Protein AF-A0A961VDA6-F1 (afdb_monomer_lite)

Radius of gyration: 51.37 Å; chains: 1; bounding box: 148×111×131 Å

Sequence (816 aa):
IGMGLNLEVNHVAFASDRKFDGFQHRRLTPAEFGQIAGRAGRYLTDGTFGVTGRTPPFDQDLVERIESHDFEPLQVLQWRNSDLDFTSPEDLVAALEETPRQPGLTRAPHGADRLALDAALRDAEIKARLKSREDLERLWSVCSVPDYRKIAPANHAELVISIYKHLSDDGTIPEEWFGAQVGFSDRVDGDIDTLSNRIAHIRTWTFVANRPDWLKDPEYWRETTRALEDRLSDALHERLTQRFVDRRTSVLMRRLQETEHLEARVEPSGELHVEDHFVGTLEGLSFRPDGEAGSEQAKAVRSAAQRVLAKTLAERAEALAAAPDTAFRLDQSGVIAWNSAPVGRLERSDDMLLPRVQIIADDQLSGQPLDKALARLQAWSDTQARTLIKPLFDLREADGLEGIARGIAFQIVEGFGILPRQDAADDLKALDQPVRAKLRQLGVRFGAYNVFVPALLKPAPRTLLAQLFAITSGTQPDLLSDILALSASGRTSVPVKPDLTEAHYRSVGYRVCGQMAVRVDILERLADIIRPLIAWRDGTTPRPDGAEPGNAFSGTVEMTSLVGCAGDDFASILKALGYRSETVKRAPAAPQEEPAVEPESTASEPTAVSPEAEAAETVADPSEVEPAGAAADVAPAPVEVDPPVAAEATEAAVEIASPPVEIALSATPEVAAGTATEPVPAEAVSETSPSPSDENVEMTDAAVVEVAEATENAAADPEAAELVEVVIWRPRGPDRRPQRGPRREQGEARPDRKPNRQRPAEGKGRGKRRGGKPEHGPGPQGGRKPDPRPPREPVIDPDSPFAALAALKEKMRGDS

Structure (mmCIF, N/CA/C/O backbone):
data_AF-A0A961VDA6-F1
#
_entry.id   AF-A0A961VDA6-F1
#
loop_
_atom_site.group_PDB
_atom_site.id
_atom_site.type_symbol
_atom_site.label_atom_id
_atom_site.label_alt_id
_atom_site.label_comp_id
_atom_site.label_asym_id
_atom_site.label_entity_id
_atom_site.label_seq_id
_atom_site.pdbx_PDB_ins_code
_atom_site.Cartn_x
_atom_site.Cartn_y
_atom_site.Cartn_z
_atom_site.occupancy
_atom_site.B_iso_or_equiv
_atom_site.auth_seq_id
_atom_site.auth_comp_id
_atom_site.auth_asym_id
_atom_site.auth_atom_id
_atom_site.pdbx_PDB_model_num
ATOM 1 N N . ILE A 1 1 ? -30.121 1.931 27.331 1.00 70.62 1 ILE A N 1
ATOM 2 C CA . ILE A 1 1 ? -31.391 2.276 26.644 1.00 70.62 1 ILE A CA 1
ATOM 3 C C . ILE A 1 1 ? -32.650 1.949 27.454 1.00 70.62 1 ILE A C 1
ATOM 5 O O . ILE A 1 1 ? -33.541 2.780 27.447 1.00 70.62 1 ILE A O 1
ATOM 9 N N . GLY A 1 2 ? -32.747 0.809 28.164 1.00 67.00 2 GLY A N 1
ATOM 10 C CA . GLY A 1 2 ? -33.968 0.418 28.908 1.00 67.00 2 GLY A CA 1
ATOM 11 C C . GLY A 1 2 ? -34.460 1.416 29.974 1.00 67.00 2 GLY A C 1
ATOM 12 O O . GLY A 1 2 ? -35.642 1.426 30.308 1.00 67.00 2 GLY A O 1
ATOM 13 N N . MET A 1 3 ? -33.585 2.309 30.444 1.00 74.19 3 MET A N 1
ATOM 14 C CA . MET A 1 3 ? -33.912 3.515 31.214 1.00 74.19 3 MET A CA 1
ATOM 15 C C . MET A 1 3 ? -33.003 4.681 30.788 1.00 74.19 3 MET A C 1
ATOM 17 O O . MET A 1 3 ? -31.989 4.463 30.116 1.00 74.19 3 MET A O 1
ATOM 21 N N . GLY A 1 4 ? -33.356 5.900 31.213 1.00 66.81 4 GLY A N 1
ATOM 22 C CA . GLY A 1 4 ? -32.472 7.075 31.224 1.00 66.81 4 GLY A CA 1
ATOM 23 C C . GLY A 1 4 ? -32.302 7.845 29.910 1.00 66.81 4 GLY A C 1
ATOM 24 O O . GLY A 1 4 ? -31.603 8.849 29.912 1.00 66.81 4 GLY A O 1
ATOM 25 N N . LEU A 1 5 ? -32.918 7.412 28.805 1.00 75.62 5 LEU A N 1
ATOM 26 C CA . LEU A 1 5 ? -32.810 8.074 27.499 1.00 75.62 5 LEU A CA 1
ATOM 27 C C . LEU A 1 5 ? -34.177 8.157 26.807 1.00 75.62 5 LEU A C 1
ATOM 29 O O . LEU A 1 5 ? -34.908 7.163 26.753 1.00 75.62 5 LEU A O 1
ATOM 33 N N . ASN A 1 6 ? -34.474 9.320 26.223 1.00 75.88 6 ASN A N 1
ATOM 34 C CA . ASN A 1 6 ? -35.523 9.475 25.216 1.00 75.88 6 ASN A CA 1
ATOM 35 C C . ASN A 1 6 ? -34.921 9.095 23.860 1.00 75.88 6 ASN A C 1
ATOM 37 O O . ASN A 1 6 ? -33.933 9.693 23.442 1.00 75.88 6 ASN A O 1
ATOM 41 N N . LEU A 1 7 ? -35.479 8.078 23.204 1.00 79.12 7 LEU A N 1
ATOM 42 C CA . LEU A 1 7 ? -34.967 7.528 21.948 1.00 79.12 7 LEU A CA 1
ATOM 43 C C . LEU A 1 7 ? -36.126 7.294 20.983 1.00 79.12 7 LEU A C 1
ATOM 45 O O . LEU A 1 7 ? -37.205 6.878 21.397 1.00 79.12 7 LEU A O 1
ATOM 49 N N . GLU A 1 8 ? -35.885 7.527 19.698 1.00 82.06 8 GLU A N 1
ATOM 50 C CA . GLU A 1 8 ? -36.881 7.340 18.644 1.00 82.06 8 GLU A CA 1
ATOM 51 C C . GLU A 1 8 ? -36.701 5.953 18.011 1.00 82.06 8 GLU A C 1
ATOM 53 O O . GLU A 1 8 ? -35.915 5.774 17.083 1.00 82.06 8 GLU A O 1
ATOM 58 N N . VAL A 1 9 ? -37.373 4.941 18.568 1.00 87.69 9 VAL A N 1
ATOM 59 C CA . VAL A 1 9 ? -37.173 3.531 18.195 1.00 87.69 9 VAL A CA 1
ATOM 60 C C . VAL A 1 9 ? -38.499 2.909 17.772 1.00 87.69 9 VAL A C 1
ATOM 62 O O . VAL A 1 9 ? -39.425 2.829 18.566 1.00 87.69 9 VAL A O 1
ATOM 65 N N . ASN A 1 10 ? -38.585 2.410 16.539 1.00 90.62 10 ASN A N 1
ATOM 66 C CA . ASN A 1 10 ? -39.797 1.744 16.033 1.00 90.62 10 ASN A CA 1
ATOM 67 C C . ASN A 1 10 ? -39.781 0.218 16.266 1.00 90.62 10 ASN A C 1
ATOM 69 O O . ASN A 1 10 ? -40.833 -0.420 16.283 1.00 90.62 10 ASN A O 1
ATOM 73 N N . HIS A 1 11 ? -38.590 -0.372 16.434 1.00 91.94 11 HIS A N 1
ATOM 74 C CA . HIS A 1 11 ? -38.406 -1.814 16.607 1.00 91.94 11 HIS A CA 1
ATOM 75 C C . HIS A 1 11 ? -37.271 -2.153 17.587 1.00 91.94 11 HIS A C 1
ATOM 77 O O . HIS A 1 11 ? -36.189 -1.569 17.499 1.00 91.94 11 HIS A O 1
ATOM 83 N N . VAL A 1 12 ? -37.483 -3.140 18.465 1.00 92.25 12 VAL A N 1
ATOM 84 C CA . VAL A 1 12 ? -36.468 -3.676 19.393 1.00 92.25 12 VAL A CA 1
ATOM 85 C C . VAL A 1 12 ? -36.228 -5.170 19.142 1.00 92.25 12 VAL A C 1
ATOM 87 O O . VAL A 1 12 ? -37.077 -6.008 19.439 1.00 92.25 12 VAL A O 1
ATOM 90 N N . ALA A 1 13 ? -35.032 -5.509 18.649 1.00 92.69 13 ALA A N 1
ATOM 91 C CA . ALA A 1 13 ? -34.608 -6.888 18.399 1.00 92.69 13 ALA A CA 1
ATOM 92 C C . ALA A 1 13 ? -33.635 -7.393 19.480 1.00 92.69 13 ALA A C 1
ATOM 94 O O . ALA A 1 13 ? -32.551 -6.833 19.668 1.00 92.69 13 ALA A O 1
ATOM 95 N N . PHE A 1 14 ? -33.982 -8.487 20.157 1.00 92.00 14 PHE A N 1
ATOM 96 C CA . PHE A 1 14 ? -33.142 -9.115 21.176 1.00 92.00 14 PHE A CA 1
ATOM 97 C C . PHE A 1 14 ? -32.110 -10.060 20.540 1.00 92.00 14 PHE A C 1
ATOM 99 O O . PHE A 1 14 ? -32.454 -10.987 19.806 1.00 92.00 14 PHE A O 1
ATOM 106 N N . ALA A 1 15 ? -30.828 -9.828 20.837 1.00 90.56 15 ALA A N 1
ATOM 107 C CA . ALA A 1 15 ? -29.706 -10.656 20.373 1.00 90.56 15 ALA A CA 1
ATOM 108 C C . ALA A 1 15 ? -29.299 -11.773 21.360 1.00 90.56 15 ALA A C 1
ATOM 110 O O . ALA A 1 15 ? -28.380 -12.542 21.084 1.00 90.56 15 ALA A O 1
ATOM 111 N N . SER A 1 16 ? -29.952 -11.833 22.523 1.00 89.19 16 SER A N 1
ATOM 112 C CA . SER A 1 16 ? -29.767 -12.834 23.578 1.00 89.19 16 SER A CA 1
ATOM 113 C C . SER A 1 16 ? -30.982 -12.806 24.509 1.00 89.19 16 SER A C 1
ATOM 115 O O . SER A 1 16 ? -31.490 -11.728 24.819 1.00 89.19 16 SER A O 1
ATOM 117 N N . ASP A 1 17 ? -31.406 -13.970 24.999 1.00 89.50 17 ASP A N 1
ATOM 118 C CA . ASP A 1 17 ? -32.380 -14.138 26.088 1.00 89.50 17 ASP A CA 1
ATOM 119 C C . ASP A 1 17 ? -31.717 -14.114 27.484 1.00 89.50 17 ASP A C 1
ATOM 121 O O . ASP A 1 17 ? -32.396 -14.125 28.514 1.00 89.50 17 ASP A O 1
ATOM 125 N N . ARG A 1 18 ? -30.377 -14.097 27.529 1.00 90.31 18 ARG A N 1
ATOM 126 C CA . ARG A 1 18 ? -29.550 -14.195 28.740 1.00 90.31 18 ARG A CA 1
ATOM 127 C C . ARG A 1 18 ? -28.630 -12.993 28.932 1.00 90.31 18 ARG A C 1
ATOM 129 O O . ARG A 1 18 ? -28.097 -12.441 27.968 1.00 90.31 18 ARG A O 1
ATOM 136 N N . LYS A 1 19 ? -28.368 -12.659 30.198 1.00 89.62 19 LYS A N 1
ATOM 137 C CA . LYS A 1 19 ? -27.419 -11.625 30.640 1.00 89.62 19 LYS A CA 1
ATOM 138 C C . LYS A 1 19 ? -26.525 -12.118 31.779 1.00 89.62 19 LYS A C 1
ATOM 140 O O . LYS A 1 19 ? -26.851 -13.097 32.448 1.00 89.62 19 LYS A O 1
ATOM 145 N N . PHE A 1 20 ? -25.410 -11.425 32.002 1.00 84.75 20 PHE A N 1
ATOM 146 C CA . PHE A 1 20 ? -24.499 -11.662 33.121 1.00 84.75 20 PHE A CA 1
ATOM 147 C C . PHE A 1 20 ? -24.720 -10.618 34.223 1.00 84.75 20 PHE A C 1
ATOM 149 O O . PHE A 1 20 ? -24.395 -9.449 34.032 1.00 84.75 20 PHE A O 1
ATOM 156 N N . ASP A 1 21 ? -25.239 -11.038 35.378 1.00 79.19 21 ASP A N 1
ATOM 157 C CA . ASP A 1 21 ? -25.476 -10.163 36.544 1.00 79.19 21 ASP A CA 1
ATOM 158 C C . ASP A 1 21 ? -24.237 -10.087 37.467 1.00 79.19 21 ASP A C 1
ATOM 160 O O . ASP A 1 21 ? -24.342 -10.181 38.687 1.00 79.19 21 ASP A O 1
ATOM 164 N N . GLY A 1 22 ? -23.029 -10.021 36.898 1.00 72.62 22 GLY A N 1
ATOM 165 C CA . GLY A 1 22 ? -21.758 -9.981 37.646 1.00 72.62 22 GLY A CA 1
ATOM 166 C C . GLY A 1 22 ? -21.311 -11.313 38.273 1.00 72.62 22 GLY A C 1
ATOM 167 O O . GLY A 1 22 ? -20.115 -11.521 38.448 1.00 72.62 22 GLY A O 1
ATOM 168 N N . PHE A 1 23 ? -22.245 -12.228 38.557 1.00 72.38 23 PHE A N 1
ATOM 169 C CA . PHE A 1 23 ? -21.967 -13.536 39.170 1.00 72.38 23 PHE A CA 1
ATOM 170 C C . PHE A 1 23 ? -22.338 -14.738 38.286 1.00 72.38 23 PHE A C 1
ATOM 172 O O . PHE A 1 23 ? -21.679 -15.772 38.351 1.00 72.38 23 PHE A O 1
ATOM 179 N N . GLN A 1 24 ? -23.394 -14.638 37.469 1.00 82.44 24 GLN A N 1
ATOM 180 C CA . GLN A 1 24 ? -23.887 -15.753 36.646 1.00 82.44 24 GLN A CA 1
ATOM 181 C C . GLN A 1 24 ? -24.615 -15.293 35.375 1.00 82.44 24 GLN A C 1
ATOM 183 O O . GLN A 1 24 ? -25.207 -14.212 35.340 1.00 82.44 24 GLN A O 1
ATOM 188 N N . HIS A 1 25 ? -24.609 -16.146 34.344 1.00 84.56 25 HIS A N 1
ATOM 189 C CA . HIS A 1 25 ? -25.344 -15.949 33.088 1.00 84.56 25 HIS A CA 1
ATOM 190 C C . HIS A 1 25 ? -26.771 -16.525 33.165 1.00 84.56 25 HIS A C 1
ATOM 192 O O . HIS A 1 25 ? -27.005 -17.665 32.744 1.00 84.56 25 HIS A O 1
ATOM 198 N N . ARG A 1 26 ? -27.739 -15.749 33.665 1.00 92.06 26 ARG A N 1
ATOM 199 C CA . ARG A 1 26 ? -29.160 -16.155 33.747 1.00 92.06 26 ARG A CA 1
ATOM 200 C C . ARG A 1 26 ? -30.000 -15.625 32.579 1.00 92.06 26 ARG A C 1
ATOM 202 O O . ARG A 1 26 ? -29.555 -14.741 31.850 1.00 92.06 26 ARG A O 1
ATOM 209 N N . ARG A 1 27 ? -31.223 -16.146 32.418 1.00 90.38 27 ARG A N 1
ATOM 210 C CA . ARG A 1 27 ? -32.253 -15.543 31.551 1.00 90.38 27 ARG A CA 1
ATOM 211 C C . ARG A 1 27 ? -32.742 -14.204 32.115 1.00 90.38 27 ARG A C 1
ATOM 213 O O . ARG A 1 27 ? -32.705 -13.994 33.331 1.00 90.38 27 ARG A O 1
ATOM 220 N N . LEU A 1 28 ? -33.187 -13.321 31.225 1.00 91.56 28 LEU A N 1
ATOM 221 C CA . LEU A 1 28 ? -33.959 -12.123 31.567 1.00 91.56 28 LEU A CA 1
ATOM 222 C C . LEU A 1 28 ? -35.327 -12.522 32.157 1.00 91.56 28 LEU A C 1
ATOM 224 O O . LEU A 1 28 ? -35.873 -13.565 31.797 1.00 91.56 28 LEU A O 1
ATOM 228 N N . THR A 1 29 ? -35.877 -11.717 33.069 1.00 90.19 29 THR A N 1
ATOM 229 C CA . THR A 1 29 ? -37.262 -11.887 33.557 1.00 90.19 29 THR A CA 1
ATOM 230 C C . THR A 1 29 ? -38.271 -11.236 32.598 1.00 90.19 29 THR A C 1
ATOM 232 O O . THR A 1 29 ? -37.880 -10.351 31.833 1.00 90.19 29 THR A O 1
ATOM 235 N N . PRO A 1 30 ? -39.574 -11.585 32.650 1.00 92.00 30 PRO A N 1
ATOM 236 C CA . PRO A 1 30 ? -40.604 -10.920 31.845 1.00 92.00 30 PRO A CA 1
ATOM 237 C C . PRO A 1 30 ? -40.613 -9.391 32.003 1.00 92.00 30 PRO A C 1
ATOM 239 O O . PRO A 1 30 ? -40.706 -8.676 31.012 1.00 92.00 30 PRO A O 1
ATOM 242 N N . ALA A 1 31 ? -40.400 -8.878 33.221 1.00 91.00 31 ALA A N 1
ATOM 243 C CA . ALA A 1 31 ? -40.288 -7.439 33.478 1.00 91.00 31 ALA A CA 1
ATOM 244 C C . ALA A 1 31 ? -39.025 -6.805 32.852 1.00 91.00 31 ALA A C 1
ATOM 246 O O . ALA A 1 31 ? -39.075 -5.677 32.361 1.00 91.00 31 ALA A O 1
ATOM 247 N N . GLU A 1 32 ? -37.893 -7.519 32.831 1.00 91.62 32 GLU A N 1
ATOM 248 C CA . GLU A 1 32 ? -36.671 -7.061 32.151 1.00 91.62 32 GLU A CA 1
ATOM 249 C C . GLU A 1 32 ? -36.835 -7.076 30.622 1.00 91.62 32 GLU A C 1
ATOM 251 O O . GLU A 1 32 ? -36.356 -6.160 29.953 1.00 91.62 32 GLU A O 1
ATOM 256 N N . PHE A 1 33 ? -37.552 -8.063 30.067 1.00 92.38 33 PHE A N 1
ATOM 257 C CA . PHE A 1 33 ? -37.959 -8.049 28.660 1.00 92.38 33 PHE A CA 1
ATOM 258 C C . PHE A 1 33 ? -38.892 -6.869 28.368 1.00 92.38 33 PHE A C 1
ATOM 260 O O . PHE A 1 33 ? -38.586 -6.086 27.473 1.00 92.38 33 PHE A O 1
ATOM 267 N N . GLY A 1 34 ? -39.965 -6.678 29.143 1.00 91.00 34 GLY A N 1
ATOM 268 C CA . GLY A 1 34 ? -40.923 -5.580 28.973 1.00 91.00 34 GLY A CA 1
ATOM 269 C C . GLY A 1 34 ? -40.275 -4.193 29.033 1.00 91.00 34 GLY A C 1
ATOM 270 O O . GLY A 1 34 ? -40.515 -3.362 28.161 1.00 91.00 34 GLY A O 1
ATOM 271 N N . GLN A 1 35 ? -39.361 -3.959 29.983 1.00 90.62 35 GLN A N 1
ATOM 272 C CA . GLN A 1 35 ? -38.617 -2.695 30.100 1.00 90.62 35 GLN A CA 1
ATOM 273 C C . GLN A 1 35 ? -37.719 -2.389 28.881 1.00 90.62 35 GLN A C 1
ATOM 275 O O . GLN A 1 35 ? -37.414 -1.223 28.606 1.00 90.62 35 GLN A O 1
ATOM 280 N N . ILE A 1 36 ? -37.266 -3.418 28.159 1.00 91.31 36 ILE A N 1
ATOM 281 C CA . ILE A 1 36 ? -36.433 -3.275 26.958 1.00 91.31 36 ILE A CA 1
ATOM 282 C C . ILE A 1 36 ? -37.305 -3.219 25.693 1.00 91.31 36 ILE A C 1
ATOM 284 O O . ILE A 1 36 ? -37.071 -2.361 24.847 1.00 91.31 36 ILE A O 1
ATOM 288 N N . ALA A 1 37 ? -38.323 -4.077 25.580 1.00 90.81 37 ALA A N 1
ATOM 289 C CA . ALA A 1 37 ? -39.266 -4.136 24.463 1.00 90.81 37 ALA A CA 1
ATOM 290 C C . ALA A 1 37 ? -40.111 -2.857 24.362 1.00 90.81 37 ALA A C 1
ATOM 292 O O . ALA A 1 37 ? -40.172 -2.257 23.293 1.00 90.81 37 ALA A O 1
ATOM 293 N N . GLY A 1 38 ? -40.631 -2.358 25.490 1.00 88.44 38 GLY A N 1
ATOM 294 C CA . GLY A 1 38 ? -41.347 -1.080 25.617 1.00 88.44 38 GLY A CA 1
ATOM 295 C C . GLY A 1 38 ? -40.483 0.174 25.407 1.00 88.44 38 GLY A C 1
ATOM 296 O O . GLY A 1 38 ? -40.887 1.278 25.767 1.00 88.44 38 GLY A O 1
ATOM 297 N N . ARG A 1 39 ? -39.272 0.026 24.848 1.00 89.25 39 ARG A N 1
ATOM 298 C CA . ARG A 1 39 ? -38.534 1.124 24.205 1.00 89.25 39 ARG A CA 1
ATOM 299 C C . ARG A 1 39 ? -38.897 1.286 22.732 1.00 89.25 39 ARG A C 1
ATOM 301 O O . ARG A 1 39 ? -38.549 2.318 22.173 1.00 89.25 39 ARG A O 1
ATOM 308 N N . ALA A 1 40 ? -39.559 0.306 22.117 1.00 89.75 40 ALA A N 1
ATOM 309 C CA . ALA A 1 40 ? -40.169 0.456 20.806 1.00 89.75 40 ALA A CA 1
ATOM 310 C C . ALA A 1 40 ? -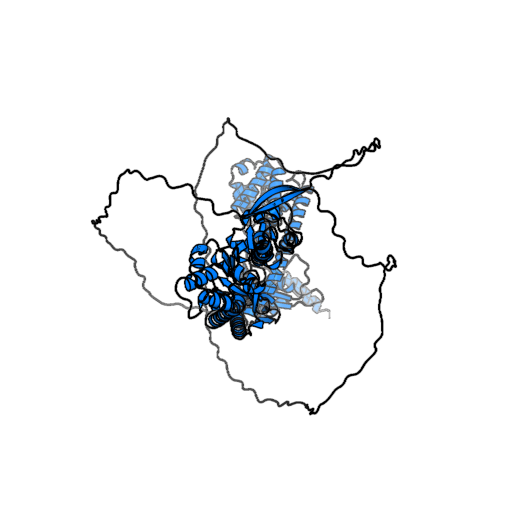41.490 1.236 20.916 1.00 89.75 40 ALA A C 1
ATOM 312 O O . ALA A 1 40 ? -42.289 0.987 21.816 1.00 89.75 40 ALA A O 1
ATOM 313 N N . GLY A 1 41 ? -41.743 2.120 19.953 1.00 85.31 41 GLY A N 1
ATOM 314 C CA . GLY A 1 41 ? -42.961 2.918 19.856 1.00 85.31 41 GLY A CA 1
ATOM 315 C C . GLY A 1 41 ? -42.884 4.266 20.575 1.00 85.31 41 GLY A C 1
ATOM 316 O O . GLY A 1 41 ? -41.843 4.698 21.072 1.00 85.31 41 GLY A O 1
ATOM 317 N N . ARG A 1 42 ? -44.020 4.962 20.598 1.00 77.81 42 ARG A N 1
ATOM 318 C CA . ARG A 1 42 ? -44.273 6.205 21.341 1.00 77.81 42 ARG A CA 1
ATOM 319 C C . ARG A 1 42 ? -45.711 6.190 21.864 1.00 77.81 42 ARG A C 1
ATOM 321 O O . ARG A 1 42 ? -46.521 5.378 21.443 1.00 77.81 42 ARG A O 1
ATOM 328 N N . TYR A 1 43 ? -46.060 7.170 22.698 1.00 77.19 43 TYR A N 1
ATOM 329 C CA . TYR A 1 43 ? -47.391 7.327 23.308 1.00 77.19 43 TYR A CA 1
ATOM 330 C C . TYR A 1 43 ? -48.603 7.247 22.345 1.00 77.19 43 TYR A C 1
ATOM 332 O O . TYR A 1 43 ? -49.701 6.933 22.791 1.00 77.19 43 TYR A O 1
ATOM 340 N N . LEU A 1 44 ? -48.422 7.523 21.045 1.00 81.31 44 LEU A N 1
ATOM 341 C CA . LEU A 1 44 ? -49.469 7.463 20.009 1.00 81.31 44 LEU A CA 1
ATOM 342 C C . LEU A 1 44 ? -49.090 6.560 18.816 1.00 81.31 44 LEU A C 1
ATOM 344 O O . LEU A 1 44 ? -49.602 6.745 17.713 1.00 81.31 44 LEU A O 1
ATOM 348 N N . THR A 1 45 ? -48.104 5.672 18.961 1.00 83.12 45 THR A N 1
ATOM 349 C CA . THR A 1 45 ? -47.585 4.870 17.840 1.00 83.12 45 THR A CA 1
ATOM 350 C C . THR A 1 45 ? -46.968 3.588 18.368 1.00 83.12 45 THR A C 1
ATOM 352 O O . THR A 1 45 ? -45.902 3.629 18.983 1.00 83.12 45 THR A O 1
ATOM 355 N N . ASP A 1 46 ? -47.625 2.462 18.115 1.00 86.44 46 ASP A N 1
ATOM 356 C CA . ASP A 1 46 ? -47.186 1.165 18.616 1.00 86.44 46 ASP A CA 1
ATOM 357 C C . ASP A 1 46 ? -45.804 0.782 18.075 1.00 86.44 46 ASP A C 1
ATOM 359 O O . ASP A 1 46 ? -45.464 1.003 16.908 1.00 86.44 46 ASP A O 1
ATOM 363 N N . GLY A 1 47 ? -44.982 0.226 18.961 1.00 89.31 47 GLY A N 1
ATOM 364 C CA . GLY A 1 47 ? -43.693 -0.353 18.615 1.00 89.31 47 GLY A CA 1
ATOM 365 C C . GLY A 1 47 ? -43.814 -1.830 18.272 1.00 89.31 47 GLY A C 1
ATOM 366 O O . GLY A 1 47 ? -44.795 -2.486 18.605 1.00 89.31 47 GLY A O 1
ATOM 367 N N . THR A 1 48 ? -42.769 -2.383 17.664 1.00 92.75 48 THR A N 1
ATOM 368 C CA . THR A 1 48 ? -42.635 -3.838 17.498 1.00 92.75 48 THR A CA 1
ATOM 369 C C . THR A 1 48 ? -41.409 -4.354 18.242 1.00 92.75 48 THR A C 1
ATOM 371 O O . THR A 1 48 ? -40.403 -3.656 18.380 1.00 92.75 48 THR A O 1
ATOM 374 N N . PHE A 1 49 ? -41.457 -5.596 18.709 1.00 93.12 49 PHE A N 1
ATOM 375 C CA . PHE A 1 49 ? -40.304 -6.268 19.302 1.00 93.12 49 PHE A CA 1
ATOM 376 C C . PHE A 1 49 ? -40.155 -7.680 18.733 1.00 93.12 49 PHE A C 1
ATOM 378 O O . PHE A 1 49 ? -41.057 -8.203 18.085 1.00 93.12 49 PHE A O 1
ATOM 385 N N . GLY A 1 50 ? -38.984 -8.283 18.915 1.00 92.31 50 GLY A N 1
ATOM 386 C CA . GLY A 1 50 ? -38.711 -9.628 18.420 1.00 92.31 50 GLY A CA 1
ATOM 387 C C . GLY A 1 50 ? -37.285 -10.077 18.701 1.00 92.31 50 GLY A C 1
ATOM 388 O O . GLY A 1 50 ? -36.563 -9.460 19.483 1.00 92.31 50 GLY A O 1
ATOM 389 N N . VAL A 1 51 ? -36.858 -11.151 18.045 1.00 92.06 51 VAL A N 1
ATOM 390 C CA . VAL A 1 51 ? -35.523 -11.739 18.216 1.00 92.06 51 VAL A CA 1
ATOM 391 C C . VAL A 1 51 ? -34.678 -11.621 16.954 1.00 92.06 51 VAL A C 1
ATOM 393 O O . VAL A 1 51 ? -35.185 -11.630 15.834 1.00 92.06 51 VAL A O 1
ATOM 396 N N . THR A 1 52 ? -33.357 -11.544 17.118 1.00 88.50 52 THR A N 1
ATOM 397 C CA . THR A 1 52 ? -32.435 -11.781 15.998 1.00 88.50 52 THR A CA 1
ATOM 398 C C . THR A 1 52 ? -32.353 -13.282 15.711 1.00 88.50 52 THR A C 1
ATOM 400 O O . THR A 1 52 ? -32.422 -14.081 16.640 1.00 88.50 52 THR A O 1
ATOM 403 N N . GLY A 1 53 ? -32.103 -13.684 14.460 1.00 76.25 53 GLY A N 1
ATOM 404 C CA . GLY A 1 53 ? -32.016 -15.099 14.040 1.00 76.25 53 GLY A CA 1
ATOM 405 C C . GLY A 1 53 ? -30.856 -15.933 14.621 1.00 76.25 53 GLY A C 1
ATOM 406 O O . GLY A 1 53 ? -30.473 -16.933 14.025 1.00 76.25 53 GLY A O 1
ATOM 407 N N . ARG A 1 54 ? -30.256 -15.514 15.743 1.00 74.88 54 ARG A N 1
ATOM 408 C CA . ARG A 1 54 ? -29.335 -16.309 16.580 1.00 74.88 54 ARG A CA 1
ATOM 409 C C . ARG A 1 54 ? -29.910 -16.619 17.967 1.00 74.88 54 ARG A C 1
ATOM 411 O O . ARG A 1 54 ? -29.301 -17.369 18.723 1.00 74.88 54 ARG A O 1
ATOM 418 N N . THR A 1 55 ? -31.057 -16.039 18.308 1.00 86.06 55 THR A N 1
ATOM 419 C CA . THR A 1 55 ? -31.825 -16.312 19.524 1.00 86.06 55 THR A CA 1
ATOM 420 C C . THR A 1 55 ? -33.055 -17.136 19.122 1.00 86.06 55 THR A C 1
ATOM 422 O O . THR A 1 55 ? -33.633 -16.849 18.071 1.00 86.06 55 THR A O 1
ATOM 425 N N . PRO A 1 56 ? -33.477 -18.149 19.901 1.00 85.81 56 PRO A N 1
ATOM 426 C CA . PRO A 1 56 ? -34.765 -18.804 19.678 1.00 85.81 56 PRO A CA 1
ATOM 427 C C . PRO A 1 56 ? -35.923 -17.788 19.705 1.00 85.81 56 PRO A C 1
ATOM 429 O O . PRO A 1 56 ? -35.800 -16.775 20.399 1.00 85.81 56 PRO A O 1
ATOM 432 N N . PRO A 1 57 ? -37.045 -18.046 19.005 1.00 88.75 57 PRO A N 1
ATOM 433 C CA . PRO A 1 57 ? -38.282 -17.289 19.190 1.00 88.75 57 PRO A CA 1
ATOM 434 C C . PRO A 1 57 ? -38.701 -17.232 20.664 1.00 88.75 57 PRO A C 1
ATOM 436 O O . PRO A 1 57 ? -38.389 -18.137 21.440 1.00 88.75 57 PRO A O 1
ATOM 439 N N . PHE A 1 58 ? -39.416 -16.174 21.047 1.00 91.19 58 PHE A N 1
ATOM 440 C CA . PHE A 1 58 ? -40.019 -16.096 22.374 1.00 91.19 58 PHE A CA 1
ATOM 441 C C . PHE A 1 58 ? -41.198 -17.064 22.498 1.00 91.19 58 PHE A C 1
ATOM 443 O O . PHE A 1 58 ? -41.951 -17.264 21.545 1.00 91.19 58 PHE A O 1
ATOM 450 N N . ASP A 1 59 ? -41.358 -17.638 23.689 1.00 91.12 59 ASP A N 1
ATOM 451 C CA . ASP A 1 59 ? -42.540 -18.413 24.052 1.00 91.12 59 ASP A CA 1
ATOM 452 C C . ASP A 1 59 ? -43.783 -17.501 24.039 1.00 91.12 59 ASP A C 1
ATOM 454 O O . ASP A 1 59 ? -43.711 -16.350 24.472 1.00 91.12 59 ASP A O 1
ATOM 458 N N . GLN A 1 60 ? -44.928 -18.004 23.568 1.00 92.12 60 GLN A N 1
ATOM 459 C CA . GLN A 1 60 ? -46.149 -17.201 23.379 1.00 92.12 60 GLN A CA 1
ATOM 460 C C . GLN A 1 60 ? -46.620 -16.505 24.677 1.00 92.12 60 GLN A C 1
ATOM 462 O O . GLN A 1 60 ? -46.969 -15.330 24.642 1.00 92.12 60 GLN A O 1
ATOM 467 N N . ASP A 1 61 ? -46.527 -17.189 25.826 1.00 92.81 61 ASP A N 1
ATOM 468 C CA . ASP A 1 61 ? -46.788 -16.627 27.168 1.00 92.81 61 ASP A CA 1
ATOM 469 C C . ASP A 1 61 ? -45.949 -15.369 27.452 1.00 92.81 61 ASP A C 1
ATOM 471 O O . ASP A 1 61 ? -46.456 -14.371 27.957 1.00 92.81 61 ASP A O 1
ATOM 475 N N . LEU A 1 62 ? -44.668 -15.375 27.069 1.00 92.19 62 LEU A N 1
ATOM 476 C CA . LEU A 1 62 ? -43.781 -14.233 27.273 1.00 92.19 62 LEU A CA 1
ATOM 477 C C . LEU A 1 62 ? -44.171 -13.050 26.376 1.00 92.19 62 LEU A C 1
ATOM 479 O O . LEU A 1 62 ? -44.087 -11.909 26.824 1.00 92.19 62 LEU A O 1
ATOM 483 N N . VAL A 1 63 ? -44.606 -13.306 25.138 1.00 92.38 63 VAL A N 1
ATOM 484 C CA . VAL A 1 63 ? -45.094 -12.260 24.221 1.00 92.38 63 VAL A CA 1
ATOM 485 C C . VAL A 1 63 ? -46.369 -11.626 24.778 1.00 92.38 63 VAL A C 1
ATOM 487 O O . VAL A 1 63 ? -46.406 -10.412 24.977 1.00 92.38 63 VAL A O 1
ATOM 490 N N . GLU A 1 64 ? -47.365 -12.442 25.129 1.00 93.31 64 GLU A N 1
ATOM 491 C CA . GLU A 1 64 ? -48.651 -11.981 25.666 1.00 93.31 64 GLU A CA 1
ATOM 492 C C . GLU A 1 64 ? -48.478 -11.185 26.969 1.00 93.31 64 GLU A C 1
ATOM 494 O O . GLU A 1 64 ? -49.111 -10.144 27.150 1.00 93.31 64 GLU A O 1
ATOM 499 N N . ARG A 1 65 ? -47.566 -11.603 27.856 1.00 93.19 65 ARG A N 1
ATOM 500 C CA . ARG A 1 65 ? -47.238 -10.878 29.097 1.00 93.19 65 ARG A CA 1
ATOM 501 C C . ARG A 1 65 ? -46.506 -9.555 28.864 1.00 93.19 65 ARG A C 1
ATOM 503 O O . ARG A 1 65 ? -46.703 -8.616 29.630 1.00 93.19 65 ARG A O 1
ATOM 510 N N . ILE A 1 66 ? -45.692 -9.443 27.812 1.00 91.88 66 ILE A N 1
ATOM 511 C CA . ILE A 1 66 ? -45.062 -8.169 27.425 1.00 91.88 66 ILE A CA 1
ATOM 512 C C . ILE A 1 66 ? -46.113 -7.205 26.861 1.00 91.88 66 ILE A C 1
ATOM 514 O O . ILE A 1 66 ? -46.137 -6.042 27.257 1.00 91.88 66 ILE A O 1
ATOM 518 N N . GLU A 1 67 ? -46.999 -7.677 25.982 1.00 91.38 67 GLU A N 1
ATOM 519 C CA . GLU A 1 67 ? -48.040 -6.850 25.357 1.00 91.38 67 GLU A CA 1
ATOM 520 C C . GLU A 1 67 ? -49.097 -6.394 26.377 1.00 91.38 67 GLU A C 1
ATOM 522 O O . GLU A 1 67 ? -49.385 -5.201 26.489 1.00 91.38 67 GLU A O 1
ATOM 527 N N . SER A 1 68 ? -49.605 -7.312 27.205 1.00 91.69 68 SER A N 1
ATOM 528 C CA . SER A 1 68 ? -50.558 -7.012 28.290 1.00 91.69 68 SER A CA 1
ATOM 529 C C . SER A 1 68 ? -49.952 -6.260 29.483 1.00 91.69 68 SER A C 1
ATOM 531 O O . SER A 1 68 ? -50.701 -5.766 30.327 1.00 91.69 68 SER A O 1
ATOM 533 N N . HIS A 1 69 ? -48.619 -6.149 29.544 1.00 89.19 69 HIS A N 1
ATOM 534 C CA . HIS A 1 69 ? -47.855 -5.610 30.673 1.00 89.19 69 HIS A CA 1
ATOM 535 C C . HIS A 1 69 ? -48.069 -6.382 32.001 1.00 89.19 69 HIS A C 1
ATOM 537 O O . HIS A 1 69 ? -47.984 -5.798 33.086 1.00 89.19 69 HIS A O 1
ATOM 543 N N . ASP A 1 70 ? -48.330 -7.695 31.929 1.00 92.81 70 ASP A N 1
ATOM 544 C CA . ASP A 1 70 ? -48.584 -8.561 33.088 1.00 92.81 70 ASP A CA 1
ATOM 545 C C . ASP A 1 70 ? -47.296 -9.197 33.654 1.00 92.81 70 ASP A C 1
ATOM 547 O O . ASP A 1 70 ? -46.767 -10.217 33.180 1.00 92.81 70 ASP A O 1
ATOM 551 N N . PHE A 1 71 ? -46.773 -8.566 34.707 1.00 91.62 71 PHE A N 1
ATOM 552 C CA . PHE A 1 71 ? -45.504 -8.911 35.340 1.00 91.62 71 PHE A CA 1
ATOM 553 C C . PHE A 1 71 ? -45.680 -9.271 36.820 1.00 91.62 71 PHE A C 1
ATOM 555 O O . PHE A 1 71 ? -46.435 -8.637 37.556 1.00 91.62 71 PHE A O 1
ATOM 562 N N . GLU A 1 72 ? -44.922 -10.270 37.279 1.00 88.25 72 GLU A N 1
ATOM 563 C CA . GLU A 1 72 ? -44.953 -10.715 38.676 1.00 88.25 72 GLU A CA 1
ATOM 564 C C . GLU A 1 72 ? -44.525 -9.594 39.647 1.00 88.25 72 GLU A C 1
ATOM 566 O O . GLU A 1 72 ? -43.512 -8.924 39.407 1.00 88.25 72 GLU A O 1
ATOM 571 N N . PRO A 1 73 ? -45.242 -9.394 40.771 1.00 87.62 73 PRO A N 1
ATOM 572 C CA . PRO A 1 73 ? -44.881 -8.387 41.761 1.00 87.62 73 PRO A CA 1
ATOM 573 C C . PRO A 1 73 ? -43.571 -8.751 42.473 1.00 87.62 73 PRO A C 1
ATOM 575 O O . PRO A 1 73 ? -43.318 -9.912 42.800 1.00 87.62 73 PRO A O 1
ATOM 578 N N . LEU A 1 74 ? -42.748 -7.741 42.773 1.00 87.12 74 LEU A N 1
ATOM 579 C CA . LEU A 1 74 ? -41.485 -7.923 43.492 1.00 87.12 74 LEU A CA 1
ATOM 580 C C . LEU A 1 74 ? -41.740 -8.388 44.936 1.00 87.12 74 LEU A C 1
ATOM 582 O O . LEU A 1 74 ? -42.154 -7.604 45.786 1.00 87.12 74 LEU A O 1
ATOM 586 N N . GLN A 1 75 ? -41.463 -9.664 45.211 1.00 87.94 75 GLN A N 1
ATOM 587 C CA . GLN A 1 75 ? -41.668 -10.279 46.532 1.00 87.94 75 GLN A CA 1
ATOM 588 C C . GLN A 1 75 ? -40.534 -9.993 47.529 1.00 87.94 75 GLN A C 1
ATOM 590 O O . GLN A 1 75 ? -40.736 -10.108 48.737 1.00 87.94 75 GLN A O 1
ATOM 595 N N . VAL A 1 76 ? -39.333 -9.665 47.035 1.00 89.81 76 VAL A N 1
ATOM 596 C CA . VAL A 1 76 ? -38.144 -9.405 47.857 1.00 89.81 76 VAL A CA 1
ATOM 597 C C . VAL A 1 76 ? -37.370 -8.205 47.316 1.00 89.81 76 VAL A C 1
ATOM 599 O O . VAL A 1 76 ? -37.070 -8.146 46.124 1.00 89.81 76 VAL A O 1
ATOM 602 N N . LEU A 1 77 ? -36.997 -7.279 48.200 1.00 91.00 77 LEU A N 1
ATOM 603 C CA . LEU A 1 77 ? -36.126 -6.139 47.910 1.00 91.00 77 LEU A CA 1
ATOM 604 C C . LEU A 1 77 ? -34.782 -6.283 48.635 1.00 91.00 77 LEU A C 1
ATOM 606 O O . LEU A 1 77 ? -34.721 -6.756 49.772 1.00 91.00 77 LEU A O 1
ATOM 610 N N . GLN A 1 78 ? -33.700 -5.839 47.992 1.00 90.25 78 GLN A N 1
ATOM 611 C CA . GLN A 1 78 ? -32.402 -5.701 48.653 1.00 90.25 78 GLN A CA 1
ATOM 612 C C . GLN A 1 78 ? -32.394 -4.418 49.489 1.00 90.25 78 GLN A C 1
ATOM 614 O O . GLN A 1 78 ? -32.537 -3.319 48.960 1.00 90.25 78 GLN A O 1
ATOM 619 N N . TRP A 1 79 ? -32.228 -4.576 50.798 1.00 92.69 79 TRP A N 1
ATOM 620 C CA . TRP A 1 79 ? -32.159 -3.506 51.782 1.00 92.69 79 TRP A CA 1
ATOM 621 C C . TRP A 1 79 ? -30.741 -3.358 52.329 1.00 92.69 79 TRP A C 1
ATOM 623 O O . TRP A 1 79 ? -29.984 -4.325 52.459 1.00 92.69 79 TRP A O 1
ATOM 633 N N . ARG A 1 80 ? -30.409 -2.125 52.693 1.00 90.94 80 ARG A N 1
ATOM 634 C CA . ARG A 1 80 ? -29.186 -1.732 53.377 1.00 90.94 80 ARG A CA 1
ATOM 635 C C . ARG A 1 80 ? -29.547 -0.631 54.367 1.00 90.94 80 ARG A C 1
ATOM 637 O O . ARG A 1 80 ? -30.381 0.212 54.045 1.00 90.94 80 ARG A O 1
ATOM 644 N N . ASN A 1 81 ? -28.928 -0.647 55.542 1.00 91.44 81 ASN A N 1
ATOM 645 C CA . ASN A 1 81 ? -29.177 0.363 56.561 1.00 91.44 81 ASN A CA 1
ATOM 646 C C . ASN A 1 81 ? -28.750 1.768 56.086 1.00 91.44 81 ASN A C 1
ATOM 648 O O . ASN A 1 81 ? -27.667 1.930 55.517 1.00 91.44 81 ASN A O 1
ATOM 652 N N . SER A 1 82 ? -29.607 2.763 56.325 1.00 89.50 82 SER A N 1
ATOM 653 C CA . SER A 1 82 ? -29.336 4.198 56.157 1.00 89.50 82 SER A CA 1
ATOM 654 C C . SER A 1 82 ? -28.787 4.847 57.427 1.00 89.50 82 SER A C 1
ATOM 656 O O . SER A 1 82 ? -28.082 5.853 57.355 1.00 89.50 82 SER A O 1
ATOM 658 N N . ASP A 1 83 ? -29.111 4.272 58.582 1.00 91.88 83 ASP A N 1
ATOM 659 C CA . ASP A 1 83 ? -28.968 4.894 59.891 1.00 91.88 83 ASP A CA 1
ATOM 660 C C . ASP A 1 83 ? -27.636 4.425 60.489 1.00 91.88 83 ASP A C 1
ATOM 662 O O . ASP A 1 83 ? -27.569 3.519 61.322 1.00 91.88 83 ASP A O 1
ATOM 666 N N . LEU A 1 84 ? -26.552 4.982 59.944 1.00 92.94 84 LEU A N 1
ATOM 667 C CA . LEU A 1 84 ? -25.176 4.590 60.245 1.00 92.94 84 LEU A CA 1
ATOM 668 C C . LEU A 1 84 ? -24.671 5.237 61.543 1.00 92.94 84 LEU A C 1
ATOM 670 O O . LEU A 1 84 ? -24.811 6.446 61.738 1.00 92.94 84 LEU A O 1
ATOM 674 N N . ASP A 1 85 ? -24.034 4.437 62.402 1.00 93.50 85 ASP A N 1
ATOM 675 C CA . ASP A 1 85 ? -23.289 4.940 63.558 1.00 93.50 85 ASP A CA 1
ATOM 676 C C . ASP A 1 85 ? -21.842 5.265 63.152 1.00 93.50 85 ASP A C 1
ATOM 678 O O . ASP A 1 85 ? -21.226 4.556 62.359 1.00 93.50 85 ASP A O 1
ATOM 682 N N . PHE A 1 86 ? -21.305 6.347 63.708 1.00 94.38 86 PHE A N 1
ATOM 683 C CA . PHE A 1 86 ? -19.943 6.835 63.483 1.00 94.38 86 PHE A CA 1
ATOM 684 C C . PHE A 1 86 ? -19.191 7.064 64.810 1.00 94.38 86 PHE A C 1
ATOM 686 O O . PHE A 1 86 ? -18.193 7.782 64.854 1.00 94.38 86 PHE A O 1
ATOM 693 N N . THR A 1 87 ? -19.674 6.466 65.905 1.00 92.50 87 THR A N 1
ATOM 694 C CA . THR A 1 87 ? -19.035 6.475 67.231 1.00 92.50 87 THR A CA 1
ATOM 695 C C . THR A 1 87 ? -17.697 5.726 67.237 1.00 92.50 87 THR A C 1
ATOM 697 O O . THR A 1 87 ? -16.735 6.203 67.841 1.00 92.50 87 THR A O 1
ATOM 700 N N . SER A 1 88 ? -17.602 4.593 66.536 1.00 92.06 88 SER A N 1
ATOM 701 C CA . SER A 1 88 ? -16.348 3.863 66.310 1.00 92.06 88 SER A CA 1
ATOM 702 C C . SER A 1 88 ? -16.344 3.139 64.952 1.00 92.06 88 SER A C 1
ATOM 704 O O . SER A 1 88 ? -17.410 2.926 64.365 1.00 92.06 88 SER A O 1
ATOM 706 N N . PRO A 1 89 ? -15.168 2.738 64.425 1.00 92.19 89 PRO A N 1
ATOM 707 C CA . PRO A 1 89 ? -15.084 1.927 63.207 1.00 92.19 89 PRO A CA 1
ATOM 708 C C . PRO A 1 89 ? -15.820 0.586 63.325 1.00 92.19 89 PRO A C 1
ATOM 710 O O . PRO A 1 89 ? -16.407 0.110 62.353 1.00 92.19 89 PRO A O 1
ATOM 713 N N . GLU A 1 90 ? -15.800 -0.014 64.514 1.00 92.69 90 GLU A N 1
ATOM 714 C CA . GLU A 1 90 ? -16.508 -1.245 64.842 1.00 92.69 90 GLU A CA 1
ATOM 715 C C . GLU A 1 90 ? -18.037 -1.046 64.821 1.00 92.69 90 GLU A C 1
ATOM 717 O O . GLU A 1 90 ? -18.746 -1.875 64.244 1.00 92.69 90 GLU A O 1
ATOM 722 N N . ASP A 1 91 ? -18.541 0.073 65.356 1.00 93.44 91 ASP A N 1
ATOM 723 C CA . ASP A 1 91 ? -19.973 0.417 65.328 1.00 93.44 91 ASP A CA 1
ATOM 724 C C . ASP A 1 91 ? -20.462 0.713 63.898 1.00 93.44 91 ASP A C 1
ATOM 726 O O . ASP A 1 91 ? -21.534 0.249 63.509 1.00 93.44 91 ASP A O 1
ATOM 730 N N . LEU A 1 92 ? -19.657 1.398 63.073 1.00 93.12 92 LEU A N 1
ATOM 731 C CA . LEU A 1 92 ? -19.971 1.635 61.656 1.00 93.12 92 LEU A CA 1
ATOM 732 C C . LEU A 1 92 ? -20.087 0.319 60.872 1.00 93.12 92 LEU A C 1
ATOM 734 O O . LEU A 1 92 ? -21.010 0.142 60.072 1.00 93.12 92 LEU A O 1
ATOM 738 N N . VAL A 1 93 ? -19.172 -0.628 61.106 1.00 92.69 93 VAL A N 1
ATOM 739 C CA . VAL A 1 93 ? -19.236 -1.964 60.495 1.00 92.69 93 VAL A CA 1
ATOM 740 C C . VAL A 1 93 ? -20.476 -2.726 60.974 1.00 92.69 93 VAL A C 1
ATOM 742 O O . VAL A 1 93 ? -21.171 -3.316 60.147 1.00 92.69 93 VAL A O 1
ATOM 745 N N . ALA A 1 94 ? -20.809 -2.668 62.267 1.00 92.75 94 ALA A N 1
ATOM 746 C CA . ALA A 1 94 ? -22.018 -3.290 62.804 1.00 92.75 94 ALA A CA 1
ATOM 747 C C . ALA A 1 94 ? -23.307 -2.684 62.211 1.00 92.75 94 ALA A C 1
ATOM 749 O O . ALA A 1 94 ? -24.201 -3.429 61.805 1.00 92.75 94 ALA A O 1
ATOM 750 N N . ALA A 1 95 ? -23.383 -1.355 62.084 1.00 93.19 95 ALA A N 1
ATOM 751 C CA . ALA A 1 95 ? -24.520 -0.651 61.490 1.00 93.19 95 ALA A CA 1
ATOM 752 C C . ALA A 1 95 ? -24.692 -0.960 59.991 1.00 93.19 95 ALA A C 1
ATOM 754 O O . ALA A 1 95 ? -25.822 -1.075 59.513 1.00 93.19 95 ALA A O 1
ATOM 755 N N . LEU A 1 96 ? -23.591 -1.143 59.251 1.00 90.94 96 LEU A N 1
ATOM 756 C CA . LEU A 1 96 ? -23.603 -1.580 57.848 1.00 90.94 96 LEU A CA 1
ATOM 757 C C . LEU A 1 96 ? -24.004 -3.053 57.670 1.00 90.94 96 LEU A C 1
ATOM 759 O O . LEU A 1 96 ? -24.473 -3.428 56.593 1.00 90.94 96 LEU A O 1
ATOM 763 N N . GLU A 1 97 ? -23.814 -3.888 58.692 1.00 90.38 97 GLU A N 1
ATOM 764 C CA . GLU A 1 97 ? -24.096 -5.327 58.649 1.00 90.38 97 GLU A CA 1
ATOM 765 C C . GLU A 1 97 ? -25.433 -5.734 59.290 1.00 90.38 97 GLU A C 1
ATOM 767 O O . GLU A 1 97 ? -25.770 -6.925 59.252 1.00 90.38 97 GLU A O 1
ATOM 772 N N . GLU A 1 98 ? -26.228 -4.777 59.793 1.00 91.44 98 GLU A N 1
ATOM 773 C CA . GLU A 1 98 ? -27.579 -5.027 60.312 1.00 91.44 98 GLU A CA 1
ATOM 774 C C . GLU A 1 98 ? -28.442 -5.834 59.314 1.00 91.44 98 GLU A C 1
ATOM 776 O O . GLU A 1 98 ? -28.287 -5.778 58.089 1.00 91.44 98 GLU A O 1
ATOM 781 N N . THR A 1 99 ? -29.366 -6.629 59.857 1.00 89.50 99 THR A N 1
ATOM 782 C CA . THR A 1 99 ? -30.326 -7.421 59.083 1.00 89.50 99 THR A CA 1
ATOM 783 C C . THR A 1 99 ? -31.710 -6.768 59.106 1.00 89.50 99 THR A C 1
ATOM 785 O O . THR A 1 99 ? -32.143 -6.284 60.155 1.00 89.50 99 THR A O 1
ATOM 788 N N . PRO A 1 100 ? -32.430 -6.733 57.970 1.00 92.06 100 PRO A N 1
ATOM 789 C CA . PRO A 1 100 ? -33.726 -6.077 57.914 1.00 92.06 100 PRO A CA 1
ATOM 790 C C . PRO A 1 100 ? -34.757 -6.823 58.763 1.00 92.06 100 PRO A C 1
ATOM 792 O O . PRO A 1 100 ? -34.875 -8.045 58.707 1.00 92.06 100 PRO A O 1
ATOM 795 N N . ARG A 1 101 ? -35.552 -6.062 59.520 1.00 89.25 101 ARG A N 1
ATOM 796 C CA . ARG A 1 101 ? -36.557 -6.599 60.455 1.00 89.25 101 ARG A CA 1
ATOM 797 C C . ARG A 1 101 ? -37.945 -6.789 59.821 1.00 89.25 101 ARG A C 1
ATOM 799 O O . ARG A 1 101 ? -38.843 -7.317 60.470 1.00 89.25 101 ARG A O 1
ATOM 806 N N . GLN A 1 102 ? -38.136 -6.337 58.579 1.00 90.38 102 GLN A N 1
ATOM 807 C CA . GLN A 1 102 ? -39.403 -6.421 57.844 1.00 90.38 102 GLN A CA 1
ATOM 808 C C . GLN A 1 102 ? -39.401 -7.618 56.873 1.00 90.38 102 GLN A C 1
ATOM 810 O O . GLN A 1 102 ? -38.428 -7.785 56.132 1.00 90.38 102 GLN A O 1
ATOM 815 N N . PRO A 1 103 ? -40.477 -8.429 56.816 1.00 86.50 103 PRO A N 1
ATOM 816 C CA . PRO A 1 103 ? -40.651 -9.441 55.774 1.00 86.50 103 PRO A CA 1
ATOM 817 C C . PRO A 1 103 ? -40.588 -8.830 54.367 1.00 86.50 103 PRO A C 1
ATOM 819 O O . PRO A 1 103 ? -41.029 -7.704 54.156 1.00 86.50 103 PRO A O 1
ATOM 822 N N . GLY A 1 104 ? -40.042 -9.572 53.400 1.00 89.12 104 GLY A N 1
ATOM 823 C CA . GLY A 1 104 ? -39.842 -9.081 52.028 1.00 89.12 104 GLY A CA 1
ATOM 824 C C . GLY A 1 104 ? -38.599 -8.200 51.834 1.00 89.12 104 GLY A C 1
ATOM 825 O O . GLY A 1 104 ? -38.285 -7.834 50.706 1.00 89.12 104 GLY A O 1
ATOM 826 N N . LEU A 1 105 ? -37.836 -7.900 52.887 1.00 92.25 105 LEU A N 1
ATOM 827 C CA . LEU A 1 105 ? -36.507 -7.299 52.767 1.00 92.25 105 LEU A CA 1
ATOM 828 C C . LEU A 1 105 ? -35.417 -8.357 52.991 1.00 92.25 105 LEU A C 1
ATOM 830 O O . LEU A 1 105 ? -35.524 -9.202 53.877 1.00 92.25 105 LEU A O 1
ATOM 834 N N . THR A 1 106 ? -34.339 -8.295 52.211 1.00 91.62 106 THR A N 1
ATOM 835 C CA . THR A 1 106 ? -33.125 -9.105 52.411 1.00 91.62 106 THR A CA 1
ATOM 836 C C . THR A 1 106 ? -31.883 -8.220 52.396 1.00 91.62 106 THR A C 1
ATOM 838 O O . THR A 1 106 ? -31.897 -7.163 51.769 1.00 91.62 106 THR A O 1
ATOM 841 N N . ARG A 1 107 ? -30.805 -8.606 53.089 1.00 88.56 107 ARG A N 1
ATOM 842 C CA . ARG A 1 107 ? -29.589 -7.776 53.163 1.00 88.56 107 ARG A CA 1
ATOM 843 C C . ARG A 1 107 ? -28.901 -7.723 51.794 1.00 88.56 107 ARG A C 1
ATOM 845 O O . ARG A 1 107 ? -28.685 -8.760 51.168 1.00 88.56 107 ARG A O 1
ATOM 852 N N . ALA A 1 108 ? -28.548 -6.525 51.338 1.00 88.31 108 ALA A N 1
ATOM 853 C CA . ALA A 1 108 ? -27.789 -6.336 50.107 1.00 88.31 108 ALA A CA 1
ATOM 854 C C . ALA A 1 108 ? -26.404 -7.029 50.173 1.00 88.31 108 ALA A C 1
ATOM 856 O O . ALA A 1 108 ? -25.812 -7.122 51.255 1.00 88.31 108 ALA A O 1
ATOM 857 N N . PRO A 1 109 ? -25.850 -7.497 49.035 1.00 85.38 109 PRO A N 1
ATOM 858 C CA . PRO A 1 109 ? -24.452 -7.921 48.949 1.00 85.38 109 PRO A CA 1
ATOM 859 C C . PRO A 1 109 ? -23.478 -6.792 49.326 1.00 85.38 109 PRO A C 1
ATOM 861 O O . PRO A 1 109 ? -23.809 -5.612 49.217 1.00 85.38 109 PRO A O 1
ATOM 864 N N . HIS A 1 110 ? -22.256 -7.143 49.739 1.00 87.25 110 HIS A N 1
ATOM 865 C CA . HIS A 1 110 ? -21.238 -6.148 50.094 1.00 87.25 110 HIS A CA 1
ATOM 866 C C . HIS A 1 110 ? -20.815 -5.366 48.838 1.00 87.25 110 HIS A C 1
ATOM 868 O O . HIS A 1 110 ? -20.333 -5.954 47.869 1.00 87.25 110 HIS A O 1
ATOM 874 N N . GLY A 1 111 ? -21.010 -4.045 48.857 1.00 86.94 111 GLY A N 1
ATOM 875 C CA . GLY A 1 111 ? -20.601 -3.147 47.778 1.00 86.94 111 GLY A CA 1
ATOM 876 C C . GLY A 1 111 ? -19.097 -2.862 47.768 1.00 86.94 111 GLY A C 1
ATOM 877 O O . GLY A 1 111 ? -18.376 -3.169 48.722 1.00 86.94 111 GLY A O 1
ATOM 878 N N . ALA A 1 112 ? -18.622 -2.235 46.686 1.00 88.75 112 ALA A N 1
ATOM 879 C CA . ALA A 1 112 ? -17.227 -1.802 46.552 1.00 88.75 112 ALA A CA 1
ATOM 880 C C . ALA A 1 112 ? -16.798 -0.838 47.676 1.00 88.75 112 ALA A C 1
ATOM 882 O O . ALA A 1 112 ? -15.649 -0.860 48.101 1.00 88.75 112 ALA A O 1
ATOM 883 N N . ASP A 1 113 ? -17.741 -0.064 48.208 1.00 92.19 113 ASP A N 1
ATOM 884 C CA . ASP A 1 113 ? -17.589 0.837 49.349 1.00 92.19 113 ASP A CA 1
ATOM 885 C C . ASP A 1 113 ? -17.369 0.095 50.679 1.00 92.19 113 ASP A C 1
ATOM 887 O O . ASP A 1 113 ? -16.436 0.406 51.421 1.00 92.19 113 ASP A O 1
ATOM 891 N N . ARG A 1 114 ? -18.163 -0.948 50.963 1.00 92.19 114 ARG A N 1
ATOM 892 C CA . ARG A 1 114 ? -17.978 -1.817 52.141 1.00 92.19 114 ARG A CA 1
ATOM 893 C C . ARG A 1 114 ? -16.641 -2.564 52.075 1.00 92.19 114 ARG A C 1
ATOM 895 O O . ARG A 1 114 ? -16.004 -2.727 53.115 1.00 92.19 114 ARG A O 1
ATOM 902 N N . LEU A 1 115 ? -16.214 -2.979 50.877 1.00 92.25 115 LEU A N 1
ATOM 903 C CA . LEU A 1 115 ? -14.921 -3.632 50.631 1.00 92.25 115 LEU A CA 1
ATOM 904 C C . LEU A 1 115 ? -13.734 -2.660 50.750 1.00 92.25 115 LEU A C 1
ATOM 906 O O . LEU A 1 115 ? -12.707 -3.020 51.325 1.00 92.25 115 LEU A O 1
ATOM 910 N N . ALA A 1 116 ? -13.876 -1.425 50.263 1.00 93.81 116 ALA A N 1
ATOM 911 C CA . ALA A 1 116 ? -12.868 -0.383 50.436 1.00 93.81 116 ALA A CA 1
ATOM 912 C C . ALA A 1 116 ? -12.709 0.005 51.916 1.00 93.81 116 ALA A C 1
ATOM 914 O O . ALA A 1 116 ? -11.581 0.154 52.382 1.00 93.81 116 ALA A O 1
ATOM 915 N N . LEU A 1 117 ? -13.808 0.065 52.683 1.00 94.38 117 LEU A N 1
ATOM 916 C CA . LEU A 1 117 ? -13.765 0.242 54.139 1.00 94.38 117 LEU A CA 1
ATOM 917 C C . LEU A 1 117 ? -13.060 -0.935 54.839 1.00 94.38 117 LEU A C 1
ATOM 919 O O . LEU A 1 117 ? -12.200 -0.705 55.685 1.00 94.38 117 LEU A O 1
ATOM 923 N N . ASP A 1 118 ? -13.355 -2.188 54.465 1.00 93.88 118 ASP A N 1
ATOM 924 C CA . ASP A 1 118 ? -12.661 -3.374 55.004 1.00 93.88 118 ASP A CA 1
ATOM 925 C C . ASP A 1 118 ? -11.142 -3.323 54.788 1.00 93.88 118 ASP A C 1
ATOM 927 O O . ASP A 1 118 ? -10.386 -3.797 55.636 1.00 93.88 118 ASP A O 1
ATOM 931 N N . ALA A 1 119 ? -10.691 -2.784 53.655 1.00 93.62 119 ALA A N 1
ATOM 932 C CA . ALA A 1 119 ? -9.276 -2.611 53.349 1.00 93.62 119 ALA A CA 1
ATOM 933 C C . ALA A 1 119 ? -8.664 -1.416 54.101 1.00 93.62 119 ALA A C 1
ATOM 935 O O . ALA A 1 119 ? -7.617 -1.567 54.731 1.00 93.62 119 ALA A O 1
ATOM 936 N N . ALA A 1 120 ? -9.337 -0.263 54.121 1.00 93.38 120 ALA A N 1
ATOM 937 C CA . ALA A 1 120 ? -8.889 0.926 54.843 1.00 93.38 120 ALA A CA 1
ATOM 938 C C . ALA A 1 120 ? -8.757 0.670 56.357 1.00 93.38 120 ALA A C 1
ATOM 940 O O . ALA A 1 120 ? -7.766 1.060 56.965 1.00 93.38 120 ALA A O 1
ATOM 941 N N . LEU A 1 121 ? -9.684 -0.084 56.960 1.00 93.38 121 LEU A N 1
ATOM 942 C CA . LEU A 1 121 ? -9.621 -0.488 58.373 1.00 93.38 121 LEU A CA 1
ATOM 943 C C . LEU A 1 121 ? -8.590 -1.599 58.670 1.00 93.38 121 LEU A C 1
ATOM 945 O O . LEU A 1 121 ? -8.442 -2.000 59.832 1.00 93.38 121 LEU A O 1
ATOM 949 N N . ARG A 1 122 ? -7.859 -2.096 57.662 1.00 92.88 122 ARG A N 1
ATOM 950 C CA . ARG A 1 122 ? -6.673 -2.960 57.835 1.00 92.88 122 ARG A CA 1
ATOM 951 C C . ARG A 1 122 ? -5.359 -2.180 57.750 1.00 92.88 122 ARG A C 1
ATOM 953 O O . ARG A 1 122 ? -4.368 -2.662 58.291 1.00 92.88 122 ARG A O 1
ATOM 960 N N . ASP A 1 123 ? -5.343 -0.995 57.138 1.00 92.69 123 ASP A N 1
ATOM 961 C CA . ASP A 1 123 ? -4.178 -0.106 57.154 1.00 92.69 123 ASP A CA 1
ATOM 962 C C . ASP A 1 123 ? -4.021 0.529 58.552 1.00 92.69 123 ASP A C 1
ATOM 964 O O . ASP A 1 123 ? -4.895 1.242 59.059 1.00 92.69 123 ASP A O 1
ATOM 968 N N . ALA A 1 124 ? -2.880 0.259 59.190 1.00 90.44 124 ALA A N 1
ATOM 969 C CA . ALA A 1 124 ? -2.545 0.791 60.505 1.00 90.44 124 ALA A CA 1
ATOM 970 C C . ALA A 1 124 ? -2.386 2.323 60.498 1.00 90.44 124 ALA A C 1
ATOM 972 O O . ALA A 1 124 ? -2.703 2.972 61.495 1.00 90.44 124 ALA A O 1
ATOM 973 N N . GLU A 1 125 ? -1.952 2.919 59.383 1.00 91.06 125 GLU A N 1
ATOM 974 C CA . GLU A 1 125 ? -1.818 4.371 59.250 1.00 91.06 125 GLU A CA 1
ATOM 975 C C . GLU A 1 125 ? -3.167 5.086 59.100 1.00 91.06 125 GLU A C 1
ATOM 977 O O . GLU A 1 125 ? -3.278 6.266 59.436 1.00 91.06 125 GLU A O 1
ATOM 982 N N . ILE A 1 126 ? -4.187 4.399 58.577 1.00 91.88 126 ILE A N 1
ATOM 983 C CA . ILE A 1 126 ? -5.560 4.917 58.500 1.00 91.88 126 ILE A CA 1
ATOM 984 C C . ILE A 1 126 ? -6.201 4.831 59.885 1.00 91.88 126 ILE A C 1
ATOM 986 O O . ILE A 1 126 ? -6.723 5.823 60.390 1.00 91.88 126 ILE A O 1
ATOM 990 N N . LYS A 1 127 ? -6.054 3.689 60.569 1.00 89.69 127 LYS A N 1
ATOM 991 C CA . LYS A 1 127 ? -6.472 3.541 61.973 1.00 89.69 127 LYS A CA 1
ATOM 992 C C . LYS A 1 127 ? -5.807 4.543 62.922 1.00 89.69 127 LYS A C 1
ATOM 994 O O . LYS A 1 127 ? -6.443 4.968 63.876 1.00 89.69 127 LYS A O 1
ATOM 999 N N . ALA A 1 128 ? -4.571 4.966 62.652 1.00 89.56 128 ALA A N 1
ATOM 1000 C CA . ALA A 1 128 ? -3.892 6.010 63.424 1.00 89.56 128 ALA A CA 1
ATOM 1001 C C . ALA A 1 128 ? -4.383 7.447 63.130 1.00 89.56 128 ALA A C 1
ATOM 1003 O O . ALA A 1 128 ? -4.088 8.357 63.912 1.00 89.56 128 ALA A O 1
ATOM 1004 N N . ARG A 1 129 ? -5.107 7.668 62.021 1.00 89.06 129 ARG A N 1
ATOM 1005 C CA . ARG A 1 129 ? -5.723 8.958 61.654 1.00 89.06 129 ARG A CA 1
ATOM 1006 C C . ARG A 1 129 ? -7.135 9.114 62.228 1.00 89.06 129 ARG A C 1
ATOM 1008 O O . ARG A 1 129 ? -7.451 10.196 62.705 1.00 89.06 129 ARG A O 1
ATOM 1015 N N . LEU A 1 130 ? -7.920 8.033 62.279 1.00 90.69 130 LEU A N 1
ATOM 1016 C CA . LEU A 1 130 ? -9.276 7.992 62.851 1.00 90.69 130 LEU A CA 1
ATOM 1017 C C . LEU A 1 130 ? -9.284 8.313 64.362 1.00 90.69 130 LEU A C 1
ATOM 1019 O O . LEU A 1 130 ? -9.088 7.425 65.193 1.00 90.69 130 LEU A O 1
ATOM 1023 N N . LYS A 1 131 ? -9.508 9.583 64.728 1.00 87.75 131 LYS A N 1
ATOM 1024 C CA . LYS A 1 131 ? -9.505 10.069 66.128 1.00 87.75 131 LYS A CA 1
ATOM 1025 C C . LYS A 1 131 ? -10.831 10.688 66.559 1.00 87.75 131 LYS A C 1
ATOM 1027 O O . LYS A 1 131 ? -11.092 10.801 67.755 1.00 87.75 131 LYS A O 1
ATOM 1032 N N . SER A 1 132 ? -11.646 11.101 65.599 1.00 90.94 132 SER A N 1
ATOM 1033 C CA . SER A 1 132 ? -12.936 11.747 65.781 1.00 90.94 132 SER A CA 1
ATOM 1034 C C . SER A 1 132 ? -14.010 11.090 64.913 1.00 90.94 132 SER A C 1
ATOM 1036 O O . SER A 1 132 ? -13.726 10.351 63.969 1.00 90.94 132 SER A O 1
ATOM 1038 N N . ARG A 1 133 ? -15.268 11.414 65.219 1.00 93.06 133 ARG A N 1
ATOM 1039 C CA . ARG A 1 133 ? -16.426 11.057 64.393 1.00 93.06 133 ARG A CA 1
ATOM 1040 C C . ARG A 1 133 ? -16.314 11.627 62.972 1.00 93.06 133 ARG A C 1
ATOM 1042 O O . ARG A 1 133 ? -16.640 10.936 62.013 1.00 93.06 133 ARG A O 1
ATOM 1049 N N . GLU A 1 134 ? -15.819 12.858 62.841 1.00 91.31 134 GLU A N 1
ATOM 1050 C CA . GLU A 1 134 ? -15.663 13.552 61.555 1.00 91.31 134 GLU A CA 1
ATOM 1051 C C . GLU A 1 134 ? -14.640 12.843 60.651 1.00 91.31 134 GLU A C 1
ATOM 1053 O O . GLU A 1 134 ? -14.886 12.685 59.456 1.00 91.31 134 GLU A O 1
ATOM 1058 N N . ASP A 1 135 ? -13.549 12.308 61.218 1.00 91.31 135 ASP A N 1
ATOM 1059 C CA . ASP A 1 135 ? -12.559 11.513 60.471 1.00 91.31 135 ASP A CA 1
ATOM 1060 C C . ASP A 1 135 ? -13.173 10.240 59.866 1.00 91.31 135 ASP A C 1
ATOM 1062 O O . ASP A 1 135 ? -12.781 9.821 58.773 1.00 91.31 135 ASP A O 1
ATOM 1066 N N . LEU A 1 136 ? -14.119 9.617 60.580 1.00 93.81 136 LEU A N 1
ATOM 1067 C CA . LEU A 1 136 ? -14.781 8.373 60.184 1.00 93.81 136 LEU A CA 1
ATOM 1068 C C . LEU A 1 136 ? -15.930 8.622 59.194 1.00 93.81 136 LEU A C 1
ATOM 1070 O O . LEU A 1 136 ? -16.060 7.882 58.219 1.00 93.81 136 LEU A O 1
ATOM 1074 N N . GLU A 1 137 ? -16.707 9.693 59.380 1.00 93.56 137 GLU A N 1
ATOM 1075 C CA . GLU A 1 137 ? -17.676 10.178 58.386 1.00 93.56 137 GLU A CA 1
ATOM 1076 C C . GLU A 1 137 ? -16.968 10.580 57.079 1.00 93.56 137 GLU A C 1
ATOM 1078 O O . GLU A 1 137 ? -17.413 10.204 55.989 1.00 93.56 137 GLU A O 1
ATOM 1083 N N . ARG A 1 138 ? -15.811 11.257 57.165 1.00 92.81 138 ARG A N 1
ATOM 1084 C CA . ARG A 1 138 ? -14.962 11.582 56.008 1.00 92.81 138 ARG A CA 1
ATOM 1085 C C . ARG A 1 138 ? -14.389 10.319 55.361 1.00 92.81 138 ARG A C 1
ATOM 1087 O O . ARG A 1 138 ? -14.478 10.203 54.141 1.00 92.81 138 ARG A O 1
ATOM 1094 N N . LEU A 1 139 ? -13.894 9.336 56.126 1.00 94.88 139 LEU A N 1
ATOM 1095 C CA . LEU A 1 139 ? -13.437 8.052 55.566 1.00 94.88 139 LEU A CA 1
ATOM 1096 C C . LEU A 1 139 ? -14.565 7.346 54.809 1.00 94.88 139 LEU A C 1
ATOM 1098 O O . LEU A 1 139 ? -14.373 6.933 53.667 1.00 94.88 139 LEU A O 1
ATOM 1102 N N . TRP A 1 140 ? -15.757 7.271 55.399 1.00 94.88 140 TRP A N 1
ATOM 1103 C CA . TRP A 1 140 ? -16.924 6.670 54.761 1.00 94.88 140 TRP A CA 1
ATOM 1104 C C . TRP A 1 140 ? -17.346 7.407 53.477 1.00 94.88 140 TRP A C 1
ATOM 1106 O O . TRP A 1 140 ? -17.658 6.786 52.454 1.00 94.88 140 TRP A O 1
ATOM 1116 N N . SER A 1 141 ? -17.267 8.740 53.488 1.00 93.56 141 SER A N 1
ATOM 1117 C CA . SER A 1 141 ? -17.498 9.594 52.320 1.00 93.56 141 SER A CA 1
ATOM 1118 C C . SER A 1 141 ? -16.495 9.335 51.181 1.00 93.56 141 SER A C 1
ATOM 1120 O O . SER A 1 141 ? -16.878 9.425 50.010 1.00 93.56 141 SER A O 1
ATOM 1122 N N . VAL A 1 142 ? -15.249 8.947 51.490 1.00 95.19 142 VAL A N 1
ATOM 1123 C CA . VAL A 1 142 ? -14.234 8.541 50.495 1.00 95.19 142 VAL A CA 1
ATOM 1124 C C . VAL A 1 142 ? -14.403 7.081 50.057 1.00 95.19 142 VAL A C 1
ATOM 1126 O O . VAL A 1 142 ? -14.308 6.796 48.865 1.00 95.19 142 VAL A O 1
ATOM 1129 N N . CYS A 1 143 ? -14.764 6.155 50.953 1.00 94.75 143 CYS A N 1
ATOM 1130 C CA . CYS A 1 143 ? -15.130 4.782 50.573 1.00 94.75 143 CYS A CA 1
ATOM 1131 C C . CYS A 1 143 ? -16.327 4.739 49.606 1.00 94.75 143 CYS A C 1
ATOM 1133 O O . CYS A 1 143 ? -16.420 3.834 48.783 1.00 94.75 143 CYS A O 1
ATOM 1135 N N . SER A 1 144 ? -17.202 5.746 49.656 1.00 92.25 144 SER A N 1
ATOM 1136 C CA . SER A 1 144 ? -18.351 5.908 48.754 1.00 92.25 144 SER A CA 1
ATOM 1137 C C . SER A 1 144 ? -17.991 6.321 47.310 1.00 92.25 144 SER A C 1
ATOM 1139 O O . SER A 1 144 ? -18.899 6.514 46.501 1.00 92.25 144 SER A O 1
ATOM 1141 N N . VAL A 1 145 ? -16.706 6.484 46.956 1.00 94.31 145 VAL A N 1
ATOM 1142 C CA . VAL A 1 145 ? -16.271 6.781 45.575 1.00 94.31 145 VAL A CA 1
ATOM 1143 C C . VAL A 1 145 ? -16.549 5.576 44.654 1.00 94.31 145 VAL A C 1
ATOM 1145 O O . VAL A 1 145 ? -16.016 4.491 44.908 1.00 94.31 145 VAL A O 1
ATOM 1148 N N . PRO A 1 146 ? -17.335 5.726 43.566 1.00 93.19 146 PRO A N 1
ATOM 1149 C CA . PRO A 1 146 ? -17.662 4.606 42.685 1.00 93.19 146 PRO A CA 1
ATOM 1150 C C . PRO A 1 146 ? -16.469 4.117 41.855 1.00 93.19 146 PRO A C 1
ATOM 1152 O O . PRO A 1 146 ? -15.762 4.908 41.221 1.00 93.19 146 PRO A O 1
ATOM 1155 N N . ASP A 1 147 ? -16.307 2.794 41.774 1.00 91.31 147 ASP A N 1
ATOM 1156 C CA . ASP A 1 147 ? -15.427 2.166 40.788 1.00 91.31 147 ASP A CA 1
ATOM 1157 C C . ASP A 1 147 ? -16.124 2.080 39.419 1.00 91.31 147 ASP A C 1
ATOM 1159 O O . ASP A 1 147 ? -16.775 1.090 39.071 1.00 91.31 147 ASP A O 1
ATOM 1163 N N . TYR A 1 148 ? -15.978 3.135 38.617 1.00 91.44 148 TYR A N 1
ATOM 1164 C CA . TYR A 1 148 ? -16.403 3.126 37.217 1.00 91.44 148 TYR A CA 1
ATOM 1165 C C . TYR A 1 148 ? -15.505 2.249 36.327 1.00 91.44 148 TYR A C 1
ATOM 1167 O O . TYR A 1 148 ? -15.945 1.823 35.257 1.00 91.44 148 TYR A O 1
ATOM 1175 N N . ARG A 1 149 ? -14.265 1.972 36.759 1.00 88.69 149 ARG A N 1
ATOM 1176 C CA . ARG A 1 149 ? -13.219 1.256 36.006 1.00 88.69 149 ARG A CA 1
ATOM 1177 C C . ARG A 1 149 ? -13.361 -0.265 36.105 1.00 88.69 149 ARG A C 1
ATOM 1179 O O . ARG A 1 149 ? -12.869 -0.962 35.224 1.00 88.69 149 ARG A O 1
ATOM 1186 N N . LYS A 1 150 ? -14.040 -0.765 37.143 1.00 86.81 150 LYS A N 1
ATOM 1187 C CA . LYS A 1 150 ? -14.217 -2.194 37.467 1.00 86.81 150 LYS A CA 1
ATOM 1188 C C . LYS A 1 150 ? -12.875 -2.916 37.618 1.00 86.81 150 LYS A C 1
ATOM 1190 O O . LYS A 1 150 ? -12.657 -3.989 37.053 1.00 86.81 150 LYS A O 1
ATOM 1195 N N . ILE A 1 151 ? -11.965 -2.282 38.350 1.00 88.00 151 ILE A N 1
ATOM 1196 C CA . ILE A 1 151 ? -10.634 -2.816 38.650 1.00 88.00 151 ILE A CA 1
ATOM 1197 C C . ILE A 1 151 ? -10.710 -3.873 39.759 1.00 88.00 151 ILE A C 1
ATOM 1199 O O . ILE A 1 151 ? -11.762 -4.130 40.347 1.00 88.00 151 ILE A O 1
ATOM 1203 N N . ALA A 1 152 ? -9.588 -4.536 40.048 1.00 90.00 152 ALA A N 1
ATOM 1204 C CA . ALA A 1 152 ? -9.530 -5.439 41.191 1.00 90.00 152 ALA A CA 1
ATOM 1205 C C . ALA A 1 152 ? -9.845 -4.659 42.491 1.00 90.00 152 ALA A C 1
ATOM 1207 O O . ALA A 1 152 ? -9.310 -3.560 42.667 1.00 90.00 152 ALA A O 1
ATOM 1208 N N . PRO A 1 153 ? -10.655 -5.202 43.428 1.00 87.75 153 PRO A N 1
ATOM 1209 C CA . PRO A 1 153 ? -11.080 -4.464 44.624 1.00 87.75 153 PRO A CA 1
ATOM 1210 C C . PRO A 1 153 ? -9.937 -3.924 45.497 1.00 87.75 153 PRO A C 1
ATOM 1212 O O . PRO A 1 153 ? -10.116 -2.909 46.164 1.00 87.75 153 PRO A O 1
ATOM 1215 N N . ALA A 1 154 ? -8.761 -4.563 45.468 1.00 89.94 154 ALA A N 1
ATOM 1216 C CA . ALA A 1 154 ? -7.553 -4.061 46.125 1.00 89.94 154 ALA A CA 1
ATOM 1217 C C . ALA A 1 154 ? -7.094 -2.717 45.532 1.00 89.94 154 ALA A C 1
ATOM 1219 O O . ALA A 1 154 ? -6.928 -1.752 46.267 1.00 89.94 154 ALA A O 1
ATOM 1220 N N . ASN A 1 155 ? -6.990 -2.617 44.206 1.00 92.25 155 ASN A N 1
ATOM 1221 C CA . ASN A 1 155 ? -6.560 -1.407 43.503 1.00 92.25 155 ASN A CA 1
ATOM 1222 C C . ASN A 1 155 ? -7.555 -0.241 43.683 1.00 92.25 155 ASN A C 1
ATOM 1224 O O . ASN A 1 155 ? -7.147 0.918 43.735 1.00 92.25 155 ASN A O 1
ATOM 1228 N N . HIS A 1 156 ? -8.862 -0.524 43.799 1.00 93.38 156 HIS A N 1
ATOM 1229 C CA . HIS A 1 156 ? -9.850 0.512 44.145 1.00 93.38 156 HIS A CA 1
ATOM 1230 C C . HIS A 1 156 ? -9.712 0.963 45.602 1.00 93.38 156 HIS A C 1
ATOM 1232 O O . HIS A 1 156 ? -9.773 2.157 45.890 1.00 93.38 156 HIS A O 1
ATOM 1238 N N . ALA A 1 157 ? -9.461 0.029 46.524 1.00 93.62 157 ALA A N 1
ATOM 1239 C CA . ALA A 1 157 ? -9.177 0.367 47.912 1.00 93.62 157 ALA A CA 1
ATOM 1240 C C . ALA A 1 157 ? -7.893 1.202 48.061 1.00 93.62 157 ALA A C 1
ATOM 1242 O O . ALA A 1 157 ? -7.901 2.169 48.813 1.00 93.62 157 ALA A O 1
ATOM 1243 N N . GLU A 1 158 ? -6.823 0.895 47.322 1.00 94.19 158 GLU A N 1
ATOM 1244 C CA . GLU A 1 158 ? -5.588 1.696 47.286 1.00 94.19 158 GLU A CA 1
ATOM 1245 C C . GLU A 1 158 ? -5.857 3.144 46.842 1.00 94.19 158 GLU A C 1
ATOM 1247 O O . GLU A 1 158 ? -5.369 4.083 47.472 1.00 94.19 158 GLU A O 1
ATOM 1252 N N . LEU A 1 159 ? -6.697 3.341 45.818 1.00 93.50 159 LEU A N 1
ATOM 1253 C CA . LEU A 1 159 ? -7.126 4.668 45.366 1.00 93.50 159 LEU A CA 1
ATOM 1254 C C . LEU A 1 159 ? -7.926 5.419 46.448 1.00 93.50 159 LEU A C 1
ATOM 1256 O O . LEU A 1 159 ? -7.616 6.571 46.753 1.00 93.50 159 LEU A O 1
ATOM 1260 N N . VAL A 1 160 ? -8.915 4.762 47.062 1.00 94.62 160 VAL A N 1
ATOM 1261 C CA . VAL A 1 160 ? -9.711 5.301 48.185 1.00 94.62 160 VAL A CA 1
ATOM 1262 C C . VAL A 1 160 ? -8.814 5.693 49.367 1.00 94.62 160 VAL A C 1
ATOM 1264 O O . VAL A 1 160 ? -8.954 6.784 49.920 1.00 94.62 160 VAL A O 1
ATOM 1267 N N . ILE A 1 161 ? -7.854 4.837 49.723 1.00 94.69 161 ILE A N 1
ATOM 1268 C CA . ILE A 1 161 ? -6.877 5.064 50.796 1.00 94.69 161 ILE A CA 1
ATOM 1269 C C . ILE A 1 161 ? -5.972 6.259 50.459 1.00 94.69 161 ILE A C 1
ATOM 1271 O O . ILE A 1 161 ? -5.754 7.108 51.321 1.00 94.69 161 ILE A O 1
ATOM 1275 N N . SER A 1 162 ? -5.496 6.383 49.215 1.00 94.62 162 SER A N 1
ATOM 1276 C CA . SER A 1 162 ? -4.677 7.522 48.774 1.00 94.62 162 SER A CA 1
ATOM 1277 C C . SER A 1 162 ? -5.437 8.851 48.845 1.00 94.62 162 SER A C 1
ATOM 1279 O O . SER A 1 162 ? -4.894 9.837 49.341 1.00 94.62 162 SER A O 1
ATOM 1281 N N . ILE A 1 163 ? -6.701 8.880 48.402 1.00 94.31 163 ILE A N 1
ATOM 1282 C CA . ILE A 1 163 ? -7.560 10.073 48.490 1.00 94.31 163 ILE A CA 1
ATOM 1283 C C . ILE A 1 163 ? -7.787 10.463 49.958 1.00 94.31 163 ILE A C 1
ATOM 1285 O O . ILE A 1 163 ? -7.663 11.637 50.307 1.00 94.31 163 ILE A O 1
ATOM 1289 N N . TYR A 1 164 ? -8.057 9.493 50.838 1.00 95.12 164 TYR A N 1
ATOM 1290 C CA . TYR A 1 164 ? -8.240 9.773 52.262 1.00 95.12 164 TYR A CA 1
ATOM 1291 C C . TYR A 1 164 ? -6.960 10.278 52.942 1.00 95.12 164 TYR A C 1
ATOM 1293 O O . TYR A 1 164 ? -7.047 11.188 53.762 1.00 95.12 164 TYR A O 1
ATOM 1301 N N . LYS A 1 165 ? -5.772 9.750 52.601 1.00 94.00 165 LYS A N 1
ATOM 1302 C CA . LYS A 1 165 ? -4.502 10.244 53.169 1.00 94.00 165 LYS A CA 1
ATOM 1303 C C . LYS A 1 165 ? -4.295 11.729 52.846 1.00 94.00 165 LYS A C 1
ATOM 1305 O O . LYS A 1 165 ? -4.109 12.507 53.774 1.00 94.00 165 LYS A O 1
ATOM 1310 N N . HIS A 1 166 ? -4.490 12.158 51.596 1.00 93.31 166 HIS A N 1
ATOM 1311 C CA . HIS A 1 166 ? -4.471 13.589 51.249 1.00 93.31 166 HIS A CA 1
ATOM 1312 C C . HIS A 1 166 ? -5.523 14.412 52.019 1.00 93.31 166 HIS A C 1
ATOM 1314 O O . HIS A 1 166 ? -5.199 15.440 52.609 1.00 93.31 166 HIS A O 1
ATOM 1320 N N . LEU A 1 167 ? -6.774 13.942 52.091 1.00 92.44 167 LEU A N 1
ATOM 1321 C CA . LEU A 1 167 ? -7.851 14.637 52.814 1.00 92.44 167 LEU A CA 1
ATOM 1322 C C . LEU A 1 167 ? -7.683 14.657 54.345 1.00 92.44 167 LEU A C 1
ATOM 1324 O O . LEU A 1 167 ? -8.348 15.456 55.006 1.00 92.44 167 LEU A O 1
ATOM 1328 N N . SER A 1 168 ? -6.836 13.794 54.907 1.00 90.25 168 SER A N 1
ATOM 1329 C CA . SER A 1 168 ? -6.509 13.748 56.337 1.00 90.25 168 SER A CA 1
ATOM 1330 C C . SER A 1 168 ? -5.238 14.521 56.690 1.00 90.25 168 SER A C 1
ATOM 1332 O O . SER A 1 168 ? -5.115 14.956 57.834 1.00 90.25 168 SER A O 1
ATOM 1334 N N . ASP A 1 169 ? -4.297 14.656 55.754 1.00 87.62 169 ASP A N 1
ATOM 1335 C CA . ASP A 1 169 ? -2.986 15.262 56.004 1.00 87.62 169 ASP A CA 1
ATOM 1336 C C . ASP A 1 169 ? -2.956 16.741 55.557 1.00 87.62 169 ASP A C 1
ATOM 1338 O O . ASP A 1 169 ? -2.515 17.601 56.318 1.00 87.62 169 ASP A O 1
ATOM 1342 N N . ASP A 1 170 ? -3.503 17.051 54.372 1.00 83.56 170 ASP A N 1
ATOM 1343 C CA . ASP A 1 170 ? -3.568 18.402 53.777 1.00 83.56 170 ASP A CA 1
ATOM 1344 C C . ASP A 1 170 ? -4.973 19.043 53.867 1.00 83.56 170 ASP A C 1
ATOM 1346 O O . ASP A 1 170 ? -5.184 20.191 53.463 1.00 83.56 170 ASP A O 1
ATOM 1350 N N . GLY A 1 171 ? -5.980 18.289 54.323 1.00 87.81 171 GLY A N 1
ATOM 1351 C CA . GLY A 1 171 ? -7.392 18.700 54.391 1.00 87.81 171 GLY A CA 1
ATOM 1352 C C . GLY A 1 171 ? -8.120 18.785 53.037 1.00 87.81 171 GLY A C 1
ATOM 1353 O O . GLY A 1 171 ? -9.343 18.636 53.002 1.00 87.81 171 GLY A O 1
ATOM 1354 N N . THR A 1 172 ? -7.373 18.958 51.941 1.00 93.62 172 THR A N 1
ATOM 1355 C CA . THR A 1 172 ? -7.806 18.995 50.530 1.00 93.62 172 THR A CA 1
ATOM 1356 C C . THR A 1 172 ? -6.852 18.161 49.670 1.00 93.62 172 THR A C 1
ATOM 1358 O O . THR A 1 172 ? -5.693 17.976 50.030 1.00 93.62 172 THR A O 1
ATOM 1361 N N . ILE A 1 173 ? -7.309 17.658 48.524 1.00 94.94 173 ILE A N 1
ATOM 1362 C CA . ILE A 1 173 ? -6.465 16.919 47.576 1.00 94.94 173 ILE A CA 1
ATOM 1363 C C . ILE A 1 173 ? -5.523 17.907 46.852 1.00 94.94 173 ILE A C 1
ATOM 1365 O O . ILE A 1 173 ? -6.006 18.915 46.324 1.00 94.94 173 ILE A O 1
ATOM 1369 N N . PRO A 1 174 ? -4.202 17.642 46.772 1.00 94.69 174 PRO A N 1
ATOM 1370 C CA . PRO A 1 174 ? -3.271 18.479 46.018 1.00 94.69 174 PRO A CA 1
ATOM 1371 C C . PRO A 1 174 ? -3.624 18.569 44.528 1.00 94.69 174 PRO A C 1
ATOM 1373 O O . PRO A 1 174 ? -3.788 17.560 43.843 1.00 94.69 174 PRO A O 1
ATOM 1376 N N . GLU A 1 175 ? -3.691 19.793 44.008 1.00 92.25 175 GLU A N 1
ATOM 1377 C CA . GLU A 1 175 ? -4.156 20.077 42.642 1.00 92.25 175 GLU A CA 1
ATOM 1378 C C . GLU A 1 175 ? -3.201 19.562 41.559 1.00 92.25 175 GLU A C 1
ATOM 1380 O O . GLU A 1 175 ? -3.651 19.145 40.498 1.00 92.25 175 GLU A O 1
ATOM 1385 N N . GLU A 1 176 ? -1.897 19.512 41.842 1.00 93.31 176 GLU A N 1
ATOM 1386 C CA . GLU A 1 176 ? -0.893 18.890 40.968 1.00 93.31 176 GLU A CA 1
ATOM 1387 C C . GLU A 1 176 ? -1.127 17.375 40.833 1.00 93.31 176 GLU A C 1
ATOM 1389 O O . GLU A 1 176 ? -1.122 16.833 39.727 1.00 93.31 176 GLU A O 1
ATOM 1394 N N . TRP A 1 177 ? -1.418 16.695 41.948 1.00 94.06 177 TRP A N 1
ATOM 1395 C CA . TRP A 1 177 ? -1.737 15.265 41.956 1.00 94.06 177 TRP A CA 1
ATOM 1396 C C . TRP A 1 177 ? -3.065 14.992 41.243 1.00 94.06 177 TRP A C 1
ATOM 1398 O O . TRP A 1 177 ? -3.127 14.118 40.381 1.00 94.06 177 TRP A O 1
ATOM 1408 N N . PHE A 1 178 ? -4.110 15.773 41.536 1.00 94.69 178 PHE A N 1
ATOM 1409 C CA . PHE A 1 178 ? -5.405 15.658 40.862 1.00 94.69 178 PHE A CA 1
ATOM 1410 C C . PHE A 1 178 ? -5.283 15.918 39.350 1.00 94.69 178 PHE A C 1
ATOM 1412 O O . PHE A 1 178 ? -5.753 15.117 38.539 1.00 94.69 178 PHE A O 1
ATOM 1419 N N . GLY A 1 179 ? -4.573 16.980 38.961 1.00 94.31 179 GLY A N 1
ATOM 1420 C CA . GLY A 1 179 ? -4.299 17.331 37.569 1.00 94.31 179 GLY A CA 1
ATOM 1421 C C . GLY A 1 179 ? -3.534 16.245 36.811 1.00 94.31 179 GLY A C 1
ATOM 1422 O O . GLY A 1 179 ? -3.879 15.951 35.668 1.00 94.31 179 GLY A O 1
ATOM 1423 N N . ALA A 1 180 ? -2.567 15.574 37.446 1.00 93.81 180 ALA A N 1
ATOM 1424 C CA . ALA A 1 180 ? -1.862 14.440 36.847 1.00 93.81 180 ALA A CA 1
ATOM 1425 C C . ALA A 1 180 ? -2.795 13.243 36.560 1.00 93.81 180 ALA A C 1
ATOM 1427 O O . ALA A 1 180 ? -2.685 12.608 35.507 1.00 93.81 180 ALA A O 1
ATOM 1428 N N . GLN A 1 181 ? -3.749 12.956 37.453 1.00 92.56 181 GLN A N 1
ATOM 1429 C CA . GLN A 1 181 ? -4.734 11.883 37.256 1.00 92.56 181 GLN A CA 1
ATOM 1430 C C . GLN A 1 181 ? -5.755 12.221 36.154 1.00 92.56 181 GLN A C 1
ATOM 1432 O O . GLN A 1 181 ? -6.098 11.363 35.335 1.00 92.56 181 GLN A O 1
ATOM 1437 N N . VAL A 1 182 ? -6.202 13.480 36.086 1.00 94.25 182 VAL A N 1
ATOM 1438 C CA . VAL A 1 182 ? -7.058 13.985 34.999 1.00 94.25 182 VAL A CA 1
ATOM 1439 C C . VAL A 1 182 ? -6.312 13.923 33.660 1.00 94.25 182 VAL A C 1
ATOM 1441 O O . VAL A 1 182 ? -6.822 13.333 32.707 1.00 94.25 182 VAL A O 1
ATOM 1444 N N . GLY A 1 183 ? -5.075 14.429 33.607 1.00 92.44 183 GLY A N 1
ATOM 1445 C CA . GLY A 1 183 ? -4.237 14.498 32.405 1.00 92.44 183 GLY A CA 1
ATOM 1446 C C . GLY A 1 183 ? -3.863 13.141 31.797 1.00 92.44 183 GLY A C 1
ATOM 1447 O O . GLY A 1 183 ? -3.699 13.045 30.582 1.00 92.44 183 GLY A O 1
ATOM 1448 N N . PHE A 1 184 ? -3.829 12.059 32.586 1.00 89.25 184 PHE A N 1
ATOM 1449 C CA . PHE A 1 184 ? -3.724 10.688 32.053 1.00 89.25 184 PHE A CA 1
ATOM 1450 C C . PHE A 1 184 ? -4.872 10.336 31.084 1.00 89.25 184 PHE A C 1
ATOM 1452 O O . PHE A 1 184 ? -4.720 9.488 30.203 1.00 89.25 184 PHE A O 1
ATOM 1459 N N . SER A 1 185 ? -6.024 10.992 31.243 1.00 89.56 185 SER A N 1
ATOM 1460 C CA . SER A 1 185 ? -7.238 10.762 30.456 1.00 89.56 185 SER A CA 1
ATOM 1461 C C . SER A 1 185 ? -7.393 11.743 29.286 1.00 89.56 185 SER A C 1
ATOM 1463 O O . SER A 1 185 ? -8.243 11.501 28.435 1.00 89.56 185 SER A O 1
ATOM 1465 N N . ASP A 1 186 ? -6.594 12.818 29.212 1.00 91.75 186 ASP A N 1
ATOM 1466 C CA . ASP A 1 186 ? -6.735 13.911 28.229 1.00 91.75 186 ASP A CA 1
ATOM 1467 C C . ASP A 1 186 ? -6.160 13.557 26.848 1.00 91.75 186 ASP A C 1
ATOM 1469 O O . ASP A 1 186 ? -5.206 14.155 26.348 1.00 91.75 186 ASP A O 1
ATOM 1473 N N . ARG A 1 187 ? -6.712 12.491 26.261 1.00 91.69 187 ARG A N 1
ATOM 1474 C CA . ARG A 1 187 ? -6.287 11.895 24.993 1.00 91.69 187 ARG A CA 1
ATOM 1475 C C . ARG A 1 187 ? -7.469 11.249 24.277 1.00 91.69 187 ARG A C 1
ATOM 1477 O O . ARG A 1 187 ? -8.118 10.363 24.832 1.00 91.69 187 ARG A O 1
ATOM 1484 N N . VAL A 1 188 ? -7.706 11.646 23.028 1.00 92.38 188 VAL A N 1
ATOM 1485 C CA . VAL A 1 188 ? -8.806 11.143 22.172 1.00 92.38 188 VAL A CA 1
ATOM 1486 C C . VAL A 1 188 ? -8.359 10.091 21.141 1.00 92.38 188 VAL A C 1
ATOM 1488 O O . VAL A 1 188 ? -9.171 9.576 20.377 1.00 92.38 188 VAL A O 1
ATOM 1491 N N . ASP A 1 189 ? -7.070 9.741 21.122 1.00 90.38 189 ASP A N 1
ATOM 1492 C CA . ASP A 1 189 ? -6.526 8.631 20.330 1.00 90.38 189 ASP A CA 1
ATOM 1493 C C . ASP A 1 189 ? -6.977 7.244 20.832 1.00 90.38 189 ASP A C 1
ATOM 1495 O O . ASP A 1 189 ? -7.419 7.086 21.968 1.00 90.38 189 ASP A O 1
ATOM 1499 N N . GLY A 1 190 ? -6.805 6.216 19.999 1.00 89.56 190 GLY A N 1
ATOM 1500 C CA . GLY A 1 190 ? -7.067 4.821 20.364 1.00 89.56 190 GLY A CA 1
ATOM 1501 C C . GLY A 1 190 ? -8.411 4.273 19.881 1.00 89.56 190 GLY A C 1
ATOM 1502 O O . GLY A 1 190 ? -9.096 4.866 19.041 1.00 89.56 190 GLY A O 1
ATOM 1503 N N . ASP A 1 191 ? -8.743 3.085 20.385 1.00 89.50 191 ASP A N 1
ATOM 1504 C CA . ASP A 1 191 ? -9.942 2.323 20.044 1.00 89.50 191 ASP A CA 1
ATOM 1505 C C . ASP A 1 191 ? -11.077 2.502 21.071 1.00 89.50 191 ASP A C 1
ATOM 1507 O O . ASP A 1 191 ? -10.953 3.203 22.077 1.00 89.50 191 ASP A O 1
ATOM 1511 N N . ILE A 1 192 ? -12.218 1.862 20.803 1.00 89.31 192 ILE A N 1
ATOM 1512 C CA . ILE A 1 192 ? -13.424 1.926 21.647 1.00 89.31 192 ILE A CA 1
ATOM 1513 C C . ILE A 1 192 ? -13.151 1.480 23.084 1.00 89.31 192 ILE A C 1
ATOM 1515 O O . ILE A 1 192 ? -13.700 2.074 24.011 1.00 89.31 192 ILE A O 1
ATOM 1519 N N . ASP A 1 193 ? -12.314 0.464 23.280 1.00 89.62 193 ASP A N 1
ATOM 1520 C CA . ASP A 1 193 ? -12.036 -0.083 24.605 1.00 89.62 193 ASP A CA 1
ATOM 1521 C C . ASP A 1 193 ? -11.042 0.819 25.366 1.00 89.62 193 ASP A C 1
ATOM 1523 O O . ASP A 1 193 ? -11.241 1.096 26.550 1.00 89.62 193 ASP A O 1
ATOM 1527 N N . THR A 1 194 ? -10.050 1.402 24.684 1.00 92.50 194 THR A N 1
ATOM 1528 C CA . THR A 1 194 ? -9.168 2.455 25.225 1.00 92.50 194 THR A CA 1
ATOM 1529 C C . THR A 1 194 ? -9.964 3.692 25.649 1.00 92.50 194 THR A C 1
ATOM 1531 O O . THR A 1 194 ? -9.828 4.148 26.786 1.00 92.50 194 THR A O 1
ATOM 1534 N N . LEU A 1 195 ? -10.835 4.213 24.779 1.00 93.19 195 LEU A N 1
ATOM 1535 C CA . LEU A 1 195 ? -11.669 5.382 25.075 1.00 93.19 195 LEU A CA 1
ATOM 1536 C C . LEU A 1 195 ? -12.671 5.091 26.199 1.00 93.19 195 LEU A C 1
ATOM 1538 O O . LEU A 1 195 ? -12.802 5.895 27.119 1.00 93.19 195 LEU A O 1
ATOM 1542 N N . SER A 1 196 ? -13.305 3.913 26.205 1.00 92.12 196 SER A N 1
ATOM 1543 C CA . SER A 1 196 ? -14.204 3.496 27.294 1.00 92.12 196 SER A CA 1
ATOM 1544 C C . SER A 1 196 ? -13.480 3.427 28.643 1.00 92.12 196 SER A C 1
ATOM 1546 O O . SER A 1 196 ? -14.029 3.861 29.656 1.00 92.12 196 SER A O 1
ATOM 1548 N N . ASN A 1 197 ? -12.231 2.949 28.665 1.00 92.19 197 ASN A N 1
ATOM 1549 C CA . ASN A 1 197 ? -11.400 2.929 29.869 1.00 92.19 197 ASN A CA 1
ATOM 1550 C C . ASN A 1 197 ? -10.973 4.340 30.322 1.00 92.19 197 ASN A C 1
ATOM 1552 O O . ASN A 1 197 ? -10.950 4.603 31.526 1.00 92.19 197 ASN A O 1
ATOM 1556 N N . ARG A 1 198 ? -10.690 5.271 29.396 1.00 94.75 198 ARG A N 1
ATOM 1557 C CA . ARG A 1 198 ? -10.426 6.688 29.730 1.00 94.75 198 ARG A CA 1
ATOM 1558 C C . ARG A 1 198 ? -11.678 7.396 30.264 1.00 94.75 198 ARG A C 1
ATOM 1560 O O . ARG A 1 198 ? -11.577 8.099 31.264 1.00 94.75 198 ARG A O 1
ATOM 1567 N N . ILE A 1 199 ? -12.859 7.138 29.692 1.00 94.94 199 ILE A N 1
ATOM 1568 C CA . ILE A 1 199 ? -14.153 7.634 30.203 1.00 94.94 199 ILE A CA 1
ATOM 1569 C C . ILE A 1 199 ? -14.434 7.082 31.608 1.00 94.94 199 ILE A C 1
ATOM 1571 O O . ILE A 1 199 ? -14.827 7.818 32.509 1.00 94.94 199 ILE A O 1
ATOM 1575 N N . ALA A 1 200 ? -14.195 5.788 31.830 1.00 93.81 200 ALA A N 1
ATOM 1576 C CA . ALA A 1 200 ? -14.319 5.187 33.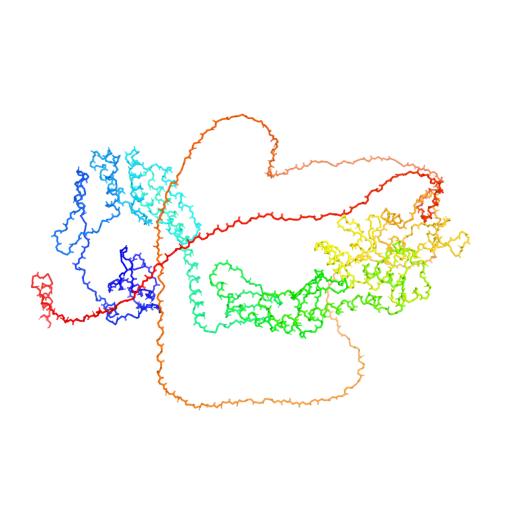153 1.00 93.81 200 ALA A CA 1
ATOM 1577 C C . ALA A 1 200 ? -13.335 5.797 34.170 1.00 93.81 200 ALA A C 1
ATOM 1579 O O . ALA A 1 200 ? -13.680 5.943 35.340 1.00 93.81 200 ALA A O 1
ATOM 1580 N N . HIS A 1 201 ? -12.134 6.189 33.736 1.00 93.75 201 HIS A N 1
ATOM 1581 C CA . HIS A 1 201 ? -11.162 6.864 34.591 1.00 93.75 201 HIS A CA 1
ATOM 1582 C C . HIS A 1 201 ? -11.586 8.295 34.947 1.00 93.75 201 HIS A C 1
ATOM 1584 O O . HIS A 1 201 ? -11.665 8.622 36.132 1.00 93.75 201 HIS A O 1
ATOM 1590 N N . ILE A 1 202 ? -11.918 9.135 33.956 1.00 95.81 202 ILE A N 1
ATOM 1591 C CA . ILE A 1 202 ? -12.329 10.525 34.211 1.00 95.81 202 ILE A CA 1
ATOM 1592 C C . ILE A 1 202 ? -13.619 10.601 35.033 1.00 95.81 202 ILE A C 1
ATOM 1594 O O . ILE A 1 202 ? -13.742 11.502 35.853 1.00 95.81 202 ILE A O 1
ATOM 1598 N N . ARG A 1 203 ? -14.543 9.635 34.926 1.00 95.62 203 ARG A N 1
ATOM 1599 C CA . ARG A 1 203 ? -15.768 9.589 35.751 1.00 95.62 203 ARG A CA 1
ATOM 1600 C C . ARG A 1 203 ? -15.507 9.504 37.251 1.00 95.62 203 ARG A C 1
ATOM 1602 O O . ARG A 1 203 ? -16.210 10.152 38.027 1.00 95.62 203 ARG A O 1
ATOM 1609 N N . THR A 1 204 ? -14.487 8.757 37.677 1.00 94.06 204 THR A N 1
ATOM 1610 C CA . THR A 1 204 ? -14.079 8.729 39.091 1.00 94.06 204 THR A CA 1
ATOM 1611 C C . THR A 1 204 ? -13.597 10.114 39.535 1.00 94.06 204 THR A C 1
ATOM 1613 O O . THR A 1 204 ? -13.993 10.586 40.599 1.00 94.06 204 THR A O 1
ATOM 1616 N N . TRP A 1 205 ? -12.839 10.821 38.694 1.00 94.62 205 TRP A N 1
ATOM 1617 C CA . TRP A 1 205 ? -12.354 12.175 38.988 1.00 94.62 205 TRP A CA 1
ATOM 1618 C C . TRP A 1 205 ? -13.432 13.258 38.865 1.00 94.62 205 TRP A C 1
ATOM 1620 O O . TRP A 1 205 ? -13.433 14.197 39.651 1.00 94.62 205 TRP A O 1
ATOM 1630 N N . THR A 1 206 ? -14.411 13.087 37.977 1.00 94.44 206 THR A N 1
ATOM 1631 C CA . THR A 1 206 ? -15.607 13.937 37.864 1.00 94.44 206 THR A CA 1
ATOM 1632 C C . THR A 1 206 ? -16.476 13.801 39.116 1.00 94.44 206 THR A C 1
ATOM 1634 O O . THR A 1 206 ? -16.976 14.797 39.637 1.00 94.44 206 THR A O 1
ATOM 1637 N N . PHE A 1 207 ? -16.608 12.590 39.674 1.00 94.12 207 PHE A N 1
ATOM 1638 C CA . PHE A 1 207 ? -17.260 12.383 40.971 1.00 94.12 207 PHE A CA 1
ATOM 1639 C C . PHE A 1 207 ? -16.488 13.057 42.119 1.00 94.12 207 PHE A C 1
ATOM 1641 O O . PHE A 1 207 ? -17.101 13.743 42.934 1.00 94.12 207 PHE A O 1
ATOM 1648 N N . VAL A 1 208 ? -15.156 12.918 42.156 1.00 93.94 208 VAL A N 1
ATOM 1649 C CA . VAL A 1 208 ? -14.290 13.598 43.140 1.00 93.94 208 VAL A CA 1
ATOM 1650 C C . VAL A 1 208 ? -14.399 15.124 43.028 1.00 93.94 208 VAL A C 1
ATOM 1652 O O . VAL A 1 208 ? -14.555 15.786 44.049 1.00 93.94 208 VAL A O 1
ATOM 1655 N N . ALA A 1 209 ? -14.406 15.690 41.818 1.00 94.31 209 ALA A N 1
ATOM 1656 C CA . ALA A 1 209 ? -14.561 17.131 41.598 1.00 94.31 209 ALA A CA 1
ATOM 1657 C C . ALA A 1 209 ? -15.928 17.672 42.050 1.00 94.31 209 ALA A C 1
ATOM 1659 O O . ALA A 1 209 ? -16.034 18.822 42.465 1.00 94.31 209 ALA A O 1
ATOM 1660 N N . ASN A 1 210 ? -16.977 16.844 42.018 1.00 93.06 210 ASN A N 1
ATOM 1661 C CA . ASN A 1 210 ? -18.301 17.199 42.535 1.00 93.06 210 ASN A CA 1
ATOM 1662 C C . ASN A 1 210 ? -18.421 17.101 44.073 1.00 93.06 210 ASN A C 1
ATOM 1664 O O . ASN A 1 210 ? -19.509 17.320 44.611 1.00 93.06 210 ASN A O 1
ATOM 1668 N N . ARG A 1 211 ? -17.337 16.804 44.806 1.00 92.50 211 ARG A N 1
ATOM 1669 C CA . ARG A 1 211 ? -17.300 16.926 46.272 1.00 92.50 211 ARG A CA 1
ATOM 1670 C C . ARG A 1 211 ? -16.952 18.369 46.674 1.00 92.50 211 ARG A C 1
ATOM 1672 O O . ARG A 1 211 ? -15.930 18.882 46.225 1.00 92.50 211 ARG A O 1
ATOM 1679 N N . PRO A 1 212 ? -17.763 19.029 47.523 1.00 86.38 212 PRO A N 1
ATOM 1680 C CA . PRO A 1 212 ? -17.646 20.469 47.766 1.00 86.38 212 PRO A CA 1
ATOM 1681 C C . PRO A 1 212 ? -16.422 20.866 48.606 1.00 86.38 212 PRO A C 1
ATOM 1683 O O . PRO A 1 212 ? -16.015 22.020 48.564 1.00 86.38 212 PRO A O 1
ATOM 1686 N N . ASP A 1 213 ? -15.856 19.934 49.377 1.00 90.62 213 ASP A N 1
ATOM 1687 C CA . ASP A 1 213 ? -14.822 20.174 50.391 1.00 90.62 213 ASP A CA 1
ATOM 1688 C C . ASP A 1 213 ? -13.492 19.442 50.115 1.00 90.62 213 ASP A C 1
ATOM 1690 O O . ASP A 1 213 ? -12.613 19.423 50.976 1.00 90.62 213 ASP A O 1
ATOM 1694 N N . TRP A 1 214 ? -13.339 18.795 48.948 1.00 93.69 214 TRP A N 1
ATOM 1695 C CA . TRP A 1 214 ? -12.173 17.941 48.648 1.00 93.69 214 TRP A CA 1
ATOM 1696 C C . TRP A 1 214 ? -11.105 18.614 47.774 1.00 93.69 214 TRP A C 1
ATOM 1698 O O . TRP A 1 214 ? -9.971 18.141 47.745 1.00 93.69 214 TRP A O 1
ATOM 1708 N N . LEU A 1 215 ? -11.431 19.705 47.077 1.00 94.06 215 LEU A N 1
ATOM 1709 C CA . LEU A 1 215 ? -10.519 20.469 46.213 1.00 94.06 215 LEU A CA 1
ATOM 1710 C C . LEU A 1 215 ? -10.543 21.952 46.598 1.00 94.06 215 LEU A C 1
ATOM 1712 O O . LEU A 1 215 ? -11.505 22.418 47.204 1.00 94.06 215 LEU A O 1
ATOM 1716 N N . LYS A 1 216 ? -9.492 22.696 46.234 1.00 91.25 216 LYS A N 1
ATOM 1717 C CA . LYS A 1 216 ? -9.389 24.138 46.521 1.00 91.25 216 LYS A CA 1
ATOM 1718 C C . LYS A 1 216 ? -10.285 24.978 45.611 1.00 91.25 216 LYS A C 1
ATOM 1720 O O . LYS A 1 216 ? -10.939 25.891 46.104 1.00 91.25 216 LYS A O 1
ATOM 1725 N N . ASP A 1 217 ? -10.364 24.623 44.328 1.00 91.88 217 ASP A N 1
ATOM 1726 C CA . ASP A 1 217 ? -11.356 25.153 43.385 1.00 91.88 217 ASP A CA 1
ATOM 1727 C C . ASP A 1 217 ? -12.232 24.025 42.796 1.00 91.88 217 ASP A C 1
ATOM 1729 O O . ASP A 1 217 ? -11.933 23.467 41.735 1.00 91.88 217 ASP A O 1
ATOM 1733 N N . PRO A 1 218 ? -13.337 23.653 43.470 1.00 91.50 218 PRO A N 1
ATOM 1734 C CA . PRO A 1 218 ? -14.275 22.676 42.932 1.00 91.50 218 PRO A CA 1
ATOM 1735 C C . PRO A 1 218 ? -15.030 23.163 41.687 1.00 91.50 218 PRO A C 1
ATOM 1737 O O . PRO A 1 218 ? -15.642 22.340 41.016 1.00 91.50 218 PRO A O 1
ATOM 1740 N N . GLU A 1 219 ? -15.086 24.466 41.383 1.00 92.81 219 GLU A N 1
ATOM 1741 C CA . GLU A 1 219 ? -15.804 24.994 40.209 1.00 92.81 219 GLU A CA 1
ATOM 1742 C C . GLU A 1 219 ? -14.983 24.704 38.944 1.00 92.81 219 GLU A C 1
ATOM 1744 O O . GLU A 1 219 ? -15.430 23.944 38.080 1.00 92.81 219 GLU A O 1
ATOM 1749 N N . TYR A 1 220 ? -13.733 25.176 38.912 1.00 94.38 220 TYR A N 1
ATOM 1750 C CA . TYR A 1 220 ? -12.780 24.937 37.826 1.00 94.38 220 TYR A CA 1
ATOM 1751 C C . TYR A 1 220 ? -12.584 23.444 37.529 1.00 94.38 220 TYR A C 1
ATOM 1753 O O . TYR A 1 220 ? -12.622 23.016 36.369 1.00 94.38 220 TYR A O 1
ATOM 1761 N N . TRP A 1 221 ? -12.414 22.614 38.565 1.00 95.00 221 TRP A N 1
ATOM 1762 C CA . TRP A 1 221 ? -12.201 21.179 38.367 1.00 95.00 221 TRP A CA 1
ATOM 1763 C C . TRP A 1 221 ? -13.471 20.429 37.932 1.00 95.00 221 TRP A C 1
ATOM 1765 O O . TRP A 1 221 ? -13.348 19.452 37.188 1.00 95.00 221 TRP A O 1
ATOM 1775 N N . ARG A 1 222 ? -14.685 20.881 38.295 1.00 94.88 222 ARG A N 1
ATOM 1776 C CA . ARG A 1 222 ? -15.940 20.330 37.736 1.00 94.88 222 ARG A CA 1
ATOM 1777 C C . ARG A 1 222 ? -16.070 20.628 36.248 1.00 94.88 222 ARG A C 1
ATOM 1779 O O . ARG A 1 222 ? -16.395 19.721 35.486 1.00 94.88 222 ARG A O 1
ATOM 1786 N N . GLU A 1 223 ? -15.805 21.863 35.829 1.00 95.25 223 GLU A N 1
ATOM 1787 C CA . GLU A 1 223 ? -15.873 22.238 34.411 1.00 95.25 223 GLU A CA 1
ATOM 1788 C C . GLU A 1 223 ? -14.801 21.513 33.588 1.00 95.25 223 GLU A C 1
ATOM 1790 O O . GLU A 1 223 ? -15.114 20.919 32.557 1.00 95.25 223 GLU A O 1
ATOM 1795 N N . THR A 1 224 ? -13.564 21.459 34.090 1.00 94.94 224 THR A N 1
ATOM 1796 C CA . THR A 1 224 ? -12.433 20.791 33.424 1.00 94.94 224 THR A CA 1
ATOM 1797 C C . THR A 1 224 ? -12.652 19.283 33.267 1.00 94.94 224 THR A C 1
ATOM 1799 O O . THR A 1 224 ? -12.453 18.739 32.179 1.00 94.94 224 THR A O 1
ATOM 1802 N N . THR A 1 225 ? -13.088 18.586 34.327 1.00 95.62 225 THR A N 1
ATOM 1803 C CA . THR A 1 225 ? -13.346 17.133 34.255 1.00 95.62 225 THR A CA 1
ATOM 1804 C C . THR A 1 225 ? -14.531 16.807 33.352 1.00 95.62 225 THR A C 1
ATOM 1806 O O . THR A 1 225 ? -14.431 15.894 32.531 1.00 95.62 225 THR A O 1
ATOM 1809 N N . ARG A 1 226 ? -15.606 17.604 33.411 1.00 94.00 226 ARG A N 1
ATOM 1810 C CA . ARG A 1 226 ? -16.762 17.471 32.518 1.00 94.00 226 ARG A CA 1
ATOM 1811 C C . ARG A 1 226 ? -16.396 17.698 31.050 1.00 94.00 226 ARG A C 1
ATOM 1813 O O . ARG A 1 226 ? -16.708 16.851 30.224 1.00 94.00 226 ARG A O 1
ATOM 1820 N N . ALA A 1 227 ? -15.699 18.786 30.724 1.00 95.19 227 ALA A N 1
ATOM 1821 C CA . ALA A 1 227 ? -15.300 19.094 29.348 1.00 95.19 227 ALA A CA 1
ATOM 1822 C C . ALA A 1 227 ? -14.318 18.061 28.760 1.00 95.19 227 ALA A C 1
ATOM 1824 O O . ALA A 1 227 ? -14.175 17.955 27.541 1.00 95.19 227 ALA A O 1
ATOM 1825 N N . LEU A 1 228 ? -13.630 17.285 29.605 1.00 95.69 228 LEU A N 1
ATOM 1826 C CA . LEU A 1 228 ? -12.867 16.115 29.178 1.00 95.69 228 LEU A CA 1
ATOM 1827 C C . LEU A 1 228 ? -13.751 14.866 29.008 1.00 95.69 228 LEU A C 1
ATOM 1829 O O . LEU A 1 228 ? -13.594 14.157 28.015 1.00 95.69 228 LEU A O 1
ATOM 1833 N N . GLU A 1 229 ? -14.697 14.597 29.914 1.00 94.94 229 GLU A N 1
ATOM 1834 C CA . GLU A 1 229 ? -15.653 13.493 29.734 1.00 94.94 229 GLU A CA 1
ATOM 1835 C C . GLU A 1 229 ? -16.497 13.670 28.461 1.00 94.94 229 GLU A C 1
ATOM 1837 O O . GLU A 1 229 ? -16.629 12.715 27.695 1.00 94.94 229 GLU A O 1
ATOM 1842 N N . ASP A 1 230 ? -16.983 14.886 28.191 1.00 94.06 230 ASP A N 1
ATOM 1843 C CA . ASP A 1 230 ? -17.745 15.229 26.985 1.00 94.06 230 ASP A CA 1
ATOM 1844 C C . ASP A 1 230 ? -16.892 14.975 25.716 1.00 94.06 230 ASP A C 1
ATOM 1846 O O . ASP A 1 230 ? -17.288 14.180 24.861 1.00 94.06 230 ASP A O 1
ATOM 1850 N N . ARG A 1 231 ? -15.655 15.505 25.637 1.00 95.69 231 ARG A N 1
ATOM 1851 C CA . ARG A 1 231 ? -14.723 15.255 24.507 1.00 95.69 231 ARG A CA 1
ATOM 1852 C C . ARG A 1 231 ? -14.410 13.772 24.281 1.00 95.69 231 ARG A C 1
ATOM 1854 O O . ARG A 1 231 ? -14.317 13.325 23.138 1.00 95.69 231 ARG A O 1
ATOM 1861 N N . LEU A 1 232 ? -14.215 13.002 25.353 1.00 95.25 232 LEU A N 1
ATOM 1862 C CA . LEU A 1 232 ? -13.973 11.560 25.257 1.00 95.25 232 LEU A CA 1
ATOM 1863 C C . LEU A 1 232 ? -15.232 10.801 24.813 1.00 95.25 232 LEU A C 1
ATOM 1865 O O . LEU A 1 232 ? -15.127 9.837 24.054 1.00 95.25 232 LEU A O 1
ATOM 1869 N N . SER A 1 233 ? -16.411 11.230 25.273 1.00 91.94 233 SER A N 1
ATOM 1870 C CA . SER A 1 233 ? -17.704 10.662 24.888 1.00 91.94 233 SER A CA 1
ATOM 1871 C C . SER A 1 233 ? -18.005 10.895 23.407 1.00 91.94 233 SER A C 1
ATOM 1873 O O . SER A 1 233 ? -18.442 9.962 22.733 1.00 91.94 233 SER A O 1
ATOM 1875 N N . ASP A 1 234 ? -17.710 12.085 22.878 1.00 92.06 234 ASP A N 1
ATOM 1876 C CA . ASP A 1 234 ? -17.857 12.400 21.453 1.00 92.06 234 ASP A CA 1
ATOM 1877 C C . ASP A 1 234 ? -16.905 11.558 20.590 1.00 92.06 234 ASP A C 1
ATOM 1879 O O . ASP A 1 234 ? -17.344 10.912 19.637 1.00 92.06 234 ASP A O 1
ATOM 1883 N N . ALA A 1 235 ? -15.627 11.454 20.976 1.00 93.00 235 ALA A N 1
ATOM 1884 C CA . ALA A 1 235 ? -14.665 10.580 20.300 1.00 93.00 235 ALA A CA 1
ATOM 1885 C C . ALA A 1 235 ? -15.109 9.102 20.330 1.00 93.00 235 ALA A C 1
ATOM 1887 O O . ALA A 1 235 ? -15.040 8.400 19.318 1.00 93.00 235 ALA A O 1
ATOM 1888 N N . LEU A 1 236 ? -15.628 8.616 21.465 1.00 92.12 236 LEU A N 1
ATOM 1889 C CA . LEU A 1 236 ? -16.199 7.270 21.560 1.00 92.12 236 LEU A CA 1
ATOM 1890 C C . LEU A 1 236 ? -17.439 7.117 20.662 1.00 92.12 236 LEU A C 1
ATOM 1892 O O . LEU A 1 236 ? -17.605 6.068 20.036 1.00 92.12 236 LEU A O 1
ATOM 1896 N N . HIS A 1 237 ? -18.301 8.132 20.576 1.00 86.00 237 HIS A N 1
ATOM 1897 C CA . HIS A 1 237 ? -19.489 8.118 19.724 1.00 86.00 237 HIS A CA 1
ATOM 1898 C C . HIS A 1 237 ? -19.129 8.070 18.234 1.00 86.00 237 HIS A C 1
ATOM 1900 O O . HIS A 1 237 ? -19.733 7.293 17.490 1.00 86.00 237 HIS A O 1
ATOM 1906 N N . GLU A 1 238 ? -18.112 8.818 17.802 1.00 86.81 238 GLU A N 1
ATOM 1907 C CA . GLU A 1 238 ? -17.594 8.769 16.433 1.00 86.81 238 GLU A CA 1
ATOM 1908 C C . GLU A 1 238 ? -17.046 7.371 16.102 1.00 86.81 238 GLU A C 1
ATOM 1910 O O . GLU A 1 238 ? -17.490 6.742 15.138 1.00 86.81 238 GLU A O 1
ATOM 1915 N N . ARG A 1 239 ? -16.169 6.818 16.957 1.00 86.94 239 ARG A N 1
ATOM 1916 C CA . ARG A 1 239 ? -15.612 5.461 16.788 1.00 86.94 239 ARG A CA 1
ATOM 1917 C C . ARG A 1 239 ? -16.685 4.372 16.795 1.00 86.94 239 ARG A C 1
ATOM 1919 O O . ARG A 1 239 ? -16.594 3.409 16.033 1.00 86.94 239 ARG A O 1
ATOM 1926 N N . LEU A 1 240 ? -17.705 4.501 17.647 1.00 82.19 240 LEU A N 1
ATOM 1927 C CA . LEU A 1 240 ? -18.858 3.599 17.650 1.00 82.19 240 LEU A CA 1
ATOM 1928 C C . LEU A 1 240 ? -19.664 3.727 16.357 1.00 82.19 240 LEU A C 1
ATOM 1930 O O . LEU A 1 240 ? -20.072 2.704 15.818 1.00 82.19 240 LEU A O 1
ATOM 1934 N N . THR A 1 241 ? -19.870 4.942 15.850 1.00 78.38 241 THR A N 1
ATOM 1935 C CA . THR A 1 241 ? -20.626 5.198 14.616 1.00 78.38 241 THR A CA 1
ATOM 1936 C C . THR A 1 241 ? -19.911 4.615 13.401 1.00 78.38 241 THR A C 1
ATOM 1938 O O . THR A 1 241 ? -20.535 3.844 12.673 1.00 78.38 241 THR A O 1
ATOM 1941 N N . GLN A 1 242 ? -18.603 4.866 13.255 1.00 77.19 242 GLN A N 1
ATOM 1942 C CA . GLN A 1 242 ? -17.726 4.213 12.270 1.00 77.19 242 GLN A CA 1
ATOM 1943 C C . GLN A 1 242 ? -17.903 2.685 12.344 1.00 77.19 242 GLN A C 1
ATOM 1945 O O . GLN A 1 242 ? -18.449 2.068 11.429 1.00 77.19 242 GLN A O 1
ATOM 1950 N N . ARG A 1 243 ? -17.631 2.085 13.514 1.00 75.44 243 ARG A N 1
ATOM 1951 C CA . ARG A 1 243 ? -17.749 0.631 13.718 1.00 75.44 243 ARG A CA 1
ATOM 1952 C C . ARG A 1 243 ? -19.172 0.092 13.522 1.00 75.44 243 ARG A C 1
ATOM 1954 O O . ARG A 1 243 ? -19.319 -1.095 13.242 1.00 75.44 243 ARG A O 1
ATOM 1961 N N . PHE A 1 244 ? -20.232 0.891 13.672 1.00 59.22 244 PHE A N 1
ATOM 1962 C CA . PHE A 1 244 ? -21.613 0.466 13.400 1.00 59.22 244 PHE A CA 1
ATOM 1963 C C . PHE A 1 244 ? -21.991 0.546 11.919 1.00 59.22 244 PHE A C 1
ATOM 1965 O O . PHE A 1 244 ? -22.766 -0.305 11.472 1.00 59.22 244 PHE A O 1
ATOM 1972 N N . VAL A 1 245 ? -21.430 1.491 11.159 1.00 62.75 245 VAL A N 1
ATOM 1973 C CA . VAL A 1 245 ? -21.472 1.474 9.689 1.00 62.75 245 VAL A CA 1
ATOM 1974 C C . VAL A 1 245 ? -20.743 0.220 9.204 1.00 62.75 245 VAL A C 1
ATOM 1976 O O . VAL A 1 245 ? -21.382 -0.658 8.623 1.00 62.75 245 VAL A O 1
ATOM 1979 N N . ASP A 1 246 ? -19.482 0.033 9.601 1.00 60.06 246 ASP A N 1
ATOM 1980 C CA . ASP A 1 246 ? -18.664 -1.135 9.242 1.00 60.06 246 ASP A CA 1
ATOM 1981 C C . ASP A 1 246 ? -19.315 -2.460 9.651 1.00 60.06 246 ASP A C 1
ATOM 1983 O O . ASP A 1 246 ? -19.213 -3.468 8.948 1.00 60.06 246 ASP A O 1
ATOM 1987 N N . ARG A 1 247 ? -20.010 -2.496 10.796 1.00 49.41 247 ARG A N 1
ATOM 1988 C CA . ARG A 1 247 ? -20.717 -3.692 11.274 1.00 49.41 247 ARG A CA 1
ATOM 1989 C C . ARG A 1 247 ? -22.028 -3.945 10.540 1.00 49.41 247 ARG A C 1
ATOM 1991 O O . ARG A 1 247 ? -22.395 -5.108 10.398 1.00 49.41 247 ARG A O 1
ATOM 1998 N N . ARG A 1 248 ? -22.726 -2.919 10.042 1.00 45.62 248 ARG A N 1
ATOM 1999 C CA . ARG A 1 248 ? -23.857 -3.118 9.122 1.00 45.62 248 ARG A CA 1
ATOM 2000 C C . ARG A 1 248 ? -23.352 -3.653 7.786 1.00 45.62 248 ARG A C 1
ATOM 2002 O O . ARG A 1 248 ? -23.810 -4.718 7.379 1.00 45.62 248 ARG A O 1
ATOM 2009 N N . THR A 1 249 ? -22.345 -3.011 7.196 1.00 45.09 249 THR A N 1
ATOM 2010 C CA . THR A 1 249 ? -21.685 -3.467 5.963 1.00 45.09 249 THR A CA 1
ATOM 2011 C C . THR A 1 249 ? -21.158 -4.895 6.110 1.00 45.09 249 THR A C 1
ATOM 2013 O O . THR A 1 249 ? -21.398 -5.732 5.249 1.00 45.09 249 THR A O 1
ATOM 2016 N N . SER A 1 250 ? -20.524 -5.246 7.233 1.00 44.41 250 SER A N 1
ATOM 2017 C CA . SER A 1 250 ? -19.953 -6.588 7.418 1.00 44.41 250 SER A CA 1
ATOM 2018 C C . SER A 1 250 ? -20.928 -7.676 7.879 1.00 44.41 250 SER A C 1
ATOM 2020 O O . SER A 1 250 ? -20.682 -8.850 7.609 1.00 44.41 250 SER A O 1
ATOM 2022 N N . VAL A 1 251 ? -22.064 -7.337 8.501 1.00 47.66 251 VAL A N 1
ATOM 2023 C CA . VAL A 1 251 ? -23.170 -8.298 8.694 1.00 47.66 251 VAL A CA 1
ATOM 2024 C C . VAL A 1 251 ? -23.933 -8.526 7.384 1.00 47.66 251 VAL A C 1
ATOM 2026 O O . VAL A 1 251 ? -24.394 -9.644 7.154 1.00 47.66 251 VAL A O 1
ATOM 2029 N N . LEU A 1 252 ? -24.002 -7.520 6.504 1.00 41.44 252 LEU A N 1
ATOM 2030 C CA . LEU A 1 252 ? -24.472 -7.683 5.128 1.00 41.44 252 LEU A CA 1
ATOM 2031 C C . LEU A 1 252 ? -23.516 -8.607 4.352 1.00 41.44 252 LEU A C 1
ATOM 2033 O O . LEU A 1 252 ? -23.934 -9.686 3.945 1.00 41.44 252 LEU A O 1
ATOM 2037 N N . MET A 1 253 ? -22.217 -8.280 4.290 1.00 39.66 253 MET A N 1
ATOM 2038 C CA . MET A 1 253 ? -21.166 -9.114 3.672 1.00 39.66 253 MET A CA 1
ATOM 2039 C C . MET A 1 253 ? -21.145 -10.553 4.192 1.00 39.66 253 MET A C 1
ATOM 2041 O O . MET A 1 253 ? -20.882 -11.480 3.434 1.00 39.66 253 MET A O 1
ATOM 2045 N N . ARG A 1 254 ? -21.433 -10.775 5.481 1.00 43.69 254 ARG A N 1
ATOM 2046 C CA . ARG A 1 254 ? -21.519 -12.132 6.028 1.00 43.69 254 ARG A CA 1
ATOM 2047 C C . ARG A 1 254 ? -22.725 -12.909 5.485 1.00 43.69 254 ARG A C 1
ATOM 2049 O O . ARG A 1 254 ? -22.602 -14.109 5.292 1.00 43.69 254 ARG A O 1
ATOM 2056 N N . ARG A 1 255 ? -23.857 -12.254 5.210 1.00 47.41 255 ARG A N 1
ATOM 2057 C CA . ARG A 1 255 ? -25.019 -12.887 4.556 1.00 47.41 255 ARG A CA 1
ATOM 2058 C C . ARG A 1 255 ? -24.805 -13.108 3.057 1.00 47.41 255 ARG A C 1
ATOM 2060 O O . ARG A 1 255 ? -25.238 -14.139 2.554 1.00 47.41 255 ARG A O 1
ATOM 2067 N N . LEU A 1 256 ? -24.080 -12.209 2.384 1.00 39.25 256 LEU A N 1
ATOM 2068 C CA . LEU A 1 256 ? -23.553 -12.448 1.033 1.00 39.25 256 LEU A CA 1
ATOM 2069 C C . LEU A 1 256 ? -22.671 -13.712 1.025 1.00 39.25 256 LEU A C 1
ATOM 2071 O O . LEU A 1 256 ? -22.904 -14.623 0.247 1.00 39.25 256 LEU A O 1
ATOM 2075 N N . GLN A 1 257 ? -21.717 -13.827 1.957 1.00 44.34 257 GLN A N 1
ATOM 2076 C CA . GLN A 1 257 ? -20.808 -14.982 2.067 1.00 44.34 257 GLN A CA 1
ATOM 2077 C C . GLN A 1 257 ? -21.474 -16.285 2.541 1.00 44.34 257 GLN A C 1
ATOM 2079 O O . GLN A 1 257 ? -20.954 -17.363 2.267 1.00 44.34 257 GLN A O 1
ATOM 2084 N N . GLU A 1 258 ? -22.602 -16.204 3.251 1.00 44.28 258 GLU A N 1
ATOM 2085 C CA . GLU A 1 258 ? -23.453 -17.353 3.599 1.00 44.28 258 GLU A CA 1
ATOM 2086 C C . GLU A 1 258 ? -24.401 -17.746 2.431 1.00 44.28 258 GLU A C 1
ATOM 2088 O O . GLU A 1 258 ? -25.162 -18.702 2.563 1.00 44.28 258 GLU A O 1
ATOM 2093 N N . THR A 1 259 ? -24.317 -17.065 1.275 1.00 37.50 259 THR A N 1
ATOM 2094 C CA . THR A 1 259 ? -24.992 -17.404 0.007 1.00 37.50 259 THR A CA 1
ATOM 2095 C C . THR A 1 259 ? -23.954 -17.900 -1.014 1.00 37.50 259 THR A C 1
ATOM 2097 O O . THR A 1 259 ? -22.947 -17.242 -1.256 1.00 37.50 259 THR A O 1
ATOM 2100 N N . GLU A 1 260 ? -24.166 -19.057 -1.652 1.00 43.47 260 GLU A N 1
ATOM 2101 C CA . GLU A 1 260 ? -23.116 -19.738 -2.448 1.00 43.47 260 GLU A CA 1
ATOM 2102 C C . GLU A 1 260 ? -22.743 -19.069 -3.796 1.00 43.47 260 GLU A C 1
ATOM 2104 O O . GLU A 1 260 ? -21.887 -19.578 -4.523 1.00 43.47 260 GLU A O 1
ATOM 2109 N N . HIS A 1 261 ? -23.327 -17.911 -4.127 1.00 46.47 261 HIS A N 1
ATOM 2110 C CA . HIS A 1 261 ? -23.184 -17.232 -5.422 1.00 46.47 261 HIS A CA 1
ATOM 2111 C C . HIS A 1 261 ? -22.767 -15.755 -5.301 1.00 46.47 261 HIS A C 1
ATOM 2113 O O . HIS A 1 261 ? -23.485 -14.854 -5.723 1.00 46.47 261 HIS A O 1
ATOM 2119 N N . LEU A 1 262 ? -21.560 -15.516 -4.780 1.00 51.09 262 LEU A N 1
ATOM 2120 C CA . LEU A 1 262 ? -20.856 -14.235 -4.931 1.00 51.09 262 LEU A CA 1
ATOM 2121 C C . LEU A 1 262 ? -20.447 -14.030 -6.403 1.00 51.09 262 LEU A C 1
ATOM 2123 O O . LEU A 1 262 ? -19.389 -14.498 -6.836 1.00 51.09 262 LEU A O 1
ATOM 2127 N N . GLU A 1 263 ? -21.283 -13.340 -7.180 1.00 56.38 263 GLU A N 1
ATOM 2128 C CA . GLU A 1 263 ? -20.942 -12.921 -8.542 1.00 56.38 263 GLU A CA 1
ATOM 2129 C C . GLU A 1 263 ? -19.921 -11.775 -8.518 1.00 56.38 263 GLU A C 1
ATOM 2131 O O . GLU A 1 263 ? -20.260 -10.618 -8.270 1.00 56.38 263 GLU A O 1
ATOM 2136 N N . ALA A 1 264 ? -18.661 -12.082 -8.831 1.00 61.94 264 ALA A N 1
ATOM 2137 C CA . ALA A 1 264 ? -17.688 -11.055 -9.183 1.00 61.94 264 ALA A CA 1
ATOM 2138 C C . ALA A 1 264 ? -17.704 -10.802 -10.695 1.00 61.94 264 ALA A C 1
ATOM 2140 O O . ALA A 1 264 ? -17.663 -11.742 -11.494 1.00 61.94 264 ALA A O 1
ATOM 2141 N N . ARG A 1 265 ? -17.749 -9.528 -11.081 1.00 66.88 265 ARG A N 1
ATOM 2142 C CA . ARG A 1 265 ? -17.807 -9.057 -12.466 1.00 66.88 265 ARG A CA 1
ATOM 2143 C C . ARG A 1 265 ? -16.589 -8.177 -12.743 1.00 66.88 265 ARG A C 1
ATOM 2145 O O . ARG A 1 265 ? -16.107 -7.471 -11.860 1.00 66.88 265 ARG A O 1
ATOM 2152 N N . VAL A 1 266 ? -16.071 -8.250 -13.965 1.00 74.38 266 VAL A N 1
ATOM 2153 C CA . VAL A 1 266 ? -14.951 -7.416 -14.417 1.00 74.38 266 VAL A CA 1
ATOM 2154 C C . VAL A 1 266 ? -15.460 -6.502 -15.518 1.00 74.38 266 VAL A C 1
ATOM 2156 O O . VAL A 1 266 ? -15.884 -6.983 -16.569 1.00 74.38 266 VAL A O 1
ATOM 2159 N N . GLU A 1 267 ? -15.420 -5.200 -15.261 1.00 77.12 267 GLU A N 1
ATOM 2160 C CA . GLU A 1 267 ? -15.738 -4.167 -16.245 1.00 77.12 267 GLU A CA 1
ATOM 2161 C C . GLU A 1 267 ? -14.741 -4.208 -17.419 1.00 77.12 267 GLU A C 1
ATOM 2163 O O . GLU A 1 267 ? -13.567 -4.558 -17.230 1.00 77.12 267 GLU A O 1
ATOM 2168 N N . PRO A 1 268 ? -15.131 -3.785 -18.638 1.00 70.06 268 PRO A N 1
ATOM 2169 C CA . PRO A 1 268 ? -14.194 -3.595 -19.744 1.00 70.06 268 PRO A CA 1
ATOM 2170 C C . PRO A 1 268 ? -13.077 -2.580 -19.443 1.00 70.06 268 PRO A C 1
ATOM 2172 O O . PRO A 1 268 ? -12.021 -2.655 -20.070 1.00 70.06 268 PRO A O 1
ATOM 2175 N N . SER A 1 269 ? -13.268 -1.676 -18.470 1.00 71.44 269 SER A N 1
ATOM 2176 C CA . SER A 1 269 ? -12.219 -0.788 -17.934 1.00 71.44 269 SER A CA 1
ATOM 2177 C C . SER A 1 269 ? -11.100 -1.539 -17.196 1.00 71.44 269 SER A C 1
ATOM 2179 O O . SER A 1 269 ? -9.996 -1.020 -17.042 1.00 71.44 269 SER A O 1
ATOM 2181 N N . GLY A 1 270 ? -11.364 -2.777 -16.764 1.00 73.50 270 GLY A N 1
ATOM 2182 C CA . GLY A 1 270 ? -10.482 -3.589 -15.934 1.00 73.50 270 GLY A CA 1
ATOM 2183 C C . GLY A 1 270 ? -10.787 -3.527 -14.438 1.00 73.50 270 GLY A C 1
ATOM 2184 O O . GLY A 1 270 ? -10.097 -4.204 -13.679 1.00 73.50 270 GLY A O 1
ATOM 2185 N N . GLU A 1 271 ? -11.791 -2.771 -13.998 1.00 82.19 271 GLU A N 1
ATOM 2186 C CA . GLU A 1 271 ? -12.239 -2.768 -12.601 1.00 82.19 271 GLU A CA 1
ATOM 2187 C C . GLU A 1 271 ? -12.854 -4.127 -12.222 1.00 82.19 271 GLU A C 1
ATOM 2189 O O . GLU A 1 271 ? -13.696 -4.669 -12.942 1.00 82.19 271 GLU A O 1
ATOM 2194 N N . LEU A 1 272 ? -12.421 -4.697 -11.094 1.00 82.25 272 LEU A N 1
ATOM 2195 C CA . LEU A 1 272 ? -13.001 -5.903 -10.504 1.00 82.25 272 LEU A CA 1
ATOM 2196 C C . LEU A 1 272 ? -13.979 -5.495 -9.402 1.00 82.25 272 LEU A C 1
ATOM 2198 O O . LEU A 1 272 ? -13.567 -5.003 -8.346 1.00 82.25 272 LEU A O 1
ATOM 2202 N N . HIS A 1 273 ? -15.258 -5.771 -9.631 1.00 75.75 273 HIS A N 1
ATOM 2203 C CA . HIS A 1 273 ? -16.318 -5.607 -8.646 1.00 75.75 273 HIS A CA 1
ATOM 2204 C C . HIS A 1 273 ? -16.769 -6.979 -8.133 1.00 75.75 273 HIS A C 1
ATOM 2206 O O . HIS A 1 273 ? -16.911 -7.929 -8.903 1.00 75.75 273 HIS A O 1
ATOM 2212 N N . VAL A 1 274 ? -16.975 -7.103 -6.824 1.00 71.69 274 VAL A N 1
ATOM 2213 C CA . VAL A 1 274 ? -17.611 -8.268 -6.193 1.00 71.69 274 VAL A CA 1
ATOM 2214 C C . VAL A 1 274 ? -18.992 -7.815 -5.741 1.00 71.69 274 VAL A C 1
ATOM 2216 O O . VAL A 1 274 ? -19.103 -7.001 -4.822 1.00 71.69 274 VAL A O 1
ATOM 2219 N N . GLU A 1 275 ? -20.029 -8.288 -6.436 1.00 72.06 275 GLU A N 1
ATOM 2220 C CA . GLU A 1 275 ? -21.339 -7.624 -6.470 1.00 72.06 275 GLU A CA 1
ATOM 2221 C C . GLU A 1 275 ? -21.155 -6.119 -6.771 1.00 72.06 275 GLU A C 1
ATOM 2223 O O . GLU A 1 275 ? -20.436 -5.782 -7.711 1.00 72.06 275 GLU A O 1
ATOM 2228 N N . ASP A 1 276 ? -21.733 -5.215 -5.976 1.00 63.34 276 ASP A N 1
ATOM 2229 C CA . ASP A 1 276 ? -21.608 -3.758 -6.162 1.00 63.34 276 ASP A CA 1
ATOM 2230 C C . ASP A 1 276 ? -20.335 -3.140 -5.526 1.00 63.34 276 ASP A C 1
ATOM 2232 O O . ASP A 1 276 ? -20.182 -1.918 -5.496 1.00 63.34 276 ASP A O 1
ATOM 2236 N N . HIS A 1 277 ? -19.404 -3.944 -4.992 1.00 66.38 277 HIS A N 1
ATOM 2237 C CA . HIS A 1 277 ? -18.214 -3.441 -4.289 1.00 66.38 277 HIS A CA 1
ATOM 2238 C C . HIS A 1 277 ? -16.958 -3.504 -5.161 1.00 66.38 277 HIS A C 1
ATOM 2240 O O . HIS A 1 277 ? -16.508 -4.588 -5.531 1.00 66.38 277 HIS A O 1
ATOM 2246 N N . PHE A 1 278 ? -16.348 -2.348 -5.434 1.00 77.69 278 PHE A N 1
ATOM 2247 C CA . PHE A 1 278 ? -15.028 -2.257 -6.066 1.00 77.69 278 PHE A CA 1
ATOM 2248 C C . PHE A 1 278 ? -13.944 -2.897 -5.182 1.00 77.69 278 PHE A C 1
ATOM 2250 O O . PHE A 1 278 ? -13.889 -2.647 -3.977 1.00 77.69 278 PHE A O 1
ATOM 2257 N N . VAL A 1 279 ? -13.087 -3.737 -5.774 1.00 78.31 279 VAL A N 1
ATOM 2258 C CA . VAL A 1 279 ? -12.006 -4.459 -5.068 1.00 78.31 279 VAL A CA 1
ATOM 2259 C C . VAL A 1 279 ? -10.613 -4.056 -5.568 1.00 78.31 279 VAL A C 1
ATOM 2261 O O . VAL A 1 279 ? -9.616 -4.290 -4.880 1.00 78.31 279 VAL A O 1
ATOM 2264 N N . GLY A 1 280 ? -10.520 -3.465 -6.760 1.00 82.12 280 GLY A N 1
ATOM 2265 C CA . GLY A 1 280 ? -9.265 -3.067 -7.394 1.00 82.12 280 GLY A CA 1
ATOM 2266 C C . GLY A 1 280 ? -9.300 -3.199 -8.917 1.00 82.12 280 GLY A C 1
ATOM 2267 O O . GLY A 1 280 ? -10.308 -3.601 -9.500 1.00 82.12 280 GLY A O 1
ATOM 2268 N N . THR A 1 281 ? -8.175 -2.907 -9.567 1.00 85.62 281 THR A N 1
ATOM 2269 C CA . THR A 1 281 ? -8.071 -2.822 -11.033 1.00 85.62 281 THR A CA 1
ATOM 2270 C C . THR A 1 281 ? -7.119 -3.878 -11.592 1.00 85.62 281 THR A C 1
ATOM 2272 O O . THR A 1 281 ? -6.037 -4.119 -11.057 1.00 85.62 281 THR A O 1
ATOM 2275 N N . LEU A 1 282 ? -7.507 -4.520 -12.694 1.00 85.50 282 LEU A N 1
ATOM 2276 C CA . LEU A 1 282 ? -6.746 -5.572 -13.365 1.00 85.50 282 LEU A CA 1
ATOM 2277 C C . LEU A 1 282 ? -5.937 -4.989 -14.538 1.00 85.50 282 LEU A C 1
ATOM 2279 O O . LEU A 1 282 ? -6.370 -4.996 -15.698 1.00 85.50 282 LEU A O 1
ATOM 2283 N N . GLU A 1 283 ? -4.744 -4.486 -14.222 1.00 84.19 283 GLU A N 1
ATOM 2284 C CA . GLU A 1 283 ? -3.755 -3.973 -15.175 1.00 84.19 283 GLU A CA 1
ATOM 2285 C C . GLU A 1 283 ? -3.095 -5.142 -15.945 1.00 84.19 283 GLU A C 1
ATOM 2287 O O . GLU A 1 283 ? -2.152 -5.782 -15.479 1.00 84.19 283 GLU A O 1
ATOM 2292 N N . GLY A 1 284 ? -3.597 -5.444 -17.148 1.00 85.75 284 GLY A N 1
ATOM 2293 C CA . GLY A 1 284 ? -3.032 -6.483 -18.020 1.00 85.75 284 GLY A CA 1
ATOM 2294 C C . GLY A 1 284 ? -3.298 -7.892 -17.484 1.00 85.75 284 GLY A C 1
ATOM 2295 O O . GLY A 1 284 ? -4.426 -8.383 -17.599 1.00 85.75 284 GLY A O 1
ATOM 2296 N N . LEU A 1 285 ? -2.258 -8.518 -16.916 1.00 87.44 285 LEU A N 1
ATOM 2297 C CA . LEU A 1 285 ? -2.305 -9.800 -16.187 1.00 87.44 285 LEU A CA 1
ATOM 2298 C C . LEU A 1 285 ? -1.973 -9.651 -14.684 1.00 87.44 285 LEU A C 1
ATOM 2300 O O . LEU A 1 285 ? -1.859 -10.650 -13.975 1.00 87.44 285 LEU A O 1
ATOM 2304 N N . SER A 1 286 ? -1.804 -8.421 -14.195 1.00 86.75 286 SER A N 1
ATOM 2305 C CA . SER A 1 286 ? -1.571 -8.105 -12.784 1.00 86.75 286 SER A CA 1
ATOM 2306 C C . SER A 1 286 ? -2.858 -7.596 -12.132 1.00 86.75 286 SER A C 1
ATOM 2308 O O . SER A 1 286 ? -3.646 -6.901 -12.777 1.00 86.75 286 SER A O 1
ATOM 2310 N N . PHE A 1 287 ? -3.076 -7.904 -10.852 1.00 85.50 287 PHE A N 1
ATOM 2311 C CA . PHE A 1 287 ? -4.182 -7.340 -10.081 1.00 85.50 287 PHE A CA 1
ATOM 2312 C C . PHE A 1 287 ? -3.679 -6.335 -9.048 1.00 85.50 287 PHE A C 1
ATOM 2314 O O . PHE A 1 287 ? -2.826 -6.639 -8.215 1.00 85.50 287 PHE A O 1
ATOM 2321 N N . ARG A 1 288 ? -4.243 -5.128 -9.086 1.00 84.56 288 ARG A N 1
ATOM 2322 C CA . ARG A 1 288 ? -3.943 -4.045 -8.158 1.00 84.56 288 ARG A CA 1
ATOM 2323 C C . ARG A 1 288 ? -5.121 -3.861 -7.196 1.00 84.56 288 ARG A C 1
ATOM 2325 O O . ARG A 1 288 ? -6.089 -3.205 -7.576 1.00 84.56 288 ARG A O 1
ATOM 2332 N N . PRO A 1 289 ? -5.079 -4.446 -5.984 1.00 79.44 289 PRO A N 1
ATOM 2333 C CA . PRO A 1 289 ? -6.149 -4.284 -5.004 1.00 79.44 289 PRO A CA 1
ATOM 2334 C C . PRO A 1 289 ? -6.236 -2.836 -4.516 1.00 79.44 289 PRO A C 1
ATOM 2336 O O . PRO A 1 289 ? -5.204 -2.176 -4.366 1.00 79.44 289 PRO A O 1
ATOM 2339 N N . ASP A 1 290 ? -7.450 -2.379 -4.215 1.00 75.62 290 ASP A N 1
ATOM 2340 C CA . ASP A 1 290 ? -7.665 -1.081 -3.571 1.00 75.62 290 ASP A CA 1
ATOM 2341 C C . ASP A 1 290 ? -7.443 -1.141 -2.041 1.00 75.62 290 ASP A C 1
ATOM 2343 O O . ASP A 1 290 ? -7.398 -2.212 -1.419 1.00 75.62 290 ASP A O 1
ATOM 2347 N N . GLY A 1 291 ? -7.182 0.018 -1.439 1.00 58.53 291 GLY A N 1
ATOM 2348 C CA . GLY A 1 291 ? -6.308 0.144 -0.277 1.00 58.53 291 GLY A CA 1
ATOM 2349 C C . GLY A 1 291 ? -6.957 0.325 1.097 1.00 58.53 291 GLY A C 1
ATOM 2350 O O . GLY A 1 291 ? -6.738 1.361 1.713 1.00 58.53 291 GLY A O 1
ATOM 2351 N N . GLU A 1 292 ? -7.568 -0.719 1.671 1.00 46.91 292 GLU A N 1
ATOM 2352 C CA . GLU A 1 292 ? -7.648 -0.857 3.142 1.00 46.91 292 GLU A CA 1
ATOM 2353 C C . GLU A 1 292 ? -7.200 -2.248 3.632 1.00 46.91 292 GLU A C 1
ATOM 2355 O O . GLU A 1 292 ? -7.921 -3.250 3.599 1.00 46.91 292 GLU A O 1
ATOM 2360 N N . ALA A 1 293 ? -5.965 -2.320 4.134 1.00 51.31 293 ALA A N 1
ATOM 2361 C CA . ALA A 1 293 ? -5.331 -3.554 4.593 1.00 51.31 293 ALA A CA 1
ATOM 2362 C C . ALA A 1 293 ? -5.381 -3.714 6.127 1.00 51.31 293 ALA A C 1
ATOM 2364 O O . ALA A 1 293 ? -4.349 -3.670 6.792 1.00 51.31 293 ALA A O 1
ATOM 2365 N N . GLY A 1 294 ? -6.573 -3.952 6.687 1.00 47.16 294 GLY A N 1
ATOM 2366 C CA . GLY A 1 294 ? -6.728 -4.207 8.132 1.00 47.16 294 GLY A CA 1
ATOM 2367 C C . GLY A 1 294 ? -7.857 -5.164 8.532 1.00 47.16 294 GLY A C 1
ATOM 2368 O O . GLY A 1 294 ? -7.703 -5.939 9.475 1.00 47.16 294 GLY A O 1
ATOM 2369 N N . SER A 1 295 ? -8.976 -5.155 7.809 1.00 56.28 295 SER A N 1
ATOM 2370 C CA . SER A 1 295 ? -10.192 -5.886 8.181 1.00 56.28 295 SER A CA 1
ATOM 2371 C C . SER A 1 295 ? -10.168 -7.373 7.768 1.00 56.28 295 SER A C 1
ATOM 2373 O O . SER A 1 295 ? -9.545 -7.758 6.775 1.00 56.28 295 SER A O 1
ATOM 2375 N N . GLU A 1 296 ? -10.869 -8.247 8.506 1.00 54.19 296 GLU A N 1
ATOM 2376 C CA . GLU A 1 296 ? -11.085 -9.648 8.081 1.00 54.19 296 GLU A CA 1
ATOM 2377 C C . GLU A 1 296 ? -11.942 -9.715 6.807 1.00 54.19 296 GLU A C 1
ATOM 2379 O O . GLU A 1 296 ? -11.742 -10.563 5.939 1.00 54.19 296 GLU A O 1
ATOM 2384 N N . GLN A 1 297 ? -12.834 -8.740 6.665 1.00 47.44 297 GLN A N 1
ATOM 2385 C CA . GLN A 1 297 ? -13.649 -8.442 5.500 1.00 47.44 297 GLN A CA 1
ATOM 2386 C C . GLN A 1 297 ? -12.761 -8.307 4.250 1.00 47.44 297 GLN A C 1
ATOM 2388 O O . GLN A 1 297 ? -12.980 -9.015 3.268 1.00 47.44 297 GLN A O 1
ATOM 2393 N N . ALA A 1 298 ? -11.683 -7.515 4.314 1.00 59.06 298 ALA A N 1
ATOM 2394 C CA . ALA A 1 298 ? -10.729 -7.360 3.214 1.00 59.06 298 ALA A CA 1
ATOM 2395 C C . ALA A 1 298 ? -9.920 -8.635 2.897 1.00 59.06 298 ALA A C 1
ATOM 2397 O O . ALA A 1 298 ? -9.334 -8.718 1.817 1.00 59.06 298 ALA A O 1
ATOM 2398 N N . LYS A 1 299 ? -9.873 -9.639 3.790 1.00 62.41 299 LYS A N 1
ATOM 2399 C CA . LYS A 1 299 ? -9.311 -10.974 3.493 1.00 62.41 299 LYS A CA 1
ATOM 2400 C C . LYS A 1 299 ? -10.334 -11.876 2.796 1.00 62.41 299 LYS A C 1
ATOM 2402 O O . LYS A 1 299 ? -9.979 -12.558 1.840 1.00 62.41 299 LYS A O 1
ATOM 2407 N N . ALA A 1 300 ? -11.589 -11.859 3.245 1.00 60.62 300 ALA A N 1
ATOM 2408 C CA . ALA A 1 300 ? -12.664 -12.671 2.673 1.00 60.62 300 ALA A CA 1
ATOM 2409 C C . ALA A 1 300 ? -13.095 -12.185 1.275 1.00 60.62 300 ALA A C 1
ATOM 2411 O O . ALA A 1 300 ? -13.282 -12.997 0.372 1.00 60.62 300 ALA A O 1
ATOM 2412 N N . VAL A 1 301 ? -13.154 -10.866 1.053 1.00 62.94 301 VAL A N 1
ATOM 2413 C CA . VAL A 1 301 ? -13.351 -10.293 -0.292 1.00 62.94 301 VAL A CA 1
ATOM 2414 C C . VAL A 1 301 ? -12.188 -10.685 -1.212 1.00 62.94 301 VAL A C 1
ATOM 2416 O O . VAL A 1 301 ? -12.427 -11.094 -2.344 1.00 62.94 301 VAL A O 1
ATOM 2419 N N . ARG A 1 302 ? -10.939 -10.692 -0.716 1.00 67.00 302 ARG A N 1
ATOM 2420 C CA . ARG A 1 302 ? -9.778 -11.191 -1.479 1.00 67.00 302 ARG A CA 1
ATOM 2421 C C . ARG A 1 302 ? -9.879 -12.676 -1.846 1.00 67.00 302 ARG A C 1
ATOM 2423 O O . ARG A 1 302 ? -9.561 -13.008 -2.980 1.00 67.00 302 ARG A O 1
ATOM 2430 N N . SER A 1 303 ? -10.346 -13.562 -0.964 1.00 68.12 303 SER A N 1
ATOM 2431 C CA . SER A 1 303 ? -10.470 -15.003 -1.276 1.00 68.12 303 SER A CA 1
ATOM 2432 C C . SER A 1 303 ? -11.708 -15.369 -2.116 1.00 68.12 303 SER A C 1
ATOM 2434 O O . SER A 1 303 ? -11.757 -16.440 -2.736 1.00 68.12 303 SER A O 1
ATOM 2436 N N . ALA A 1 304 ? -12.706 -14.484 -2.187 1.00 65.50 304 ALA A N 1
ATOM 2437 C CA . ALA A 1 304 ? -13.734 -14.513 -3.226 1.00 65.50 304 ALA A CA 1
ATOM 2438 C C . ALA A 1 304 ? -13.151 -14.047 -4.572 1.00 65.50 304 ALA A C 1
ATOM 2440 O O . ALA A 1 304 ? -13.168 -14.808 -5.542 1.00 65.50 304 ALA A O 1
ATOM 2441 N N . ALA A 1 305 ? -12.542 -12.855 -4.594 1.00 70.94 305 ALA A N 1
ATOM 2442 C CA . ALA A 1 305 ? -11.918 -12.258 -5.771 1.00 70.94 305 ALA A CA 1
ATOM 2443 C C . ALA A 1 305 ? -10.895 -13.196 -6.431 1.00 70.94 305 ALA A C 1
ATOM 2445 O O . ALA A 1 305 ? -11.009 -13.445 -7.623 1.00 70.94 305 ALA A O 1
ATOM 2446 N N . GLN A 1 306 ? -9.967 -13.794 -5.673 1.00 75.00 306 GLN A N 1
ATOM 2447 C CA . GLN A 1 306 ? -8.921 -14.703 -6.176 1.00 75.00 306 GLN A CA 1
ATOM 2448 C C . GLN A 1 306 ? -9.455 -15.844 -7.059 1.00 75.00 306 GLN A C 1
ATOM 2450 O O . GLN A 1 306 ? -8.834 -16.178 -8.067 1.00 75.00 306 GLN A O 1
ATOM 2455 N N . ARG A 1 307 ? -10.621 -16.421 -6.732 1.00 70.44 307 ARG A N 1
ATOM 2456 C CA . ARG A 1 307 ? -11.206 -17.530 -7.509 1.00 70.44 307 ARG A CA 1
ATOM 2457 C C . ARG A 1 307 ? -11.742 -17.086 -8.868 1.00 70.44 307 ARG A C 1
ATOM 2459 O O . ARG A 1 307 ? -11.592 -17.822 -9.840 1.00 70.44 307 ARG A O 1
ATOM 2466 N N . VAL A 1 308 ? -12.329 -15.892 -8.954 1.00 76.31 308 VAL A N 1
ATOM 2467 C CA . VAL A 1 308 ? -12.763 -15.316 -10.239 1.00 76.31 308 VAL A CA 1
ATOM 2468 C C . VAL A 1 308 ? -11.569 -14.730 -10.992 1.00 76.31 308 VAL A C 1
ATOM 2470 O O . VAL A 1 308 ? -11.448 -14.940 -12.195 1.00 76.31 308 VAL A O 1
ATOM 2473 N N . LEU A 1 309 ? -10.628 -14.105 -10.280 1.00 82.12 309 LEU A N 1
ATOM 2474 C CA . LEU A 1 309 ? -9.383 -13.569 -10.820 1.00 82.12 309 LEU A CA 1
ATOM 2475 C C . LEU A 1 309 ? -8.588 -14.649 -11.562 1.00 82.12 309 LEU A C 1
ATOM 2477 O O . LEU A 1 309 ? -8.194 -14.414 -12.696 1.00 82.12 309 LEU A O 1
ATOM 2481 N N . ALA A 1 310 ? -8.428 -15.849 -10.994 1.00 83.56 310 ALA A N 1
ATOM 2482 C CA . ALA A 1 310 ? -7.763 -16.968 -11.667 1.00 83.56 310 ALA A CA 1
ATOM 2483 C C . ALA A 1 310 ? -8.427 -17.345 -13.011 1.00 83.56 310 ALA A C 1
ATOM 2485 O O . ALA A 1 310 ? -7.729 -17.609 -13.991 1.00 83.56 310 ALA A O 1
ATOM 2486 N N . LYS A 1 311 ? -9.769 -17.316 -13.091 1.00 84.88 311 LYS A N 1
ATOM 2487 C CA . LYS A 1 311 ? -10.516 -17.562 -14.338 1.00 84.88 311 LYS A CA 1
ATOM 2488 C C . LYS A 1 311 ? -10.322 -16.423 -15.343 1.00 84.88 311 LYS A C 1
ATOM 2490 O O . LYS A 1 311 ? -9.935 -16.683 -16.479 1.00 84.88 311 LYS A O 1
ATOM 2495 N N . THR A 1 312 ? -10.525 -15.172 -14.930 1.00 84.75 312 THR A N 1
ATOM 2496 C CA . THR A 1 312 ? -10.387 -14.004 -15.816 1.00 84.75 312 THR A CA 1
ATOM 2497 C C . THR A 1 312 ? -8.944 -13.805 -16.289 1.00 84.75 312 THR A C 1
ATOM 2499 O O . THR A 1 312 ? -8.721 -13.414 -17.432 1.00 84.75 312 THR A O 1
ATOM 2502 N N . LEU A 1 313 ? -7.947 -14.112 -15.452 1.00 88.25 313 LEU A N 1
ATOM 2503 C CA . LEU A 1 313 ? -6.533 -14.113 -15.834 1.00 88.25 313 LEU A CA 1
ATOM 2504 C C . LEU A 1 313 ? -6.224 -15.209 -16.854 1.00 88.25 313 LEU A C 1
ATOM 2506 O O . LEU A 1 313 ? -5.492 -14.939 -17.801 1.00 88.25 313 LEU A O 1
ATOM 2510 N N . ALA A 1 314 ? -6.791 -16.412 -16.713 1.00 87.94 314 ALA A N 1
ATOM 2511 C CA . ALA A 1 314 ? -6.650 -17.461 -17.721 1.00 87.94 314 ALA A CA 1
ATOM 2512 C C . ALA A 1 314 ? -7.290 -17.045 -19.060 1.00 87.94 314 ALA A C 1
ATOM 2514 O O . ALA A 1 314 ? -6.644 -17.148 -20.100 1.00 87.94 314 ALA A O 1
ATOM 2515 N N . GLU A 1 315 ? -8.506 -16.490 -19.037 1.00 88.12 315 GLU A N 1
ATOM 2516 C CA . GLU A 1 315 ? -9.197 -15.979 -20.231 1.00 88.12 315 GLU A CA 1
ATOM 2517 C C . GLU A 1 315 ? -8.418 -14.832 -20.902 1.00 88.12 315 GLU A C 1
ATOM 2519 O O . GLU A 1 315 ? -8.224 -14.843 -22.120 1.00 88.12 315 GLU A O 1
ATOM 2524 N N . ARG A 1 316 ? -7.877 -13.882 -20.122 1.00 88.69 316 ARG A N 1
ATOM 2525 C CA . ARG A 1 316 ? -6.987 -12.823 -20.634 1.00 88.69 316 ARG A CA 1
ATOM 2526 C C . ARG A 1 316 ? -5.659 -13.370 -21.161 1.00 88.69 316 ARG A C 1
ATOM 2528 O O . ARG A 1 316 ? -5.173 -12.865 -22.169 1.00 88.69 316 ARG A O 1
ATOM 2535 N N . ALA A 1 317 ? -5.079 -14.393 -20.536 1.00 90.06 317 ALA A N 1
ATOM 2536 C CA . ALA A 1 317 ? -3.838 -15.020 -20.991 1.00 90.06 317 ALA A CA 1
ATOM 2537 C C . ALA A 1 317 ? -4.023 -15.773 -22.321 1.00 90.06 317 ALA A C 1
ATOM 2539 O O . ALA A 1 317 ? -3.151 -15.704 -23.187 1.00 90.06 317 ALA A O 1
ATOM 2540 N N . GLU A 1 318 ? -5.169 -16.428 -22.535 1.00 91.00 318 GLU A N 1
ATOM 2541 C CA . GLU A 1 318 ? -5.499 -17.035 -23.831 1.00 91.00 318 GLU A CA 1
ATOM 2542 C C . GLU A 1 318 ? -5.836 -15.984 -24.901 1.00 91.00 318 GLU A C 1
ATOM 2544 O O . GLU A 1 318 ? -5.373 -16.106 -26.037 1.00 91.00 318 GLU A O 1
ATOM 2549 N N . ALA A 1 319 ? -6.540 -14.904 -24.542 1.00 89.75 319 ALA A N 1
ATOM 2550 C CA . ALA A 1 319 ? -6.768 -13.768 -25.439 1.00 89.75 319 ALA A CA 1
ATOM 2551 C C . ALA A 1 319 ? -5.453 -13.078 -25.855 1.00 89.75 319 ALA A C 1
ATOM 2553 O O . ALA A 1 319 ? -5.283 -12.727 -27.022 1.00 89.75 319 ALA A O 1
ATOM 2554 N N . LEU A 1 320 ? -4.495 -12.941 -24.932 1.00 91.06 320 LEU A N 1
ATOM 2555 C CA . LEU A 1 320 ? -3.144 -12.456 -25.212 1.00 91.06 320 LEU A CA 1
ATOM 2556 C C . LEU A 1 320 ? -2.384 -13.434 -26.117 1.00 91.06 320 LEU A C 1
ATOM 2558 O O . LEU A 1 320 ? -1.776 -13.005 -27.097 1.00 91.06 320 LEU A O 1
ATOM 2562 N N . ALA A 1 321 ? -2.451 -14.741 -25.846 1.00 92.00 321 ALA A N 1
ATOM 2563 C CA . ALA A 1 321 ? -1.821 -15.764 -26.682 1.00 92.00 321 ALA A CA 1
ATOM 2564 C C . ALA A 1 321 ? -2.334 -15.738 -28.139 1.00 92.00 321 ALA A C 1
ATOM 2566 O O . ALA A 1 321 ? -1.558 -15.972 -29.066 1.00 92.00 321 ALA A O 1
ATOM 2567 N N . ALA A 1 322 ? -3.613 -15.404 -28.339 1.00 92.00 322 ALA A N 1
ATOM 2568 C CA . ALA A 1 322 ? -4.252 -15.254 -29.648 1.00 92.00 322 ALA A CA 1
ATOM 2569 C C . ALA A 1 322 ? -4.117 -13.850 -30.283 1.00 92.00 322 ALA A C 1
ATOM 2571 O O . ALA A 1 322 ? -4.491 -13.671 -31.443 1.00 92.00 322 ALA A O 1
ATOM 2572 N N . ALA A 1 323 ? -3.604 -12.846 -29.562 1.00 92.56 323 ALA A N 1
ATOM 2573 C CA . ALA A 1 323 ? -3.574 -11.460 -30.033 1.00 92.56 323 ALA A CA 1
ATOM 2574 C C . ALA A 1 323 ? -2.619 -11.257 -31.234 1.00 92.56 323 ALA A C 1
ATOM 2576 O O . ALA A 1 323 ? -1.570 -11.908 -31.303 1.00 92.56 323 ALA A O 1
ATOM 2577 N N . PRO A 1 324 ? -2.921 -10.335 -32.173 1.00 92.44 324 PRO A N 1
ATOM 2578 C CA . PRO A 1 324 ? -2.043 -10.008 -33.301 1.00 92.44 324 PRO A CA 1
ATOM 2579 C C . PRO A 1 324 ? -0.805 -9.210 -32.858 1.00 92.44 324 PRO A C 1
ATOM 2581 O O . PRO A 1 324 ? -0.830 -8.522 -31.839 1.00 92.44 324 PRO A O 1
ATOM 2584 N N . ASP A 1 325 ? 0.270 -9.234 -33.655 1.00 89.56 325 ASP A N 1
ATOM 2585 C CA . ASP A 1 325 ? 1.537 -8.546 -33.327 1.00 89.56 325 ASP A CA 1
ATOM 2586 C C . ASP A 1 325 ? 1.397 -7.024 -33.141 1.00 89.56 325 ASP A C 1
ATOM 2588 O O . ASP A 1 325 ? 2.232 -6.410 -32.478 1.00 89.56 325 ASP A O 1
ATOM 2592 N N . THR A 1 326 ? 0.340 -6.423 -33.697 1.00 89.81 326 THR A N 1
ATOM 2593 C CA . THR A 1 326 ? -0.009 -4.998 -33.581 1.00 89.81 326 THR A CA 1
ATOM 2594 C C . THR A 1 326 ? -0.602 -4.603 -32.225 1.00 89.81 326 THR A C 1
ATOM 2596 O O . THR A 1 326 ? -0.622 -3.415 -31.905 1.00 89.81 326 THR A O 1
ATOM 2599 N N . ALA A 1 327 ? -1.079 -5.563 -31.425 1.00 89.62 327 ALA A N 1
ATOM 2600 C CA . ALA A 1 327 ? -1.633 -5.313 -30.090 1.00 89.62 327 ALA A CA 1
ATOM 2601 C C . ALA A 1 327 ? -0.548 -5.119 -29.011 1.00 89.62 327 ALA A C 1
ATOM 2603 O O . ALA A 1 327 ? -0.851 -4.690 -27.895 1.00 89.62 327 ALA A O 1
ATOM 2604 N N . PHE A 1 328 ? 0.708 -5.435 -29.342 1.00 93.19 328 PHE A N 1
ATOM 2605 C CA . PHE A 1 328 ? 1.860 -5.365 -28.450 1.00 93.19 328 PHE A CA 1
ATOM 2606 C C . PHE A 1 328 ? 2.765 -4.176 -28.792 1.00 93.19 328 PHE A C 1
ATOM 2608 O O . PHE A 1 328 ? 3.003 -3.871 -29.963 1.00 93.19 328 PHE A O 1
ATOM 2615 N N . ARG A 1 329 ? 3.322 -3.522 -27.769 1.00 91.69 329 ARG A N 1
ATOM 2616 C CA . ARG A 1 329 ? 4.372 -2.499 -27.903 1.00 91.69 329 ARG A CA 1
ATOM 2617 C C . ARG A 1 329 ? 5.454 -2.704 -26.847 1.00 91.69 329 ARG A C 1
ATOM 2619 O O . ARG A 1 329 ? 5.158 -3.129 -25.736 1.00 91.69 329 ARG A O 1
ATOM 2626 N N . LEU A 1 330 ? 6.696 -2.378 -27.197 1.00 90.38 330 LEU A N 1
ATOM 2627 C CA . LEU A 1 330 ? 7.834 -2.354 -26.279 1.00 90.38 330 LEU A CA 1
ATOM 2628 C C . LEU A 1 330 ? 8.073 -0.903 -25.855 1.00 90.38 330 LEU A C 1
ATOM 2630 O O . LEU A 1 330 ? 8.293 -0.043 -26.708 1.00 90.38 330 LEU A O 1
ATOM 2634 N N . ASP A 1 331 ? 8.004 -0.638 -24.556 1.00 87.81 331 ASP A N 1
ATOM 2635 C CA . ASP A 1 331 ? 8.344 0.658 -23.975 1.00 87.81 331 ASP A CA 1
ATOM 2636 C C . ASP A 1 331 ? 9.869 0.841 -23.844 1.00 87.81 331 ASP A C 1
ATOM 2638 O O . ASP A 1 331 ? 10.633 -0.126 -23.822 1.00 87.81 331 ASP A O 1
ATOM 2642 N N . GLN A 1 332 ? 10.314 2.094 -23.709 1.00 82.50 332 GLN A N 1
ATOM 2643 C CA . GLN A 1 332 ? 11.701 2.489 -23.459 1.00 82.50 332 GLN A CA 1
ATOM 2644 C C . GLN A 1 332 ? 12.306 1.813 -22.213 1.00 82.50 332 GLN A C 1
ATOM 2646 O O . GLN A 1 332 ? 13.479 1.445 -22.240 1.00 82.50 332 GLN A O 1
ATOM 2651 N N . SER A 1 333 ? 11.513 1.531 -21.175 1.00 80.12 333 SER A N 1
ATOM 2652 C CA . SER A 1 333 ? 11.947 0.780 -19.983 1.00 80.12 333 SER A CA 1
ATOM 2653 C C . SER A 1 333 ? 12.229 -0.717 -20.212 1.00 80.12 333 SER A C 1
ATOM 2655 O O . SER A 1 333 ? 12.659 -1.405 -19.286 1.00 80.12 333 SER A O 1
ATOM 2657 N N . GLY A 1 334 ? 11.978 -1.254 -21.413 1.00 85.31 334 GLY A N 1
ATOM 2658 C CA . GLY A 1 334 ? 12.086 -2.691 -21.694 1.00 85.31 334 GLY A CA 1
ATOM 2659 C C . GLY A 1 334 ? 10.863 -3.504 -21.246 1.00 85.31 334 GLY A C 1
ATOM 2660 O O . GLY A 1 334 ? 10.936 -4.731 -21.155 1.00 85.31 334 GLY A O 1
ATOM 2661 N N . VAL A 1 335 ? 9.741 -2.839 -20.950 1.00 91.62 335 VAL A N 1
ATOM 2662 C CA . VAL A 1 335 ? 8.448 -3.463 -20.626 1.00 91.62 335 VAL A CA 1
ATOM 2663 C C . VAL A 1 335 ? 7.626 -3.669 -21.901 1.00 91.62 335 VAL A C 1
ATOM 2665 O O . VAL A 1 335 ? 7.468 -2.755 -22.708 1.00 91.62 335 VAL A O 1
ATOM 2668 N N . ILE A 1 336 ? 7.083 -4.873 -22.077 1.00 93.12 336 ILE A N 1
ATOM 2669 C CA . ILE A 1 336 ? 6.112 -5.199 -23.124 1.00 93.12 336 ILE A CA 1
ATOM 2670 C C . ILE A 1 336 ? 4.713 -4.882 -22.594 1.00 93.12 336 ILE A C 1
ATOM 2672 O O . ILE A 1 336 ? 4.294 -5.418 -21.563 1.00 93.12 336 ILE A O 1
ATOM 2676 N N . ALA A 1 337 ? 3.985 -4.040 -23.322 1.00 93.00 337 ALA A N 1
ATOM 2677 C CA . ALA A 1 337 ? 2.594 -3.704 -23.060 1.00 93.00 337 ALA A CA 1
ATOM 2678 C C . ALA A 1 337 ? 1.666 -4.314 -24.121 1.00 93.00 337 ALA A C 1
ATOM 2680 O O . ALA A 1 337 ? 1.962 -4.267 -25.316 1.00 93.00 337 ALA A O 1
ATOM 2681 N N . TRP A 1 338 ? 0.522 -4.837 -23.683 1.00 93.19 338 TRP A N 1
ATOM 2682 C CA . TRP A 1 338 ? -0.580 -5.329 -24.512 1.00 93.19 338 TRP A CA 1
ATOM 2683 C C . TRP A 1 338 ? -1.793 -4.430 -24.283 1.00 93.19 338 TRP A C 1
ATOM 2685 O O . TRP A 1 338 ? -2.174 -4.201 -23.138 1.00 93.19 338 TRP A O 1
ATOM 2695 N N . ASN A 1 339 ? -2.367 -3.867 -25.351 1.00 85.88 339 ASN A N 1
ATOM 2696 C CA . ASN A 1 339 ? -3.479 -2.904 -25.261 1.00 85.88 339 ASN A CA 1
ATOM 2697 C C . ASN A 1 339 ? -3.227 -1.766 -24.238 1.00 85.88 339 ASN A C 1
ATOM 2699 O O . ASN A 1 339 ? -4.123 -1.347 -23.514 1.00 85.88 339 ASN A O 1
ATOM 2703 N N . SER A 1 340 ? -1.981 -1.274 -24.190 1.00 85.31 340 SER A N 1
ATOM 2704 C CA . SER A 1 340 ? -1.463 -0.259 -23.251 1.00 85.31 340 SER A CA 1
ATOM 2705 C C . SER A 1 340 ? -1.295 -0.680 -21.777 1.00 85.31 340 SER A C 1
ATOM 2707 O O . SER A 1 340 ? -0.799 0.131 -21.001 1.00 85.31 340 SER A O 1
ATOM 2709 N N . ALA A 1 341 ? -1.597 -1.923 -21.390 1.00 89.50 341 ALA A N 1
ATOM 2710 C CA . ALA A 1 341 ? -1.313 -2.449 -20.049 1.00 89.50 341 ALA A CA 1
ATOM 2711 C C . ALA A 1 341 ? -0.023 -3.303 -20.021 1.00 89.50 341 ALA A C 1
ATOM 2713 O O . ALA A 1 341 ? 0.234 -4.032 -20.984 1.00 89.50 341 ALA A O 1
ATOM 2714 N N . PRO A 1 342 ? 0.801 -3.256 -18.956 1.00 92.75 342 PRO A N 1
ATOM 2715 C CA . PRO A 1 342 ? 2.041 -4.031 -18.868 1.00 92.75 342 PRO A CA 1
ATOM 2716 C C . PRO A 1 342 ? 1.763 -5.535 -18.712 1.00 92.75 342 PRO A C 1
ATOM 2718 O O . PRO A 1 342 ? 0.915 -5.940 -17.921 1.00 92.75 342 PRO A O 1
ATOM 2721 N N . VAL A 1 343 ? 2.490 -6.370 -19.463 1.00 93.12 343 VAL A N 1
ATOM 2722 C CA . VAL A 1 343 ? 2.322 -7.843 -19.459 1.00 93.12 343 VAL A CA 1
ATOM 2723 C C . VAL A 1 343 ? 3.636 -8.628 -19.483 1.00 93.12 343 VAL A C 1
ATOM 2725 O O . VAL A 1 343 ? 3.640 -9.831 -19.231 1.00 93.12 343 VAL A O 1
ATOM 2728 N N . GLY A 1 344 ? 4.771 -7.981 -19.754 1.00 92.69 344 GLY A N 1
ATOM 2729 C CA . GLY A 1 344 ? 6.080 -8.630 -19.710 1.00 92.69 344 GLY A CA 1
ATOM 2730 C C . GLY A 1 344 ? 7.239 -7.644 -19.596 1.00 92.69 344 GLY A C 1
ATOM 2731 O O . GLY A 1 344 ? 7.067 -6.443 -19.783 1.00 92.69 344 GLY A O 1
ATOM 2732 N N . ARG A 1 345 ? 8.434 -8.152 -19.310 1.00 93.62 345 ARG A N 1
ATOM 2733 C CA . ARG A 1 345 ? 9.699 -7.407 -19.259 1.00 93.62 345 ARG A CA 1
ATOM 2734 C C . ARG A 1 345 ? 10.788 -8.196 -19.978 1.00 93.62 345 ARG A C 1
ATOM 2736 O O . ARG A 1 345 ? 10.803 -9.424 -19.920 1.00 93.62 345 ARG A O 1
ATOM 2743 N N . LEU A 1 346 ? 11.701 -7.493 -20.640 1.00 92.31 346 LEU A N 1
ATOM 2744 C CA . LEU A 1 346 ? 12.899 -8.092 -21.219 1.00 92.31 346 LEU A CA 1
ATOM 2745 C C . LEU A 1 346 ? 13.974 -8.310 -20.139 1.00 92.31 346 LEU A C 1
ATOM 2747 O O . LEU A 1 346 ? 14.395 -7.374 -19.462 1.00 92.31 346 LEU A O 1
ATOM 2751 N N . GLU A 1 347 ? 14.429 -9.552 -20.007 1.00 91.81 347 GLU A N 1
ATOM 2752 C CA . GLU A 1 347 ? 15.518 -10.006 -19.141 1.00 91.81 347 GLU A CA 1
ATOM 2753 C C . GLU A 1 347 ? 16.698 -10.552 -19.957 1.00 91.81 347 GLU A C 1
ATOM 2755 O O . GLU A 1 347 ? 16.603 -10.856 -21.152 1.00 91.81 347 GLU A O 1
ATOM 2760 N N . ARG A 1 348 ? 17.844 -10.705 -19.285 1.00 92.12 348 ARG A N 1
ATOM 2761 C CA . ARG A 1 348 ? 19.059 -11.243 -19.893 1.00 92.12 348 ARG A CA 1
ATOM 2762 C C . ARG A 1 348 ? 18.914 -12.737 -20.207 1.00 92.12 348 ARG A C 1
ATOM 2764 O O . ARG A 1 348 ? 18.473 -13.527 -19.376 1.00 92.12 348 ARG A O 1
ATOM 2771 N N . SER A 1 349 ? 19.359 -13.111 -21.400 1.00 91.25 349 SER A N 1
ATOM 2772 C CA . SER A 1 349 ? 19.469 -14.481 -21.909 1.00 91.25 349 SER A CA 1
ATOM 2773 C C . SER A 1 349 ? 20.935 -14.841 -22.207 1.00 91.25 349 SER A C 1
ATOM 2775 O O . SER A 1 349 ? 21.853 -14.054 -21.944 1.00 91.25 349 SER A O 1
ATOM 2777 N N . ASP A 1 350 ? 21.151 -16.027 -22.781 1.00 87.25 350 ASP A N 1
ATOM 2778 C CA . ASP A 1 350 ? 22.448 -16.462 -23.317 1.00 87.25 350 ASP A CA 1
ATOM 2779 C C . ASP A 1 350 ? 22.753 -15.898 -24.728 1.00 87.25 350 ASP A C 1
ATOM 2781 O O . ASP A 1 350 ? 23.903 -15.945 -25.164 1.00 87.25 350 ASP A O 1
ATOM 2785 N N . ASP A 1 351 ? 21.759 -15.347 -25.445 1.00 89.69 351 ASP A N 1
ATOM 2786 C CA . ASP A 1 351 ? 21.917 -14.726 -26.774 1.00 89.69 351 ASP A CA 1
ATOM 2787 C C . ASP A 1 351 ? 21.657 -13.212 -26.696 1.00 89.69 351 ASP A C 1
ATOM 2789 O O . ASP A 1 351 ? 20.521 -12.764 -26.557 1.00 89.69 351 ASP A O 1
ATOM 2793 N N . MET A 1 352 ? 22.713 -12.411 -26.863 1.00 88.75 352 MET A N 1
ATOM 2794 C CA . MET A 1 352 ? 22.666 -10.940 -26.810 1.00 88.75 352 MET A CA 1
ATOM 2795 C C . MET A 1 352 ? 21.705 -10.286 -27.823 1.00 88.75 352 MET A C 1
ATOM 2797 O O . MET A 1 352 ? 21.394 -9.104 -27.672 1.00 88.75 352 MET A O 1
ATOM 2801 N N . LEU A 1 353 ? 21.247 -11.008 -28.855 1.00 91.94 353 LEU A N 1
ATOM 2802 C CA . LEU A 1 353 ? 20.266 -10.511 -29.831 1.00 91.94 353 LEU A CA 1
ATOM 2803 C C . LEU A 1 353 ? 18.822 -10.968 -29.555 1.00 91.94 353 LEU A C 1
ATOM 2805 O O . LEU A 1 353 ? 17.903 -10.442 -30.182 1.00 91.94 353 LEU A O 1
ATOM 2809 N N . LEU A 1 354 ? 18.616 -11.947 -28.668 1.00 92.56 354 LEU A N 1
ATOM 2810 C CA . LEU A 1 354 ? 17.317 -12.560 -28.366 1.00 92.56 354 LEU A CA 1
ATOM 2811 C C . LEU A 1 354 ? 17.100 -12.564 -26.841 1.00 92.56 354 LEU A C 1
ATOM 2813 O O . LEU A 1 354 ? 17.487 -13.522 -26.164 1.00 92.56 354 LEU A O 1
ATOM 2817 N N . PRO A 1 355 ? 16.533 -11.484 -26.269 1.00 93.12 355 PRO A N 1
ATOM 2818 C CA . PRO A 1 355 ? 16.343 -11.352 -24.828 1.00 93.12 355 PRO A CA 1
ATOM 2819 C C . PRO A 1 355 ? 15.294 -12.350 -24.335 1.00 93.12 355 PRO A C 1
ATOM 2821 O O . PRO A 1 355 ? 14.362 -12.702 -25.060 1.00 93.12 355 PRO A O 1
ATOM 2824 N N . ARG A 1 356 ? 15.403 -12.771 -23.076 1.00 94.19 356 ARG A N 1
ATOM 2825 C CA . ARG A 1 356 ? 14.374 -13.605 -22.450 1.00 94.19 356 ARG A CA 1
ATOM 2826 C C . ARG A 1 356 ? 13.202 -12.718 -22.046 1.00 94.19 356 ARG A C 1
ATOM 2828 O O . ARG A 1 356 ? 13.422 -11.654 -21.482 1.00 94.19 356 ARG A O 1
ATOM 2835 N N . VAL A 1 357 ? 11.965 -13.150 -22.262 1.00 94.56 357 VAL A N 1
ATOM 2836 C CA . VAL A 1 357 ? 10.807 -12.481 -21.659 1.00 94.56 357 VAL A CA 1
ATOM 2837 C C . VAL A 1 357 ? 10.526 -13.061 -20.271 1.00 94.56 357 VAL A C 1
ATOM 2839 O O . VAL A 1 357 ? 10.448 -14.275 -20.089 1.00 94.56 357 VAL A O 1
ATOM 2842 N N . GLN A 1 358 ? 10.340 -12.174 -19.299 1.00 93.69 358 GLN A N 1
ATOM 2843 C CA . GLN A 1 358 ? 9.683 -12.434 -18.022 1.00 93.69 358 GLN A CA 1
ATOM 2844 C C . GLN A 1 358 ? 8.236 -11.942 -18.126 1.00 93.69 358 GLN A C 1
ATOM 2846 O O . GLN A 1 358 ? 8.005 -10.820 -18.574 1.00 93.69 358 GLN A O 1
ATOM 2851 N N . ILE A 1 359 ? 7.256 -12.761 -17.742 1.00 92.69 359 ILE A N 1
ATOM 2852 C CA . ILE A 1 359 ? 5.847 -12.343 -17.719 1.00 92.69 359 ILE A CA 1
ATOM 2853 C C . ILE A 1 359 ? 5.575 -11.480 -16.476 1.00 92.69 359 ILE A C 1
ATOM 2855 O O . ILE A 1 359 ? 6.102 -11.761 -15.401 1.00 92.69 359 ILE A O 1
ATOM 2859 N N . ILE A 1 360 ? 4.767 -10.428 -16.622 1.00 92.44 360 ILE A N 1
ATOM 2860 C CA . ILE A 1 360 ? 4.264 -9.616 -15.505 1.00 92.44 360 ILE A CA 1
ATOM 2861 C C . ILE A 1 360 ? 2.828 -10.075 -15.254 1.00 92.44 360 ILE A C 1
ATOM 2863 O O . ILE A 1 360 ? 1.921 -9.691 -15.991 1.00 92.44 360 ILE A O 1
ATOM 2867 N N . ALA A 1 361 ? 2.641 -10.934 -14.254 1.00 88.56 361 ALA A N 1
ATOM 2868 C CA . ALA A 1 361 ? 1.350 -11.507 -13.889 1.00 88.56 361 ALA A CA 1
ATOM 2869 C C . ALA A 1 361 ? 1.251 -11.755 -12.374 1.00 88.56 361 ALA A C 1
ATOM 2871 O O . ALA A 1 361 ? 2.272 -11.847 -11.695 1.00 88.56 361 ALA A O 1
ATOM 2872 N N . ASP A 1 362 ? 0.023 -11.867 -11.869 1.00 86.38 362 ASP A N 1
ATOM 2873 C CA . ASP A 1 362 ? -0.277 -12.275 -10.489 1.00 86.38 362 ASP A CA 1
ATOM 2874 C C . ASP A 1 362 ? -0.068 -13.794 -10.285 1.00 86.38 362 ASP A C 1
ATOM 2876 O O . ASP A 1 362 ? -0.336 -14.583 -11.196 1.00 86.38 362 ASP A O 1
ATOM 2880 N N . ASP A 1 363 ? 0.337 -14.212 -9.078 1.00 82.56 363 ASP A N 1
ATOM 2881 C CA . ASP A 1 363 ? 0.515 -15.618 -8.667 1.00 82.56 363 ASP A CA 1
ATOM 2882 C C . ASP A 1 363 ? -0.730 -16.503 -8.908 1.00 82.56 363 ASP A C 1
ATOM 2884 O O . ASP A 1 363 ? -0.614 -17.729 -8.978 1.00 82.56 363 ASP A O 1
ATOM 2888 N N . GLN A 1 364 ? -1.933 -15.920 -9.032 1.00 82.38 364 GLN A N 1
ATOM 2889 C CA . GLN A 1 364 ? -3.142 -16.680 -9.381 1.00 82.38 364 GLN A CA 1
ATOM 2890 C C . GLN A 1 364 ? -3.121 -17.245 -10.818 1.00 82.38 364 GLN A C 1
ATOM 2892 O O . GLN A 1 364 ? -3.823 -18.223 -11.095 1.00 82.38 364 GLN A O 1
ATOM 2897 N N . LEU A 1 365 ? -2.338 -16.671 -11.741 1.00 85.25 365 LEU A N 1
ATOM 2898 C CA . LEU A 1 365 ? -2.197 -17.183 -13.107 1.00 85.25 365 LEU A CA 1
ATOM 2899 C C . LEU A 1 365 ? -1.156 -18.311 -13.141 1.00 85.25 365 LEU A C 1
ATOM 2901 O O . LEU A 1 365 ? 0.036 -18.079 -12.970 1.00 85.25 365 LEU A O 1
ATOM 2905 N N . SER A 1 366 ? -1.589 -19.545 -13.404 1.00 85.88 366 SER A N 1
ATOM 2906 C CA . SER A 1 366 ? -0.700 -20.714 -13.377 1.00 85.88 366 SER A CA 1
ATOM 2907 C C . SER A 1 366 ? -1.043 -21.774 -14.430 1.00 85.88 366 SER A C 1
ATOM 2909 O O . SER A 1 366 ? -2.152 -21.831 -14.963 1.00 85.88 366 SER A O 1
ATOM 2911 N N . GLY A 1 367 ? -0.062 -22.628 -14.743 1.00 88.75 367 GLY A N 1
ATOM 2912 C CA . GLY A 1 367 ? -0.201 -23.720 -15.707 1.00 88.75 367 GLY A CA 1
ATOM 2913 C C . GLY A 1 367 ? -0.314 -23.258 -17.164 1.00 88.75 367 GLY A C 1
ATOM 2914 O O . GLY A 1 367 ? 0.207 -22.214 -17.551 1.00 88.75 367 GLY A O 1
ATOM 2915 N N . GLN A 1 368 ? -1.015 -24.051 -17.982 1.00 92.00 368 GLN A N 1
ATOM 2916 C CA . GLN A 1 368 ? -0.996 -23.929 -19.445 1.00 92.00 368 GLN A CA 1
ATOM 2917 C C . GLN A 1 368 ? -1.318 -22.521 -20.008 1.00 92.00 368 GLN A C 1
ATOM 2919 O O . GLN A 1 368 ? -0.683 -22.150 -20.997 1.00 92.00 368 GLN A O 1
ATOM 2924 N N . PRO A 1 369 ? -2.249 -21.716 -19.448 1.00 90.19 369 PRO A N 1
ATOM 2925 C CA . PRO A 1 369 ? -2.491 -20.355 -19.938 1.00 90.19 369 PRO A CA 1
ATOM 2926 C C . PRO A 1 369 ? -1.273 -19.433 -19.775 1.00 90.19 369 PRO A C 1
ATOM 2928 O O . PRO A 1 369 ? -0.980 -18.652 -20.680 1.00 90.19 369 PRO A O 1
ATOM 2931 N N . LEU A 1 370 ? -0.517 -19.571 -18.675 1.00 91.12 370 LEU A N 1
ATOM 2932 C CA . LEU A 1 370 ? 0.727 -18.828 -18.453 1.00 91.12 370 LEU A CA 1
ATOM 2933 C C . LEU A 1 370 ? 1.792 -19.231 -19.477 1.00 91.12 370 LEU A C 1
ATOM 2935 O O . LEU A 1 370 ? 2.403 -18.359 -20.093 1.00 91.12 370 LEU A O 1
ATOM 2939 N N . ASP A 1 371 ? 1.971 -20.535 -19.710 1.00 92.31 371 ASP A N 1
ATOM 2940 C CA . ASP A 1 371 ? 2.939 -21.047 -20.688 1.00 92.31 371 ASP A CA 1
ATOM 2941 C C . ASP A 1 371 ? 2.625 -20.552 -22.112 1.00 92.31 371 ASP A C 1
ATOM 2943 O O . ASP A 1 371 ? 3.527 -20.128 -22.838 1.00 92.31 371 ASP A O 1
ATOM 2947 N N . LYS A 1 372 ? 1.338 -20.541 -22.504 1.00 93.31 372 LYS A N 1
ATOM 2948 C CA . LYS A 1 372 ? 0.866 -19.986 -23.788 1.00 93.31 372 LYS A CA 1
ATOM 2949 C C . LYS A 1 372 ? 1.180 -18.490 -23.908 1.00 93.31 372 LYS A C 1
ATOM 2951 O O . LYS A 1 372 ? 1.726 -18.066 -24.927 1.00 93.31 372 LYS A O 1
ATOM 2956 N N . ALA A 1 373 ? 0.853 -17.700 -22.883 1.00 92.94 373 ALA A N 1
ATOM 2957 C CA . ALA A 1 373 ? 1.092 -16.257 -22.869 1.00 92.94 373 ALA A CA 1
ATOM 2958 C C . ALA A 1 373 ? 2.594 -15.925 -22.926 1.00 92.94 373 ALA A C 1
ATOM 2960 O O . ALA A 1 373 ? 3.021 -15.116 -23.751 1.00 92.94 373 ALA A O 1
ATOM 2961 N N . LEU A 1 374 ? 3.412 -16.604 -22.117 1.00 94.50 374 LEU A N 1
ATOM 2962 C CA . LEU A 1 374 ? 4.866 -16.445 -22.099 1.00 94.50 374 LEU A CA 1
ATOM 2963 C C . LEU A 1 374 ? 5.495 -16.807 -23.454 1.00 94.50 374 LEU A C 1
ATOM 2965 O O . LEU A 1 374 ? 6.292 -16.034 -23.989 1.00 94.50 374 LEU A O 1
ATOM 2969 N N . ALA A 1 375 ? 5.099 -17.939 -24.047 1.00 94.56 375 ALA A N 1
ATOM 2970 C CA . ALA A 1 375 ? 5.569 -18.351 -25.368 1.00 94.56 375 ALA A CA 1
ATOM 2971 C C . ALA A 1 375 ? 5.172 -17.349 -26.467 1.00 94.56 375 ALA A C 1
ATOM 2973 O O . ALA A 1 375 ? 5.981 -17.059 -27.351 1.00 94.56 375 ALA A O 1
ATOM 2974 N N . ARG A 1 376 ? 3.964 -16.766 -26.397 1.00 95.00 376 ARG A N 1
ATOM 2975 C CA . ARG A 1 376 ? 3.516 -15.726 -27.336 1.00 95.00 376 ARG A CA 1
ATOM 2976 C C . ARG A 1 376 ? 4.350 -14.450 -27.228 1.00 95.00 376 ARG A C 1
ATOM 2978 O O . ARG A 1 376 ? 4.747 -13.912 -28.264 1.00 95.00 376 ARG A O 1
ATOM 2985 N N . LEU A 1 377 ? 4.623 -13.982 -26.008 1.00 94.44 377 LEU A N 1
ATOM 2986 C CA . LEU A 1 377 ? 5.441 -12.788 -25.771 1.00 94.44 377 LEU A CA 1
ATOM 2987 C C . LEU A 1 377 ? 6.896 -13.000 -26.216 1.00 94.44 377 LEU A C 1
ATOM 2989 O O . LEU A 1 377 ? 7.468 -12.112 -26.846 1.00 94.44 377 LEU A O 1
ATOM 2993 N N . GLN A 1 378 ? 7.478 -14.178 -25.957 1.00 95.38 378 GLN A N 1
ATOM 2994 C CA . GLN A 1 378 ? 8.818 -14.525 -26.445 1.00 95.38 378 GLN A CA 1
ATOM 2995 C C . GLN A 1 378 ? 8.858 -14.552 -27.980 1.00 95.38 378 GLN A C 1
ATOM 2997 O O . GLN A 1 378 ? 9.698 -13.886 -28.576 1.00 95.38 378 GLN A O 1
ATOM 3002 N N . ALA A 1 379 ? 7.910 -15.234 -28.632 1.00 94.75 379 ALA A N 1
ATOM 3003 C CA . ALA A 1 379 ? 7.837 -15.284 -30.094 1.00 94.75 379 ALA A CA 1
ATOM 3004 C C . ALA A 1 379 ? 7.643 -13.892 -30.730 1.00 94.75 379 ALA A C 1
ATOM 3006 O O . ALA A 1 379 ? 8.201 -13.615 -31.794 1.00 94.75 379 ALA A O 1
ATOM 3007 N N . TRP A 1 380 ? 6.893 -12.994 -30.077 1.00 95.25 380 TRP A N 1
ATOM 3008 C CA . TRP A 1 380 ? 6.787 -11.595 -30.498 1.00 95.25 380 TRP A CA 1
ATOM 3009 C C . TRP A 1 380 ? 8.118 -10.848 -30.338 1.00 95.25 380 TRP A C 1
ATOM 3011 O O . TRP A 1 380 ? 8.564 -10.210 -31.288 1.00 95.25 380 TRP A O 1
ATOM 3021 N N . SER A 1 381 ? 8.785 -10.971 -29.185 1.00 94.12 381 SER A N 1
ATOM 3022 C CA . SER A 1 381 ? 10.094 -10.354 -28.912 1.00 94.12 381 SER A CA 1
ATOM 3023 C C . SER A 1 381 ? 11.152 -10.780 -29.940 1.00 94.12 381 SER A C 1
ATOM 3025 O O . SER A 1 381 ? 11.789 -9.935 -30.574 1.00 94.12 381 SER A O 1
ATOM 3027 N N . ASP A 1 382 ? 11.258 -12.086 -30.201 1.00 94.12 382 ASP A N 1
ATOM 3028 C CA . ASP A 1 382 ? 12.148 -12.666 -31.212 1.00 94.12 382 ASP A CA 1
ATOM 3029 C C . ASP A 1 382 ? 11.840 -12.126 -32.620 1.00 94.12 382 ASP A C 1
ATOM 3031 O O . ASP A 1 382 ? 12.752 -11.839 -33.400 1.00 94.12 382 ASP A O 1
ATOM 3035 N N . THR A 1 383 ? 10.555 -11.945 -32.945 1.00 94.00 383 THR A N 1
ATOM 3036 C CA . THR A 1 383 ? 10.101 -11.397 -34.234 1.00 94.00 383 THR A CA 1
ATOM 3037 C C . THR A 1 383 ? 10.424 -9.906 -34.362 1.00 94.00 383 THR A C 1
ATOM 3039 O O . THR A 1 383 ? 10.898 -9.476 -35.417 1.00 94.00 383 THR A O 1
ATOM 3042 N N . GLN A 1 384 ? 10.254 -9.113 -33.298 1.00 92.31 384 GLN A N 1
ATOM 3043 C CA . GLN A 1 384 ? 10.658 -7.703 -33.274 1.00 92.31 384 GLN A CA 1
ATOM 3044 C C . GLN A 1 384 ? 12.174 -7.556 -33.430 1.00 92.31 384 GLN A C 1
ATOM 3046 O O . GLN A 1 384 ? 12.625 -6.757 -34.252 1.00 92.31 384 GLN A O 1
ATOM 3051 N N . ALA A 1 385 ? 12.969 -8.372 -32.729 1.00 93.19 385 ALA A N 1
ATOM 3052 C CA . ALA A 1 385 ? 14.421 -8.395 -32.884 1.00 93.19 385 ALA A CA 1
ATOM 3053 C C . ALA A 1 385 ? 14.828 -8.761 -34.321 1.00 93.19 385 ALA A C 1
ATOM 3055 O O . ALA A 1 385 ? 15.519 -7.988 -34.991 1.00 93.19 385 ALA A O 1
ATOM 3056 N N . ARG A 1 386 ? 14.335 -9.888 -34.851 1.00 94.06 386 ARG A N 1
ATOM 3057 C CA . ARG A 1 386 ? 14.638 -10.333 -36.224 1.00 94.06 386 ARG A CA 1
ATOM 3058 C C . ARG A 1 386 ? 14.138 -9.372 -37.309 1.00 94.06 386 ARG A C 1
ATOM 3060 O O . ARG A 1 386 ? 14.668 -9.411 -38.416 1.00 94.06 386 ARG A O 1
ATOM 3067 N N . THR A 1 387 ? 13.191 -8.485 -37.000 1.00 93.56 387 THR A N 1
ATOM 3068 C CA . THR A 1 387 ? 12.713 -7.430 -37.911 1.00 93.56 387 THR A CA 1
ATOM 3069 C C . THR A 1 387 ? 13.546 -6.149 -37.808 1.00 93.56 387 THR A C 1
ATOM 3071 O O . THR A 1 387 ? 14.083 -5.680 -38.812 1.00 93.56 387 THR A O 1
ATOM 3074 N N . LEU A 1 388 ? 13.688 -5.575 -36.607 1.00 92.56 388 LEU A N 1
ATOM 3075 C CA . LEU A 1 388 ? 14.337 -4.274 -36.392 1.00 92.56 388 LEU A CA 1
ATOM 3076 C C . LEU A 1 388 ? 15.858 -4.338 -36.553 1.00 92.56 388 LEU A C 1
ATOM 3078 O O . LEU A 1 388 ? 16.454 -3.441 -37.150 1.00 92.56 388 LEU A O 1
ATOM 3082 N N . ILE A 1 389 ? 16.490 -5.399 -36.048 1.00 94.12 389 ILE A N 1
ATOM 3083 C CA . ILE A 1 389 ? 17.949 -5.579 -36.083 1.00 94.12 389 ILE A CA 1
ATOM 3084 C C . ILE A 1 389 ? 18.365 -6.698 -37.045 1.00 94.12 389 ILE A C 1
ATOM 3086 O O . ILE A 1 389 ? 19.463 -7.243 -36.926 1.00 94.12 389 ILE A O 1
ATOM 3090 N N . LYS A 1 390 ? 17.518 -6.985 -38.052 1.00 94.62 390 LYS A N 1
ATOM 3091 C CA . LYS A 1 390 ? 17.743 -7.997 -39.100 1.00 94.62 390 LYS A CA 1
ATOM 3092 C C . LYS A 1 390 ? 19.192 -8.060 -39.619 1.00 94.62 390 LYS A C 1
ATOM 3094 O O . LYS A 1 390 ? 19.722 -9.166 -39.659 1.00 94.62 390 LYS A O 1
ATOM 3099 N N . PRO A 1 391 ? 19.887 -6.943 -39.933 1.00 94.06 391 PRO A N 1
ATOM 3100 C CA . PRO A 1 391 ? 21.264 -7.004 -40.430 1.00 94.06 391 PRO A CA 1
ATOM 3101 C C . PRO A 1 391 ? 22.271 -7.714 -39.509 1.00 94.06 391 PRO A C 1
ATOM 3103 O O . PRO A 1 391 ? 23.279 -8.211 -39.999 1.00 94.06 391 PRO A O 1
ATOM 3106 N N . LEU A 1 392 ? 22.029 -7.778 -38.191 1.00 93.94 392 LEU A N 1
ATOM 3107 C CA . LEU A 1 392 ? 22.879 -8.540 -37.266 1.00 93.94 392 LEU A CA 1
ATOM 3108 C C . LEU A 1 392 ? 22.622 -10.047 -37.361 1.00 93.94 392 LEU A C 1
ATOM 3110 O O . LEU A 1 392 ? 23.574 -10.823 -37.319 1.00 93.94 392 LEU A O 1
ATOM 3114 N N . PHE A 1 393 ? 21.366 -10.460 -37.556 1.00 94.25 393 PHE A N 1
ATOM 3115 C CA . PHE A 1 393 ? 21.029 -11.850 -37.866 1.00 94.25 393 PHE A CA 1
ATOM 3116 C C . PHE A 1 393 ? 21.576 -12.243 -39.242 1.00 94.25 393 PHE A C 1
ATOM 3118 O O . PHE A 1 393 ? 22.290 -13.236 -39.330 1.00 94.25 393 PHE A O 1
ATOM 3125 N N . ASP A 1 394 ? 21.369 -11.413 -40.272 1.00 93.00 394 ASP A N 1
ATOM 3126 C CA . ASP A 1 394 ? 21.925 -11.623 -41.617 1.00 93.00 394 ASP A CA 1
ATOM 3127 C C . ASP A 1 394 ? 23.462 -11.766 -41.580 1.00 93.00 394 ASP A C 1
ATOM 3129 O O . ASP A 1 394 ? 24.009 -12.618 -42.271 1.00 93.00 394 ASP A O 1
ATOM 3133 N N . LEU A 1 395 ? 24.179 -10.988 -40.752 1.00 91.25 395 LEU A N 1
ATOM 3134 C CA . LEU A 1 395 ? 25.638 -11.108 -40.571 1.00 91.25 395 LEU A CA 1
ATOM 3135 C C . LEU A 1 395 ? 26.071 -12.352 -39.780 1.00 91.25 395 LEU A C 1
ATOM 3137 O O . LEU A 1 395 ? 27.125 -12.923 -40.070 1.00 91.25 395 LEU A O 1
ATOM 3141 N N . ARG A 1 396 ? 25.289 -12.762 -38.777 1.00 90.81 396 ARG A N 1
ATOM 3142 C CA . ARG A 1 396 ? 25.563 -13.928 -37.919 1.00 90.81 396 ARG A CA 1
ATOM 3143 C C . ARG A 1 396 ? 25.324 -15.249 -38.651 1.00 90.81 396 ARG A C 1
ATOM 3145 O O . ARG A 1 396 ? 26.114 -16.187 -38.524 1.00 90.81 396 ARG A O 1
ATOM 3152 N N . GLU A 1 397 ? 24.238 -15.293 -39.414 1.00 90.25 397 GLU A N 1
ATOM 3153 C CA . GLU A 1 397 ? 23.699 -16.465 -40.107 1.00 90.25 397 GLU A CA 1
ATOM 3154 C C . GLU A 1 397 ? 24.208 -16.550 -41.575 1.00 90.25 397 GLU A C 1
ATOM 3156 O O . GLU A 1 397 ? 23.892 -17.499 -42.282 1.00 90.25 397 GLU A O 1
ATOM 3161 N N . ALA A 1 398 ? 25.061 -15.612 -42.028 1.00 87.94 398 ALA A N 1
ATOM 3162 C CA . ALA A 1 398 ? 25.618 -15.563 -43.388 1.00 87.94 398 ALA A CA 1
ATOM 3163 C C . ALA A 1 398 ? 26.502 -16.767 -43.780 1.00 87.94 398 ALA A C 1
ATOM 3165 O O . ALA A 1 398 ? 27.664 -16.893 -43.366 1.00 87.94 398 ALA A O 1
ATOM 3166 N N . ASP A 1 399 ? 25.998 -17.574 -44.712 1.00 75.00 399 ASP A N 1
ATOM 3167 C CA . ASP A 1 399 ? 26.770 -18.620 -45.380 1.00 75.00 399 ASP A CA 1
ATOM 3168 C C . ASP A 1 399 ? 27.887 -18.062 -46.280 1.00 75.00 399 ASP A C 1
ATOM 3170 O O . ASP A 1 399 ? 27.744 -17.087 -47.026 1.00 75.00 399 ASP A O 1
ATOM 3174 N N . GLY A 1 400 ? 29.052 -18.711 -46.222 1.00 74.56 400 GLY A N 1
ATOM 3175 C CA . GLY A 1 400 ? 30.236 -18.312 -46.983 1.00 74.56 400 GLY A CA 1
ATOM 3176 C C . GLY A 1 400 ? 30.984 -17.087 -46.434 1.00 74.56 400 GLY A C 1
ATOM 3177 O O . GLY A 1 400 ? 31.730 -16.458 -47.195 1.00 74.56 400 GLY A O 1
ATOM 3178 N N . LEU A 1 401 ? 30.805 -16.748 -45.150 1.00 83.44 401 LEU A N 1
ATOM 3179 C CA . LEU A 1 401 ? 31.807 -16.035 -44.349 1.00 83.44 401 LEU A CA 1
ATOM 3180 C C . LEU A 1 401 ? 32.650 -17.047 -43.555 1.00 83.44 401 LEU A C 1
ATOM 3182 O O . LEU A 1 401 ? 32.125 -17.802 -42.732 1.00 83.44 401 LEU A O 1
ATOM 3186 N N . GLU A 1 402 ? 33.963 -17.032 -43.776 1.00 84.31 402 GLU A N 1
ATOM 3187 C CA . GLU A 1 402 ? 34.927 -17.964 -43.176 1.00 84.31 402 GLU A CA 1
ATOM 3188 C C . GLU A 1 402 ? 36.131 -17.222 -42.575 1.00 84.31 402 GLU A C 1
ATOM 3190 O O . GLU A 1 402 ? 36.419 -16.074 -42.932 1.00 84.31 402 GLU A O 1
ATOM 3195 N N . GLY A 1 403 ? 36.830 -17.877 -41.642 1.00 87.75 403 GLY A N 1
ATOM 3196 C CA . GLY A 1 403 ? 38.051 -17.366 -41.012 1.00 87.75 403 GLY A CA 1
ATOM 3197 C C . GLY A 1 403 ? 37.910 -15.939 -40.468 1.00 87.75 403 GLY A C 1
ATOM 3198 O O . GLY A 1 403 ? 36.967 -15.625 -39.740 1.00 87.75 403 GLY A O 1
ATOM 3199 N N . ILE A 1 404 ? 38.839 -15.066 -40.866 1.00 89.06 404 ILE A N 1
ATOM 3200 C CA . ILE A 1 404 ? 38.917 -13.654 -40.448 1.00 89.06 404 ILE A CA 1
ATOM 3201 C C . ILE A 1 404 ? 37.599 -12.902 -40.718 1.00 89.06 404 ILE A C 1
ATOM 3203 O O . ILE A 1 404 ? 37.184 -12.068 -39.918 1.00 89.06 404 ILE A O 1
ATOM 3207 N N . ALA A 1 405 ? 36.885 -13.225 -41.801 1.00 88.12 405 ALA A N 1
ATOM 3208 C CA . ALA A 1 405 ? 35.628 -12.558 -42.139 1.00 88.12 405 ALA A CA 1
ATOM 3209 C C . ALA A 1 405 ? 34.469 -12.952 -41.214 1.00 88.12 405 ALA A C 1
ATOM 3211 O O . ALA A 1 405 ? 33.643 -12.102 -40.885 1.00 88.12 405 ALA A O 1
ATOM 3212 N N . ARG A 1 406 ? 34.434 -14.212 -40.754 1.00 90.94 406 ARG A N 1
ATOM 3213 C CA . ARG A 1 406 ? 33.497 -14.654 -39.709 1.00 90.94 406 ARG A CA 1
ATOM 3214 C C . ARG A 1 406 ? 33.841 -13.991 -38.369 1.00 90.94 406 ARG A C 1
ATOM 3216 O O . ARG A 1 406 ? 32.932 -13.545 -37.681 1.00 90.94 406 ARG A O 1
ATOM 3223 N N . GLY A 1 407 ? 35.132 -13.856 -38.044 1.00 90.19 407 GLY A N 1
ATOM 3224 C CA . GLY A 1 407 ? 35.605 -13.147 -36.847 1.00 90.19 407 GLY A CA 1
ATOM 3225 C C . GLY A 1 407 ? 35.193 -11.671 -36.813 1.00 90.19 407 GLY A C 1
ATOM 3226 O O . GLY A 1 407 ? 34.613 -11.220 -35.831 1.00 90.19 407 GLY A O 1
ATOM 3227 N N . ILE A 1 408 ? 35.401 -10.933 -37.907 1.00 91.44 408 ILE A N 1
ATOM 3228 C CA . ILE A 1 408 ? 34.979 -9.526 -38.017 1.00 91.44 408 ILE A CA 1
ATOM 3229 C C . ILE A 1 408 ? 33.449 -9.393 -37.972 1.00 91.44 408 ILE A C 1
ATOM 3231 O O . ILE A 1 408 ? 32.940 -8.483 -37.323 1.00 91.44 408 ILE A O 1
ATOM 3235 N N . ALA A 1 409 ? 32.696 -10.291 -38.619 1.00 91.94 409 ALA A N 1
ATOM 3236 C CA . ALA A 1 409 ? 31.233 -10.282 -38.530 1.00 91.94 409 ALA A CA 1
ATOM 3237 C C . ALA A 1 409 ? 30.747 -10.518 -37.087 1.00 91.94 409 ALA A C 1
ATOM 3239 O O . ALA A 1 409 ? 29.861 -9.806 -36.621 1.00 91.94 409 ALA A O 1
ATOM 3240 N N . PHE A 1 410 ? 31.376 -11.446 -36.359 1.00 92.00 410 PHE A N 1
ATOM 3241 C CA . PHE A 1 410 ? 31.100 -11.704 -34.945 1.00 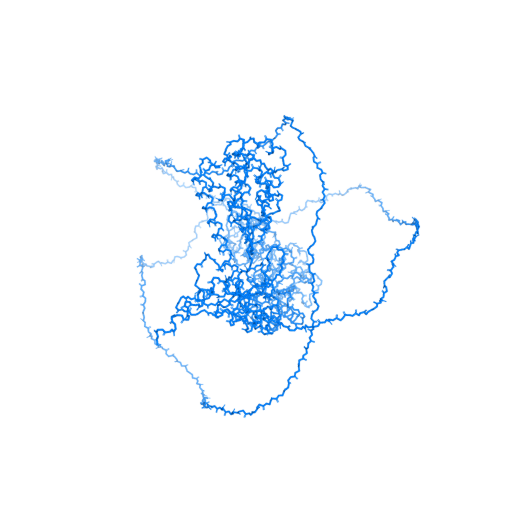92.00 410 PHE A CA 1
ATOM 3242 C C . PHE A 1 410 ? 31.396 -10.474 -34.066 1.00 92.00 410 PHE A C 1
ATOM 3244 O O . PHE A 1 410 ? 30.514 -10.031 -33.338 1.00 92.00 410 PHE A O 1
ATOM 3251 N N . GLN A 1 411 ? 32.561 -9.835 -34.228 1.00 92.62 411 GLN A N 1
ATOM 3252 C CA . GLN A 1 411 ? 32.914 -8.589 -33.524 1.00 92.62 411 GLN A CA 1
ATOM 3253 C C . GLN A 1 411 ? 31.939 -7.429 -33.815 1.00 92.62 411 GLN A C 1
ATOM 3255 O O . GLN A 1 411 ? 31.642 -6.629 -32.930 1.00 92.62 411 GLN A O 1
ATOM 3260 N N . ILE A 1 412 ? 31.417 -7.319 -35.046 1.00 92.94 412 ILE A N 1
ATOM 3261 C CA . ILE A 1 412 ? 30.388 -6.322 -35.398 1.00 92.94 412 ILE A CA 1
ATOM 3262 C C . ILE A 1 412 ? 29.057 -6.629 -34.692 1.00 92.94 412 ILE A C 1
ATOM 3264 O O . ILE A 1 412 ? 28.359 -5.696 -34.292 1.00 92.94 412 ILE A O 1
ATOM 3268 N N . VAL A 1 413 ? 28.709 -7.908 -34.519 1.00 93.00 413 VAL A N 1
ATOM 3269 C CA . VAL A 1 413 ? 27.508 -8.338 -33.785 1.00 93.00 413 VAL A CA 1
ATOM 3270 C C . VAL A 1 413 ? 27.651 -8.082 -32.280 1.00 93.00 413 VAL A C 1
ATOM 3272 O O . VAL A 1 413 ? 26.759 -7.462 -31.705 1.00 93.00 413 VAL A O 1
ATOM 3275 N N . GLU A 1 414 ? 28.777 -8.453 -31.659 1.00 90.56 414 GLU A N 1
ATOM 3276 C CA . GLU A 1 414 ? 29.079 -8.130 -30.250 1.00 90.56 414 GLU A CA 1
ATOM 3277 C C . GLU A 1 414 ? 29.093 -6.612 -29.996 1.00 90.56 414 GLU A C 1
ATOM 3279 O O . GLU A 1 414 ? 28.585 -6.135 -28.983 1.00 90.56 414 GLU A O 1
ATOM 3284 N N . GLY A 1 415 ? 29.610 -5.829 -30.949 1.00 90.25 415 GLY A N 1
ATOM 3285 C CA . GLY A 1 415 ? 29.587 -4.363 -30.927 1.00 90.25 415 GLY A CA 1
ATOM 3286 C C . GLY A 1 415 ? 28.221 -3.725 -31.225 1.00 90.25 415 GLY A C 1
ATOM 3287 O O . GLY A 1 415 ? 28.177 -2.533 -31.539 1.00 90.25 415 GLY A O 1
ATOM 3288 N N . PHE A 1 416 ? 27.119 -4.488 -31.206 1.00 92.19 416 PHE A N 1
ATOM 3289 C CA . PHE A 1 416 ? 25.754 -4.041 -31.536 1.00 92.19 416 PHE A CA 1
ATOM 3290 C C . PHE A 1 416 ? 25.682 -3.208 -32.836 1.00 92.19 416 PHE A C 1
ATOM 3292 O O . PHE A 1 416 ? 24.991 -2.183 -32.925 1.00 92.19 416 PHE A O 1
ATOM 3299 N N . GLY A 1 417 ? 26.434 -3.653 -33.851 1.00 92.50 417 GLY A N 1
ATOM 3300 C CA . GLY A 1 417 ? 26.527 -3.049 -35.179 1.00 92.50 417 GLY A CA 1
ATOM 3301 C C . GLY A 1 417 ? 27.691 -2.082 -35.407 1.00 92.50 417 GLY A C 1
ATOM 3302 O O . GLY A 1 417 ? 27.748 -1.502 -36.495 1.00 92.50 417 GLY A O 1
ATOM 3303 N N . ILE A 1 418 ? 28.584 -1.870 -34.428 1.00 94.50 418 ILE A N 1
ATOM 3304 C CA . ILE A 1 418 ? 29.673 -0.877 -34.493 1.00 94.50 418 ILE A CA 1
ATOM 3305 C C . ILE A 1 418 ? 30.988 -1.434 -33.927 1.00 94.50 418 ILE A C 1
ATOM 3307 O O . ILE A 1 418 ? 31.128 -1.660 -32.726 1.00 94.50 418 ILE A O 1
ATOM 3311 N N . LEU A 1 419 ? 31.992 -1.551 -34.796 1.00 94.31 419 LEU A N 1
ATOM 3312 C CA . LEU A 1 419 ? 33.352 -1.991 -34.482 1.00 94.31 419 LEU A CA 1
ATOM 3313 C C . LEU A 1 419 ? 34.350 -0.850 -34.764 1.00 94.31 419 LEU A C 1
ATOM 3315 O O . LEU A 1 419 ? 34.490 -0.445 -35.923 1.00 94.31 419 LEU A O 1
ATOM 3319 N N . PRO A 1 420 ? 35.071 -0.305 -33.767 1.00 92.94 420 PRO A N 1
ATOM 3320 C CA . PRO A 1 420 ? 36.132 0.664 -34.023 1.00 92.94 420 PRO A CA 1
ATOM 3321 C C . PRO A 1 420 ? 37.215 0.069 -34.927 1.00 92.94 420 PRO A C 1
ATOM 3323 O O . PRO A 1 420 ? 37.704 -1.038 -34.715 1.00 92.94 420 PRO A O 1
ATOM 3326 N N . ARG A 1 421 ? 37.640 0.824 -35.944 1.00 91.50 421 ARG A N 1
ATOM 3327 C CA . ARG A 1 421 ? 38.599 0.349 -36.956 1.00 91.50 421 ARG A CA 1
ATOM 3328 C C . ARG A 1 421 ? 39.984 0.030 -36.371 1.00 91.50 421 ARG A C 1
ATOM 3330 O O . ARG A 1 421 ? 40.762 -0.684 -36.995 1.00 91.50 421 ARG A O 1
ATOM 3337 N N . GLN A 1 422 ? 40.305 0.593 -35.207 1.00 89.56 422 GLN A N 1
ATOM 3338 C CA . GLN A 1 422 ? 41.571 0.378 -34.504 1.00 89.56 422 GLN A CA 1
ATOM 3339 C C . GLN A 1 422 ? 41.644 -1.030 -33.891 1.00 89.56 422 GLN A C 1
ATOM 3341 O O . GLN A 1 422 ? 42.685 -1.674 -34.000 1.00 89.56 422 GLN A O 1
ATOM 3346 N N . ASP A 1 423 ? 40.530 -1.525 -33.350 1.00 88.88 423 ASP A N 1
ATOM 3347 C CA . ASP A 1 423 ? 40.439 -2.789 -32.609 1.00 88.88 423 ASP A CA 1
ATOM 3348 C C . ASP A 1 423 ? 40.691 -4.002 -33.528 1.00 88.88 423 ASP A C 1
ATOM 3350 O O . ASP A 1 423 ? 41.381 -4.943 -33.148 1.00 88.88 423 ASP A O 1
ATOM 3354 N N . ALA A 1 424 ? 40.212 -3.933 -34.777 1.00 89.62 424 ALA A N 1
ATOM 3355 C CA . ALA A 1 424 ? 40.382 -4.960 -35.815 1.00 89.62 424 ALA A CA 1
ATOM 3356 C C . ALA A 1 424 ? 41.353 -4.536 -36.943 1.00 89.62 424 ALA A C 1
ATOM 3358 O O . ALA A 1 424 ? 41.232 -4.974 -38.091 1.00 89.62 424 ALA A O 1
ATOM 3359 N N . ALA A 1 425 ? 42.298 -3.629 -36.665 1.00 87.94 425 ALA A N 1
ATOM 3360 C CA . ALA A 1 425 ? 43.061 -2.930 -37.706 1.00 87.94 425 ALA A CA 1
ATOM 3361 C C . ALA A 1 425 ? 43.902 -3.836 -38.625 1.00 87.94 425 ALA A C 1
ATOM 3363 O O . ALA A 1 425 ? 44.107 -3.476 -39.786 1.00 87.94 425 ALA A O 1
ATOM 3364 N N . ASP A 1 426 ? 44.412 -4.968 -38.131 1.00 88.50 426 ASP A N 1
ATOM 3365 C CA . ASP A 1 426 ? 45.219 -5.910 -38.919 1.00 88.50 426 ASP A CA 1
ATOM 3366 C C . ASP A 1 426 ? 44.359 -6.958 -39.643 1.00 88.50 426 ASP A C 1
ATOM 3368 O O . ASP A 1 426 ? 44.560 -7.185 -40.839 1.00 88.50 426 ASP A O 1
ATOM 3372 N N . ASP A 1 427 ? 43.314 -7.477 -38.996 1.00 88.88 427 ASP A N 1
ATOM 3373 C CA . ASP A 1 427 ? 42.308 -8.348 -39.621 1.00 88.88 427 ASP A CA 1
ATOM 3374 C C . ASP A 1 427 ? 41.631 -7.656 -40.819 1.00 88.88 427 ASP A C 1
ATOM 3376 O O . ASP A 1 427 ? 41.497 -8.220 -41.909 1.00 88.88 427 ASP A O 1
ATOM 3380 N N . LEU A 1 428 ? 41.296 -6.368 -40.671 1.00 88.75 428 LEU A N 1
ATOM 3381 C CA . LEU A 1 428 ? 40.747 -5.544 -41.748 1.00 88.75 428 LEU A CA 1
ATOM 3382 C C . LEU A 1 428 ? 41.724 -5.351 -42.919 1.00 88.75 428 LEU A C 1
ATOM 3384 O O . LEU A 1 428 ? 41.262 -5.171 -44.051 1.00 88.75 428 LEU A O 1
ATOM 3388 N N . LYS A 1 429 ? 43.048 -5.391 -42.696 1.00 88.69 429 LYS A N 1
ATOM 3389 C CA . LYS A 1 429 ? 44.055 -5.366 -43.780 1.00 88.69 429 LYS A CA 1
ATOM 3390 C C . LYS A 1 429 ? 44.111 -6.709 -44.504 1.00 88.69 429 LYS A C 1
ATOM 3392 O O . LYS A 1 429 ? 44.201 -6.696 -45.728 1.00 88.69 429 LYS A O 1
ATOM 3397 N N . ALA A 1 430 ? 44.015 -7.815 -43.765 1.00 88.38 430 ALA A N 1
ATOM 3398 C CA . ALA A 1 430 ? 44.042 -9.180 -44.289 1.00 88.38 430 ALA A CA 1
ATOM 3399 C C . ALA A 1 430 ? 42.784 -9.574 -45.094 1.00 88.38 430 ALA A C 1
ATOM 3401 O O . ALA A 1 430 ? 42.833 -10.527 -45.864 1.00 88.38 430 ALA A O 1
ATOM 3402 N N . LEU A 1 431 ? 41.667 -8.846 -44.959 1.00 87.88 431 LEU A N 1
ATOM 3403 C CA . LEU A 1 431 ? 40.468 -9.078 -45.774 1.00 87.88 431 LEU A CA 1
ATOM 3404 C C . LEU A 1 431 ? 40.672 -8.774 -47.271 1.00 87.88 431 LEU A C 1
ATOM 3406 O O . LEU A 1 431 ? 40.797 -7.612 -47.671 1.00 87.88 431 LEU A O 1
ATOM 3410 N N . ASP A 1 432 ? 40.529 -9.806 -48.100 1.00 86.69 432 ASP A N 1
ATOM 3411 C CA . ASP A 1 432 ? 40.461 -9.704 -49.559 1.00 86.69 432 ASP A CA 1
ATOM 3412 C C . ASP A 1 432 ? 39.256 -8.890 -50.066 1.00 86.69 432 ASP A C 1
ATOM 3414 O O . ASP A 1 432 ? 38.159 -8.889 -49.497 1.00 86.69 432 ASP A O 1
ATOM 3418 N N . GLN A 1 433 ? 39.429 -8.228 -51.212 1.00 88.12 433 GLN A N 1
ATOM 3419 C CA . GLN A 1 433 ? 38.401 -7.378 -51.822 1.00 88.12 433 GLN A CA 1
ATOM 3420 C C . GLN A 1 433 ? 37.057 -8.082 -52.140 1.00 88.12 433 GLN A C 1
ATOM 3422 O O . GLN A 1 433 ? 36.030 -7.467 -51.839 1.00 88.12 433 GLN A O 1
ATOM 3427 N N . PRO A 1 434 ? 36.983 -9.321 -52.683 1.00 88.81 434 PRO A N 1
ATOM 3428 C CA . PRO A 1 434 ? 35.704 -10.035 -52.831 1.00 88.81 434 PRO A CA 1
ATOM 3429 C C . PRO A 1 434 ? 35.013 -10.323 -51.490 1.00 88.81 434 PRO A C 1
ATOM 3431 O O . PRO A 1 434 ? 33.790 -10.239 -51.393 1.00 88.81 434 PRO A O 1
ATOM 3434 N N . VAL A 1 435 ? 35.772 -10.582 -50.423 1.00 88.06 435 VAL A N 1
ATOM 3435 C CA . VAL A 1 435 ? 35.216 -10.821 -49.082 1.00 88.06 435 VAL A CA 1
ATOM 3436 C C . VAL A 1 435 ? 34.670 -9.518 -48.486 1.00 88.06 435 VAL A C 1
ATOM 3438 O O . VAL A 1 435 ? 33.552 -9.481 -47.969 1.00 88.06 435 VAL A O 1
ATOM 3441 N N . ARG A 1 436 ? 35.383 -8.399 -48.676 1.00 88.50 436 ARG A N 1
ATOM 3442 C CA . ARG A 1 436 ? 34.853 -7.054 -48.389 1.00 88.50 436 ARG A CA 1
ATOM 3443 C C . ARG A 1 436 ? 33.625 -6.711 -49.242 1.00 88.50 436 ARG A C 1
ATOM 3445 O O . ARG A 1 436 ? 32.822 -5.884 -48.822 1.00 88.50 436 ARG A O 1
ATOM 3452 N N . ALA A 1 437 ? 33.470 -7.273 -50.443 1.00 89.62 437 ALA A N 1
ATOM 3453 C CA . ALA A 1 437 ? 32.271 -7.076 -51.262 1.00 89.62 437 ALA A CA 1
ATOM 3454 C C . ALA A 1 437 ? 31.057 -7.809 -50.665 1.00 89.62 437 ALA A C 1
ATOM 3456 O O . ALA A 1 437 ? 30.021 -7.169 -50.493 1.00 89.62 437 ALA A O 1
ATOM 3457 N N . LYS A 1 438 ? 31.211 -9.072 -50.228 1.00 89.56 438 LYS A N 1
ATOM 3458 C CA . LYS A 1 438 ? 30.168 -9.796 -49.470 1.00 89.56 438 LYS A CA 1
ATOM 3459 C C . LYS A 1 438 ? 29.717 -9.026 -48.225 1.00 89.56 438 LYS A C 1
ATOM 3461 O O . LYS A 1 438 ? 28.527 -8.810 -48.030 1.00 89.56 438 LYS A O 1
ATOM 3466 N N . LEU A 1 439 ? 30.658 -8.539 -47.410 1.00 89.69 439 LEU A N 1
ATOM 3467 C CA . LEU A 1 439 ? 30.322 -7.779 -46.196 1.00 89.69 439 LEU A CA 1
ATOM 3468 C C . LEU A 1 439 ? 29.552 -6.477 -46.505 1.00 89.69 439 LEU A C 1
ATOM 3470 O O . LEU A 1 439 ? 28.636 -6.126 -45.768 1.00 89.69 439 LEU A O 1
ATOM 3474 N N . ARG A 1 440 ? 29.841 -5.800 -47.629 1.00 92.12 440 ARG A N 1
ATOM 3475 C CA . ARG A 1 440 ? 29.043 -4.645 -48.092 1.00 92.12 440 ARG A CA 1
ATOM 3476 C C . ARG A 1 440 ? 27.638 -5.035 -48.566 1.00 92.12 440 ARG A C 1
ATOM 3478 O O . ARG A 1 440 ? 26.715 -4.254 -48.365 1.00 92.12 440 ARG A O 1
ATOM 3485 N N . GLN A 1 441 ? 27.463 -6.214 -49.171 1.00 91.25 441 GLN A N 1
ATOM 3486 C CA . GLN A 1 441 ? 26.137 -6.745 -49.532 1.00 91.25 441 GLN A CA 1
ATOM 3487 C C . GLN A 1 441 ? 25.294 -7.045 -48.281 1.00 91.25 441 GLN A C 1
ATOM 3489 O O . GLN A 1 441 ? 24.102 -6.765 -48.276 1.00 91.25 441 GLN A O 1
ATOM 3494 N N . LEU A 1 442 ? 25.932 -7.488 -47.191 1.00 91.00 442 LEU A N 1
ATOM 3495 C CA . LEU A 1 442 ? 25.342 -7.630 -45.848 1.00 91.00 442 LEU A CA 1
ATOM 3496 C C . LEU A 1 442 ? 25.225 -6.288 -45.081 1.00 91.00 442 LEU A C 1
ATOM 3498 O O . LEU A 1 442 ? 25.069 -6.263 -43.864 1.00 91.00 442 LEU A O 1
ATOM 3502 N N . GLY A 1 443 ? 25.322 -5.146 -45.773 1.00 91.56 443 GLY A N 1
ATOM 3503 C CA . GLY A 1 443 ? 25.078 -3.813 -45.211 1.00 91.56 443 GLY A CA 1
ATOM 3504 C C . GLY A 1 443 ? 26.237 -3.169 -44.436 1.00 91.56 443 GLY A C 1
ATOM 3505 O O . GLY A 1 443 ? 26.082 -2.037 -43.971 1.00 91.56 443 GLY A O 1
ATOM 3506 N N . VAL A 1 444 ? 27.399 -3.819 -44.311 1.00 94.75 444 VAL A N 1
ATOM 3507 C CA . VAL A 1 444 ? 28.558 -3.265 -43.586 1.00 94.75 444 VAL A CA 1
ATOM 3508 C C . VAL A 1 444 ? 29.238 -2.157 -44.395 1.00 94.75 444 VAL A C 1
ATOM 3510 O O . VAL A 1 444 ? 29.687 -2.368 -45.526 1.00 94.75 444 VAL A O 1
ATOM 3513 N N . ARG A 1 445 ? 29.400 -0.975 -43.790 1.00 94.44 445 ARG A N 1
ATOM 3514 C CA . ARG A 1 445 ? 30.262 0.101 -44.297 1.00 94.44 445 ARG A CA 1
ATOM 3515 C C . ARG A 1 445 ? 31.607 0.108 -43.577 1.00 94.44 445 ARG A C 1
ATOM 3517 O O . ARG A 1 445 ? 31.687 0.029 -42.355 1.00 94.44 445 ARG A O 1
ATOM 3524 N N . PHE A 1 446 ? 32.670 0.250 -44.366 1.00 93.31 446 PHE A N 1
ATOM 3525 C CA . PHE A 1 446 ? 34.049 0.364 -43.897 1.00 93.31 446 PHE A CA 1
ATOM 3526 C C . PHE A 1 446 ? 34.458 1.841 -43.868 1.00 93.31 446 PHE A C 1
ATOM 3528 O O . PHE A 1 446 ? 34.941 2.355 -44.876 1.00 93.31 446 PHE A O 1
ATOM 3535 N N . GLY A 1 447 ? 34.248 2.512 -42.737 1.00 90.94 447 GLY A N 1
ATOM 3536 C CA . GLY A 1 447 ? 34.648 3.903 -42.530 1.00 90.94 447 GLY A CA 1
ATOM 3537 C C . GLY A 1 447 ? 36.152 4.090 -42.306 1.00 90.94 447 GLY A C 1
ATOM 3538 O O . GLY A 1 447 ? 36.939 3.134 -42.293 1.00 90.94 447 GLY A O 1
ATOM 3539 N N . ALA A 1 448 ? 36.555 5.342 -42.114 1.00 89.75 448 ALA A N 1
ATOM 3540 C CA . ALA A 1 448 ? 37.889 5.735 -41.685 1.00 89.75 448 ALA A CA 1
ATOM 3541 C C . ALA A 1 448 ? 38.136 5.420 -40.201 1.00 89.75 448 ALA A C 1
ATOM 3543 O O . ALA A 1 448 ? 39.231 4.964 -39.867 1.00 89.75 448 ALA A O 1
ATOM 3544 N N . TYR A 1 449 ? 37.139 5.606 -39.327 1.00 91.25 449 TYR A N 1
ATOM 3545 C CA . TYR A 1 449 ? 37.299 5.421 -37.876 1.00 91.25 449 TYR A CA 1
ATOM 3546 C C . TYR A 1 449 ? 36.585 4.180 -37.332 1.00 91.25 449 TYR A C 1
ATOM 3548 O O . TYR A 1 449 ? 37.057 3.586 -36.357 1.00 91.25 449 TYR A O 1
ATOM 3556 N N . ASN A 1 450 ? 35.489 3.759 -37.965 1.00 93.56 450 ASN A N 1
ATOM 3557 C CA . ASN A 1 450 ? 34.630 2.656 -37.537 1.00 93.56 450 ASN A CA 1
ATOM 3558 C C . ASN A 1 450 ? 34.193 1.785 -38.731 1.00 93.56 450 ASN A C 1
ATOM 3560 O O . ASN A 1 450 ? 34.048 2.252 -39.861 1.00 93.56 450 ASN A O 1
ATOM 3564 N N . VAL A 1 451 ? 33.941 0.505 -38.473 1.00 94.56 451 VAL A N 1
ATOM 3565 C CA . VAL A 1 451 ? 33.247 -0.424 -39.371 1.00 94.56 451 VAL A CA 1
ATOM 3566 C C . VAL A 1 451 ? 31.866 -0.666 -38.770 1.00 94.56 451 VAL A C 1
ATOM 3568 O O . VAL A 1 451 ? 31.762 -1.062 -37.612 1.00 94.56 451 VAL A O 1
ATOM 3571 N N . PHE A 1 452 ? 30.803 -0.353 -39.509 1.00 95.31 452 PHE A N 1
ATOM 3572 C CA . PHE A 1 452 ? 29.460 -0.248 -38.931 1.00 95.31 452 PHE A CA 1
ATOM 3573 C C . PHE A 1 452 ? 28.348 -0.581 -39.928 1.00 95.31 452 PHE A C 1
ATOM 3575 O O . PHE A 1 452 ? 28.560 -0.546 -41.142 1.00 95.31 452 PHE A O 1
ATOM 3582 N N . VAL A 1 453 ? 27.146 -0.862 -39.422 1.00 95.69 453 VAL A N 1
ATOM 3583 C CA . VAL A 1 453 ? 25.949 -1.119 -40.239 1.00 95.69 453 VAL A CA 1
ATOM 3584 C C . VAL A 1 453 ? 24.992 0.085 -40.169 1.00 95.69 453 VAL A C 1
ATOM 3586 O O . VAL A 1 453 ? 24.310 0.262 -39.160 1.00 95.69 453 VAL A O 1
ATOM 3589 N N . PRO A 1 454 ? 24.874 0.922 -41.223 1.00 92.75 454 PRO A N 1
ATOM 3590 C CA . PRO A 1 454 ? 24.119 2.181 -41.153 1.00 92.75 454 PRO A CA 1
ATOM 3591 C C . PRO A 1 454 ? 22.620 2.016 -40.886 1.00 92.75 454 PRO A C 1
ATOM 3593 O O . PRO A 1 454 ? 21.997 2.910 -40.324 1.00 92.75 454 PRO A O 1
ATOM 3596 N N . ALA A 1 455 ? 22.030 0.881 -41.276 1.00 93.06 455 ALA A N 1
ATOM 3597 C CA . ALA A 1 455 ? 20.612 0.602 -41.049 1.00 93.06 455 ALA A CA 1
ATOM 3598 C C . ALA A 1 455 ? 20.243 0.574 -39.553 1.00 93.06 455 ALA A C 1
ATOM 3600 O O . ALA A 1 455 ? 19.119 0.923 -39.198 1.00 93.06 455 ALA A O 1
ATOM 3601 N N . LEU A 1 456 ? 21.203 0.220 -38.690 1.00 92.56 456 LEU A N 1
ATOM 3602 C CA . LEU A 1 456 ? 21.032 0.123 -37.240 1.00 92.56 456 LEU A CA 1
ATOM 3603 C C . LEU A 1 456 ? 21.156 1.476 -36.523 1.00 92.56 456 LEU A C 1
ATOM 3605 O O . LEU A 1 456 ? 20.864 1.555 -35.336 1.00 92.56 456 LEU A O 1
ATOM 3609 N N . LEU A 1 457 ? 21.559 2.541 -37.229 1.00 90.38 457 LEU A N 1
ATOM 3610 C CA . LEU A 1 457 ? 21.590 3.917 -36.710 1.00 90.38 457 LEU A CA 1
ATOM 3611 C C . LEU A 1 457 ? 20.241 4.648 -36.861 1.00 90.38 457 LEU A C 1
ATOM 3613 O O . LEU A 1 457 ? 20.133 5.823 -36.520 1.00 90.38 457 LEU A O 1
ATOM 3617 N N . LYS A 1 458 ? 19.205 3.972 -37.377 1.00 89.50 458 LYS A N 1
ATOM 3618 C CA . LYS A 1 458 ? 17.823 4.472 -37.346 1.00 89.50 458 LYS A CA 1
ATOM 3619 C C . LYS A 1 458 ? 17.263 4.393 -35.912 1.00 89.50 458 LYS A C 1
ATOM 3621 O O . LYS A 1 458 ? 17.610 3.441 -35.215 1.00 89.50 458 LYS A O 1
ATOM 3626 N N . PRO A 1 459 ? 16.346 5.292 -35.494 1.00 87.69 459 PRO A N 1
ATOM 3627 C CA . PRO A 1 459 ? 15.867 5.353 -34.109 1.00 87.69 459 PRO A CA 1
ATOM 3628 C C . PRO A 1 459 ? 15.348 4.024 -33.544 1.00 87.69 459 PRO A C 1
ATOM 3630 O O . PRO A 1 459 ? 15.890 3.553 -32.555 1.00 87.69 459 PRO A O 1
ATOM 3633 N N . ALA A 1 460 ? 14.374 3.366 -34.189 1.00 88.56 460 ALA A N 1
ATOM 3634 C CA . ALA A 1 460 ? 13.764 2.148 -33.637 1.00 88.56 460 ALA A CA 1
ATOM 3635 C C . ALA A 1 460 ? 14.750 0.962 -33.468 1.00 88.56 460 ALA A C 1
ATOM 3637 O O . ALA A 1 460 ? 14.794 0.392 -32.377 1.00 88.56 460 ALA A O 1
ATOM 3638 N N . PRO A 1 461 ? 15.609 0.618 -34.456 1.00 91.75 461 PRO A N 1
ATOM 3639 C CA . PRO A 1 461 ? 16.713 -0.316 -34.228 1.00 91.75 461 PRO A CA 1
ATOM 3640 C C . PRO A 1 461 ? 17.669 0.123 -33.112 1.00 91.75 461 PRO A C 1
ATOM 3642 O O . PRO A 1 461 ? 18.144 -0.725 -32.361 1.00 91.75 461 PRO A O 1
ATOM 3645 N N . ARG A 1 462 ? 17.958 1.425 -32.972 1.00 90.62 462 ARG A N 1
ATOM 3646 C CA . ARG A 1 462 ? 18.891 1.922 -31.950 1.00 90.62 462 ARG A CA 1
ATOM 3647 C C . ARG A 1 462 ? 18.327 1.839 -30.534 1.00 90.62 462 ARG A C 1
ATOM 3649 O O . ARG A 1 462 ? 19.048 1.387 -29.651 1.00 90.62 462 ARG A O 1
ATOM 3656 N N . THR A 1 463 ? 17.051 2.175 -30.338 1.00 90.38 463 THR A N 1
ATOM 3657 C CA . THR A 1 463 ? 16.330 1.986 -29.070 1.00 90.38 463 THR A CA 1
ATOM 3658 C C . THR A 1 463 ? 16.422 0.533 -28.606 1.00 90.38 463 THR A C 1
ATOM 3660 O O . THR A 1 463 ? 16.859 0.288 -27.484 1.00 90.38 463 THR A O 1
ATOM 3663 N N . LEU A 1 464 ? 16.124 -0.433 -29.487 1.00 91.06 464 LEU A N 1
ATOM 3664 C CA . LEU A 1 464 ? 16.231 -1.854 -29.142 1.00 91.06 464 LEU A CA 1
ATOM 3665 C C . LEU A 1 464 ? 17.677 -2.259 -28.804 1.00 91.06 464 LEU A C 1
ATOM 3667 O O . LEU A 1 464 ? 17.908 -2.928 -27.803 1.00 91.06 464 LEU A O 1
ATOM 3671 N N . LEU A 1 465 ? 18.668 -1.839 -29.597 1.00 92.06 465 LEU A N 1
ATOM 3672 C CA . LEU A 1 465 ? 20.077 -2.190 -29.355 1.00 92.06 465 LEU A CA 1
ATOM 3673 C C . LEU A 1 465 ? 20.615 -1.603 -28.039 1.00 92.06 465 LEU A C 1
ATOM 3675 O O . LEU A 1 465 ? 21.391 -2.267 -27.356 1.00 92.06 465 LEU A O 1
ATOM 3679 N N . ALA A 1 466 ? 20.170 -0.407 -27.648 1.00 90.38 466 ALA A N 1
ATOM 3680 C CA . ALA A 1 466 ? 20.500 0.196 -26.358 1.00 90.38 466 ALA A CA 1
ATOM 3681 C C . ALA A 1 466 ? 19.862 -0.561 -25.177 1.00 90.38 466 ALA A C 1
ATOM 3683 O O . ALA A 1 466 ? 20.522 -0.786 -24.163 1.00 90.38 466 ALA A O 1
ATOM 3684 N N . GLN A 1 467 ? 18.615 -1.023 -25.325 1.00 90.69 467 GLN A N 1
ATOM 3685 C CA . GLN A 1 467 ? 17.942 -1.866 -24.330 1.00 90.69 467 GLN A CA 1
ATOM 3686 C C . GLN A 1 467 ? 18.636 -3.225 -24.174 1.00 90.69 467 GLN A C 1
ATOM 3688 O O . GLN A 1 467 ? 18.967 -3.618 -23.056 1.00 90.69 467 GLN A O 1
ATOM 3693 N N . LEU A 1 468 ? 18.932 -3.918 -25.281 1.00 91.56 468 LEU A N 1
ATOM 3694 C CA . LEU A 1 468 ? 19.663 -5.192 -25.271 1.00 91.56 468 LEU A CA 1
ATOM 3695 C C . LEU A 1 468 ? 21.059 -5.043 -24.650 1.00 91.56 468 LEU A C 1
ATOM 3697 O O . LEU A 1 468 ? 21.475 -5.888 -23.852 1.00 91.56 468 LEU A O 1
ATOM 3701 N N . PHE A 1 469 ? 21.763 -3.947 -24.953 1.00 91.50 469 PHE A N 1
ATOM 3702 C CA . PHE A 1 469 ? 23.037 -3.614 -24.319 1.00 91.50 469 PHE A CA 1
ATOM 3703 C C . PHE A 1 469 ? 22.893 -3.421 -22.802 1.00 91.50 469 PHE A C 1
ATOM 3705 O O . PHE A 1 469 ? 23.676 -4.002 -22.049 1.00 91.50 469 PHE A O 1
ATOM 3712 N N . ALA A 1 470 ? 21.904 -2.645 -22.347 1.00 90.38 470 ALA A N 1
ATOM 3713 C CA . ALA A 1 470 ? 21.686 -2.361 -20.929 1.00 90.38 470 ALA A CA 1
ATOM 3714 C C . ALA A 1 470 ? 21.328 -3.625 -20.133 1.00 90.38 470 ALA A C 1
ATOM 3716 O O . ALA A 1 470 ? 21.934 -3.892 -19.096 1.00 90.38 470 ALA A O 1
ATOM 3717 N N . ILE A 1 471 ? 20.422 -4.449 -20.671 1.00 89.88 471 ILE A N 1
ATOM 3718 C CA . ILE A 1 471 ? 20.025 -5.750 -20.112 1.00 89.88 471 ILE A CA 1
ATOM 3719 C C . ILE A 1 471 ? 21.222 -6.710 -20.044 1.00 89.88 471 ILE A C 1
ATOM 3721 O O . ILE A 1 471 ? 21.413 -7.406 -19.048 1.00 89.88 471 ILE A O 1
ATOM 3725 N N . THR A 1 472 ? 22.067 -6.734 -21.080 1.00 87.94 472 THR A N 1
ATOM 3726 C CA . THR A 1 472 ? 23.272 -7.578 -21.090 1.00 87.94 472 THR A CA 1
ATOM 3727 C C . THR A 1 472 ? 24.311 -7.088 -20.077 1.00 87.94 472 THR A C 1
ATOM 3729 O O . THR A 1 472 ? 24.908 -7.902 -19.371 1.00 87.94 472 THR A O 1
ATOM 3732 N N . SER A 1 473 ? 24.523 -5.773 -19.989 1.00 86.56 473 SER A N 1
ATOM 3733 C CA . SER A 1 473 ? 25.596 -5.154 -19.194 1.00 86.56 473 SER A CA 1
ATOM 3734 C C . SER A 1 473 ? 25.236 -4.926 -17.723 1.00 86.56 473 SER A C 1
ATOM 3736 O O . SER A 1 473 ? 26.133 -4.685 -16.920 1.00 86.56 473 SER A O 1
ATOM 3738 N N . GLY A 1 474 ? 23.951 -5.000 -17.358 1.00 84.25 474 GLY A N 1
ATOM 3739 C CA . GLY A 1 474 ? 23.466 -4.649 -16.020 1.00 84.25 474 GLY A CA 1
ATOM 3740 C C . GLY A 1 474 ? 23.411 -3.137 -15.766 1.00 84.25 474 GLY A C 1
ATOM 3741 O O . GLY A 1 474 ? 23.588 -2.701 -14.631 1.00 84.25 474 GLY A O 1
ATOM 3742 N N . THR A 1 475 ? 23.209 -2.331 -16.813 1.00 84.06 475 THR A N 1
ATOM 3743 C CA . THR A 1 475 ? 23.097 -0.866 -16.708 1.00 84.06 475 THR A CA 1
ATOM 3744 C C . THR A 1 475 ? 21.855 -0.479 -15.894 1.00 84.06 475 THR A C 1
ATOM 3746 O O . THR A 1 475 ? 20.783 -1.053 -16.076 1.00 84.06 475 THR A O 1
ATOM 3749 N N . GLN A 1 476 ? 21.988 0.508 -15.002 1.00 81.00 476 GLN A N 1
ATOM 3750 C CA . GLN A 1 476 ? 20.885 0.982 -14.157 1.00 81.00 476 GLN A CA 1
ATOM 3751 C C . GLN A 1 476 ? 19.766 1.669 -14.976 1.00 81.00 476 GLN A C 1
ATOM 3753 O O . GLN A 1 476 ? 20.069 2.285 -16.003 1.00 81.00 476 GLN A O 1
ATOM 3758 N N . PRO A 1 477 ? 18.490 1.617 -14.531 1.00 78.69 477 PRO A N 1
ATOM 3759 C CA . PRO A 1 477 ? 17.355 2.194 -15.263 1.00 78.69 477 PRO A CA 1
ATOM 3760 C C . PRO A 1 477 ? 17.504 3.687 -15.576 1.00 78.69 477 PRO A C 1
ATOM 3762 O O . PRO A 1 477 ? 17.183 4.115 -16.684 1.00 78.69 477 PRO A O 1
ATOM 3765 N N . ASP A 1 478 ? 18.047 4.463 -14.637 1.00 79.25 478 ASP A N 1
ATOM 3766 C CA . ASP A 1 478 ? 18.215 5.909 -14.803 1.00 79.25 478 ASP A CA 1
ATOM 3767 C C . ASP A 1 478 ? 19.200 6.213 -15.940 1.00 79.25 478 ASP A C 1
ATOM 3769 O O . ASP A 1 478 ? 18.881 6.970 -16.859 1.00 79.25 478 ASP A O 1
ATOM 3773 N N . LEU A 1 479 ? 20.347 5.521 -15.956 1.00 82.06 479 LEU A N 1
ATOM 3774 C CA . LEU A 1 479 ? 21.329 5.599 -17.041 1.00 82.06 479 LEU A CA 1
ATOM 3775 C C . LEU A 1 479 ? 20.747 5.131 -18.386 1.00 82.06 479 LEU A C 1
ATOM 3777 O O . LEU A 1 479 ? 21.049 5.734 -19.414 1.00 82.06 479 LEU A O 1
ATOM 3781 N N . LEU A 1 480 ? 19.891 4.099 -18.404 1.00 81.75 480 LEU A N 1
ATOM 3782 C CA . LEU A 1 480 ? 19.193 3.669 -19.623 1.00 81.75 480 LEU A CA 1
ATOM 3783 C C . LEU A 1 480 ? 18.276 4.778 -20.168 1.00 81.75 480 LEU A C 1
ATOM 3785 O O . LEU A 1 480 ? 18.278 5.011 -21.377 1.00 81.75 480 LEU A O 1
ATOM 3789 N N . SER A 1 481 ? 17.538 5.489 -19.308 1.00 84.06 481 SER A N 1
ATOM 3790 C CA . SER A 1 481 ? 16.689 6.615 -19.733 1.00 84.06 481 SER A CA 1
ATOM 3791 C C . SER A 1 481 ? 17.509 7.730 -20.396 1.00 84.06 481 SER A C 1
ATOM 3793 O O . SER A 1 481 ? 17.159 8.210 -21.474 1.00 84.06 481 SER A O 1
ATOM 3795 N N . ASP A 1 482 ? 18.667 8.047 -19.819 1.00 83.25 482 ASP A N 1
ATOM 3796 C CA . ASP A 1 482 ? 19.623 9.042 -20.309 1.00 83.25 482 ASP A CA 1
ATOM 3797 C C . ASP A 1 482 ? 20.196 8.656 -21.690 1.00 83.25 482 ASP A C 1
ATOM 3799 O O . ASP A 1 482 ? 20.228 9.449 -22.632 1.00 83.25 482 ASP A O 1
ATOM 3803 N N . ILE A 1 483 ? 20.576 7.385 -21.846 1.00 82.81 483 ILE A N 1
ATOM 3804 C CA . ILE A 1 483 ? 21.064 6.791 -23.098 1.00 82.81 483 ILE A CA 1
ATOM 3805 C C . ILE A 1 483 ? 19.974 6.805 -24.182 1.00 82.81 483 ILE A C 1
ATOM 3807 O O . ILE A 1 483 ? 20.236 7.190 -25.325 1.00 82.81 483 ILE A O 1
ATOM 3811 N N . LEU A 1 484 ? 18.736 6.434 -23.849 1.00 85.12 484 LEU A N 1
ATOM 3812 C CA . LEU A 1 484 ? 17.622 6.453 -24.800 1.00 85.12 484 LEU A CA 1
ATOM 3813 C C . LEU A 1 484 ? 17.230 7.880 -25.203 1.00 85.12 484 LEU A C 1
ATOM 3815 O O . LEU A 1 484 ? 16.970 8.117 -26.385 1.00 85.12 484 LEU A O 1
ATOM 3819 N N . ALA A 1 485 ? 17.305 8.847 -24.285 1.00 84.75 485 ALA A N 1
ATOM 3820 C CA . ALA A 1 485 ? 17.145 10.264 -24.599 1.00 84.75 485 ALA A CA 1
ATOM 3821 C C . ALA A 1 485 ? 18.208 10.753 -25.601 1.00 84.75 485 ALA A C 1
ATOM 3823 O O . ALA A 1 485 ? 17.864 11.454 -26.555 1.00 84.75 485 ALA A O 1
ATOM 3824 N N . LEU A 1 486 ? 19.475 10.326 -25.474 1.00 83.31 486 LEU A N 1
ATOM 3825 C CA . LEU A 1 486 ? 20.502 10.595 -26.494 1.00 83.31 486 LEU A CA 1
ATOM 3826 C C . LEU A 1 486 ? 20.105 10.011 -27.860 1.00 83.31 486 LEU A C 1
ATOM 3828 O O . LEU A 1 486 ? 20.150 10.730 -28.860 1.00 83.31 486 LEU A O 1
ATOM 3832 N N . SER A 1 487 ? 19.653 8.753 -27.900 1.00 79.69 487 SER A N 1
ATOM 3833 C CA . SER A 1 487 ? 19.204 8.086 -29.134 1.00 79.69 487 SER A CA 1
ATOM 3834 C C . SER A 1 487 ? 17.991 8.760 -29.791 1.00 79.69 487 SER A C 1
ATOM 3836 O O . SER A 1 487 ? 17.874 8.744 -31.017 1.00 79.69 487 SER A O 1
ATOM 3838 N N . ALA A 1 488 ? 17.088 9.340 -28.998 1.00 80.31 488 ALA A N 1
ATOM 3839 C CA . ALA A 1 488 ? 15.919 10.074 -29.478 1.00 80.31 488 ALA A CA 1
ATOM 3840 C C . ALA A 1 488 ? 16.246 11.521 -29.894 1.00 80.31 488 ALA A C 1
ATOM 3842 O O . ALA A 1 488 ? 15.587 12.070 -30.772 1.00 80.31 488 ALA A O 1
ATOM 3843 N N . SER A 1 489 ? 17.282 12.133 -29.306 1.00 80.56 489 SER A N 1
ATOM 3844 C CA . SER A 1 489 ? 17.611 13.559 -29.479 1.00 80.56 489 SER A CA 1
ATOM 3845 C C . SER A 1 489 ? 17.960 13.982 -30.910 1.00 80.56 489 SER A C 1
ATOM 3847 O O . SER A 1 489 ? 17.963 15.174 -31.214 1.00 80.56 489 SER A O 1
ATOM 3849 N N . GLY A 1 490 ? 18.356 13.035 -31.768 1.00 78.06 490 GLY A N 1
ATOM 3850 C CA . GLY A 1 490 ? 18.839 13.275 -33.133 1.00 78.06 490 GLY A CA 1
ATOM 3851 C C . GLY A 1 490 ? 20.201 13.985 -33.240 1.00 78.06 490 GLY A C 1
ATOM 3852 O O . GLY A 1 490 ? 20.819 13.923 -34.308 1.00 78.06 490 GLY A O 1
ATOM 3853 N N . ARG A 1 491 ? 20.687 14.610 -32.155 1.00 86.94 491 ARG A N 1
ATOM 3854 C CA . ARG A 1 491 ? 21.856 15.507 -32.106 1.00 86.94 491 ARG A CA 1
ATOM 3855 C C . ARG A 1 491 ? 23.109 14.866 -32.698 1.00 86.94 491 ARG A C 1
ATOM 3857 O O . ARG A 1 491 ? 23.436 13.719 -32.401 1.00 86.94 491 ARG A O 1
ATOM 3864 N N . THR A 1 492 ? 23.831 15.620 -33.519 1.00 90.44 492 THR A N 1
ATOM 3865 C CA . THR A 1 492 ? 25.060 15.189 -34.206 1.00 90.44 492 THR A CA 1
ATOM 3866 C C . THR A 1 492 ? 26.225 14.965 -33.241 1.00 90.44 492 THR A C 1
ATOM 3868 O O . THR A 1 492 ? 26.948 13.974 -33.373 1.00 90.44 492 THR A O 1
ATOM 3871 N N . SER A 1 493 ? 26.349 15.832 -32.234 1.00 91.19 493 SER A N 1
ATOM 3872 C CA . SER A 1 493 ? 27.283 15.730 -31.112 1.00 91.19 493 SER A CA 1
ATOM 3873 C C . SER A 1 493 ? 26.609 16.112 -29.788 1.00 91.19 493 SER A C 1
ATOM 3875 O O . SER A 1 493 ? 25.596 16.814 -29.771 1.00 91.19 493 SER A O 1
ATOM 3877 N N . VAL A 1 494 ? 27.143 15.600 -28.678 1.00 92.44 494 VAL A N 1
ATOM 3878 C CA . VAL A 1 494 ? 26.694 15.858 -27.298 1.00 92.44 494 VAL A CA 1
ATOM 3879 C C . VAL A 1 494 ? 27.899 15.870 -26.344 1.00 92.44 494 VAL A C 1
ATOM 3881 O O . VAL A 1 494 ? 28.870 15.164 -26.619 1.00 92.44 494 VAL A O 1
ATOM 3884 N N . PRO A 1 495 ? 27.869 16.610 -25.221 1.00 91.75 495 PRO A N 1
ATOM 3885 C CA . PRO A 1 495 ? 28.922 16.531 -24.208 1.00 91.75 495 PRO A CA 1
ATOM 3886 C C . PRO A 1 495 ? 28.962 15.153 -23.532 1.00 91.75 495 PRO A C 1
ATOM 3888 O O . PRO A 1 495 ? 27.941 14.470 -23.394 1.00 91.75 495 PRO A O 1
ATOM 3891 N N . VAL A 1 496 ? 30.156 14.740 -23.106 1.00 91.31 496 VAL A N 1
ATOM 3892 C CA . VAL A 1 496 ? 30.379 13.476 -22.389 1.00 91.31 496 VAL A CA 1
ATOM 3893 C C . VAL A 1 496 ? 29.980 13.630 -20.918 1.00 91.31 496 VAL A C 1
ATOM 3895 O O . VAL A 1 496 ? 30.535 14.465 -20.206 1.00 91.31 496 VAL A O 1
ATOM 3898 N N . LYS A 1 497 ? 29.041 12.800 -20.452 1.00 89.19 497 LYS A N 1
ATOM 3899 C CA . LYS A 1 497 ? 28.682 12.670 -19.033 1.00 89.19 497 LYS A CA 1
ATOM 3900 C C . LYS A 1 497 ? 29.703 11.769 -18.318 1.00 89.19 497 LYS A C 1
ATOM 3902 O O . LYS A 1 497 ? 30.026 10.719 -18.876 1.00 89.19 497 LYS A O 1
ATOM 3907 N N . PRO A 1 498 ? 30.179 12.111 -17.103 1.00 85.00 498 PRO A N 1
ATOM 3908 C CA . PRO A 1 498 ? 31.121 11.272 -16.350 1.00 85.00 498 PRO A CA 1
ATOM 3909 C C . PRO A 1 498 ? 30.609 9.849 -16.085 1.00 85.00 498 PRO A C 1
ATOM 3911 O O . PRO A 1 498 ? 31.390 8.901 -16.063 1.00 85.00 498 PRO A O 1
ATOM 3914 N N . ASP A 1 499 ? 29.294 9.707 -15.922 1.00 86.56 499 ASP A N 1
ATOM 3915 C CA . ASP A 1 499 ? 28.617 8.476 -15.498 1.00 86.56 499 ASP A CA 1
ATOM 3916 C C . ASP A 1 499 ? 28.418 7.466 -16.648 1.00 86.56 499 ASP A C 1
ATOM 3918 O O . ASP A 1 499 ? 28.084 6.301 -16.421 1.00 86.56 499 ASP A O 1
ATOM 3922 N N . LEU A 1 500 ? 28.645 7.889 -17.899 1.00 88.19 500 LEU A N 1
ATOM 3923 C CA . LEU A 1 500 ? 28.438 7.080 -19.101 1.00 88.19 500 LEU A CA 1
ATOM 3924 C C . LEU A 1 500 ? 29.770 6.633 -19.717 1.00 88.19 500 LEU A C 1
ATOM 3926 O O . LEU A 1 500 ? 30.502 7.407 -20.331 1.00 88.19 500 LEU A O 1
ATOM 3930 N N . THR A 1 501 ? 30.063 5.334 -19.618 1.00 90.19 501 THR A N 1
ATOM 3931 C CA . THR A 1 501 ? 31.250 4.743 -20.266 1.00 90.19 501 THR A CA 1
ATOM 3932 C C . THR A 1 501 ? 31.145 4.766 -21.799 1.00 90.19 501 THR A C 1
ATOM 3934 O O . THR A 1 501 ? 30.049 4.803 -22.363 1.00 90.19 501 THR A O 1
ATOM 3937 N N . GLU A 1 502 ? 32.278 4.656 -22.506 1.00 89.38 502 GLU A N 1
ATOM 3938 C CA . GLU A 1 502 ? 32.300 4.632 -23.981 1.00 89.38 502 GLU A CA 1
ATOM 3939 C C . GLU A 1 502 ? 31.388 3.540 -24.576 1.00 89.38 502 GLU A C 1
ATOM 3941 O O . GLU A 1 502 ? 30.794 3.743 -25.632 1.00 89.38 502 GLU A O 1
ATOM 3946 N N . ALA A 1 503 ? 31.220 2.404 -23.888 1.00 89.12 503 ALA A N 1
ATOM 3947 C CA . ALA A 1 503 ? 30.337 1.324 -24.326 1.00 89.12 503 ALA A CA 1
ATOM 3948 C C . ALA A 1 503 ? 28.855 1.749 -24.364 1.00 89.12 503 ALA A C 1
ATOM 3950 O O . ALA A 1 503 ? 28.147 1.387 -25.304 1.00 89.12 503 ALA A O 1
ATOM 3951 N N . HIS A 1 504 ? 28.407 2.583 -23.418 1.00 90.75 504 HIS A N 1
ATOM 3952 C CA . HIS A 1 504 ? 27.053 3.141 -23.416 1.00 90.75 504 HIS A CA 1
ATOM 3953 C C . HIS A 1 504 ? 26.846 4.072 -24.621 1.00 90.75 504 HIS A C 1
ATOM 3955 O O . HIS A 1 504 ? 25.899 3.879 -25.384 1.00 90.75 504 HIS A O 1
ATOM 3961 N N . TYR A 1 505 ? 27.779 4.997 -24.885 1.00 91.25 505 TYR A N 1
ATOM 3962 C CA . TYR A 1 505 ? 27.750 5.834 -26.095 1.00 91.25 505 TYR A CA 1
ATOM 3963 C C . TYR A 1 505 ? 27.775 4.996 -27.384 1.00 91.25 505 TYR A C 1
ATOM 3965 O O . TYR A 1 505 ? 26.985 5.240 -28.302 1.00 91.25 505 TYR A O 1
ATOM 3973 N N . ARG A 1 506 ? 28.613 3.951 -27.426 1.00 90.69 506 ARG A N 1
ATOM 3974 C CA . ARG A 1 506 ? 28.701 3.007 -28.549 1.00 90.69 506 ARG A CA 1
ATOM 3975 C C . ARG A 1 506 ? 27.364 2.293 -28.775 1.00 90.69 506 ARG A C 1
ATOM 3977 O O . ARG A 1 506 ? 26.943 2.194 -29.926 1.00 90.69 506 ARG A O 1
ATOM 3984 N N . SER A 1 507 ? 26.645 1.904 -27.717 1.00 89.12 507 SER A N 1
ATOM 3985 C CA . SER A 1 507 ? 25.326 1.245 -27.800 1.00 89.12 507 SER A CA 1
ATOM 3986 C C . SER A 1 507 ? 24.213 2.118 -28.402 1.00 89.12 507 SER A C 1
ATOM 3988 O O . SER A 1 507 ? 23.318 1.579 -29.048 1.00 89.12 507 SER A O 1
ATOM 3990 N N . VAL A 1 508 ? 24.325 3.454 -28.331 1.00 89.62 508 VAL A N 1
ATOM 3991 C CA . VAL A 1 508 ? 23.439 4.403 -29.048 1.00 89.62 508 VAL A CA 1
ATOM 3992 C C . VAL A 1 508 ? 24.045 5.020 -30.306 1.00 89.62 508 VAL A C 1
ATOM 3994 O O . VAL A 1 508 ? 23.374 5.732 -31.042 1.00 89.62 508 VAL A O 1
ATOM 3997 N N . GLY A 1 509 ? 25.259 4.618 -30.685 1.00 90.81 509 GLY A N 1
ATOM 3998 C CA . GLY A 1 509 ? 25.844 4.948 -31.992 1.00 90.81 509 GLY A CA 1
ATOM 3999 C C . GLY A 1 509 ? 26.657 6.237 -32.023 1.00 90.81 509 GLY A C 1
ATOM 4000 O O . GLY A 1 509 ? 26.934 6.770 -33.099 1.00 90.81 509 GLY A O 1
ATOM 4001 N N . TYR A 1 510 ? 27.068 6.701 -30.848 1.00 92.38 510 TYR A N 1
ATOM 4002 C CA . TYR A 1 510 ? 28.029 7.774 -30.657 1.00 92.38 510 TYR A CA 1
ATOM 4003 C C . TYR A 1 510 ? 29.409 7.177 -30.356 1.00 92.38 510 TYR A C 1
ATOM 4005 O O . TYR A 1 510 ? 29.530 6.066 -29.838 1.00 92.38 510 TYR A O 1
ATOM 4013 N N . ARG A 1 511 ? 30.466 7.927 -30.656 1.00 92.44 511 ARG A N 1
ATOM 4014 C CA . ARG A 1 511 ? 31.837 7.629 -30.241 1.00 92.44 511 ARG A CA 1
ATOM 4015 C C . ARG A 1 511 ? 32.366 8.799 -29.423 1.00 92.44 511 ARG A C 1
ATOM 4017 O O . ARG A 1 511 ? 32.209 9.947 -29.831 1.00 92.44 511 ARG A O 1
ATOM 4024 N N . VAL A 1 512 ? 33.003 8.502 -28.293 1.00 93.75 512 VAL A N 1
ATOM 4025 C CA . VAL A 1 512 ? 33.661 9.509 -27.450 1.00 93.75 512 VAL A CA 1
ATOM 4026 C C . VAL A 1 512 ? 34.890 10.058 -28.182 1.00 93.75 512 VAL A C 1
ATOM 4028 O O . VAL A 1 512 ? 35.710 9.303 -28.708 1.00 93.75 512 VAL A O 1
ATOM 4031 N N . CYS A 1 513 ? 34.992 11.381 -28.262 1.00 90.88 513 CYS A N 1
ATOM 4032 C CA . CYS A 1 513 ? 35.989 12.133 -29.019 1.00 90.88 513 CYS A CA 1
ATOM 4033 C C . CYS A 1 513 ? 36.462 13.337 -28.186 1.00 90.88 513 CYS A C 1
ATOM 4035 O O . CYS A 1 513 ? 36.154 14.490 -28.482 1.00 90.88 513 CYS A O 1
ATOM 4037 N N . GLY A 1 514 ? 37.202 13.053 -27.110 1.00 87.50 514 GLY A N 1
ATOM 4038 C CA . GLY A 1 514 ? 37.604 14.062 -26.130 1.00 87.50 514 GLY A CA 1
ATOM 4039 C C . GLY A 1 514 ? 36.458 14.361 -25.164 1.00 87.50 514 GLY A C 1
ATOM 4040 O O . GLY A 1 514 ? 35.929 13.443 -24.544 1.00 87.50 514 GLY A O 1
ATOM 4041 N N . GLN A 1 515 ? 36.078 15.634 -25.048 1.00 89.62 515 GLN A N 1
ATOM 4042 C CA . GLN A 1 515 ? 34.970 16.088 -24.189 1.00 89.62 515 GLN A CA 1
ATOM 4043 C C . GLN A 1 515 ? 33.579 15.911 -24.827 1.00 89.62 515 GLN A C 1
ATOM 4045 O O . GLN A 1 515 ? 32.570 16.018 -24.134 1.00 89.62 515 GLN A O 1
ATOM 4050 N N . MET A 1 516 ? 33.524 15.598 -26.126 1.00 92.44 516 MET A N 1
ATOM 4051 C CA . MET A 1 516 ? 32.289 15.431 -26.895 1.00 92.44 516 MET A CA 1
ATOM 4052 C C . MET A 1 516 ? 32.144 13.993 -27.397 1.00 92.44 516 MET A C 1
ATOM 4054 O O . MET A 1 516 ? 33.116 13.371 -27.822 1.00 92.44 516 MET A O 1
ATOM 4058 N N . ALA A 1 517 ? 30.923 13.468 -27.402 1.00 93.06 517 ALA A N 1
ATOM 4059 C CA . ALA A 1 517 ? 30.556 12.243 -28.096 1.00 93.06 517 ALA A CA 1
ATOM 4060 C C . ALA A 1 517 ? 29.817 12.593 -29.396 1.00 93.06 517 ALA A C 1
ATOM 4062 O O . ALA A 1 517 ? 28.885 13.397 -29.397 1.00 93.06 517 ALA A O 1
ATOM 4063 N N . VAL A 1 518 ? 30.222 11.993 -30.516 1.00 93.38 518 VAL A N 1
ATOM 4064 C CA . VAL A 1 518 ? 29.725 12.337 -31.862 1.00 93.38 518 VAL A CA 1
ATOM 4065 C C . VAL A 1 518 ? 29.159 11.097 -32.544 1.00 93.38 518 VAL A C 1
ATOM 4067 O O . VAL A 1 518 ? 29.730 10.011 -32.425 1.00 93.38 518 VAL A O 1
ATOM 4070 N N . ARG A 1 519 ? 28.047 11.236 -33.273 1.00 93.44 519 ARG A N 1
ATOM 4071 C CA . ARG A 1 519 ? 27.435 10.132 -34.030 1.00 93.44 519 ARG A CA 1
ATOM 4072 C C . ARG A 1 519 ? 28.411 9.520 -35.035 1.00 93.44 519 ARG A C 1
ATOM 4074 O O . ARG A 1 519 ? 29.083 10.232 -35.781 1.00 93.44 519 ARG A O 1
ATOM 4081 N N . VAL A 1 520 ? 28.435 8.192 -35.130 1.00 93.25 520 VAL A N 1
ATOM 4082 C CA . VAL A 1 520 ? 29.341 7.472 -36.043 1.00 93.25 520 VAL A CA 1
ATOM 4083 C C . VAL A 1 520 ? 29.100 7.851 -37.511 1.00 93.25 520 VAL A C 1
ATOM 4085 O O . VAL A 1 520 ? 30.061 8.086 -38.235 1.00 93.25 520 VAL A O 1
ATOM 4088 N N . ASP A 1 521 ? 27.849 8.025 -37.954 1.00 92.50 521 ASP A N 1
ATOM 4089 C CA . ASP A 1 521 ? 27.558 8.452 -39.334 1.00 92.50 521 ASP A CA 1
ATOM 4090 C C . ASP A 1 521 ? 27.944 9.911 -39.644 1.00 92.50 521 ASP A C 1
ATOM 4092 O O . ASP A 1 521 ? 28.065 10.277 -40.814 1.00 92.50 521 ASP A O 1
ATOM 4096 N N . ILE A 1 522 ? 28.140 10.735 -38.612 1.00 93.81 522 ILE A N 1
ATOM 4097 C CA . ILE A 1 522 ? 28.651 12.105 -38.718 1.00 93.81 522 ILE A CA 1
ATOM 4098 C C . ILE A 1 522 ? 30.180 12.077 -38.803 1.00 93.81 522 ILE A C 1
ATOM 4100 O O . ILE A 1 522 ? 30.750 12.707 -39.690 1.00 93.81 522 ILE A O 1
ATOM 4104 N N . LEU A 1 523 ? 30.845 11.278 -37.960 1.00 93.25 523 LEU A N 1
ATOM 4105 C CA . LEU A 1 523 ? 32.305 11.127 -37.971 1.00 93.25 523 LEU A CA 1
ATOM 4106 C C . LEU A 1 523 ? 32.839 10.547 -39.285 1.00 93.25 523 LEU A C 1
ATOM 4108 O O . LEU A 1 523 ? 33.861 11.017 -39.782 1.00 93.25 523 LEU A O 1
ATOM 4112 N N . GLU A 1 524 ? 32.160 9.562 -39.881 1.00 94.00 524 GLU A N 1
ATOM 4113 C CA . GLU A 1 524 ? 32.596 9.030 -41.179 1.00 94.00 524 GLU A CA 1
ATOM 4114 C C . GLU A 1 524 ? 32.330 10.012 -42.333 1.00 94.00 524 GLU A C 1
ATOM 4116 O O . GLU A 1 524 ? 33.150 10.10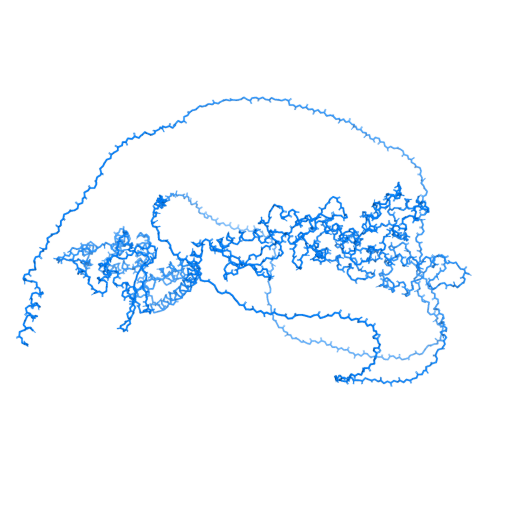3 -43.243 1.00 94.00 524 GLU A O 1
ATOM 4121 N N . ARG A 1 525 ? 31.253 10.815 -42.276 1.00 93.44 525 ARG A N 1
ATOM 4122 C CA . ARG A 1 525 ? 31.025 11.905 -43.246 1.00 93.44 525 ARG A CA 1
ATOM 4123 C C . ARG A 1 525 ? 32.083 13.002 -43.128 1.00 93.44 525 ARG A C 1
ATOM 4125 O O . ARG A 1 525 ? 32.633 13.417 -44.142 1.00 93.44 525 ARG A O 1
ATOM 4132 N N . LEU A 1 526 ? 32.436 13.403 -41.907 1.00 92.69 526 LEU A N 1
ATOM 4133 C CA . LEU A 1 526 ? 33.542 14.327 -41.644 1.00 92.69 526 LEU A CA 1
ATOM 4134 C C . LEU A 1 526 ? 34.868 13.775 -42.204 1.00 92.69 526 LEU A C 1
ATOM 4136 O O . LEU A 1 526 ? 35.624 14.507 -42.840 1.00 92.69 526 LEU A O 1
ATOM 4140 N N . ALA A 1 527 ? 35.127 12.472 -42.048 1.00 91.44 527 ALA A N 1
ATOM 4141 C CA . ALA A 1 527 ? 36.298 11.817 -42.632 1.00 91.44 527 ALA A CA 1
ATOM 4142 C C . ALA A 1 527 ? 36.289 11.809 -44.171 1.00 91.44 527 ALA A C 1
ATOM 4144 O O . ALA A 1 527 ? 37.354 11.880 -44.788 1.00 91.44 527 ALA A O 1
ATOM 4145 N N . ASP A 1 528 ? 35.114 11.682 -44.790 1.00 91.06 528 ASP A N 1
ATOM 4146 C CA . ASP A 1 528 ? 34.944 11.713 -46.244 1.00 91.06 528 ASP A CA 1
ATOM 4147 C C . ASP A 1 528 ? 35.087 13.137 -46.822 1.00 91.06 528 ASP A C 1
ATOM 4149 O O . ASP A 1 528 ? 35.599 13.256 -47.932 1.00 91.06 528 ASP A O 1
ATOM 4153 N N . ILE A 1 529 ? 34.758 14.196 -46.064 1.00 89.81 529 ILE A N 1
ATOM 4154 C CA . ILE A 1 529 ? 35.068 15.602 -46.414 1.00 89.81 529 ILE A CA 1
ATOM 4155 C C . ILE A 1 529 ? 36.571 15.886 -46.258 1.00 89.81 529 ILE A C 1
ATOM 4157 O O . ILE A 1 529 ? 37.201 16.419 -47.167 1.00 89.81 529 ILE A O 1
ATOM 4161 N N . ILE A 1 530 ? 37.182 15.495 -45.134 1.00 88.94 530 ILE A N 1
ATOM 4162 C CA . ILE A 1 530 ? 38.598 15.788 -44.839 1.00 88.94 530 ILE A CA 1
ATOM 4163 C C . ILE A 1 530 ? 39.562 15.024 -45.771 1.00 88.94 530 ILE A C 1
ATOM 4165 O O . ILE A 1 530 ? 40.650 15.513 -46.087 1.00 88.94 530 ILE A O 1
ATOM 4169 N N . ARG A 1 531 ? 39.203 13.815 -46.230 1.00 88.25 531 ARG A N 1
ATOM 4170 C CA . ARG A 1 531 ? 40.110 12.959 -47.020 1.00 88.25 531 ARG A CA 1
ATOM 4171 C C . ARG A 1 531 ? 40.537 13.582 -48.364 1.00 88.25 531 ARG A C 1
ATOM 4173 O O . ARG A 1 531 ? 41.738 13.541 -48.626 1.00 88.25 531 ARG A O 1
ATOM 4180 N N . PRO A 1 532 ? 39.647 14.161 -49.198 1.00 86.88 532 PRO A N 1
ATOM 4181 C CA . PRO A 1 532 ? 40.034 14.962 -50.360 1.00 86.88 532 PRO A CA 1
ATOM 4182 C C . PRO A 1 532 ? 40.999 16.107 -50.039 1.00 86.88 532 PRO A C 1
ATOM 4184 O O . PRO A 1 532 ? 41.963 16.288 -50.777 1.00 86.88 532 PRO A O 1
ATOM 4187 N N . LEU A 1 533 ? 40.793 16.830 -48.932 1.00 86.44 533 LEU A N 1
ATOM 4188 C CA . LEU A 1 533 ? 41.622 17.984 -48.554 1.00 86.44 533 LEU A CA 1
ATOM 4189 C C . LEU A 1 533 ? 43.065 17.561 -48.249 1.00 86.44 533 LEU A C 1
ATOM 4191 O O . LEU A 1 533 ? 44.011 18.125 -48.786 1.00 86.44 533 LEU A O 1
ATOM 4195 N N . ILE A 1 534 ? 43.231 16.494 -47.462 1.00 85.88 534 ILE A N 1
ATOM 4196 C CA . ILE A 1 534 ? 44.545 15.924 -47.120 1.00 85.88 534 ILE A CA 1
ATOM 4197 C C . ILE A 1 534 ? 45.206 15.224 -48.324 1.00 85.88 534 ILE A C 1
ATOM 4199 O O . ILE A 1 534 ? 46.429 15.092 -48.364 1.00 85.88 534 ILE A O 1
ATOM 4203 N N . ALA A 1 535 ? 44.417 14.755 -49.298 1.00 84.00 535 ALA A N 1
ATOM 4204 C CA . ALA A 1 535 ? 44.910 14.124 -50.523 1.00 84.00 535 ALA A CA 1
ATOM 4205 C C . ALA A 1 535 ? 45.252 15.123 -51.646 1.00 84.00 535 ALA A C 1
ATOM 4207 O O . ALA A 1 535 ? 45.931 14.740 -52.606 1.00 84.00 535 ALA A O 1
ATOM 4208 N N . TRP A 1 536 ? 44.792 16.374 -51.543 1.00 83.94 536 TRP A N 1
ATOM 4209 C CA . TRP A 1 536 ? 45.118 17.448 -52.477 1.00 83.94 536 TRP A CA 1
ATOM 4210 C C . TRP A 1 536 ? 46.624 17.750 -52.461 1.00 83.94 536 TRP A C 1
ATOM 4212 O O . TRP A 1 536 ? 47.320 17.554 -51.464 1.00 83.94 536 TRP A O 1
ATOM 4222 N N . ARG A 1 537 ? 47.143 18.205 -53.604 1.00 77.88 537 ARG A N 1
ATOM 4223 C CA . ARG A 1 537 ? 48.552 18.569 -53.780 1.00 77.88 537 ARG A CA 1
ATOM 4224 C C . ARG A 1 537 ? 48.658 19.933 -54.431 1.00 77.88 537 ARG A C 1
ATOM 4226 O O . ARG A 1 537 ? 47.953 20.197 -55.410 1.00 77.88 537 ARG A O 1
ATOM 4233 N N . ASP A 1 538 ? 49.598 20.728 -53.936 1.00 69.88 538 ASP A N 1
ATOM 4234 C CA . ASP A 1 538 ? 49.942 22.040 -54.473 1.00 69.88 538 ASP A CA 1
ATOM 4235 C C . ASP A 1 538 ? 50.116 21.995 -56.001 1.00 69.88 538 ASP A C 1
ATOM 4237 O O . ASP A 1 538 ? 50.854 21.166 -56.539 1.00 69.88 538 ASP A O 1
ATOM 4241 N N . GLY A 1 539 ? 49.384 22.866 -56.703 1.00 67.38 539 GLY A N 1
ATOM 4242 C CA . GLY A 1 539 ? 49.317 22.909 -58.170 1.00 67.38 539 GLY A CA 1
ATOM 4243 C C . GLY A 1 539 ? 48.135 22.162 -58.809 1.00 67.38 539 GLY A C 1
ATOM 4244 O O . GLY A 1 539 ? 47.916 22.312 -60.009 1.00 67.38 539 GLY A O 1
ATOM 4245 N N . THR A 1 540 ? 47.335 21.406 -58.049 1.00 70.06 540 THR A N 1
ATOM 4246 C CA . THR A 1 540 ? 46.119 20.752 -58.576 1.00 70.06 540 THR A CA 1
ATOM 4247 C C . THR A 1 540 ? 44.932 21.719 -58.547 1.00 70.06 540 THR A C 1
ATOM 4249 O O . THR A 1 540 ? 44.607 22.253 -57.487 1.00 70.06 540 THR A O 1
ATOM 4252 N N . THR A 1 541 ? 44.261 21.934 -59.683 1.00 68.00 541 THR A N 1
ATOM 4253 C CA . THR A 1 541 ? 43.080 22.814 -59.793 1.00 68.00 541 THR A CA 1
ATOM 4254 C C . THR A 1 541 ? 41.804 22.033 -60.153 1.00 68.00 541 THR A C 1
ATOM 4256 O O . THR A 1 541 ? 41.894 21.051 -60.892 1.00 68.00 541 THR A O 1
ATOM 4259 N N . PRO A 1 542 ? 40.617 22.452 -59.662 1.00 74.50 542 PRO A N 1
ATOM 4260 C CA . PRO A 1 542 ? 40.402 23.491 -58.646 1.00 74.50 542 PRO A CA 1
ATOM 4261 C C . PRO A 1 542 ? 40.952 23.080 -57.266 1.00 74.50 542 PRO A C 1
ATOM 4263 O O . PRO A 1 542 ? 41.074 21.895 -56.960 1.00 74.50 542 PRO A O 1
ATOM 4266 N N . ARG A 1 543 ? 41.301 24.069 -56.433 1.00 79.31 543 ARG A N 1
ATOM 4267 C CA . ARG A 1 543 ? 41.620 23.851 -55.012 1.00 79.31 543 ARG A CA 1
ATOM 4268 C C . ARG A 1 543 ? 40.295 23.656 -54.257 1.00 79.31 543 ARG A C 1
ATOM 4270 O O . ARG A 1 543 ? 39.457 24.549 -54.353 1.00 79.31 543 ARG A O 1
ATOM 4277 N N . PRO A 1 544 ? 40.084 22.542 -53.533 1.00 80.00 544 PRO A N 1
ATOM 4278 C CA . PRO A 1 544 ? 38.930 22.399 -52.650 1.00 80.00 544 PRO A CA 1
ATOM 4279 C C . PRO A 1 544 ? 38.974 23.436 -51.522 1.00 80.00 544 PRO A C 1
ATOM 4281 O O . PRO A 1 544 ? 40.061 23.756 -51.030 1.00 80.00 544 PRO A O 1
ATOM 4284 N N . ASP A 1 545 ? 37.812 23.924 -51.087 1.00 77.94 545 ASP A N 1
ATOM 4285 C CA . ASP A 1 545 ? 37.744 24.787 -49.905 1.00 77.94 545 ASP A CA 1
ATOM 4286 C C . ASP A 1 545 ? 38.267 24.050 -48.657 1.00 77.94 545 ASP A C 1
ATOM 4288 O O . ASP A 1 545 ? 38.163 22.828 -48.540 1.00 77.94 545 ASP A O 1
ATOM 4292 N N . GLY A 1 546 ? 38.922 24.782 -47.759 1.00 79.38 546 GLY A N 1
ATOM 4293 C CA . GLY A 1 546 ? 39.595 24.233 -46.582 1.00 79.38 546 GLY A CA 1
ATOM 4294 C C . GLY A 1 546 ? 40.860 23.397 -46.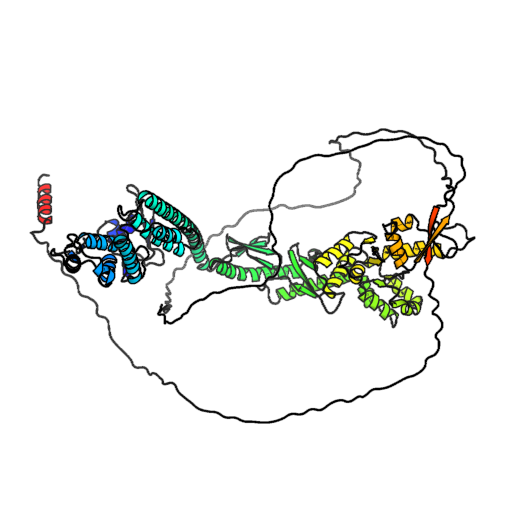839 1.00 79.38 546 GLY A C 1
ATOM 4295 O O . GLY A 1 546 ? 41.556 23.081 -45.879 1.00 79.38 546 GLY A O 1
ATOM 4296 N N . ALA A 1 547 ? 41.222 23.031 -48.077 1.00 81.81 547 ALA A N 1
ATOM 4297 C CA . ALA A 1 547 ? 42.488 22.325 -48.343 1.00 81.81 547 ALA A CA 1
ATOM 4298 C C . ALA A 1 547 ? 43.691 23.261 -48.141 1.00 81.81 547 ALA A C 1
ATOM 4300 O O . ALA A 1 547 ? 43.660 24.384 -48.643 1.00 81.81 547 ALA A O 1
ATOM 4301 N N . GLU A 1 548 ? 44.758 22.818 -47.462 1.00 82.31 548 GLU A N 1
ATOM 4302 C CA . GLU A 1 548 ? 45.971 23.618 -47.201 1.00 82.31 548 GLU A CA 1
ATOM 4303 C C . GLU A 1 548 ? 47.285 22.853 -47.516 1.00 82.31 548 GLU A C 1
ATOM 4305 O O . GLU A 1 548 ? 47.327 21.619 -47.434 1.00 82.31 548 GLU A O 1
ATOM 4310 N N . PRO A 1 549 ? 48.387 23.559 -47.857 1.00 77.06 549 PRO A N 1
ATOM 4311 C CA . PRO A 1 549 ? 49.654 22.949 -48.270 1.00 77.06 549 PRO A CA 1
ATOM 4312 C C . PRO A 1 549 ? 50.270 21.954 -47.271 1.00 77.06 549 PRO A C 1
ATOM 4314 O O . PRO A 1 549 ? 50.332 22.169 -46.053 1.00 77.06 549 PRO A O 1
ATOM 4317 N N . GLY A 1 550 ? 50.834 20.874 -47.818 1.00 76.31 550 GLY A N 1
ATOM 4318 C CA . GLY A 1 550 ? 51.524 19.842 -47.039 1.00 76.31 550 GLY A CA 1
ATOM 4319 C C . GLY A 1 550 ? 50.582 18.925 -46.250 1.00 76.31 550 GLY A C 1
ATOM 4320 O O . GLY A 1 550 ? 50.731 18.796 -45.032 1.00 76.31 550 GLY A O 1
ATOM 4321 N N . ASN A 1 551 ? 49.656 18.265 -46.958 1.00 83.06 551 ASN A N 1
ATOM 4322 C CA . ASN A 1 551 ? 48.706 17.267 -46.441 1.00 83.06 551 ASN A CA 1
ATOM 4323 C C . ASN A 1 551 ? 47.860 17.789 -45.261 1.00 83.06 551 ASN A C 1
ATOM 4325 O O . ASN A 1 551 ? 47.725 17.104 -44.239 1.00 83.06 551 ASN A O 1
ATOM 4329 N N . ALA A 1 552 ? 47.345 19.013 -45.376 1.00 84.62 552 ALA A N 1
ATOM 4330 C CA . ALA A 1 552 ? 46.713 19.736 -44.281 1.00 84.62 552 ALA A CA 1
ATOM 4331 C C . ALA A 1 552 ? 45.341 20.310 -44.669 1.00 84.62 552 ALA A C 1
ATOM 4333 O O . ALA A 1 552 ? 44.987 20.366 -45.846 1.00 84.62 552 ALA A O 1
ATOM 4334 N N . PHE A 1 553 ? 44.562 20.732 -43.674 1.00 89.75 553 PHE A N 1
ATOM 4335 C CA . PHE A 1 553 ? 43.277 21.399 -43.893 1.00 89.75 553 PHE A CA 1
ATOM 4336 C C . PHE A 1 553 ? 42.976 22.442 -42.810 1.00 89.75 553 PHE A C 1
ATOM 4338 O O . PHE A 1 553 ? 43.440 22.312 -41.680 1.00 89.75 553 PHE A O 1
ATOM 4345 N N . SER A 1 554 ? 42.188 23.460 -43.132 1.00 88.25 554 SER A N 1
ATOM 4346 C CA . SER A 1 554 ? 41.546 24.360 -42.168 1.00 88.25 554 SER A CA 1
ATOM 4347 C C . SER A 1 554 ? 40.087 23.936 -41.937 1.00 88.25 554 SER A C 1
ATOM 4349 O O . SER A 1 554 ? 39.497 23.215 -42.743 1.00 88.25 554 SER A O 1
ATOM 4351 N N . GLY A 1 555 ? 39.507 24.315 -40.795 1.00 85.06 555 GLY A N 1
ATOM 4352 C CA . GLY A 1 555 ? 38.115 23.976 -40.479 1.00 85.06 555 GLY A CA 1
ATOM 4353 C C . GLY A 1 555 ? 37.136 24.835 -41.279 1.00 85.06 555 GLY A C 1
ATOM 4354 O O . GLY A 1 555 ? 37.124 26.051 -41.101 1.00 85.06 555 GLY A O 1
ATOM 4355 N N . THR A 1 556 ? 36.315 24.218 -42.132 1.00 88.19 556 THR A N 1
ATOM 4356 C CA . THR A 1 556 ? 35.279 24.916 -42.914 1.00 88.19 556 THR A CA 1
ATOM 4357 C C . THR A 1 556 ? 33.949 24.987 -42.158 1.00 88.19 556 THR A C 1
ATOM 4359 O O . THR A 1 556 ? 33.696 24.203 -41.237 1.00 88.19 556 THR A O 1
ATOM 4362 N N . VAL A 1 557 ? 33.066 25.901 -42.581 1.00 87.88 557 VAL A N 1
ATOM 4363 C CA . VAL A 1 557 ? 31.696 26.023 -42.042 1.00 87.88 557 VAL A CA 1
ATOM 4364 C C . VAL A 1 557 ? 30.904 24.725 -42.248 1.00 87.88 557 VAL A C 1
ATOM 4366 O O . VAL A 1 557 ? 30.176 24.304 -41.356 1.00 87.88 557 VAL A O 1
ATOM 4369 N N . GLU A 1 558 ? 31.110 24.023 -43.369 1.00 89.94 558 GLU A N 1
ATOM 4370 C CA . GLU A 1 558 ? 30.493 22.713 -43.615 1.00 89.94 558 GLU A CA 1
ATOM 4371 C C . GLU A 1 558 ? 30.845 21.698 -42.513 1.00 89.94 558 GLU A C 1
ATOM 4373 O O . GLU A 1 558 ? 29.964 20.995 -42.018 1.00 89.94 558 GLU A O 1
ATOM 4378 N N . MET A 1 559 ? 32.110 21.642 -42.074 1.00 91.25 559 MET A N 1
ATOM 4379 C CA . MET A 1 559 ? 32.538 20.702 -41.033 1.00 91.25 559 MET A CA 1
ATOM 4380 C C . MET A 1 559 ? 31.922 21.016 -39.666 1.00 91.25 559 MET A C 1
ATOM 4382 O O . MET A 1 559 ? 31.459 20.099 -38.984 1.00 91.25 559 MET A O 1
ATOM 4386 N N . THR A 1 560 ? 31.914 22.285 -39.248 1.00 89.94 560 THR A N 1
ATOM 4387 C CA . THR A 1 560 ? 31.362 22.676 -37.939 1.00 89.94 560 THR A CA 1
ATOM 4388 C C . THR A 1 560 ? 29.841 22.536 -37.915 1.00 89.94 560 THR A C 1
ATOM 4390 O O . THR A 1 560 ? 29.299 22.000 -36.947 1.00 89.94 560 THR A O 1
ATOM 4393 N N . SER A 1 561 ? 29.148 22.890 -39.005 1.00 90.88 561 SER A N 1
ATOM 4394 C CA . SER A 1 561 ? 27.708 22.652 -39.169 1.00 90.88 561 SER A CA 1
ATOM 4395 C C . SER A 1 561 ? 27.350 21.161 -39.214 1.00 90.88 561 SER A C 1
ATOM 4397 O O . SER A 1 561 ? 26.362 20.761 -38.601 1.00 90.88 561 SER A O 1
ATOM 4399 N N . LEU A 1 562 ? 28.152 20.318 -39.877 1.00 91.50 562 LEU A N 1
ATOM 4400 C CA . LEU A 1 562 ? 27.934 18.866 -39.928 1.00 91.50 562 LEU A CA 1
ATOM 4401 C C . LEU A 1 562 ? 28.079 18.207 -38.548 1.00 91.50 562 LEU A C 1
ATOM 4403 O O . LEU A 1 562 ? 27.319 17.296 -38.217 1.00 91.50 562 LEU A O 1
ATOM 4407 N N . VAL A 1 563 ? 29.058 18.633 -37.746 1.00 90.12 563 VAL A N 1
ATOM 4408 C CA . VAL A 1 563 ? 29.285 18.082 -36.398 1.00 90.12 563 VAL A CA 1
ATOM 4409 C C . VAL A 1 563 ? 28.345 18.712 -35.362 1.00 90.12 563 VAL A C 1
ATOM 4411 O O . VAL A 1 563 ? 27.981 18.052 -34.384 1.00 90.12 563 VAL A O 1
ATOM 4414 N N . GLY A 1 564 ? 27.881 19.942 -35.585 1.00 88.94 564 GLY A N 1
ATOM 4415 C CA . GLY A 1 564 ? 27.006 20.686 -34.674 1.00 88.94 564 GLY A CA 1
ATOM 4416 C C . GLY A 1 564 ? 27.744 21.363 -33.513 1.00 88.94 564 GLY A C 1
ATOM 4417 O O . GLY A 1 564 ? 27.126 21.655 -32.495 1.00 88.94 564 GLY A O 1
ATOM 4418 N N . CYS A 1 565 ? 29.054 21.589 -33.644 1.00 89.00 565 CYS A N 1
ATOM 4419 C CA . CYS A 1 565 ? 29.877 22.289 -32.656 1.00 89.00 565 CYS A CA 1
ATOM 4420 C C . CYS A 1 565 ? 31.007 23.079 -33.340 1.00 89.00 565 CYS A C 1
ATOM 4422 O O . CYS A 1 565 ? 31.433 22.749 -34.449 1.00 89.00 565 CYS A O 1
ATOM 4424 N N . ALA A 1 566 ? 31.529 24.097 -32.658 1.00 87.75 566 ALA A N 1
ATOM 4425 C CA . ALA A 1 566 ? 32.606 24.963 -33.139 1.00 87.75 566 ALA A CA 1
ATOM 4426 C C . ALA A 1 566 ? 33.677 25.162 -32.048 1.00 87.75 566 ALA A C 1
ATOM 4428 O O . ALA A 1 566 ? 33.577 24.586 -30.966 1.00 87.75 566 ALA A O 1
ATOM 4429 N N . GLY A 1 567 ? 34.711 25.960 -32.333 1.00 87.06 567 GLY A N 1
ATOM 4430 C CA . GLY A 1 567 ? 35.736 26.325 -31.349 1.00 87.06 567 GLY A CA 1
ATOM 4431 C C . GLY A 1 567 ? 36.468 25.122 -30.743 1.00 87.06 567 GLY A C 1
ATOM 4432 O O . GLY A 1 567 ? 36.854 24.188 -31.455 1.00 87.06 567 GLY A O 1
ATOM 4433 N N . ASP A 1 568 ? 36.665 25.153 -29.424 1.00 86.62 568 ASP A N 1
ATOM 4434 C CA . ASP A 1 568 ? 37.435 24.139 -28.702 1.00 86.62 568 ASP A CA 1
ATOM 4435 C C . ASP A 1 568 ? 36.805 22.741 -28.725 1.00 86.62 568 ASP A C 1
ATOM 4437 O O . ASP A 1 568 ? 37.553 21.767 -28.792 1.00 86.62 568 ASP A O 1
ATOM 4441 N N . ASP A 1 569 ? 35.476 22.608 -28.777 1.00 88.62 569 ASP A N 1
ATOM 4442 C CA . ASP A 1 569 ? 34.799 21.306 -28.897 1.00 88.62 569 ASP A CA 1
ATOM 4443 C C . ASP A 1 569 ? 35.160 20.609 -30.214 1.00 88.62 569 ASP A C 1
ATOM 4445 O O . ASP A 1 569 ? 35.576 19.446 -30.238 1.00 88.62 569 ASP A O 1
ATOM 4449 N N . PHE A 1 570 ? 35.085 21.351 -31.323 1.00 90.38 570 PHE A N 1
ATOM 4450 C CA . PHE A 1 570 ? 35.481 20.855 -32.640 1.00 90.38 570 PHE A CA 1
ATOM 4451 C C . PHE A 1 570 ? 36.984 20.528 -32.682 1.00 90.38 570 PHE A C 1
ATOM 4453 O O . PHE A 1 570 ? 37.392 19.490 -33.214 1.00 90.38 570 PHE A O 1
ATOM 4460 N N . ALA A 1 571 ? 37.817 21.353 -32.039 1.00 88.50 571 ALA A N 1
ATOM 4461 C CA . ALA A 1 571 ? 39.241 21.075 -31.886 1.00 88.50 571 ALA A CA 1
ATOM 4462 C C . ALA A 1 571 ? 39.519 19.834 -31.009 1.00 88.50 571 ALA A C 1
ATOM 4464 O O . ALA A 1 571 ? 40.460 19.091 -31.290 1.00 88.50 571 ALA A O 1
ATOM 4465 N N . SER A 1 572 ? 38.716 19.585 -29.971 1.00 89.75 572 SER A N 1
ATOM 4466 C CA . SER A 1 572 ? 38.773 18.408 -29.091 1.00 89.75 572 SER A CA 1
ATOM 4467 C C . SER A 1 572 ? 38.492 17.131 -29.888 1.00 89.75 572 SER A C 1
ATOM 4469 O O . SER A 1 572 ? 39.276 16.177 -29.842 1.00 89.75 572 SER A O 1
ATOM 4471 N N . ILE A 1 573 ? 37.458 17.166 -30.736 1.00 90.69 573 ILE A N 1
ATOM 4472 C CA . ILE A 1 573 ? 37.091 16.069 -31.638 1.00 90.69 573 ILE A CA 1
ATOM 4473 C C . ILE A 1 573 ? 38.211 15.790 -32.649 1.00 90.69 573 ILE A C 1
ATOM 4475 O O . ILE A 1 573 ? 38.659 14.648 -32.756 1.00 90.69 573 ILE A O 1
ATOM 4479 N N . LEU A 1 574 ? 38.737 16.805 -33.347 1.00 90.44 574 LEU A N 1
ATOM 4480 C CA . LEU A 1 574 ? 39.828 16.600 -34.311 1.00 90.44 574 LEU A CA 1
ATOM 4481 C C . LEU A 1 574 ? 41.116 16.074 -33.646 1.00 90.44 574 LEU A C 1
ATOM 4483 O O . LEU A 1 574 ? 41.771 15.186 -34.203 1.00 90.44 574 LEU A O 1
ATOM 4487 N N . LYS A 1 575 ? 41.453 16.535 -32.432 1.00 89.62 575 LYS A N 1
ATOM 4488 C CA . LYS A 1 575 ? 42.563 15.981 -31.630 1.00 89.62 575 LYS A CA 1
ATOM 4489 C C . LYS A 1 575 ? 42.331 14.497 -31.304 1.00 89.62 575 LYS A C 1
ATOM 4491 O O . LYS A 1 575 ? 43.243 13.688 -31.481 1.00 89.62 575 LYS A O 1
ATOM 4496 N N . ALA A 1 576 ? 41.117 14.119 -30.893 1.00 87.81 576 ALA A N 1
ATOM 4497 C CA . ALA A 1 576 ? 40.753 12.733 -30.581 1.00 87.81 576 ALA A CA 1
ATOM 4498 C C . ALA A 1 576 ? 40.738 11.805 -31.814 1.00 87.81 576 ALA A C 1
ATOM 4500 O O . ALA A 1 576 ? 41.116 10.637 -31.713 1.00 87.81 576 ALA A O 1
ATOM 4501 N N . LEU A 1 577 ? 40.385 12.329 -32.993 1.00 87.69 577 LEU A N 1
ATOM 4502 C CA . LEU A 1 577 ? 40.467 11.620 -34.279 1.00 87.69 577 LEU A CA 1
ATOM 4503 C C . LEU A 1 577 ? 41.904 11.464 -34.815 1.00 87.69 577 LEU A C 1
ATOM 4505 O O . LEU A 1 577 ? 42.117 10.796 -35.828 1.00 87.69 577 LEU A O 1
ATOM 4509 N N . GLY A 1 578 ? 42.901 12.031 -34.127 1.00 86.81 578 GLY A N 1
ATOM 4510 C CA . GLY A 1 578 ? 44.319 11.872 -34.447 1.00 86.81 578 GLY A CA 1
ATOM 4511 C C . GLY A 1 578 ? 44.916 12.982 -35.313 1.00 86.81 578 GLY A C 1
ATOM 4512 O O . GLY A 1 578 ? 45.993 12.784 -35.879 1.00 86.81 578 GLY A O 1
ATOM 4513 N N . TYR A 1 579 ? 44.271 14.145 -35.415 1.00 89.12 579 TYR A N 1
ATOM 4514 C CA . TYR A 1 579 ? 44.863 15.333 -36.033 1.00 89.12 579 TYR A CA 1
ATOM 4515 C C . TYR A 1 579 ? 45.648 16.170 -35.010 1.00 89.12 579 TYR A C 1
ATOM 4517 O O . TYR A 1 579 ? 45.411 16.111 -33.803 1.00 89.12 579 TYR A O 1
ATOM 4525 N N . ARG A 1 580 ? 46.613 16.956 -35.491 1.00 87.81 580 ARG A N 1
ATOM 4526 C CA . ARG A 1 580 ? 47.341 17.970 -34.713 1.00 87.81 580 ARG A CA 1
ATOM 4527 C C . ARG A 1 580 ? 47.044 19.349 -35.293 1.00 87.81 580 ARG A C 1
ATOM 4529 O O . ARG A 1 580 ? 47.089 19.502 -36.511 1.00 87.81 580 ARG A O 1
ATOM 4536 N N . SER A 1 581 ? 46.766 20.313 -34.422 1.00 87.88 581 SER A N 1
ATOM 4537 C CA . SER A 1 581 ? 46.568 21.727 -34.752 1.00 87.88 581 SER A CA 1
ATOM 4538 C C . SER A 1 581 ? 47.898 22.484 -34.789 1.00 87.88 581 SER A C 1
ATOM 4540 O O . SER A 1 581 ? 48.724 22.316 -33.890 1.00 87.88 581 SER A O 1
ATOM 4542 N N . GLU A 1 582 ? 48.066 23.351 -35.779 1.00 85.19 582 GLU A N 1
ATOM 4543 C CA . GLU A 1 582 ? 49.225 24.216 -36.004 1.00 85.19 582 GLU A CA 1
ATOM 4544 C C . GLU A 1 582 ? 48.705 25.603 -36.418 1.00 85.19 582 GLU A C 1
ATOM 4546 O O . GLU A 1 582 ? 48.050 25.738 -37.452 1.00 85.19 582 GLU A O 1
ATOM 4551 N N . THR A 1 583 ? 48.926 26.627 -35.591 1.00 82.38 583 THR A N 1
ATOM 4552 C CA . THR A 1 583 ? 48.455 27.993 -35.877 1.00 82.38 583 THR A CA 1
ATOM 4553 C C . THR A 1 583 ? 49.419 28.686 -36.832 1.00 82.38 583 THR A C 1
ATOM 4555 O O . THR A 1 583 ? 50.600 28.843 -36.518 1.00 82.38 583 THR A O 1
ATOM 4558 N N . VAL A 1 584 ? 48.921 29.125 -37.987 1.00 79.25 584 VAL A N 1
ATOM 4559 C CA . VAL A 1 584 ? 49.705 29.812 -39.018 1.00 79.25 584 VAL A CA 1
ATOM 4560 C C . VAL A 1 584 ? 49.125 31.204 -39.246 1.00 79.25 584 VAL A C 1
ATOM 4562 O O . VAL A 1 584 ? 47.943 31.355 -39.546 1.00 79.25 584 VAL A O 1
ATOM 4565 N N . LYS A 1 585 ? 49.965 32.236 -39.116 1.00 72.12 585 LYS A N 1
ATOM 4566 C CA . LYS A 1 585 ? 49.575 33.622 -39.406 1.00 72.12 585 LYS A CA 1
ATOM 4567 C C . LYS A 1 585 ? 49.548 33.837 -40.919 1.00 72.12 585 LYS A C 1
ATOM 4569 O O . LYS A 1 585 ? 50.551 33.583 -41.589 1.00 72.12 585 LYS A O 1
ATOM 4574 N N . ARG A 1 586 ? 48.420 34.296 -41.461 1.00 65.75 586 ARG A N 1
ATOM 4575 C CA . ARG A 1 586 ? 48.191 34.460 -42.904 1.00 65.75 586 ARG A CA 1
ATOM 4576 C C . ARG A 1 586 ? 47.528 35.812 -43.167 1.00 65.75 586 ARG A C 1
ATOM 4578 O O . ARG A 1 586 ? 46.652 36.220 -42.417 1.00 65.75 586 ARG A O 1
ATOM 4585 N N . ALA A 1 587 ? 47.922 36.507 -44.233 1.00 48.84 587 ALA A N 1
ATOM 4586 C CA . ALA A 1 587 ? 47.186 37.693 -44.674 1.00 48.84 587 ALA A CA 1
ATOM 4587 C C . ALA A 1 587 ? 45.736 37.301 -45.040 1.00 48.84 587 ALA A C 1
ATOM 4589 O O . ALA A 1 587 ? 45.542 36.205 -45.585 1.00 48.84 587 ALA A O 1
ATOM 4590 N N . PRO A 1 588 ? 44.731 38.148 -44.751 1.00 49.12 588 PRO A N 1
ATOM 4591 C CA . PRO A 1 588 ? 43.338 37.845 -45.059 1.00 49.12 588 PRO A CA 1
ATOM 4592 C C . PRO A 1 588 ? 43.170 37.542 -46.551 1.00 49.12 588 PRO A C 1
ATOM 4594 O O . PRO A 1 588 ? 43.831 38.139 -47.405 1.00 49.12 588 PRO A O 1
ATOM 4597 N N . ALA A 1 589 ? 42.298 36.586 -46.872 1.00 51.53 589 ALA A N 1
ATOM 4598 C CA . ALA A 1 589 ? 41.945 36.326 -48.259 1.00 51.53 589 ALA A CA 1
ATOM 4599 C C . ALA A 1 589 ? 41.225 37.557 -48.828 1.00 51.53 589 ALA A C 1
ATOM 4601 O O . ALA A 1 589 ? 40.302 38.074 -48.200 1.00 51.53 589 ALA A O 1
ATOM 4602 N N . ALA A 1 590 ? 41.643 38.019 -50.008 1.00 40.44 590 ALA A N 1
ATOM 4603 C CA . ALA A 1 590 ? 40.891 39.037 -50.731 1.00 40.44 590 ALA A CA 1
ATOM 4604 C C . ALA A 1 590 ? 39.467 38.509 -51.004 1.00 40.44 590 ALA A C 1
ATOM 4606 O O . ALA A 1 590 ? 39.336 37.327 -51.347 1.00 40.44 590 ALA A O 1
ATOM 4607 N N . PRO A 1 591 ? 38.418 39.337 -50.843 1.00 35.75 591 PRO A N 1
ATOM 4608 C CA . PRO A 1 591 ? 37.050 38.906 -51.091 1.00 35.75 591 PRO A CA 1
ATOM 4609 C C . PRO A 1 591 ? 36.916 38.426 -52.538 1.00 35.75 591 PRO A C 1
ATOM 4611 O O . PRO A 1 591 ? 37.370 39.096 -53.466 1.00 35.75 591 PRO A O 1
ATOM 4614 N N . GLN A 1 592 ? 36.314 37.253 -52.726 1.00 36.44 592 GLN A N 1
ATOM 4615 C CA . GLN A 1 592 ? 35.928 36.805 -54.058 1.00 36.44 592 GLN A CA 1
ATOM 4616 C C . GLN A 1 592 ? 34.675 37.573 -54.476 1.00 36.44 592 GLN A C 1
ATOM 4618 O O . GLN A 1 592 ? 33.727 37.670 -53.702 1.00 36.44 592 GLN A O 1
ATOM 4623 N N . GLU A 1 593 ? 34.677 38.115 -55.691 1.00 30.55 593 GLU A N 1
ATOM 4624 C CA . GLU A 1 593 ? 33.497 38.754 -56.268 1.00 30.55 593 GLU A CA 1
ATOM 4625 C C . GLU A 1 593 ? 32.416 37.691 -56.510 1.00 30.55 593 GLU A C 1
ATOM 4627 O O . GLU A 1 593 ? 32.563 36.819 -57.371 1.00 30.55 593 GLU A O 1
ATOM 4632 N N . GLU A 1 594 ? 31.324 37.756 -55.748 1.00 35.81 594 GLU A N 1
ATOM 4633 C CA . GLU A 1 594 ? 30.091 37.064 -56.114 1.00 35.81 594 GLU A CA 1
ATOM 4634 C C . GLU A 1 594 ? 29.532 37.696 -57.404 1.00 35.81 594 GLU A C 1
ATOM 4636 O O . GLU A 1 594 ? 29.544 38.924 -57.541 1.00 35.81 594 GLU A O 1
ATOM 4641 N N . PRO A 1 595 ? 29.044 36.901 -58.375 1.00 36.72 595 PRO A N 1
ATOM 4642 C CA . PRO A 1 595 ? 28.441 37.452 -59.581 1.00 36.72 595 PRO A CA 1
ATOM 4643 C C . PRO A 1 595 ? 27.155 38.201 -59.215 1.00 36.72 595 PRO A C 1
ATOM 4645 O O . PRO A 1 595 ? 26.224 37.617 -58.662 1.00 36.72 595 PRO A O 1
ATOM 4648 N N . ALA A 1 596 ? 27.114 39.496 -59.530 1.00 32.28 596 ALA A N 1
ATOM 4649 C CA . ALA A 1 596 ? 26.018 40.375 -59.145 1.00 32.28 596 ALA A CA 1
ATOM 4650 C C . ALA A 1 596 ? 24.653 39.890 -59.667 1.00 32.28 596 ALA A C 1
ATOM 4652 O O . ALA A 1 596 ? 24.495 39.573 -60.848 1.00 32.28 596 ALA A O 1
ATOM 4653 N N . VAL A 1 597 ? 23.655 39.919 -58.783 1.00 38.22 597 VAL A N 1
ATOM 4654 C CA . VAL A 1 597 ? 22.231 39.835 -59.122 1.00 38.22 597 VAL A CA 1
ATOM 4655 C C . VAL A 1 597 ? 21.608 41.172 -58.734 1.00 38.22 597 VAL A C 1
ATOM 4657 O O . VAL A 1 597 ? 21.748 41.612 -57.593 1.00 38.22 597 VAL A O 1
ATOM 4660 N N . GLU A 1 598 ? 20.979 41.851 -59.691 1.00 31.14 598 GLU A N 1
ATOM 4661 C CA . GLU A 1 598 ? 20.398 43.178 -59.468 1.00 31.14 598 GLU A CA 1
ATOM 4662 C C . GLU A 1 598 ? 19.142 43.108 -58.575 1.00 31.14 598 GLU A C 1
ATOM 4664 O O . GLU A 1 598 ? 18.386 42.135 -58.651 1.00 31.14 598 GLU A O 1
ATOM 4669 N N . PRO A 1 599 ? 18.895 44.121 -57.723 1.00 38.81 599 PRO A N 1
ATOM 4670 C CA . PRO A 1 599 ? 17.735 44.145 -56.843 1.00 38.81 599 PRO A CA 1
ATOM 4671 C C . PRO A 1 599 ? 16.504 44.752 -57.531 1.00 38.81 599 PRO A C 1
ATOM 4673 O O . PRO A 1 599 ? 16.590 45.821 -58.134 1.00 38.81 599 PRO A O 1
ATOM 4676 N N . GLU A 1 600 ? 15.327 44.168 -57.299 1.00 29.95 600 GLU A N 1
ATOM 4677 C CA . GLU A 1 600 ? 14.072 44.928 -57.314 1.00 29.95 600 GLU A CA 1
ATOM 4678 C C . GLU A 1 600 ? 13.440 44.965 -55.920 1.00 29.95 600 GLU A C 1
ATOM 4680 O O . GLU A 1 600 ? 13.675 44.113 -55.064 1.00 29.95 600 GLU A O 1
ATOM 4685 N N . SER A 1 601 ? 12.696 46.040 -55.675 1.00 28.89 601 SER A N 1
ATOM 4686 C CA . SER A 1 601 ? 12.312 46.505 -54.345 1.00 28.89 601 SER A CA 1
ATOM 4687 C C . SER A 1 601 ? 10.807 46.403 -54.138 1.00 28.89 601 SER A C 1
ATOM 4689 O O . SER A 1 601 ? 10.039 46.774 -55.023 1.00 28.89 601 SER A O 1
ATOM 4691 N N . THR A 1 602 ? 10.368 46.024 -52.937 1.00 27.38 602 THR A N 1
ATOM 4692 C CA . THR A 1 602 ? 9.580 46.941 -52.086 1.00 27.38 602 THR A CA 1
ATOM 4693 C C . THR A 1 602 ? 9.391 46.384 -50.676 1.00 27.38 602 THR A C 1
ATOM 4695 O O . THR A 1 602 ? 9.386 45.177 -50.455 1.00 27.38 602 THR A O 1
ATOM 4698 N N . ALA A 1 603 ? 9.250 47.289 -49.708 1.00 31.84 603 ALA A N 1
ATOM 4699 C CA . ALA A 1 603 ? 9.001 46.960 -48.309 1.00 31.84 603 ALA A CA 1
ATOM 4700 C C . ALA A 1 603 ? 7.516 47.102 -47.949 1.00 31.84 603 ALA A C 1
ATOM 4702 O O . ALA A 1 603 ? 6.808 47.925 -48.532 1.00 31.84 603 ALA A O 1
ATOM 4703 N N . SER A 1 604 ? 7.085 46.403 -46.898 1.00 29.08 604 SER A N 1
ATOM 4704 C CA . SER A 1 604 ? 6.173 46.947 -45.880 1.00 29.08 604 SER A CA 1
ATOM 4705 C C . SER A 1 604 ? 6.283 46.144 -44.582 1.00 29.08 604 SER A C 1
ATOM 4707 O O . SER A 1 604 ? 6.533 44.942 -44.607 1.00 29.08 604 SER A O 1
ATOM 4709 N N . GLU A 1 605 ? 6.123 46.839 -43.457 1.00 27.02 605 GLU A N 1
ATOM 4710 C CA . GLU A 1 605 ? 6.139 46.289 -42.093 1.00 27.02 605 GLU A CA 1
ATOM 4711 C C . GLU A 1 605 ? 4.687 45.954 -41.620 1.00 27.02 605 GLU A C 1
ATOM 4713 O O . GLU A 1 605 ? 3.793 45.903 -42.469 1.00 27.02 605 GLU A O 1
ATOM 4718 N N . PRO A 1 606 ? 4.399 45.586 -40.350 1.00 54.50 606 PRO A N 1
ATOM 4719 C CA . PRO A 1 606 ? 3.413 44.539 -40.054 1.00 54.50 606 PRO A CA 1
ATOM 4720 C C . PRO A 1 606 ? 2.032 45.072 -39.623 1.00 54.50 606 PRO A C 1
ATOM 4722 O O . PRO A 1 606 ? 1.878 46.269 -39.388 1.00 54.50 606 PRO A O 1
ATOM 4725 N N . THR A 1 607 ? 1.059 44.166 -39.388 1.00 24.28 607 THR A N 1
ATOM 4726 C CA . THR A 1 607 ? 0.312 44.018 -38.099 1.00 24.28 607 THR A CA 1
ATOM 4727 C C . THR A 1 607 ? -1.055 43.298 -38.235 1.00 24.28 607 THR A C 1
ATOM 4729 O O . THR A 1 607 ? -2.018 43.878 -38.716 1.00 24.28 607 THR A O 1
ATOM 4732 N N . ALA A 1 608 ? -1.129 42.092 -37.648 1.00 27.20 608 ALA A N 1
ATOM 4733 C CA . ALA A 1 608 ? -2.260 41.473 -36.919 1.00 27.20 608 ALA A CA 1
ATOM 4734 C C . ALA A 1 608 ? -3.617 41.060 -37.571 1.00 27.20 608 ALA A C 1
ATOM 4736 O O . ALA A 1 608 ? -4.036 41.515 -38.625 1.00 27.20 608 ALA A O 1
ATOM 4737 N N . VAL A 1 609 ? -4.301 40.220 -36.770 1.00 25.58 609 VAL A N 1
ATOM 4738 C CA . VAL A 1 609 ? -5.716 39.769 -36.705 1.00 25.58 609 VAL A CA 1
ATOM 4739 C C . VAL A 1 609 ? -6.308 38.820 -37.774 1.00 25.58 609 VAL A C 1
ATOM 4741 O O . VAL A 1 609 ? -6.446 39.140 -38.947 1.00 25.58 609 VAL A O 1
ATOM 4744 N N . SER A 1 610 ? -6.765 37.663 -37.275 1.00 33.41 610 SER A N 1
ATOM 4745 C CA . SER A 1 610 ? -7.838 36.776 -37.785 1.00 33.41 610 SER A CA 1
ATOM 4746 C C . SER A 1 610 ? -9.231 37.485 -37.721 1.00 33.41 610 SER A C 1
ATOM 4748 O O . SER A 1 610 ? -9.261 38.589 -37.171 1.00 33.41 610 SER A O 1
ATOM 4750 N N . PRO A 1 611 ? -10.396 36.916 -38.146 1.00 45.72 611 PRO A N 1
ATOM 4751 C CA . PRO A 1 611 ? -10.673 35.495 -38.423 1.00 45.72 611 PRO A CA 1
ATOM 4752 C C . PRO A 1 611 ? -11.629 35.151 -39.603 1.00 45.72 611 PRO A C 1
ATOM 4754 O O . PRO A 1 611 ? -12.170 36.023 -40.264 1.00 45.72 611 PRO A O 1
ATOM 4757 N N . GLU A 1 612 ? -11.841 33.835 -39.762 1.00 25.16 612 GLU A N 1
ATOM 4758 C CA . GLU A 1 612 ? -13.070 33.116 -40.182 1.00 25.16 612 GLU A CA 1
ATOM 4759 C C . GLU A 1 612 ? -13.802 33.350 -41.530 1.00 25.16 612 GLU A C 1
ATOM 4761 O O . GLU A 1 612 ? -13.937 34.449 -42.049 1.00 25.16 612 GLU A O 1
ATOM 4766 N N . ALA A 1 613 ? -14.424 32.231 -41.948 1.00 26.34 613 ALA A N 1
ATOM 4767 C CA . ALA A 1 613 ? -15.601 32.059 -42.814 1.00 26.34 613 ALA A CA 1
ATOM 4768 C C . ALA A 1 613 ? -15.441 31.935 -44.351 1.00 26.34 613 ALA A C 1
ATOM 4770 O O . ALA A 1 613 ? -14.729 32.688 -44.999 1.00 26.34 613 ALA A O 1
ATOM 4771 N N . GLU A 1 614 ? -16.180 30.939 -44.871 1.00 25.12 614 GLU A N 1
ATOM 4772 C CA . GLU A 1 614 ? -16.795 30.770 -46.209 1.00 25.12 614 GLU A CA 1
ATOM 4773 C C . GLU A 1 614 ? -15.994 31.207 -47.460 1.00 25.12 614 GLU A C 1
ATOM 4775 O O . GLU A 1 614 ? -15.699 32.371 -47.684 1.00 25.12 614 GLU A O 1
ATOM 4780 N N . ALA A 1 615 ? -15.708 30.310 -48.408 1.00 22.33 615 ALA A N 1
ATOM 4781 C CA . ALA A 1 615 ? -16.745 29.693 -49.239 1.00 22.33 615 ALA A CA 1
ATOM 4782 C C . ALA A 1 615 ? -16.340 28.322 -49.817 1.00 22.33 615 ALA A C 1
ATOM 4784 O O . ALA A 1 615 ? -15.161 27.981 -49.898 1.00 22.33 615 ALA A O 1
ATOM 4785 N N . ALA A 1 616 ? -17.332 27.553 -50.274 1.00 32.91 616 ALA A N 1
ATOM 4786 C CA . ALA A 1 616 ? -17.115 26.344 -51.063 1.00 32.91 616 ALA A CA 1
ATOM 4787 C C . ALA A 1 616 ? -17.206 26.659 -52.563 1.00 32.91 616 ALA A C 1
ATOM 4789 O O . ALA A 1 616 ? -18.183 27.262 -53.003 1.00 32.91 616 ALA A O 1
ATOM 4790 N N . GLU A 1 617 ? -16.255 26.168 -53.357 1.00 25.70 617 GLU A N 1
ATOM 4791 C CA . GLU A 1 617 ? -16.406 26.082 -54.811 1.00 25.70 617 GLU A CA 1
ATOM 4792 C C . GLU A 1 617 ? -15.926 24.707 -55.299 1.00 25.70 617 GLU A C 1
ATOM 4794 O O . GLU A 1 617 ? -14.982 24.130 -54.758 1.00 25.70 617 GLU A O 1
ATOM 4799 N N . THR A 1 618 ? -16.648 24.126 -56.259 1.00 28.48 618 THR A N 1
ATOM 4800 C CA . THR A 1 618 ? -16.520 22.711 -56.646 1.00 28.48 618 THR A CA 1
ATOM 4801 C C . THR A 1 618 ? -16.010 22.577 -58.074 1.00 28.48 618 THR A C 1
ATOM 4803 O O . THR A 1 618 ? -16.519 23.237 -58.977 1.00 28.48 618 THR A O 1
ATOM 4806 N N . VAL A 1 619 ? -15.048 21.675 -58.304 1.00 26.69 619 VAL A N 1
ATOM 4807 C CA . VAL A 1 619 ? -14.633 21.276 -59.658 1.00 26.69 619 VAL A CA 1
ATOM 4808 C C . VAL A 1 619 ? -14.449 19.757 -59.744 1.00 26.69 619 VAL A C 1
ATOM 4810 O O . VAL A 1 619 ? -13.491 19.204 -59.218 1.00 26.69 619 VAL A O 1
ATOM 4813 N N . ALA A 1 620 ? -15.410 19.128 -60.422 1.00 24.56 620 ALA A N 1
ATOM 4814 C CA . ALA A 1 620 ? -15.309 17.934 -61.269 1.00 24.56 620 ALA A CA 1
ATOM 4815 C C . ALA A 1 620 ? -14.218 16.870 -60.970 1.00 24.56 620 ALA A C 1
ATOM 4817 O O . ALA A 1 620 ? -13.080 16.954 -61.430 1.00 24.56 620 ALA A O 1
ATOM 4818 N N . ASP A 1 621 ? -14.646 15.799 -60.296 1.00 26.84 621 ASP A N 1
ATOM 4819 C CA . ASP A 1 621 ? -14.899 14.459 -60.882 1.00 26.84 621 ASP A CA 1
ATOM 4820 C C . ASP A 1 621 ? -14.528 14.257 -62.387 1.00 26.84 621 ASP A C 1
ATOM 4822 O O . ASP A 1 621 ? -14.749 15.155 -63.205 1.00 26.84 621 ASP A O 1
ATOM 4826 N N . PRO A 1 622 ? -14.013 13.075 -62.796 1.00 36.59 622 PRO A N 1
ATOM 4827 C CA . PRO A 1 622 ? -14.924 11.947 -63.031 1.00 36.59 622 PRO A CA 1
ATOM 4828 C C . PRO A 1 622 ? -14.488 10.605 -62.400 1.00 36.59 622 PRO A C 1
ATOM 4830 O O . PRO A 1 622 ? -13.345 10.172 -62.558 1.00 36.59 622 PRO A O 1
ATOM 4833 N N . SER A 1 623 ? -15.427 9.927 -61.724 1.00 27.98 623 SER A N 1
ATOM 4834 C CA . SER A 1 623 ? -16.218 8.779 -62.236 1.00 27.98 623 SER A CA 1
ATOM 4835 C C . SER A 1 623 ? -15.561 7.919 -63.344 1.00 27.98 623 SER A C 1
ATOM 4837 O O . SER A 1 623 ? -14.875 8.420 -64.227 1.00 27.98 623 SER A O 1
ATOM 4839 N N . GLU A 1 624 ? -15.699 6.592 -63.394 1.00 28.45 624 GLU A N 1
ATOM 4840 C CA . GLU A 1 624 ? -16.901 5.726 -63.414 1.00 28.45 624 GLU A CA 1
ATOM 4841 C C . GLU A 1 624 ? -16.462 4.265 -63.077 1.00 28.45 624 GLU A C 1
ATOM 4843 O O . GLU A 1 624 ? -15.264 3.985 -63.120 1.00 28.45 624 GLU A O 1
ATOM 4848 N N . VAL A 1 625 ? -17.262 3.221 -62.795 1.00 28.88 625 VAL A N 1
ATOM 4849 C CA . VAL A 1 625 ? -18.700 2.929 -62.533 1.00 28.88 625 VAL A CA 1
ATOM 4850 C C . VAL A 1 625 ? -18.682 1.528 -61.855 1.00 28.88 625 VAL A C 1
ATOM 4852 O O . VAL A 1 625 ? -17.827 0.715 -62.198 1.00 28.88 625 VAL A O 1
ATOM 4855 N N . GLU A 1 626 ? -19.364 1.275 -60.727 1.00 29.56 626 GLU A N 1
ATOM 4856 C CA . GLU A 1 626 ? -20.740 0.714 -60.621 1.00 29.56 626 GLU A CA 1
ATOM 4857 C C . GLU A 1 626 ? -20.923 -0.715 -61.233 1.00 29.56 626 GLU A C 1
ATOM 4859 O O . GLU A 1 626 ? -20.075 -1.157 -62.005 1.00 29.56 626 GLU A O 1
ATOM 4864 N N . PRO A 1 627 ? -22.021 -1.470 -60.975 1.00 50.41 627 PRO A N 1
ATOM 4865 C CA . PRO A 1 627 ? -23.060 -1.298 -59.952 1.00 50.41 627 PRO A CA 1
ATOM 4866 C C . PRO A 1 627 ? -23.479 -2.584 -59.187 1.00 50.41 627 PRO A C 1
ATOM 4868 O O . PRO A 1 627 ? -23.131 -3.705 -59.542 1.00 50.41 627 PRO A O 1
ATOM 4871 N N . ALA A 1 628 ? -24.381 -2.361 -58.223 1.00 24.88 628 ALA A N 1
ATOM 4872 C CA . ALA A 1 628 ? -25.497 -3.221 -57.791 1.00 24.88 628 ALA A CA 1
ATOM 4873 C C . ALA A 1 628 ? -25.242 -4.591 -57.095 1.00 24.88 628 ALA A C 1
ATOM 4875 O O . ALA A 1 628 ? -24.457 -5.418 -57.536 1.00 24.88 628 ALA A O 1
ATOM 4876 N N . GLY A 1 629 ? -25.988 -4.945 -56.037 1.00 25.45 629 GLY A N 1
ATOM 4877 C CA . GLY A 1 629 ? -26.903 -4.124 -55.223 1.00 25.45 629 GLY A CA 1
ATOM 4878 C C . GLY A 1 629 ? -28.123 -4.867 -54.668 1.00 25.45 629 GLY A C 1
ATOM 4879 O O . GLY A 1 629 ? -28.581 -5.823 -55.280 1.00 25.45 629 GLY A O 1
ATOM 4880 N N . ALA A 1 630 ? -28.677 -4.317 -53.575 1.00 26.72 630 ALA A N 1
ATOM 4881 C CA . ALA A 1 630 ? -30.025 -4.547 -53.021 1.00 26.72 630 ALA A CA 1
ATOM 4882 C C . ALA A 1 630 ? -30.425 -5.994 -52.621 1.00 26.72 630 ALA A C 1
ATOM 4884 O O . ALA A 1 630 ? -29.866 -6.977 -53.085 1.00 26.72 630 ALA A O 1
ATOM 4885 N N . ALA A 1 631 ? -31.456 -6.225 -51.805 1.00 25.27 631 ALA A N 1
ATOM 4886 C CA . ALA A 1 631 ? -31.976 -5.525 -50.617 1.00 25.27 631 ALA A CA 1
ATOM 4887 C C . ALA A 1 631 ? -33.041 -6.449 -49.987 1.00 25.27 631 ALA A C 1
ATOM 4889 O O . ALA A 1 631 ? -33.816 -7.050 -50.730 1.00 25.27 631 ALA A O 1
ATOM 4890 N N . ALA A 1 632 ? -33.133 -6.533 -48.657 1.00 25.58 632 ALA A N 1
ATOM 4891 C CA . ALA A 1 632 ? -34.301 -7.106 -47.982 1.00 25.58 632 ALA A CA 1
ATOM 4892 C C . ALA A 1 632 ? -34.414 -6.606 -46.534 1.00 25.58 632 ALA A C 1
ATOM 4894 O O . ALA A 1 632 ? -33.436 -6.611 -45.790 1.00 25.58 632 ALA A O 1
ATOM 4895 N N . ASP A 1 633 ? -35.624 -6.195 -46.172 1.00 28.61 633 ASP A N 1
ATOM 4896 C CA . ASP A 1 633 ? -36.095 -5.976 -44.800 1.00 28.61 633 ASP A CA 1
ATOM 4897 C C . ASP A 1 633 ? -36.631 -7.309 -44.220 1.00 28.61 633 ASP A C 1
ATOM 4899 O O . ASP A 1 633 ? -36.764 -8.276 -44.973 1.00 28.61 633 ASP A O 1
ATOM 4903 N N . VAL A 1 634 ? -36.941 -7.347 -42.916 1.00 27.17 634 VAL A N 1
ATOM 4904 C CA . VAL A 1 634 ? -38.007 -8.122 -42.229 1.00 27.17 634 VAL A CA 1
ATOM 4905 C C . VAL A 1 634 ? -37.658 -8.329 -40.746 1.00 27.17 634 VAL A C 1
ATOM 4907 O O . VAL A 1 634 ? -36.715 -9.034 -40.392 1.00 27.17 634 VAL A O 1
ATOM 4910 N N . ALA A 1 635 ? -38.539 -7.831 -39.877 1.00 33.22 635 ALA A N 1
ATOM 4911 C CA . ALA A 1 635 ? -38.883 -8.459 -38.599 1.00 33.22 635 ALA A CA 1
ATOM 4912 C C . ALA A 1 635 ? -40.337 -8.965 -38.693 1.00 33.22 635 ALA A C 1
ATOM 4914 O O . ALA A 1 635 ? -41.126 -8.373 -39.438 1.00 33.22 635 ALA A O 1
ATOM 4915 N N . PRO A 1 636 ? -40.725 -10.039 -37.973 1.00 34.03 636 PRO A N 1
ATOM 4916 C CA . PRO A 1 636 ? -41.651 -9.782 -36.859 1.00 34.03 636 PRO A CA 1
ATOM 4917 C C . PRO A 1 636 ? -41.633 -10.790 -35.681 1.00 34.03 636 PRO A C 1
ATOM 4919 O O . PRO A 1 636 ? -41.836 -11.984 -35.873 1.00 34.03 636 PRO A O 1
ATOM 4922 N N . ALA A 1 637 ? -41.642 -10.232 -34.462 1.00 25.78 637 ALA A N 1
ATOM 4923 C CA . ALA A 1 637 ? -42.604 -10.569 -33.391 1.00 25.78 637 ALA A CA 1
ATOM 4924 C C . ALA A 1 637 ? -42.571 -12.026 -32.794 1.00 25.78 637 ALA A C 1
ATOM 4926 O O . ALA A 1 637 ? -41.597 -12.737 -33.040 1.00 25.78 637 ALA A O 1
ATOM 4927 N N . PRO A 1 638 ? -43.470 -12.447 -31.859 1.00 48.19 638 PRO A N 1
ATOM 4928 C CA . PRO A 1 638 ? -43.021 -13.193 -30.669 1.00 48.19 638 PRO A CA 1
ATOM 4929 C C . PRO A 1 638 ? -43.693 -14.568 -30.454 1.00 48.19 638 PRO A C 1
ATOM 4931 O O . PRO A 1 638 ? -44.602 -14.959 -31.184 1.00 48.19 638 PRO A O 1
ATOM 4934 N N . VAL A 1 639 ? -43.280 -15.282 -29.396 1.00 30.11 639 VAL A N 1
ATOM 4935 C CA . VAL A 1 639 ? -43.942 -16.507 -28.908 1.00 30.11 639 VAL A CA 1
ATOM 4936 C C . VAL A 1 639 ? -43.978 -16.538 -27.373 1.00 30.11 639 VAL A C 1
ATOM 4938 O O . VAL A 1 639 ? -42.931 -16.590 -26.734 1.00 30.11 639 VAL A O 1
ATOM 4941 N N . GLU A 1 640 ? -45.183 -16.586 -26.802 1.00 28.20 640 GLU A N 1
ATOM 4942 C CA . GLU A 1 640 ? -45.458 -17.122 -25.459 1.00 28.20 640 GLU A CA 1
ATOM 4943 C C . GLU A 1 640 ? -46.055 -18.531 -25.606 1.00 28.20 640 GLU A C 1
ATOM 4945 O O . GLU A 1 640 ? -46.921 -18.734 -26.459 1.00 28.20 640 GLU A O 1
ATOM 4950 N N . VAL A 1 641 ? -45.650 -19.487 -24.760 1.00 28.62 641 VAL A N 1
ATOM 4951 C CA . VAL A 1 641 ? -46.429 -20.703 -24.445 1.00 28.62 641 VAL A CA 1
ATOM 4952 C C . VAL A 1 641 ? -46.208 -21.052 -22.967 1.00 28.62 641 VAL A C 1
ATOM 4954 O O . VAL A 1 641 ? -45.091 -20.947 -22.465 1.00 28.62 641 VAL A O 1
ATOM 4957 N N . ASP A 1 642 ? -47.290 -21.443 -22.296 1.00 27.61 642 ASP A N 1
ATOM 4958 C CA . ASP A 1 642 ? -47.434 -21.578 -20.836 1.00 27.61 642 ASP A CA 1
ATOM 4959 C C . ASP A 1 642 ? -47.049 -23.003 -20.306 1.00 27.61 642 ASP A C 1
ATOM 4961 O O . ASP A 1 642 ? -46.572 -23.832 -21.090 1.00 27.61 642 ASP A O 1
ATOM 4965 N N . PRO A 1 643 ? -47.174 -23.329 -18.995 1.00 49.50 643 PRO A N 1
ATOM 4966 C CA . PRO A 1 643 ? -46.423 -24.414 -18.343 1.00 49.50 643 PRO A CA 1
ATOM 4967 C C . PRO A 1 643 ? -47.094 -25.798 -18.412 1.00 49.50 643 PRO A C 1
ATOM 4969 O O . PRO A 1 643 ? -48.199 -25.962 -18.935 1.00 49.50 643 PRO A O 1
ATOM 4972 N N . PRO A 1 644 ? -46.486 -26.800 -17.744 1.00 33.62 644 PRO A N 1
ATOM 4973 C CA . PRO A 1 644 ? -47.318 -27.626 -16.867 1.00 33.62 644 PRO A CA 1
ATOM 4974 C C . PRO A 1 644 ? -46.710 -28.001 -15.497 1.00 33.62 644 PRO A C 1
ATOM 4976 O O . PRO A 1 644 ? -45.636 -28.585 -15.414 1.00 33.62 644 PRO A O 1
ATOM 4979 N N . VAL A 1 645 ? -47.555 -27.834 -14.470 1.00 25.50 645 VAL A N 1
ATOM 4980 C CA . VAL A 1 645 ? -47.793 -28.771 -13.345 1.00 25.50 645 VAL A CA 1
ATOM 4981 C C . VAL A 1 645 ? -46.717 -28.935 -12.253 1.00 25.50 645 VAL A C 1
ATOM 4983 O O . VAL A 1 645 ? -45.562 -29.269 -12.487 1.00 25.50 645 VAL A O 1
ATOM 4986 N N . ALA A 1 646 ? -47.174 -28.789 -11.004 1.00 27.55 646 ALA A N 1
ATOM 4987 C CA . ALA A 1 646 ? -46.426 -29.078 -9.782 1.00 27.55 646 ALA A CA 1
ATOM 4988 C C . ALA A 1 646 ? -46.456 -30.570 -9.397 1.00 27.55 646 ALA A C 1
ATOM 4990 O O . ALA A 1 646 ? -47.384 -31.299 -9.751 1.00 27.55 646 ALA A O 1
ATOM 4991 N N . ALA A 1 647 ? -45.492 -30.988 -8.573 1.00 25.27 647 ALA A N 1
ATOM 4992 C CA . ALA A 1 647 ? -45.552 -32.232 -7.811 1.00 25.27 647 ALA A CA 1
ATOM 4993 C C . ALA A 1 647 ? -45.049 -31.987 -6.378 1.00 25.27 647 ALA A C 1
ATOM 4995 O O . ALA A 1 647 ? -43.887 -31.643 -6.173 1.00 25.27 647 ALA A O 1
ATOM 4996 N N . GLU A 1 648 ? -45.925 -32.164 -5.390 1.00 24.61 648 GLU A N 1
ATOM 4997 C CA . GLU A 1 648 ? -45.544 -32.253 -3.977 1.00 24.61 648 GLU A CA 1
ATOM 4998 C C . GLU A 1 648 ? -44.961 -33.644 -3.683 1.00 24.61 648 GLU A C 1
ATOM 5000 O O . GLU A 1 648 ? -45.560 -34.638 -4.095 1.00 24.61 648 GLU A O 1
ATOM 5005 N N . ALA A 1 649 ? -43.874 -33.735 -2.904 1.00 24.14 649 ALA A N 1
ATOM 5006 C CA . ALA A 1 649 ? -43.607 -34.895 -2.041 1.00 24.14 649 ALA A CA 1
ATOM 5007 C C . ALA A 1 649 ? -42.491 -34.643 -1.001 1.00 24.14 649 ALA A C 1
ATOM 5009 O O . ALA A 1 649 ? -41.346 -34.386 -1.354 1.00 24.14 649 ALA A O 1
ATOM 5010 N N . THR A 1 650 ? -42.850 -34.837 0.273 1.00 23.27 650 THR A N 1
ATOM 5011 C CA . THR A 1 650 ? -42.040 -35.418 1.370 1.00 23.27 650 THR A CA 1
ATOM 5012 C C . THR A 1 650 ? -40.626 -34.898 1.681 1.00 23.27 650 THR A C 1
ATOM 5014 O O . THR A 1 650 ? -39.648 -35.212 1.010 1.00 23.27 650 THR A O 1
ATOM 5017 N N . GLU A 1 651 ? -40.542 -34.256 2.848 1.00 25.97 651 GLU A N 1
ATOM 5018 C CA . GLU A 1 651 ? -39.588 -34.511 3.944 1.00 25.97 651 GLU A CA 1
ATOM 5019 C C . GLU A 1 651 ? -38.392 -35.461 3.703 1.00 25.97 651 GLU A C 1
ATOM 5021 O O . GLU A 1 651 ? -38.555 -36.662 3.489 1.00 25.97 651 GLU A O 1
ATOM 5026 N N . ALA A 1 652 ? -37.185 -34.956 3.983 1.00 25.80 652 ALA A N 1
ATOM 5027 C CA . ALA A 1 652 ? -36.073 -35.756 4.500 1.00 25.80 652 ALA A CA 1
ATOM 5028 C C . ALA A 1 652 ? -35.161 -34.885 5.386 1.00 25.80 652 ALA A C 1
ATOM 5030 O O . ALA A 1 652 ? -34.230 -34.242 4.903 1.00 25.80 652 ALA A O 1
ATOM 5031 N N . ALA A 1 653 ? -35.429 -34.838 6.694 1.00 26.19 653 ALA A N 1
ATOM 5032 C CA . ALA A 1 653 ? -34.533 -34.180 7.643 1.00 26.19 653 ALA A CA 1
ATOM 5033 C C . ALA A 1 653 ? -33.276 -35.038 7.876 1.00 26.19 653 ALA A C 1
ATOM 5035 O O . ALA A 1 653 ? -33.388 -36.220 8.203 1.00 26.19 653 ALA A O 1
ATOM 5036 N N . VAL A 1 654 ? -32.085 -34.441 7.757 1.00 27.20 654 VAL A N 1
ATOM 5037 C CA . VAL A 1 654 ? -30.816 -35.076 8.146 1.00 27.20 654 VAL A CA 1
ATOM 5038 C C . VAL A 1 654 ? -30.090 -34.183 9.147 1.00 27.20 654 VAL A C 1
ATOM 5040 O O . VAL A 1 654 ? -29.524 -33.147 8.812 1.00 27.20 654 VAL A O 1
ATOM 5043 N N . GLU A 1 655 ? -30.138 -34.614 10.401 1.00 25.72 655 GLU A N 1
ATOM 5044 C CA . GLU A 1 655 ? -29.444 -34.027 11.541 1.00 25.72 655 GLU A CA 1
ATOM 5045 C C . GLU A 1 655 ? -27.940 -34.349 11.476 1.00 25.72 655 GLU A C 1
ATOM 5047 O O . GLU A 1 655 ? -27.552 -35.517 11.453 1.00 25.72 655 GLU A O 1
ATOM 5052 N N . ILE A 1 656 ? -27.076 -33.326 11.488 1.00 27.55 656 ILE A N 1
ATOM 5053 C CA . ILE A 1 656 ? -25.633 -33.492 11.732 1.00 27.55 656 ILE A CA 1
ATOM 5054 C C . ILE A 1 656 ? -25.218 -32.525 12.842 1.00 27.55 656 ILE A C 1
ATOM 5056 O O . ILE A 1 656 ? -25.125 -31.316 12.641 1.00 27.55 656 ILE A O 1
ATOM 5060 N N . ALA A 1 657 ? -24.987 -33.073 14.034 1.00 27.09 657 ALA A N 1
ATOM 5061 C CA . ALA A 1 657 ? -24.590 -32.309 15.210 1.00 27.09 657 ALA A CA 1
ATOM 5062 C C . ALA A 1 657 ? -23.098 -31.930 15.183 1.00 27.09 657 ALA A C 1
ATOM 5064 O O . ALA A 1 657 ? -22.236 -32.762 14.892 1.00 27.09 657 ALA A O 1
ATOM 5065 N N . SER A 1 658 ? -22.791 -30.695 15.585 1.00 28.31 658 SER A N 1
ATOM 5066 C CA . SER A 1 658 ? -21.421 -30.223 15.820 1.00 28.31 658 SER A CA 1
ATOM 5067 C C . SER A 1 658 ? -21.035 -30.368 17.299 1.00 28.31 658 SER A C 1
ATOM 5069 O O . SER A 1 658 ? -21.786 -29.897 18.157 1.00 28.31 658 SER A O 1
ATOM 5071 N N . PRO A 1 659 ? -19.869 -30.949 17.641 1.00 33.25 659 PRO A N 1
ATOM 5072 C CA . PRO A 1 659 ? -19.327 -30.876 18.996 1.00 33.25 659 PRO A CA 1
ATOM 5073 C C . PRO A 1 659 ? -18.767 -29.466 19.293 1.00 33.25 659 PRO A C 1
ATOM 5075 O O . PRO A 1 659 ? -18.314 -28.780 18.373 1.00 33.25 659 PRO A O 1
ATOM 5078 N N . PRO A 1 660 ? -18.777 -29.010 20.560 1.00 32.41 660 PRO A N 1
ATOM 5079 C CA . PRO A 1 660 ? -18.319 -27.672 20.928 1.00 32.41 660 PRO A CA 1
ATOM 5080 C C . PRO A 1 660 ? -16.789 -27.569 21.008 1.00 32.41 660 PRO A C 1
ATOM 5082 O O . PRO A 1 660 ? -16.101 -28.534 21.338 1.00 32.41 660 PRO A O 1
ATOM 5085 N N . VAL A 1 661 ? -16.269 -26.357 20.797 1.00 27.34 661 VAL A N 1
ATOM 5086 C CA . VAL A 1 661 ? -14.895 -25.978 21.157 1.00 27.34 661 VAL A CA 1
ATOM 5087 C C . VAL A 1 661 ? -14.955 -25.080 22.390 1.00 27.34 661 VAL A C 1
ATOM 5089 O O . VAL A 1 661 ? -15.432 -23.949 22.319 1.00 27.34 661 VAL A O 1
ATOM 5092 N N . GLU A 1 662 ? -14.473 -25.585 23.522 1.00 25.70 662 GLU A N 1
ATOM 5093 C CA . GLU A 1 662 ? -14.256 -24.779 24.724 1.00 25.70 662 GLU A CA 1
ATOM 5094 C C . GLU A 1 662 ? -12.973 -23.949 24.572 1.00 25.70 662 GLU A C 1
ATOM 5096 O O . GLU A 1 662 ? -11.923 -24.479 24.206 1.00 25.70 662 GLU A O 1
ATOM 5101 N N . ILE A 1 663 ? -13.032 -22.655 24.900 1.00 26.84 663 ILE A N 1
ATOM 5102 C CA . ILE A 1 663 ? -11.842 -21.812 25.072 1.00 26.84 663 ILE A CA 1
ATOM 5103 C C . ILE A 1 663 ? -11.750 -21.451 26.553 1.00 26.84 663 ILE A C 1
ATOM 5105 O O . ILE A 1 663 ? -12.436 -20.552 27.037 1.00 26.84 663 ILE A O 1
ATOM 5109 N N . ALA A 1 664 ? -10.907 -22.182 27.280 1.00 26.94 664 ALA A N 1
ATOM 5110 C CA . ALA A 1 664 ? -10.616 -21.907 28.679 1.00 26.94 664 ALA A CA 1
ATOM 5111 C C . ALA A 1 664 ? -9.591 -20.768 28.798 1.00 26.94 664 ALA A C 1
ATOM 5113 O O . ALA A 1 664 ? -8.452 -20.893 28.348 1.00 26.94 664 ALA A O 1
ATOM 5114 N N . LEU A 1 665 ? -9.982 -19.667 29.443 1.00 27.39 665 LEU A N 1
ATOM 5115 C CA . LEU A 1 665 ? -9.058 -18.616 29.869 1.00 27.39 665 LEU A CA 1
ATOM 5116 C C . LEU A 1 665 ? -8.455 -18.989 31.227 1.00 27.39 665 LEU A C 1
ATOM 5118 O O . LEU A 1 665 ? -9.137 -18.930 32.248 1.00 27.39 665 LEU A O 1
ATOM 5122 N N . SER A 1 666 ? -7.167 -19.334 31.246 1.00 26.89 666 SER A N 1
ATOM 5123 C CA . SER A 1 666 ? -6.376 -19.466 32.474 1.00 26.89 666 SER A CA 1
ATOM 5124 C C . SER A 1 666 ? -5.237 -18.451 32.475 1.00 26.89 666 SER A C 1
ATOM 5126 O O . SER A 1 666 ? -4.357 -18.516 31.616 1.00 26.89 666 SER A O 1
ATOM 5128 N N . ALA A 1 667 ? -5.228 -17.550 33.455 1.00 27.67 667 ALA A N 1
ATOM 5129 C CA . ALA A 1 667 ? -4.144 -16.602 33.677 1.00 27.67 667 ALA A CA 1
ATOM 5130 C C . ALA A 1 667 ? -3.739 -16.600 35.157 1.00 27.67 667 ALA A C 1
ATOM 5132 O O . ALA A 1 667 ? -4.564 -16.314 36.021 1.00 27.67 667 ALA A O 1
ATOM 5133 N N . THR A 1 668 ? -2.461 -16.864 35.428 1.00 26.03 668 THR A N 1
ATOM 5134 C CA . THR A 1 668 ? -1.787 -16.569 36.704 1.00 26.03 668 THR A CA 1
ATOM 5135 C C . THR A 1 668 ? -0.310 -16.253 36.428 1.00 26.03 668 THR A C 1
ATOM 5137 O O . THR A 1 668 ? 0.295 -16.952 35.612 1.00 26.03 668 THR A O 1
ATOM 5140 N N . PRO A 1 669 ? 0.276 -15.218 37.059 1.00 35.53 669 PRO A N 1
ATOM 5141 C CA . PRO A 1 669 ? 1.679 -14.834 36.882 1.00 35.53 669 PRO A CA 1
ATOM 5142 C C . PRO A 1 669 ? 2.608 -15.469 37.935 1.00 35.53 669 PRO A C 1
ATOM 5144 O O . PRO A 1 669 ? 2.144 -15.950 38.968 1.00 35.53 669 PRO A O 1
ATOM 5147 N N . GLU A 1 670 ? 3.924 -15.373 37.722 1.00 24.08 670 GLU A N 1
ATOM 5148 C CA . GLU A 1 670 ? 4.951 -15.571 38.760 1.00 24.08 670 GLU A CA 1
ATOM 5149 C C . GLU A 1 670 ? 6.030 -14.456 38.681 1.00 24.08 670 GLU A C 1
ATOM 5151 O O . GLU A 1 670 ? 5.988 -13.622 37.775 1.00 24.08 670 GLU A O 1
ATOM 5156 N N . VAL A 1 671 ? 6.904 -14.344 39.692 1.00 27.64 671 VAL A N 1
ATOM 5157 C CA . VAL A 1 671 ? 7.435 -13.060 40.218 1.00 27.64 671 VAL A CA 1
ATOM 5158 C C . VAL A 1 671 ? 8.982 -13.039 40.344 1.00 27.64 671 VAL A C 1
ATOM 5160 O O . VAL A 1 671 ? 9.624 -14.078 40.243 1.00 27.64 671 VAL A O 1
ATOM 5163 N N . ALA A 1 672 ? 9.538 -11.852 40.660 1.00 26.77 672 ALA A N 1
ATOM 5164 C CA . ALA A 1 672 ? 10.921 -11.489 41.058 1.00 26.77 672 ALA A CA 1
ATOM 5165 C C . ALA A 1 672 ? 11.844 -11.035 39.895 1.00 26.77 672 ALA A C 1
ATOM 5167 O O . ALA A 1 672 ? 11.986 -11.750 38.913 1.00 26.77 672 ALA A O 1
ATOM 5168 N N . ALA A 1 673 ? 12.395 -9.806 39.834 1.00 25.52 673 ALA A N 1
ATOM 5169 C CA . ALA A 1 673 ? 13.135 -8.936 40.787 1.00 25.52 673 ALA A CA 1
ATOM 5170 C C . ALA A 1 673 ? 14.668 -9.170 40.764 1.00 25.52 673 ALA A C 1
ATOM 5172 O O . ALA A 1 673 ? 15.107 -10.309 40.684 1.00 25.52 673 ALA A O 1
ATOM 5173 N N . GLY A 1 674 ? 15.538 -8.149 40.850 1.00 26.78 674 GLY A N 1
ATOM 5174 C CA . GLY A 1 674 ? 15.332 -6.686 40.891 1.00 26.78 674 GLY A CA 1
ATOM 5175 C C . GLY A 1 674 ? 16.606 -5.936 41.350 1.00 26.78 674 GLY A C 1
ATOM 5176 O O . GLY A 1 674 ? 17.573 -6.589 41.729 1.00 26.78 674 GLY A O 1
ATOM 5177 N N . THR A 1 675 ? 16.573 -4.590 41.416 1.00 25.14 675 THR A N 1
ATOM 5178 C CA . THR A 1 675 ? 17.591 -3.687 42.050 1.00 25.14 675 THR A CA 1
ATOM 5179 C C . THR A 1 675 ? 19.000 -3.646 41.380 1.00 25.14 675 THR A C 1
ATOM 5181 O O . THR A 1 675 ? 19.336 -4.558 40.637 1.00 25.14 675 THR A O 1
ATOM 5184 N N . ALA A 1 676 ? 19.875 -2.627 41.520 1.00 26.64 676 ALA A N 1
ATOM 5185 C CA . ALA A 1 676 ? 19.858 -1.394 42.331 1.00 26.64 676 ALA A CA 1
ATOM 5186 C C . ALA A 1 676 ? 20.781 -0.259 41.771 1.00 26.64 676 ALA A C 1
ATOM 5188 O O . ALA A 1 676 ? 21.785 -0.557 41.136 1.00 26.64 676 ALA A O 1
ATOM 5189 N N . THR A 1 677 ? 20.461 0.996 42.134 1.00 26.55 677 THR A N 1
ATOM 5190 C CA . THR A 1 677 ? 21.333 2.173 42.442 1.00 26.55 677 THR A CA 1
ATOM 5191 C C . THR A 1 677 ? 22.330 2.808 41.432 1.00 26.55 677 THR A C 1
ATOM 5193 O O . THR A 1 677 ? 23.142 2.159 40.785 1.00 26.55 677 THR A O 1
ATOM 5196 N N . GLU A 1 678 ? 22.308 4.150 41.442 1.00 25.41 678 GLU A N 1
ATOM 5197 C CA . GLU A 1 678 ? 23.333 5.164 41.077 1.00 25.41 678 GLU A CA 1
ATOM 5198 C C . GLU A 1 678 ? 24.707 4.993 41.810 1.00 25.41 678 GLU A C 1
ATOM 5200 O O . GLU A 1 678 ? 24.745 4.190 42.749 1.00 25.41 678 GLU A O 1
ATOM 5205 N N . PRO A 1 679 ? 25.833 5.705 41.474 1.00 36.03 679 PRO A N 1
ATOM 5206 C CA . PRO A 1 679 ? 25.900 7.182 41.355 1.00 36.03 679 PRO A CA 1
ATOM 5207 C C . PRO A 1 679 ? 26.918 7.840 40.371 1.00 36.03 679 PRO A C 1
ATOM 5209 O O . PRO A 1 679 ? 27.778 7.210 39.761 1.00 36.03 679 PRO A O 1
ATOM 5212 N N . VAL A 1 680 ? 26.813 9.174 40.299 1.00 27.02 680 VAL A N 1
ATOM 5213 C CA . VAL A 1 680 ? 27.665 10.213 39.655 1.00 27.02 680 VAL A CA 1
ATOM 5214 C C . VAL A 1 680 ? 28.954 10.450 40.502 1.00 27.02 680 VAL A C 1
ATOM 5216 O O . VAL A 1 680 ? 28.804 10.416 41.728 1.00 27.02 680 VAL A O 1
ATOM 5219 N N . PRO A 1 681 ? 30.199 10.676 39.963 1.00 36.69 681 PRO A N 1
ATOM 5220 C CA . PRO A 1 681 ? 30.578 11.990 39.379 1.00 36.69 681 PRO A CA 1
ATOM 5221 C C . PRO A 1 681 ? 31.761 12.148 38.359 1.00 36.69 681 PRO A C 1
ATOM 5223 O O . PRO A 1 681 ? 32.809 11.526 38.476 1.00 36.69 681 PRO A O 1
ATOM 5226 N N . ALA A 1 682 ? 31.603 13.176 37.502 1.00 25.55 682 ALA A N 1
ATOM 5227 C CA . ALA A 1 682 ? 32.563 14.240 37.100 1.00 25.55 682 ALA A CA 1
ATOM 5228 C C . ALA A 1 682 ? 33.782 14.052 36.131 1.00 25.55 682 ALA A C 1
ATOM 5230 O O . ALA A 1 682 ? 34.527 13.085 36.175 1.00 25.55 682 ALA A O 1
ATOM 5231 N N . GLU A 1 683 ? 33.985 15.139 35.352 1.00 26.84 683 GLU A N 1
ATOM 5232 C CA . GLU A 1 683 ? 35.155 15.666 34.590 1.00 26.84 683 GLU A CA 1
ATOM 5233 C C . GLU A 1 683 ? 35.714 15.011 33.290 1.00 26.84 683 GLU A C 1
ATOM 5235 O O . GLU A 1 683 ? 36.482 14.061 33.335 1.00 26.84 683 GLU A O 1
ATOM 5240 N N . ALA A 1 684 ? 35.467 15.724 32.165 1.00 26.30 684 ALA A N 1
ATOM 5241 C CA . ALA A 1 684 ? 36.326 15.996 30.978 1.00 26.30 684 ALA A CA 1
ATOM 5242 C C . ALA A 1 684 ? 36.846 14.815 30.095 1.00 26.30 684 ALA A C 1
ATOM 5244 O O . ALA A 1 684 ? 36.986 13.690 30.546 1.00 26.30 684 ALA A O 1
ATOM 5245 N N . VAL A 1 685 ? 37.150 14.962 28.789 1.00 25.03 685 VAL A N 1
ATOM 5246 C CA . VAL A 1 685 ? 37.493 16.130 27.935 1.00 25.03 685 VAL A CA 1
ATOM 5247 C C . VAL A 1 685 ? 36.807 16.033 26.540 1.00 25.03 685 VAL A C 1
ATOM 5249 O O . VAL A 1 685 ? 36.490 14.941 26.086 1.00 25.03 685 VAL A O 1
ATOM 5252 N N . SER A 1 686 ? 36.606 17.188 25.889 1.00 24.53 686 SER A N 1
ATOM 5253 C CA . SER A 1 686 ? 36.226 17.508 24.487 1.00 24.53 686 SER A CA 1
ATOM 5254 C C . SER A 1 686 ? 36.151 16.422 23.389 1.00 24.53 686 SER A C 1
ATOM 5256 O O . SER A 1 686 ? 37.118 15.694 23.199 1.00 24.53 686 SER A O 1
ATOM 5258 N N . GLU A 1 687 ? 35.169 16.548 22.470 1.00 25.56 687 GLU A N 1
ATOM 5259 C CA . GLU A 1 687 ? 35.452 17.078 21.109 1.00 25.56 687 GLU A CA 1
ATOM 5260 C C . GLU A 1 687 ? 34.231 17.588 20.289 1.00 25.56 687 GLU A C 1
ATOM 5262 O O . GLU A 1 687 ? 33.107 17.141 20.467 1.00 25.56 687 GLU A O 1
ATOM 5267 N N . THR A 1 688 ? 34.528 18.554 19.401 1.00 23.73 688 THR A N 1
ATOM 5268 C CA . THR A 1 688 ? 33.823 19.123 18.213 1.00 23.73 688 THR A CA 1
ATOM 5269 C C . THR A 1 688 ? 32.298 19.411 18.112 1.00 23.73 688 THR A C 1
ATOM 5271 O O . THR A 1 688 ? 31.450 18.532 18.095 1.00 23.73 688 THR A O 1
ATOM 5274 N N . SER A 1 689 ? 32.031 20.689 17.777 1.00 26.88 689 SER A N 1
ATOM 5275 C CA . SER A 1 689 ? 31.108 21.206 16.732 1.00 26.88 689 SER A CA 1
ATOM 5276 C C . SER A 1 689 ? 29.573 21.039 16.834 1.00 26.88 689 SER A C 1
ATOM 5278 O O . SER A 1 689 ? 29.046 19.975 16.520 1.00 26.88 689 SER A O 1
ATOM 5280 N N . PRO A 1 690 ? 28.822 22.138 17.076 1.00 26.12 690 PRO A N 1
ATOM 5281 C CA . PRO A 1 690 ? 27.385 22.219 16.809 1.00 26.12 690 PRO A CA 1
ATOM 5282 C C . PRO A 1 690 ? 27.066 22.719 15.385 1.00 26.12 690 PRO A C 1
ATOM 5284 O O . PRO A 1 690 ? 27.783 23.551 14.830 1.00 26.12 690 PRO A O 1
ATOM 5287 N N . SER A 1 691 ? 25.915 22.298 14.855 1.00 31.22 691 SER A N 1
ATOM 5288 C CA . SER A 1 691 ? 25.150 23.067 13.860 1.00 31.22 691 SER A CA 1
ATOM 5289 C C . SER A 1 691 ? 24.017 23.805 14.578 1.00 31.22 691 SER A C 1
ATOM 5291 O O . SER A 1 691 ? 23.445 23.239 15.511 1.00 31.22 691 SER A O 1
ATOM 5293 N N . PRO A 1 692 ? 23.628 25.009 14.138 1.00 33.69 692 PRO A N 1
ATOM 5294 C CA . PRO A 1 692 ? 22.274 25.520 14.301 1.00 33.69 692 PRO A CA 1
ATOM 5295 C C . PRO A 1 692 ? 21.471 25.381 12.994 1.00 33.69 692 PRO A C 1
ATOM 5297 O O . PRO A 1 692 ? 22.021 25.012 11.954 1.00 33.69 692 PRO A O 1
ATOM 5300 N N . SER A 1 693 ? 20.168 25.632 13.085 1.00 25.88 693 SER A N 1
ATOM 5301 C CA . SER A 1 693 ? 19.171 25.546 12.012 1.00 25.88 693 SER A CA 1
ATOM 5302 C C . SER A 1 693 ? 18.813 26.921 11.427 1.00 25.88 693 SER A C 1
ATOM 5304 O O . SER A 1 693 ? 19.324 27.951 11.867 1.00 25.88 693 SER A O 1
ATOM 5306 N N . ASP A 1 694 ? 17.875 26.912 10.481 1.00 27.23 694 ASP A N 1
ATOM 5307 C CA . ASP A 1 694 ? 17.002 28.025 10.079 1.00 27.23 694 ASP A CA 1
ATOM 5308 C C . ASP A 1 694 ? 16.421 28.767 11.323 1.00 27.23 694 ASP A C 1
ATOM 5310 O O . ASP A 1 694 ? 16.352 28.189 12.411 1.00 27.23 694 ASP A O 1
ATOM 5314 N N . GLU A 1 695 ? 16.021 30.048 11.269 1.00 26.16 695 GLU A N 1
ATOM 5315 C CA . GLU A 1 695 ? 15.020 30.570 10.325 1.00 26.16 695 GLU A CA 1
ATOM 5316 C C . GLU A 1 695 ? 15.011 32.116 10.130 1.00 26.16 695 GLU A C 1
ATOM 5318 O O . GLU A 1 695 ? 15.120 32.872 11.090 1.00 26.16 695 GLU A O 1
ATOM 5323 N N . ASN A 1 696 ? 14.721 32.532 8.885 1.00 25.77 696 ASN A N 1
ATOM 5324 C CA . ASN A 1 696 ? 13.789 33.606 8.467 1.00 25.77 696 ASN A CA 1
ATOM 5325 C C . ASN A 1 696 ? 14.044 35.144 8.642 1.00 25.77 696 ASN A C 1
ATOM 5327 O O . ASN A 1 696 ? 14.557 35.628 9.643 1.00 25.77 696 ASN A O 1
ATOM 5331 N N . VAL A 1 697 ? 13.478 35.882 7.660 1.00 24.16 697 VAL A N 1
ATOM 5332 C CA . VAL A 1 697 ? 12.965 37.286 7.655 1.00 24.16 697 VAL A CA 1
ATOM 5333 C C . VAL A 1 697 ? 13.847 38.516 7.262 1.00 24.16 697 VAL A C 1
ATOM 5335 O O . VAL A 1 697 ? 14.859 38.843 7.870 1.00 24.16 697 VAL A O 1
ATOM 5338 N N . GLU A 1 698 ? 13.279 39.256 6.285 1.00 23.80 698 GLU A N 1
ATOM 5339 C CA . GLU A 1 698 ? 13.369 40.693 5.907 1.00 23.80 698 GLU A CA 1
ATOM 5340 C C . GLU A 1 698 ? 14.441 41.304 4.968 1.00 23.80 698 GLU A C 1
ATOM 5342 O O . GLU A 1 698 ? 15.577 40.863 4.820 1.00 23.80 698 GLU A O 1
ATOM 5347 N N . MET A 1 699 ? 13.974 42.346 4.260 1.00 26.39 699 MET A N 1
ATOM 5348 C CA . MET A 1 699 ? 14.645 43.151 3.226 1.00 26.39 699 MET A CA 1
ATOM 5349 C C . MET A 1 699 ? 15.115 44.499 3.799 1.00 26.39 699 MET A C 1
ATOM 5351 O O . MET A 1 699 ? 14.445 45.014 4.683 1.00 26.39 699 MET A O 1
ATOM 5355 N N . THR A 1 700 ? 16.122 45.147 3.186 1.00 24.27 700 THR A N 1
ATOM 5356 C CA . THR A 1 700 ? 15.929 46.434 2.454 1.00 24.27 700 THR A CA 1
ATOM 5357 C C . THR A 1 700 ? 17.206 46.954 1.768 1.00 24.27 700 THR A C 1
ATOM 5359 O O . THR A 1 700 ? 18.175 47.266 2.444 1.00 24.27 700 THR A O 1
ATOM 5362 N N . ASP A 1 701 ? 17.111 47.099 0.438 1.00 24.78 701 ASP A N 1
ATOM 5363 C CA . ASP A 1 701 ? 17.434 48.283 -0.398 1.00 24.78 701 ASP A CA 1
ATOM 5364 C C . ASP A 1 701 ? 18.847 48.940 -0.464 1.00 24.78 701 ASP A C 1
ATOM 5366 O O . ASP A 1 701 ? 19.594 48.984 0.505 1.00 24.78 701 ASP A O 1
ATOM 5370 N N . ALA A 1 702 ? 19.119 49.549 -1.636 1.00 24.91 702 ALA A N 1
ATOM 5371 C CA . ALA A 1 702 ? 20.199 50.485 -2.015 1.00 24.91 702 ALA A CA 1
ATOM 5372 C C . ALA A 1 702 ? 21.676 50.015 -1.888 1.00 24.91 702 ALA A C 1
ATOM 5374 O O . ALA A 1 702 ? 22.078 49.395 -0.914 1.00 24.91 702 ALA A O 1
ATOM 5375 N N . ALA A 1 703 ? 22.617 50.334 -2.791 1.00 25.56 703 ALA A N 1
ATOM 5376 C CA . ALA A 1 703 ? 22.635 50.963 -4.131 1.00 25.56 703 ALA A CA 1
ATOM 5377 C C . ALA A 1 703 ? 24.011 50.584 -4.792 1.00 25.56 703 ALA A C 1
ATOM 5379 O O . ALA A 1 703 ? 24.651 49.663 -4.293 1.00 25.56 703 ALA A O 1
ATOM 5380 N N . VAL A 1 704 ? 24.593 51.128 -5.878 1.00 25.59 704 VAL A N 1
ATOM 5381 C CA . VAL A 1 704 ? 24.448 52.337 -6.731 1.00 25.59 704 VAL A CA 1
ATOM 5382 C C . VAL A 1 704 ? 24.895 51.960 -8.174 1.00 25.59 704 VAL A C 1
ATOM 5384 O O . VAL A 1 704 ? 25.563 50.944 -8.356 1.00 25.59 704 VAL A O 1
ATOM 5387 N N . VAL A 1 705 ? 24.591 52.777 -9.194 1.00 26.42 705 VAL A N 1
ATOM 5388 C CA . VAL A 1 705 ? 25.211 52.730 -10.544 1.00 26.42 705 VAL A CA 1
ATOM 5389 C C . VAL A 1 705 ? 25.897 54.071 -10.832 1.00 26.42 705 VAL A C 1
ATOM 5391 O O . VAL A 1 705 ? 25.319 55.109 -10.524 1.00 26.42 705 VAL A O 1
ATOM 5394 N N . GLU A 1 706 ? 27.082 54.072 -11.453 1.00 23.22 706 GLU A N 1
ATOM 5395 C CA . GLU A 1 706 ? 27.792 55.301 -11.854 1.00 23.22 706 GLU A CA 1
ATOM 5396 C C . GLU A 1 706 ? 28.368 55.194 -13.280 1.00 23.22 706 GLU A C 1
ATOM 5398 O O . GLU A 1 706 ? 28.792 54.118 -13.707 1.00 23.22 706 GLU A O 1
ATOM 5403 N N . VAL A 1 707 ? 28.340 56.306 -14.031 1.00 26.69 707 VAL A N 1
ATOM 5404 C CA . VAL A 1 707 ? 28.769 56.413 -15.439 1.00 26.69 707 VAL A CA 1
ATOM 5405 C C . VAL A 1 707 ? 29.374 57.799 -15.711 1.00 26.69 707 VAL A C 1
ATOM 5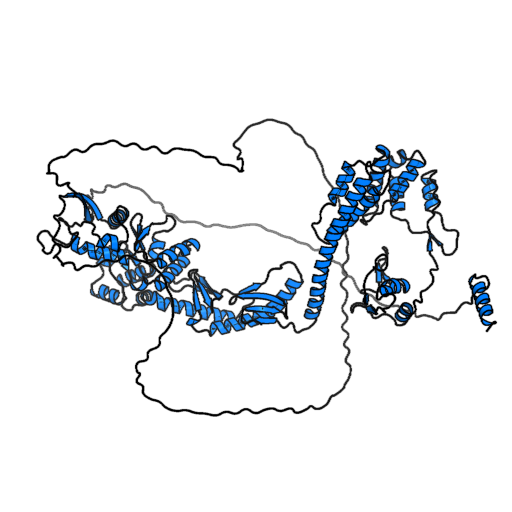407 O O . VAL A 1 707 ? 28.693 58.805 -15.531 1.00 26.69 707 VAL A O 1
ATOM 5410 N N . ALA A 1 708 ? 30.613 57.833 -16.209 1.00 24.64 708 ALA A N 1
ATOM 5411 C CA . ALA A 1 708 ? 31.236 58.909 -17.001 1.00 24.64 708 ALA A CA 1
ATOM 5412 C C . ALA A 1 708 ? 32.476 58.282 -17.685 1.00 24.64 708 ALA A C 1
ATOM 5414 O O . ALA A 1 708 ? 33.262 57.625 -17.009 1.00 24.64 708 ALA A O 1
ATOM 5415 N N . GLU A 1 709 ? 32.645 58.222 -19.008 1.00 25.80 709 GLU A N 1
ATOM 5416 C CA . GLU A 1 709 ? 32.579 59.242 -20.074 1.00 25.80 709 GLU A CA 1
ATOM 5417 C C . GLU A 1 709 ? 33.829 60.143 -20.147 1.00 25.80 709 GLU A C 1
ATOM 5419 O O . GLU A 1 709 ? 34.050 61.004 -19.299 1.00 25.80 709 GLU A O 1
ATOM 5424 N N . ALA A 1 710 ? 34.627 59.948 -21.207 1.00 23.86 710 ALA A N 1
ATOM 5425 C CA . ALA A 1 710 ? 35.620 60.896 -21.714 1.00 23.86 710 ALA A CA 1
ATOM 5426 C C . ALA A 1 710 ? 35.940 60.614 -23.200 1.00 23.86 710 ALA A C 1
ATOM 5428 O O . ALA A 1 710 ? 35.916 59.469 -23.652 1.00 23.86 710 ALA A O 1
ATOM 5429 N N . THR A 1 711 ? 36.237 61.685 -23.936 1.00 25.38 711 THR A N 1
ATOM 5430 C CA . THR A 1 711 ? 36.686 61.760 -25.342 1.00 25.38 711 THR A CA 1
ATOM 5431 C C . THR A 1 711 ? 38.094 61.136 -25.543 1.00 25.38 711 THR A C 1
ATOM 5433 O O . THR A 1 711 ? 38.739 60.751 -24.575 1.00 25.38 711 THR A O 1
ATOM 5436 N N . GLU A 1 712 ? 38.658 60.953 -26.748 1.00 26.72 712 GLU A N 1
ATOM 5437 C CA . GLU A 1 712 ? 38.624 61.818 -27.941 1.00 26.72 712 GLU A CA 1
ATOM 5438 C C . GLU A 1 712 ? 38.993 61.080 -29.253 1.00 26.72 712 GLU A C 1
ATOM 5440 O O . GLU A 1 712 ? 39.339 59.901 -29.251 1.00 26.72 712 GLU A O 1
ATOM 5445 N N . ASN A 1 713 ? 38.879 61.774 -30.390 1.00 32.84 713 ASN A N 1
ATOM 5446 C CA . ASN A 1 713 ? 39.034 61.234 -31.745 1.00 32.84 713 ASN A CA 1
ATOM 5447 C C . ASN A 1 713 ? 40.438 61.520 -32.323 1.00 32.84 713 ASN A C 1
ATOM 5449 O O . ASN A 1 713 ? 40.892 62.663 -32.281 1.00 32.84 713 ASN A O 1
ATOM 5453 N N . ALA A 1 714 ? 41.097 60.520 -32.918 1.00 28.23 714 ALA A N 1
ATOM 5454 C CA . ALA A 1 714 ? 42.406 60.668 -33.561 1.00 28.23 714 ALA A CA 1
ATOM 5455 C C . ALA A 1 714 ? 42.503 59.818 -34.841 1.00 28.23 714 ALA A C 1
ATOM 5457 O O . ALA A 1 714 ? 42.236 58.618 -34.821 1.00 28.23 714 ALA A O 1
ATOM 5458 N N . ALA A 1 715 ? 42.905 60.440 -35.952 1.00 34.66 715 ALA A N 1
ATOM 5459 C CA . ALA A 1 715 ? 43.090 59.769 -37.238 1.00 34.66 715 ALA A CA 1
ATOM 5460 C C . ALA A 1 715 ? 44.500 59.165 -37.378 1.00 34.66 715 ALA A C 1
ATOM 5462 O O . ALA A 1 715 ? 45.474 59.736 -36.885 1.00 34.66 715 ALA A O 1
ATOM 5463 N N . ALA A 1 716 ? 44.605 58.052 -38.107 1.00 29.98 716 ALA A N 1
ATOM 5464 C CA . ALA A 1 716 ? 45.863 57.432 -38.515 1.00 29.98 716 ALA A CA 1
ATOM 5465 C C . ALA A 1 716 ? 45.765 56.896 -39.957 1.00 29.98 716 ALA A C 1
ATOM 5467 O O . ALA A 1 716 ? 44.674 56.587 -40.438 1.00 29.98 716 ALA A O 1
ATOM 5468 N N . ASP A 1 717 ? 46.913 56.838 -40.631 1.00 28.88 717 ASP A N 1
ATOM 5469 C CA . ASP A 1 717 ? 47.088 56.462 -42.042 1.00 28.88 717 ASP A CA 1
ATOM 5470 C C . ASP A 1 717 ? 46.996 54.931 -42.295 1.00 28.88 717 ASP A C 1
ATOM 5472 O O . ASP A 1 717 ? 46.937 54.152 -41.338 1.00 28.88 717 ASP A O 1
ATOM 5476 N N . PRO A 1 718 ? 46.950 54.469 -43.566 1.00 49.31 718 PRO A N 1
ATOM 5477 C CA . PRO A 1 718 ? 46.810 53.049 -43.909 1.00 49.31 718 PRO A CA 1
ATOM 5478 C C . PRO A 1 718 ? 48.105 52.223 -43.714 1.00 49.31 718 PRO A C 1
ATOM 5480 O O . PRO A 1 718 ? 49.130 52.722 -43.268 1.00 49.31 718 PRO A O 1
ATOM 5483 N N . GLU A 1 719 ? 48.042 50.946 -44.121 1.00 41.34 719 GLU A N 1
ATOM 5484 C CA . GLU A 1 719 ? 49.098 49.912 -44.057 1.00 41.34 719 GLU A CA 1
ATOM 5485 C C . GLU A 1 719 ? 49.321 49.197 -42.708 1.00 41.34 719 GLU A C 1
ATOM 5487 O O . GLU A 1 719 ? 50.410 49.191 -42.137 1.00 41.34 719 GLU A O 1
ATOM 5492 N N . ALA A 1 720 ? 48.335 48.386 -42.312 1.00 35.06 720 ALA A N 1
ATOM 5493 C CA . ALA A 1 720 ? 48.623 47.052 -41.779 1.00 35.06 720 ALA A CA 1
ATOM 5494 C C . ALA A 1 720 ? 47.526 46.058 -42.199 1.00 35.06 720 ALA A C 1
ATOM 5496 O O . ALA A 1 720 ? 46.395 46.132 -41.728 1.00 35.06 720 ALA A O 1
ATOM 5497 N N . ALA A 1 721 ? 47.852 45.103 -43.075 1.00 43.00 721 ALA A N 1
ATOM 5498 C CA . ALA A 1 721 ? 46.988 43.946 -43.303 1.00 43.00 721 ALA A CA 1
ATOM 5499 C C . ALA A 1 721 ? 47.186 42.965 -42.138 1.00 43.00 721 ALA A C 1
ATOM 5501 O O . ALA A 1 721 ? 48.129 42.169 -42.156 1.00 43.00 721 ALA A O 1
ATOM 5502 N N . GLU A 1 722 ? 46.345 43.064 -41.104 1.00 47.69 722 GLU A N 1
ATOM 5503 C CA . GLU A 1 722 ? 46.449 42.220 -39.910 1.00 47.69 722 GLU A CA 1
ATOM 5504 C C . GLU A 1 722 ? 46.459 40.733 -40.286 1.00 47.69 722 GLU A C 1
ATOM 5506 O O . GLU A 1 722 ? 45.562 40.226 -40.961 1.00 47.69 722 GLU A O 1
ATOM 5511 N N . LEU A 1 723 ? 47.514 40.025 -39.874 1.00 54.78 723 LEU A N 1
ATOM 5512 C CA . LEU A 1 723 ? 47.692 38.615 -40.205 1.00 54.78 723 LEU A CA 1
ATOM 5513 C C . LEU A 1 723 ? 46.745 37.762 -39.357 1.00 54.78 723 LEU A C 1
ATOM 5515 O O . LEU A 1 723 ? 47.052 37.444 -38.207 1.00 54.78 723 LEU A O 1
ATOM 5519 N N . VAL A 1 724 ? 45.626 37.359 -39.954 1.00 66.94 724 VAL A N 1
ATOM 5520 C CA . VAL A 1 724 ? 44.653 36.432 -39.372 1.00 66.94 724 VAL A CA 1
ATOM 5521 C C . VAL A 1 724 ? 45.354 35.134 -38.962 1.00 66.94 724 VAL A C 1
ATOM 5523 O O . VAL A 1 724 ? 46.084 34.516 -39.744 1.00 66.94 724 VAL A O 1
ATOM 5526 N N . GLU A 1 725 ? 45.131 34.702 -37.723 1.00 75.62 725 GLU A N 1
ATOM 5527 C CA . GLU A 1 725 ? 45.643 33.427 -37.226 1.00 75.62 725 GLU A CA 1
ATOM 5528 C C . GLU A 1 725 ? 44.723 32.284 -37.665 1.00 75.62 725 GLU A C 1
ATOM 5530 O O . GLU A 1 725 ? 43.616 32.122 -37.155 1.00 75.62 725 GLU A O 1
ATOM 5535 N N . VAL A 1 726 ? 45.180 31.477 -38.624 1.00 78.38 726 VAL A N 1
ATOM 5536 C CA . VAL A 1 726 ? 44.423 30.336 -39.151 1.00 78.38 726 VAL A CA 1
ATOM 5537 C C . VAL A 1 726 ? 44.934 29.052 -38.506 1.00 78.38 726 VAL A C 1
ATOM 5539 O O . VAL A 1 726 ? 46.120 28.728 -38.584 1.00 78.38 726 VAL A O 1
ATOM 5542 N N . VAL A 1 727 ? 44.036 28.290 -37.877 1.00 84.00 727 VAL A N 1
ATOM 5543 C CA . VAL A 1 727 ? 44.367 26.971 -37.317 1.00 84.00 727 VAL A CA 1
ATOM 5544 C C . VAL A 1 727 ? 44.317 25.921 -38.424 1.00 84.00 727 VAL A C 1
ATOM 5546 O O . VAL A 1 727 ? 43.253 25.613 -38.964 1.00 84.00 727 VAL A O 1
ATOM 5549 N N . ILE A 1 728 ? 45.480 25.355 -38.736 1.00 87.88 728 ILE A N 1
ATOM 5550 C CA . ILE A 1 728 ? 45.661 24.312 -39.744 1.00 87.88 728 ILE A CA 1
ATOM 5551 C C . ILE A 1 728 ? 45.818 22.954 -39.048 1.00 87.88 728 ILE A C 1
ATOM 5553 O O . ILE A 1 728 ? 46.455 22.832 -38.003 1.00 87.88 728 ILE A O 1
ATOM 5557 N N . TRP A 1 729 ? 45.233 21.914 -39.631 1.00 88.00 729 TRP A N 1
ATOM 5558 C CA . TRP A 1 729 ? 45.165 20.562 -39.089 1.00 88.00 729 TRP A CA 1
ATOM 5559 C C . TRP A 1 729 ? 45.937 19.573 -39.957 1.00 88.00 729 TRP A C 1
ATOM 5561 O O . TRP A 1 729 ? 45.747 19.505 -41.172 1.00 88.00 729 TRP A O 1
ATOM 5571 N N . ARG A 1 730 ? 46.799 18.769 -39.324 1.00 87.81 730 ARG A N 1
ATOM 5572 C CA . ARG A 1 730 ? 47.627 17.745 -39.983 1.00 87.81 730 ARG A CA 1
ATOM 5573 C C . ARG A 1 730 ? 47.411 16.360 -39.366 1.00 87.81 730 ARG A C 1
ATOM 5575 O O . ARG A 1 730 ? 47.317 16.252 -38.141 1.00 87.81 730 ARG A O 1
ATOM 5582 N N . PRO A 1 731 ? 47.347 15.277 -40.163 1.00 83.88 731 PRO A N 1
ATOM 5583 C CA . PRO A 1 731 ? 47.189 13.923 -39.640 1.00 83.88 731 PRO A CA 1
ATOM 5584 C C . PRO A 1 731 ? 48.444 13.480 -38.879 1.00 83.88 731 PRO A C 1
ATOM 5586 O O . PRO A 1 731 ? 49.572 13.670 -39.343 1.00 83.88 731 PRO A O 1
ATOM 5589 N N . ARG A 1 732 ? 48.269 12.837 -37.720 1.00 75.94 732 ARG A N 1
ATOM 5590 C CA . ARG A 1 732 ? 49.377 12.242 -36.965 1.00 75.94 732 ARG A CA 1
ATOM 5591 C C . ARG A 1 732 ? 49.956 11.053 -37.735 1.00 75.94 732 ARG A C 1
ATOM 5593 O O . ARG A 1 732 ? 49.430 9.944 -37.679 1.00 75.94 732 ARG A O 1
ATOM 5600 N N . GLY A 1 733 ? 51.056 11.295 -38.449 1.00 56.19 733 GLY A N 1
ATOM 5601 C CA . GLY A 1 733 ? 51.819 10.245 -39.122 1.00 56.19 733 GLY A CA 1
ATOM 5602 C C . GLY A 1 733 ? 52.285 9.148 -38.149 1.00 56.19 733 GLY A C 1
ATOM 5603 O O . GLY A 1 733 ? 52.397 9.403 -36.947 1.00 56.19 733 GLY A O 1
ATOM 5604 N N . PRO A 1 734 ? 52.563 7.927 -38.643 1.00 40.56 734 PRO A N 1
ATOM 5605 C CA . PRO A 1 734 ? 53.007 6.827 -37.797 1.00 40.56 734 PRO A CA 1
ATOM 5606 C C . PRO A 1 734 ? 54.337 7.187 -37.127 1.00 40.56 734 PRO A C 1
ATOM 5608 O O . PRO A 1 734 ? 55.348 7.379 -37.807 1.00 40.56 734 PRO A O 1
ATOM 5611 N N . ASP A 1 735 ? 54.328 7.270 -35.793 1.00 32.66 735 ASP A N 1
ATOM 5612 C CA . ASP A 1 735 ? 55.512 7.587 -34.996 1.00 32.66 735 ASP A CA 1
ATOM 5613 C C . ASP A 1 735 ? 56.636 6.581 -35.339 1.00 32.66 735 ASP A C 1
ATOM 5615 O O . ASP A 1 735 ? 56.524 5.375 -35.085 1.00 32.66 735 ASP A O 1
ATOM 5619 N N . ARG A 1 736 ? 57.725 7.071 -35.960 1.00 31.45 736 ARG A N 1
ATOM 5620 C CA . ARG A 1 736 ? 58.922 6.273 -36.281 1.00 31.45 736 ARG A CA 1
ATOM 5621 C C . ARG A 1 736 ? 59.528 5.769 -34.972 1.00 31.45 736 ARG A C 1
ATOM 5623 O O . ARG A 1 736 ? 60.298 6.485 -34.336 1.00 31.45 736 ARG A O 1
ATOM 5630 N N . ARG A 1 737 ? 59.177 4.539 -34.576 1.00 28.95 737 ARG A N 1
ATOM 5631 C CA . ARG A 1 737 ? 59.714 3.877 -33.377 1.00 28.95 737 ARG A CA 1
ATOM 5632 C C . ARG A 1 737 ? 61.247 4.006 -33.363 1.00 28.95 737 ARG A C 1
ATOM 5634 O O . ARG A 1 737 ? 61.873 3.516 -34.307 1.00 28.95 737 ARG A O 1
ATOM 5641 N N . PRO A 1 738 ? 61.858 4.617 -32.329 1.00 32.69 738 PRO A N 1
ATOM 5642 C CA . PRO A 1 738 ? 63.308 4.641 -32.212 1.00 32.69 738 PRO A CA 1
ATOM 5643 C C . PRO A 1 738 ? 63.849 3.209 -32.143 1.00 32.69 738 PRO A C 1
ATOM 5645 O O . PRO A 1 738 ? 63.213 2.289 -31.619 1.00 32.69 738 PRO A O 1
ATOM 5648 N N . GLN A 1 739 ? 65.007 3.018 -32.764 1.00 28.95 739 GLN A N 1
ATOM 5649 C CA . GLN A 1 739 ? 65.517 1.710 -33.154 1.00 28.95 739 GLN A CA 1
ATOM 5650 C C . GLN A 1 739 ? 65.914 0.866 -31.932 1.00 28.95 739 GLN A C 1
ATOM 5652 O O . GLN A 1 739 ? 66.569 1.349 -31.009 1.00 28.95 739 GLN A O 1
ATOM 5657 N N . ARG A 1 740 ? 65.514 -0.412 -31.915 1.00 31.98 740 ARG A N 1
ATOM 5658 C CA . ARG A 1 740 ? 65.749 -1.318 -30.778 1.00 31.98 740 ARG A CA 1
ATOM 5659 C C . ARG A 1 740 ? 67.249 -1.618 -30.618 1.00 31.98 740 ARG A C 1
ATOM 5661 O O . ARG A 1 740 ? 67.814 -2.361 -31.417 1.00 31.98 740 ARG A O 1
ATOM 5668 N N . GLY A 1 741 ? 67.866 -1.072 -29.569 1.00 29.50 741 GLY A N 1
ATOM 5669 C CA . GLY A 1 741 ? 69.170 -1.517 -29.063 1.00 29.50 741 GLY A CA 1
ATOM 5670 C C . GLY A 1 741 ? 69.092 -2.909 -28.402 1.00 29.50 741 GLY A C 1
ATOM 5671 O O . GLY A 1 741 ? 67.991 -3.371 -28.082 1.00 29.50 741 GLY A O 1
ATOM 5672 N N . PRO A 1 742 ? 70.226 -3.615 -28.232 1.00 36.03 742 PRO A N 1
ATOM 5673 C CA . PRO A 1 742 ? 70.224 -5.050 -27.954 1.00 36.03 742 PRO A CA 1
ATOM 5674 C C . PRO A 1 742 ? 69.981 -5.445 -26.487 1.00 36.03 742 PRO A C 1
ATOM 5676 O O . PRO A 1 742 ? 70.249 -4.713 -25.538 1.00 36.03 742 PRO A O 1
ATOM 5679 N N . ARG A 1 743 ? 69.505 -6.684 -26.343 1.00 29.59 743 ARG A N 1
ATOM 5680 C CA . ARG A 1 743 ? 69.222 -7.423 -25.104 1.00 29.59 743 ARG A CA 1
ATOM 5681 C C . ARG A 1 743 ? 70.513 -7.845 -24.381 1.00 29.59 743 ARG A C 1
ATOM 5683 O O . ARG A 1 743 ? 71.470 -8.251 -25.035 1.00 29.59 743 ARG A O 1
ATOM 5690 N N . ARG A 1 744 ? 70.493 -7.864 -23.044 1.00 29.67 744 ARG A N 1
ATOM 5691 C CA . ARG A 1 744 ? 71.408 -8.652 -22.191 1.00 29.67 744 ARG A CA 1
ATOM 5692 C C . ARG A 1 744 ? 70.620 -9.392 -21.108 1.00 29.67 744 ARG A C 1
ATOM 5694 O O . ARG A 1 744 ? 69.439 -9.116 -20.914 1.00 29.67 744 ARG A O 1
ATOM 5701 N N . GLU A 1 745 ? 71.254 -10.383 -20.488 1.00 30.20 745 GLU A N 1
ATOM 5702 C CA . GLU A 1 745 ? 70.588 -11.458 -19.745 1.00 30.20 745 GLU A CA 1
ATOM 5703 C C . GLU A 1 745 ? 70.915 -11.463 -18.247 1.00 30.20 745 GLU A C 1
ATOM 5705 O O . GLU A 1 745 ? 72.069 -11.289 -17.855 1.00 30.20 745 GLU A O 1
ATOM 5710 N N . GLN A 1 746 ? 69.876 -11.724 -17.450 1.00 30.67 746 GLN A N 1
ATOM 5711 C CA . GLN A 1 746 ? 69.819 -12.332 -16.109 1.00 30.67 746 GLN A CA 1
ATOM 5712 C C . GLN A 1 746 ? 68.322 -12.361 -15.724 1.00 30.67 746 GLN A C 1
ATOM 5714 O O . GLN A 1 746 ? 67.575 -11.489 -16.163 1.00 30.67 746 GLN A O 1
ATOM 5719 N N . GLY A 1 747 ? 67.791 -13.319 -14.968 1.00 27.75 747 GLY A N 1
ATOM 5720 C CA . GLY A 1 747 ? 68.355 -14.549 -14.403 1.00 27.75 747 GLY A CA 1
ATOM 5721 C C . GLY A 1 747 ? 67.372 -15.098 -13.354 1.00 27.75 747 GLY A C 1
ATOM 5722 O O . GLY A 1 747 ? 66.669 -14.299 -12.748 1.00 27.75 747 GLY A O 1
ATOM 5723 N N . GLU A 1 748 ? 67.337 -16.422 -13.140 1.00 31.47 748 GLU A N 1
ATOM 5724 C CA . GLU A 1 748 ? 66.558 -17.093 -12.065 1.00 31.47 748 GLU A CA 1
ATOM 5725 C C . GLU A 1 748 ? 65.009 -16.953 -12.141 1.00 31.47 748 GLU A C 1
ATOM 5727 O O . GLU A 1 748 ? 64.466 -16.165 -12.907 1.00 31.47 748 GLU A O 1
ATOM 5732 N N . ALA A 1 749 ? 64.198 -17.714 -11.394 1.00 29.73 749 ALA A N 1
ATOM 5733 C CA . ALA A 1 749 ? 64.194 -19.174 -11.210 1.00 29.73 749 ALA A CA 1
ATOM 5734 C C . ALA A 1 749 ? 62.755 -19.642 -10.864 1.00 29.73 749 ALA A C 1
ATOM 5736 O O . ALA A 1 749 ? 61.996 -18.912 -10.231 1.00 29.73 749 ALA A O 1
ATOM 5737 N N . ARG A 1 750 ? 62.369 -20.870 -11.247 1.00 32.00 750 ARG A N 1
ATOM 5738 C CA . ARG A 1 750 ? 61.137 -21.538 -10.761 1.00 32.00 750 ARG A CA 1
ATOM 5739 C C . ARG A 1 750 ? 61.454 -22.489 -9.604 1.00 32.00 750 ARG A C 1
ATOM 5741 O O . ARG A 1 750 ? 62.552 -23.041 -9.565 1.00 32.00 750 ARG A O 1
ATOM 5748 N N . PRO A 1 751 ? 60.444 -22.821 -8.784 1.00 35.78 751 PRO A N 1
ATOM 5749 C CA . PRO A 1 751 ? 60.194 -24.244 -8.544 1.00 35.78 751 PRO A CA 1
ATOM 5750 C C . PRO A 1 751 ? 58.712 -24.654 -8.665 1.00 35.78 751 PRO A C 1
ATOM 5752 O O . PRO A 1 751 ? 57.812 -23.997 -8.150 1.00 35.78 751 PRO A O 1
ATOM 5755 N N . ASP A 1 752 ? 58.479 -25.807 -9.292 1.00 30.22 752 ASP A N 1
ATOM 5756 C CA . ASP A 1 752 ? 57.202 -26.531 -9.306 1.00 30.22 752 ASP A CA 1
ATOM 5757 C C . ASP A 1 752 ? 57.168 -27.595 -8.188 1.00 30.22 752 ASP A C 1
ATOM 5759 O O . ASP A 1 752 ? 58.131 -28.356 -8.059 1.00 30.22 752 ASP A O 1
ATOM 5763 N N . ARG A 1 753 ? 56.036 -27.768 -7.476 1.00 28.66 753 ARG A N 1
ATOM 5764 C CA . ARG A 1 753 ? 55.541 -29.108 -7.069 1.00 28.66 753 ARG A CA 1
ATOM 5765 C C . ARG A 1 753 ? 54.097 -29.131 -6.543 1.00 28.66 753 ARG A C 1
ATOM 5767 O O . ARG A 1 753 ? 53.627 -28.191 -5.917 1.00 28.66 753 ARG A O 1
ATOM 5774 N N . LYS A 1 754 ? 53.411 -30.254 -6.807 1.00 29.80 754 LYS A N 1
ATOM 5775 C CA . LYS A 1 754 ? 52.068 -30.611 -6.297 1.00 29.80 754 LYS A CA 1
ATOM 5776 C C . LYS A 1 754 ? 52.183 -31.643 -5.128 1.00 29.80 754 LYS A C 1
ATOM 5778 O O . LYS A 1 754 ? 53.231 -31.658 -4.489 1.00 29.80 754 LYS A O 1
ATOM 5783 N N . PRO A 1 755 ? 51.161 -32.448 -4.753 1.00 48.97 755 PRO A N 1
ATOM 5784 C CA . PRO A 1 755 ? 50.468 -32.282 -3.470 1.00 48.97 755 PRO A CA 1
ATOM 5785 C C . PRO A 1 755 ? 50.522 -33.548 -2.583 1.00 48.97 755 PRO A C 1
ATOM 5787 O O . PRO A 1 755 ? 51.110 -34.556 -2.971 1.00 48.97 755 PRO A O 1
ATOM 5790 N N . ASN A 1 756 ? 49.823 -33.564 -1.438 1.00 28.41 756 ASN A N 1
ATOM 5791 C CA . ASN A 1 756 ? 49.435 -34.833 -0.804 1.00 28.41 756 ASN A CA 1
ATOM 5792 C C . ASN A 1 756 ? 48.105 -34.762 -0.021 1.00 28.41 756 ASN A C 1
ATOM 5794 O O . ASN A 1 756 ? 47.679 -33.695 0.413 1.00 28.41 756 ASN A O 1
ATOM 5798 N N . ARG A 1 757 ? 47.461 -35.922 0.158 1.00 30.55 757 ARG A N 1
ATOM 5799 C CA . ARG A 1 757 ? 46.319 -36.174 1.061 1.00 30.55 757 ARG A CA 1
ATOM 5800 C C . ARG A 1 757 ? 46.830 -36.709 2.405 1.00 30.55 757 ARG A C 1
ATOM 5802 O O . ARG A 1 757 ? 47.831 -37.415 2.392 1.00 30.55 757 ARG A O 1
ATOM 5809 N N . GLN A 1 758 ? 46.044 -36.575 3.485 1.00 29.69 758 GLN A N 1
ATOM 5810 C CA . GLN A 1 758 ? 45.629 -37.734 4.309 1.00 29.69 758 GLN A CA 1
ATOM 5811 C C . GLN A 1 758 ? 44.538 -37.424 5.364 1.00 29.69 758 GLN A C 1
ATOM 5813 O O . GLN A 1 758 ? 44.397 -36.314 5.861 1.00 29.69 758 GLN A O 1
ATOM 5818 N N . ARG A 1 759 ? 43.769 -38.477 5.665 1.00 32.94 759 ARG A N 1
ATOM 5819 C CA . ARG A 1 759 ? 42.902 -38.790 6.832 1.00 32.94 759 ARG A CA 1
ATOM 5820 C C . ARG A 1 759 ? 43.421 -40.170 7.347 1.00 32.94 759 ARG A C 1
ATOM 5822 O O . ARG A 1 759 ? 44.140 -40.784 6.547 1.00 32.94 759 ARG A O 1
ATOM 5829 N N . PRO A 1 760 ? 43.081 -40.738 8.539 1.00 45.12 760 PRO A N 1
ATOM 5830 C CA . PRO A 1 760 ? 41.746 -40.743 9.181 1.00 45.12 760 PRO A CA 1
ATOM 5831 C C . PRO A 1 760 ? 41.744 -40.848 10.749 1.00 45.12 760 PRO A C 1
ATOM 5833 O O . PRO A 1 760 ? 42.752 -40.554 11.376 1.00 45.12 760 PRO A O 1
ATOM 5836 N N . ALA A 1 761 ? 40.636 -41.371 11.327 1.00 27.81 761 ALA A N 1
ATOM 5837 C CA . ALA A 1 761 ? 40.477 -41.978 12.679 1.00 27.81 761 ALA A CA 1
ATOM 5838 C C . ALA A 1 761 ? 40.357 -41.010 13.901 1.00 27.81 761 ALA A C 1
ATOM 5840 O O . ALA A 1 761 ? 40.817 -39.880 13.812 1.00 27.81 761 ALA A O 1
ATOM 5841 N N . GLU A 1 762 ? 39.718 -41.337 15.049 1.00 27.56 762 GLU A N 1
ATOM 5842 C CA . GLU A 1 762 ? 38.877 -42.496 15.462 1.00 27.56 762 GLU A CA 1
ATOM 5843 C C . GLU A 1 762 ? 37.904 -42.169 16.647 1.00 27.56 762 GLU A C 1
ATOM 5845 O O . GLU A 1 762 ? 38.048 -41.131 17.283 1.00 27.56 762 GLU A O 1
ATOM 5850 N N . GLY A 1 763 ? 36.981 -43.092 17.001 1.00 30.16 763 GLY A N 1
ATOM 5851 C CA . GLY A 1 763 ? 36.177 -43.116 18.260 1.00 30.16 763 GLY A CA 1
ATOM 5852 C C . GLY A 1 763 ? 34.675 -42.778 18.084 1.00 30.16 763 GLY A C 1
ATOM 5853 O O . GLY A 1 763 ? 34.366 -41.755 17.492 1.00 30.16 763 GLY A O 1
ATOM 5854 N N . LYS A 1 764 ? 33.640 -43.585 18.414 1.00 28.61 764 LYS A N 1
ATOM 5855 C CA . LYS A 1 764 ? 33.284 -44.497 19.547 1.00 28.61 764 LYS A CA 1
ATOM 5856 C C . LYS A 1 764 ? 32.937 -43.747 20.858 1.00 28.61 764 LYS A C 1
ATOM 5858 O O . LYS A 1 764 ? 33.816 -43.094 21.392 1.00 28.61 764 LYS A O 1
ATOM 5863 N N . GLY A 1 765 ? 31.743 -43.856 21.473 1.00 29.22 765 GLY A N 1
ATOM 5864 C CA . GLY A 1 765 ? 30.446 -44.454 21.067 1.00 29.22 765 GLY A CA 1
ATOM 5865 C C . GLY A 1 765 ? 29.535 -44.858 22.263 1.00 29.22 765 GLY A C 1
ATOM 5866 O O . GLY A 1 765 ? 30.046 -44.966 23.363 1.00 29.22 765 GLY A O 1
ATOM 5867 N N . ARG A 1 766 ? 28.235 -45.167 22.015 1.00 28.81 766 ARG A N 1
ATOM 5868 C CA . ARG A 1 766 ? 27.214 -45.873 22.877 1.00 28.81 766 ARG A CA 1
ATOM 5869 C C . ARG A 1 766 ? 26.955 -45.355 24.327 1.00 28.81 766 ARG A C 1
ATOM 5871 O O . ARG A 1 766 ? 27.886 -45.202 25.092 1.00 28.81 766 ARG A O 1
ATOM 5878 N N . GLY A 1 767 ? 25.725 -45.233 24.860 1.00 27.84 767 GLY A N 1
ATOM 5879 C CA . GLY A 1 767 ? 24.349 -45.427 24.344 1.00 27.84 767 GLY A CA 1
ATOM 5880 C C . GLY A 1 767 ? 23.380 -46.090 25.368 1.00 27.84 767 GLY A C 1
ATOM 5881 O O . GLY A 1 767 ? 23.853 -46.758 26.282 1.00 27.84 767 GLY A O 1
ATOM 5882 N N . LYS A 1 768 ? 22.044 -46.024 25.133 1.00 30.25 768 LYS A N 1
ATOM 5883 C CA . LYS A 1 768 ? 20.911 -46.619 25.930 1.00 30.25 768 LYS A CA 1
ATOM 5884 C C . LYS A 1 768 ? 20.590 -45.883 27.272 1.00 30.25 768 LYS A C 1
ATOM 5886 O O . LYS A 1 768 ? 21.456 -45.187 27.770 1.00 30.25 768 LYS A O 1
ATOM 5891 N N . ARG A 1 769 ? 19.387 -45.960 27.898 1.00 28.75 769 ARG A N 1
ATOM 5892 C CA . ARG A 1 769 ? 18.192 -46.844 27.724 1.00 28.75 769 ARG A CA 1
ATOM 5893 C C . ARG A 1 769 ? 16.875 -46.260 28.333 1.00 28.75 769 ARG A C 1
ATOM 5895 O O . ARG A 1 769 ? 16.927 -45.745 29.434 1.00 28.75 769 ARG A O 1
ATOM 5902 N N . ARG A 1 770 ? 15.726 -46.518 27.673 1.00 28.75 770 ARG A N 1
ATOM 5903 C CA . ARG A 1 770 ? 14.327 -46.769 28.166 1.00 28.75 770 ARG A CA 1
ATOM 5904 C C . ARG A 1 770 ? 13.661 -45.965 29.319 1.00 28.75 770 ARG A C 1
ATOM 5906 O O . ARG A 1 770 ? 14.112 -46.019 30.453 1.00 28.75 770 ARG A O 1
ATOM 5913 N N . GLY A 1 771 ? 12.408 -45.557 29.054 1.00 28.42 771 GLY A N 1
ATOM 5914 C CA . GLY A 1 771 ? 11.296 -45.321 30.008 1.00 28.42 771 GLY A CA 1
ATOM 5915 C C . GLY A 1 771 ? 10.371 -44.187 29.518 1.00 28.42 771 GLY A C 1
ATOM 5916 O O . GLY A 1 771 ? 10.886 -43.233 28.954 1.00 28.42 771 GLY A O 1
ATOM 5917 N N . GLY A 1 772 ? 9.035 -44.198 29.623 1.00 29.41 772 GLY A N 1
ATOM 5918 C CA . GLY A 1 772 ? 8.071 -45.245 30.007 1.00 29.41 772 GLY A CA 1
ATOM 5919 C C . GLY A 1 772 ? 6.703 -44.622 30.363 1.00 29.41 772 GLY A C 1
ATOM 5920 O O . GLY A 1 772 ? 6.598 -44.010 31.418 1.00 29.41 772 GLY A O 1
ATOM 5921 N N . LYS A 1 773 ? 5.671 -44.742 29.506 1.00 33.69 773 LYS A N 1
ATOM 5922 C CA . LYS A 1 773 ? 4.302 -44.225 29.763 1.00 33.69 773 LYS A CA 1
ATOM 5923 C C . LYS A 1 773 ? 3.336 -45.357 30.175 1.00 33.69 773 LYS A C 1
ATOM 5925 O O . LYS A 1 773 ? 3.447 -46.434 29.591 1.00 33.69 773 LYS A O 1
ATOM 5930 N N . PRO A 1 774 ? 2.394 -45.123 31.111 1.00 37.16 774 PRO A N 1
ATOM 5931 C CA . PRO A 1 774 ? 1.293 -46.039 31.418 1.00 37.16 774 PRO A CA 1
ATOM 5932 C C . PRO A 1 774 ? 0.050 -45.789 30.540 1.00 37.16 774 PRO A C 1
ATOM 5934 O O . PRO A 1 774 ? -0.095 -44.726 29.934 1.00 37.16 774 PRO A O 1
ATOM 5937 N N . GLU A 1 775 ? -0.854 -46.767 30.516 1.00 31.53 775 GLU A N 1
ATOM 5938 C CA . GLU A 1 775 ? -2.154 -46.731 29.827 1.00 31.53 775 GLU A CA 1
ATOM 5939 C C . GLU A 1 775 ? -3.311 -46.387 30.793 1.00 31.53 775 GLU A C 1
ATOM 5941 O O . GLU A 1 775 ? -3.161 -46.412 32.019 1.00 31.53 775 GLU A O 1
ATOM 5946 N N . HIS A 1 776 ? -4.496 -46.109 30.240 1.00 33.22 776 HIS A N 1
ATOM 5947 C CA . HIS A 1 776 ? -5.761 -46.025 30.979 1.00 33.22 776 HIS A CA 1
ATOM 5948 C C . HIS A 1 776 ? -6.832 -46.860 30.263 1.00 33.22 776 HIS A C 1
ATOM 5950 O O . HIS A 1 776 ? -6.915 -46.831 29.037 1.00 33.22 776 HIS A O 1
ATOM 5956 N N . GLY A 1 777 ? -7.618 -47.627 31.026 1.00 30.50 777 GLY A N 1
ATOM 5957 C CA . GLY A 1 777 ? -8.630 -48.557 30.506 1.00 30.50 777 GLY A CA 1
ATOM 5958 C C . GLY A 1 777 ? -10.077 -48.087 30.743 1.00 30.50 777 GLY A C 1
ATOM 5959 O O . GLY A 1 777 ? -10.302 -47.261 31.627 1.00 30.50 777 GLY A O 1
ATOM 5960 N N . PRO A 1 778 ? -11.066 -48.605 29.985 1.00 41.94 778 PRO A N 1
ATOM 5961 C CA . PRO A 1 778 ? -12.467 -48.178 30.071 1.00 41.94 778 PRO A CA 1
ATOM 5962 C C . PRO A 1 778 ? -13.350 -49.050 30.994 1.00 41.94 778 PRO A C 1
ATOM 5964 O O . PRO A 1 778 ? -13.121 -50.250 31.144 1.00 41.94 778 PRO A O 1
ATOM 5967 N N . GLY A 1 779 ? -14.425 -48.460 31.535 1.00 29.17 779 GLY A N 1
ATOM 5968 C CA . GLY A 1 779 ? -15.505 -49.133 32.281 1.00 29.17 779 GLY A CA 1
ATOM 5969 C C . GLY A 1 779 ? -16.775 -48.250 32.388 1.00 29.17 779 GLY A C 1
ATOM 5970 O O . GLY A 1 779 ? -16.648 -47.046 32.164 1.00 29.17 779 GLY A O 1
ATOM 5971 N N . PRO A 1 780 ? -17.998 -48.791 32.631 1.00 43.50 780 PRO A N 1
ATOM 5972 C CA . PRO A 1 780 ? -19.200 -48.198 32.010 1.00 43.50 780 PRO A CA 1
ATOM 5973 C C . PRO A 1 780 ? -20.460 -47.954 32.899 1.00 43.50 780 PRO A C 1
ATOM 5975 O O . PRO A 1 780 ? -20.570 -48.473 34.002 1.00 43.50 780 PRO A O 1
ATOM 5978 N N . GLN A 1 781 ? -21.460 -47.278 32.294 1.00 29.84 781 GLN A N 1
ATOM 5979 C CA . GLN A 1 781 ? -22.922 -47.218 32.596 1.00 29.84 781 GLN A CA 1
ATOM 5980 C C . GLN A 1 781 ? -23.497 -46.403 33.792 1.00 29.84 781 GLN A C 1
ATOM 5982 O O . GLN A 1 781 ? -23.303 -46.750 34.949 1.00 29.84 781 GLN A O 1
ATOM 5987 N N . GLY A 1 782 ? -24.461 -45.507 33.479 1.00 28.12 782 GLY A N 1
ATOM 5988 C CA . GLY A 1 782 ? -25.848 -45.618 34.005 1.00 28.12 782 GLY A CA 1
ATOM 5989 C C . GLY A 1 782 ? -26.478 -44.463 34.830 1.00 28.12 782 GLY A C 1
ATOM 5990 O O . GLY A 1 782 ? -25.932 -44.062 35.847 1.00 28.12 782 GLY A O 1
ATOM 5991 N N . GLY A 1 783 ? -27.711 -44.040 34.469 1.00 30.66 783 GLY A N 1
ATOM 5992 C CA . GLY A 1 783 ? -28.658 -43.263 35.321 1.00 30.66 783 GLY A CA 1
ATOM 5993 C C . GLY A 1 783 ? -29.112 -41.897 34.750 1.00 30.66 783 GLY A C 1
ATOM 5994 O O . GLY A 1 783 ? -28.359 -40.939 34.802 1.00 30.66 783 GLY A O 1
ATOM 5995 N N . ARG A 1 784 ? -30.240 -41.783 34.022 1.00 32.38 784 ARG A N 1
ATOM 5996 C CA . ARG A 1 784 ? -31.663 -41.596 34.445 1.00 32.38 784 ARG A CA 1
ATOM 5997 C C . ARG A 1 784 ? -32.071 -40.195 34.970 1.00 32.38 784 ARG A C 1
ATOM 5999 O O . ARG A 1 784 ? -31.702 -39.810 36.071 1.00 32.38 784 ARG A O 1
ATOM 6006 N N . LYS A 1 785 ? -32.971 -39.527 34.224 1.00 35.28 785 LYS A N 1
ATOM 6007 C CA . LYS A 1 785 ? -33.840 -38.410 34.671 1.00 35.28 785 LYS A CA 1
ATOM 6008 C C . LYS A 1 785 ? -35.037 -38.906 35.513 1.00 35.28 785 LYS A C 1
ATOM 6010 O O . LYS A 1 785 ? -35.453 -40.053 35.332 1.00 35.28 785 LYS A O 1
ATOM 6015 N N . PRO A 1 786 ? -35.670 -38.016 36.298 1.00 34.59 786 PRO A N 1
ATOM 6016 C CA . PRO A 1 786 ? -37.114 -38.030 36.564 1.00 34.59 786 PRO A CA 1
ATOM 6017 C C . PRO A 1 786 ? -37.820 -36.721 36.127 1.00 34.59 786 PRO A C 1
ATOM 6019 O O . PRO A 1 786 ? -37.193 -35.668 36.082 1.00 34.59 786 PRO A O 1
ATOM 6022 N N . ASP A 1 787 ? -39.127 -36.800 35.851 1.00 32.25 787 ASP A N 1
ATOM 6023 C CA . ASP A 1 787 ? -40.014 -35.691 35.427 1.00 32.25 787 ASP A CA 1
ATOM 6024 C C . ASP A 1 787 ? -41.143 -35.422 36.474 1.00 32.25 787 ASP A C 1
ATOM 6026 O O . ASP A 1 787 ? -41.253 -36.185 37.444 1.00 32.25 787 ASP A O 1
ATOM 6030 N N . PRO A 1 788 ? -41.940 -34.330 36.368 1.00 45.22 788 PRO A N 1
ATOM 6031 C CA . PRO A 1 788 ? -42.550 -33.659 37.531 1.00 45.22 788 PRO A CA 1
ATOM 6032 C C . PRO A 1 788 ? -43.984 -34.097 37.913 1.00 45.22 788 PRO A C 1
ATOM 6034 O O . PRO A 1 788 ? -44.577 -35.011 37.339 1.00 45.22 788 PRO A O 1
ATOM 6037 N N . ARG A 1 789 ? -44.564 -33.408 38.914 1.00 31.80 789 ARG A N 1
ATOM 6038 C CA . ARG A 1 789 ? -45.979 -33.491 39.335 1.00 31.80 789 ARG A CA 1
ATOM 6039 C C . ARG A 1 789 ? -46.586 -32.091 39.602 1.00 31.80 789 ARG A C 1
ATOM 6041 O O . ARG A 1 789 ? -45.821 -31.163 39.847 1.00 31.80 789 ARG A O 1
ATOM 6048 N N . PRO A 1 790 ? -47.926 -31.932 39.505 1.00 38.28 790 PRO A N 1
ATOM 6049 C CA . PRO A 1 790 ? -48.587 -30.635 39.277 1.00 38.28 790 PRO A CA 1
ATOM 6050 C C . PRO A 1 790 ? -48.847 -29.785 40.544 1.00 38.28 790 PRO A C 1
ATOM 6052 O O . PRO A 1 790 ? -48.769 -30.311 41.658 1.00 38.28 790 PRO A O 1
ATOM 6055 N N . PRO A 1 791 ? -49.175 -28.482 40.382 1.00 37.97 791 PRO A N 1
ATOM 6056 C CA . PRO A 1 791 ? -49.334 -27.523 41.480 1.00 37.97 791 PRO A CA 1
ATOM 6057 C C . PRO A 1 791 ? -50.684 -27.609 42.223 1.00 37.97 791 PRO A C 1
ATOM 6059 O O . PRO A 1 791 ? -51.598 -28.342 41.843 1.00 37.97 791 PRO A O 1
ATOM 6062 N N . ARG A 1 792 ? -50.804 -26.801 43.286 1.00 36.56 792 ARG A N 1
ATOM 6063 C CA . ARG A 1 792 ? -52.057 -26.432 43.962 1.00 36.56 792 ARG A CA 1
ATOM 6064 C C . ARG A 1 792 ? -52.102 -24.919 44.167 1.00 36.56 792 ARG A C 1
ATOM 6066 O O . ARG A 1 792 ? -51.101 -24.332 44.567 1.00 36.56 792 ARG A O 1
ATOM 6073 N N . GLU A 1 793 ? -53.269 -24.331 43.950 1.00 47.84 793 GLU A N 1
ATOM 6074 C CA . GLU A 1 793 ? -53.562 -22.921 44.219 1.00 47.84 793 GLU A CA 1
ATOM 6075 C C . GLU A 1 793 ? -53.799 -22.683 45.728 1.00 47.84 793 GLU A C 1
ATOM 6077 O O . GLU A 1 793 ? -54.456 -23.509 46.374 1.00 47.84 793 GLU A O 1
ATOM 6082 N N . PRO A 1 794 ? -53.303 -21.574 46.308 1.00 44.81 794 PRO A N 1
ATOM 6083 C CA . PRO A 1 794 ? -53.708 -21.091 47.626 1.00 44.81 794 PRO A CA 1
ATOM 6084 C C . PRO A 1 794 ? -54.722 -19.930 47.542 1.00 44.81 794 PRO A C 1
ATOM 6086 O O . PRO A 1 794 ? -54.722 -19.136 46.605 1.00 44.81 794 PRO A O 1
ATOM 6089 N N . VAL A 1 795 ? -55.581 -19.829 48.559 1.00 47.53 795 VAL A N 1
ATOM 6090 C CA . VAL A 1 795 ? -56.652 -18.820 48.686 1.00 47.53 795 VAL A CA 1
ATOM 6091 C C . VAL A 1 795 ? -56.115 -17.506 49.283 1.00 47.53 795 VAL A C 1
ATOM 6093 O O . VAL A 1 795 ? -55.136 -17.518 50.026 1.00 47.53 795 VAL A O 1
ATOM 6096 N N . ILE A 1 796 ? -56.760 -16.378 48.965 1.00 44.16 796 ILE A N 1
ATOM 6097 C CA . ILE A 1 796 ? -56.396 -15.029 49.439 1.00 44.16 796 ILE A CA 1
ATOM 6098 C C . ILE A 1 796 ? -56.783 -14.822 50.919 1.00 44.16 796 ILE A C 1
ATOM 6100 O O . ILE A 1 796 ? -57.864 -15.219 51.351 1.00 44.16 796 ILE A O 1
ATOM 6104 N N . ASP A 1 797 ? -55.897 -14.163 51.669 1.00 52.12 797 ASP A N 1
ATOM 6105 C CA . ASP A 1 797 ? -55.994 -13.896 53.112 1.00 52.12 797 ASP A CA 1
ATOM 6106 C C . ASP A 1 797 ? -56.832 -12.620 53.425 1.00 52.12 797 ASP A C 1
ATOM 6108 O O . ASP A 1 797 ? -56.572 -11.577 52.805 1.00 52.12 797 ASP A O 1
ATOM 6112 N N . PRO A 1 798 ? -57.833 -12.649 54.339 1.00 54.97 798 PRO A N 1
ATOM 6113 C CA . PRO A 1 798 ? -58.750 -11.523 54.567 1.00 54.97 798 PRO A CA 1
ATOM 6114 C C . PRO A 1 798 ? -58.134 -10.211 55.075 1.00 54.97 798 PRO A C 1
ATOM 6116 O O . PRO A 1 798 ? -58.674 -9.153 54.760 1.00 54.97 798 PRO A O 1
ATOM 6119 N N . ASP A 1 799 ? -57.026 -10.248 55.823 1.00 56.06 799 ASP A N 1
ATOM 6120 C CA . ASP A 1 799 ? -56.418 -9.043 56.429 1.00 56.06 799 ASP A CA 1
ATOM 6121 C C . ASP A 1 799 ? -55.460 -8.285 55.478 1.00 56.06 799 ASP A C 1
ATOM 6123 O O . ASP A 1 799 ? -54.747 -7.357 55.869 1.00 56.06 799 ASP A O 1
ATOM 6127 N N . SER A 1 800 ? -55.457 -8.642 54.190 1.00 51.56 800 SER A N 1
ATOM 6128 C CA . SER A 1 800 ? -54.742 -7.908 53.142 1.00 51.56 800 SER A CA 1
ATOM 6129 C C . SER A 1 800 ? -55.345 -6.509 52.904 1.00 51.56 800 SER A C 1
ATOM 6131 O O . SER A 1 800 ? -56.566 -6.387 52.773 1.00 51.56 800 SER A O 1
ATOM 6133 N N . PRO A 1 801 ? -54.539 -5.442 52.701 1.00 51.09 801 PRO A N 1
ATOM 6134 C CA . PRO A 1 801 ? -55.058 -4.113 52.349 1.00 51.09 801 PRO A CA 1
ATOM 6135 C C . PRO A 1 801 ? -55.851 -4.097 51.027 1.00 51.09 801 PRO A C 1
ATOM 6137 O O . PRO A 1 801 ? -56.642 -3.183 50.784 1.00 51.09 801 PRO A O 1
ATOM 6140 N N . PHE A 1 802 ? -55.707 -5.127 50.186 1.00 48.81 802 PHE A N 1
ATOM 6141 C CA . PHE A 1 802 ? -56.511 -5.300 48.976 1.00 48.81 802 PHE A CA 1
ATOM 6142 C C . PHE A 1 802 ? -57.946 -5.787 49.248 1.00 48.81 802 PHE A C 1
ATOM 6144 O O . PHE A 1 802 ? -58.819 -5.554 48.412 1.00 48.81 802 PHE A O 1
ATOM 6151 N N . ALA A 1 803 ? -58.243 -6.373 50.415 1.00 54.09 803 ALA A N 1
ATOM 6152 C CA . ALA A 1 803 ? -59.612 -6.728 50.802 1.00 54.09 803 ALA A CA 1
ATOM 6153 C C . ALA A 1 803 ? -60.491 -5.476 50.994 1.00 54.09 803 ALA A C 1
ATOM 6155 O O . ALA A 1 803 ? -61.645 -5.446 50.563 1.00 54.09 803 ALA A O 1
ATOM 6156 N N . ALA A 1 804 ? -59.920 -4.394 51.537 1.00 52.06 804 ALA A N 1
ATOM 6157 C CA . ALA A 1 804 ? -60.591 -3.097 51.629 1.00 52.06 804 ALA A CA 1
ATOM 6158 C C . ALA A 1 804 ? -60.908 -2.506 50.239 1.00 52.06 804 ALA A C 1
ATOM 6160 O O . ALA A 1 804 ? -61.990 -1.955 50.035 1.00 52.06 804 ALA A O 1
ATOM 6161 N N . LEU A 1 805 ? -60.004 -2.675 49.264 1.00 49.47 805 LEU A N 1
ATOM 6162 C CA . LEU A 1 805 ? -60.231 -2.283 47.866 1.00 49.47 805 LEU A CA 1
ATOM 6163 C C . LEU A 1 805 ? -61.288 -3.154 47.172 1.00 49.47 805 LEU A C 1
ATOM 6165 O O . LEU A 1 805 ? -62.101 -2.622 46.418 1.00 49.47 805 LEU A O 1
ATOM 6169 N N . ALA A 1 806 ? -61.328 -4.462 47.444 1.00 53.41 806 ALA A N 1
ATOM 6170 C CA . ALA A 1 806 ? -62.372 -5.352 46.936 1.00 53.41 806 ALA A CA 1
ATOM 6171 C C . ALA A 1 806 ? -63.765 -4.943 47.452 1.00 53.41 806 ALA A C 1
ATOM 6173 O O . ALA A 1 806 ? -64.683 -4.759 46.653 1.00 53.41 806 ALA A O 1
ATOM 6174 N N . ALA A 1 807 ? -63.898 -4.679 48.757 1.00 54.25 807 ALA A N 1
ATOM 6175 C CA . ALA A 1 807 ? -65.142 -4.194 49.359 1.00 54.25 807 ALA A CA 1
ATOM 6176 C C . ALA A 1 807 ? -65.568 -2.805 48.834 1.00 54.25 807 ALA A C 1
ATOM 6178 O O . ALA A 1 807 ? -66.763 -2.521 48.707 1.00 54.25 807 ALA A O 1
ATOM 6179 N N . LEU A 1 808 ? -64.611 -1.935 48.482 1.00 50.44 808 LEU A N 1
ATOM 6180 C CA . LEU A 1 808 ? -64.897 -0.666 47.801 1.00 50.44 808 LEU A CA 1
ATOM 6181 C C . LEU A 1 808 ? -65.431 -0.897 46.375 1.00 50.44 808 LEU A C 1
ATOM 6183 O O . LEU A 1 808 ? -66.384 -0.243 45.950 1.00 50.44 808 LEU A O 1
ATOM 6187 N N . LYS A 1 809 ? -64.838 -1.856 45.655 1.00 47.97 809 LYS A N 1
ATOM 6188 C CA . LYS A 1 809 ? -65.171 -2.208 44.267 1.00 47.97 809 LYS A CA 1
ATOM 6189 C C . LYS A 1 809 ? -66.527 -2.911 44.134 1.00 47.97 809 LYS A C 1
ATOM 6191 O O . LYS A 1 809 ? -67.180 -2.740 43.109 1.00 47.97 809 LYS A O 1
ATOM 6196 N N . GLU A 1 810 ? -66.979 -3.639 45.157 1.00 52.59 810 GLU A N 1
ATOM 6197 C CA . GLU A 1 810 ? -68.367 -4.121 45.240 1.00 52.59 810 GLU A CA 1
ATOM 6198 C C . GLU A 1 810 ? -69.356 -2.994 45.558 1.00 52.59 810 GLU A C 1
ATOM 6200 O O . GLU A 1 810 ? -70.387 -2.901 44.895 1.00 52.59 810 GLU A O 1
ATOM 6205 N N . LYS A 1 811 ? -69.039 -2.082 46.492 1.00 49.66 811 LYS A N 1
ATOM 6206 C CA . LYS A 1 811 ? -69.911 -0.925 46.781 1.00 49.66 811 LYS A CA 1
ATOM 6207 C C . LYS A 1 811 ? -70.167 -0.059 45.547 1.00 49.66 811 LYS A C 1
ATOM 6209 O O . LYS A 1 811 ? -71.312 0.286 45.281 1.00 49.66 811 LYS A O 1
ATOM 6214 N N . MET A 1 812 ? -69.138 0.218 44.744 1.00 50.12 812 MET A N 1
ATOM 6215 C CA . MET A 1 812 ? -69.287 0.964 43.482 1.00 50.12 812 MET A CA 1
ATOM 6216 C C . MET A 1 812 ? -69.994 0.180 42.359 1.00 50.12 812 MET A C 1
ATOM 6218 O O . MET A 1 812 ? -70.132 0.696 41.254 1.00 50.12 812 MET A O 1
ATOM 6222 N N . ARG A 1 813 ? -70.442 -1.056 42.619 1.00 47.47 813 ARG A N 1
ATOM 6223 C CA . ARG A 1 813 ? -71.214 -1.898 41.692 1.00 47.47 813 ARG A CA 1
ATOM 6224 C C . ARG A 1 813 ? -72.686 -2.068 42.090 1.00 47.47 813 ARG A C 1
ATOM 6226 O O . ARG A 1 813 ? -73.400 -2.767 41.380 1.00 47.47 813 ARG A O 1
ATOM 6233 N N . GLY A 1 814 ? -73.113 -1.478 43.213 1.00 49.09 814 GLY A N 1
ATOM 6234 C CA . GLY A 1 814 ? -74.486 -1.564 43.732 1.00 49.09 814 GLY A CA 1
ATOM 6235 C C . GLY A 1 814 ? -75.376 -0.344 43.456 1.00 49.09 814 GLY A C 1
ATOM 6236 O O . GLY A 1 814 ? -76.593 -0.480 43.505 1.00 49.09 814 GLY A O 1
ATOM 6237 N N . ASP A 1 815 ? -74.790 0.818 43.146 1.00 49.19 815 ASP A N 1
ATOM 6238 C CA . ASP A 1 815 ? -75.504 2.063 42.810 1.00 49.19 815 ASP A CA 1
ATOM 6239 C C . ASP A 1 815 ? -75.523 2.297 41.280 1.00 49.19 815 ASP A C 1
ATOM 6241 O O . ASP A 1 815 ? -75.029 3.310 40.776 1.00 49.19 815 ASP A O 1
ATOM 6245 N N . SER A 1 816 ? -76.022 1.322 40.507 1.00 39.75 816 SER A N 1
ATOM 6246 C CA . SER A 1 816 ? -76.200 1.393 39.038 1.00 39.75 816 SER A CA 1
ATOM 6247 C C . SER A 1 816 ? -77.305 0.458 38.548 1.00 39.75 816 SER A C 1
ATOM 6249 O O . SER A 1 816 ? -77.285 -0.720 38.963 1.00 39.75 816 SER A O 1
#

pLDDT: mean 72.0, std 25.88, range [22.33, 95.81]

Secondary structure (DSSP, 8-state):
--SS-----SEEEES-SEEE-SS-EEEPPHHHHHHHHTTSEETTEE-EEEE-TTSPPPPHHHHHHHHHT-------EEE--S----S-HHHHHHHHHPPP-STTEEEPPPPHHHHHHHHHTT-HHHHTT--SHHHHHHHHHHHT---SS---HHHHHHHHHHHHHHHHHTSS--HHHHHHHHHTT----S-HHHHHHHHHHHHHHHHHHT-TTSSS-HHHHHHHHHHHHHHHHHHHHHHHHHHHHHHHHHHHHHHHHTSS---EEE-TTSEEEETTEEEEEEETTEEEE-S--S-HHHHHHHHHHHHHHHHHHHHHHHHHHH--GGGEEE-TTSEEEETTEEEEEEE--SSTTSPEEEE---TT--SHHHHHHHHHHHHHHHHHHHHHTHHHHHHHS-TT--THHHHHHHHHHHTTTEEETTTTTTHHHH--HHHHHHHHHTT-EE-SSEEE-GGGGSHHHHHHHHHHHHHHHT--HHHHHHHHHHHHS--SEEEPPTT--HHHHHHHTEEEETTEEEEHHHHHHHHHHHHHHHH--TT-SSPPTTEETTTEEEPPHHHHHHHT--HHHHHHHHHHTTEEEEEEEEPPPPPP-PPP------------------------------------------------------------PPPP-----------------------------PPP-------------------------------EEEEEEEE-----PPP-PPP-----------------------------PPP-----------------PPPPPTTSHHHHHHHHHHHTTT--

Foldseek 3Di:
DLDDDDDAAQEEAAADQWDDPVPDIDGDFLVRVLSRGVSHADPPGDHYYFYDPVYDTDDPVSVCCSVVVPHDDQQADADFAPDADLPDLVRRLVNRPDADPDGRYGHDDQDLLNLLSVVLVVDPVSVVLPDDSVLSVVLSVLSPQDQLQPDDSVVSSVVSNVLSVCCSPVVAHDPVVLVVQLVVLQDLDDALVNLSNSLSSLVSSLVQLPPPRHHPDSPVSNVSSVVSNVSSVVSSVVRVVVVVVVVVVVVVVVVVVVDPDQDWDADPQQFIDRVPRTQAGCQQQATDGDDDPDDVSNVVVVVVSLVVSLVVSLVSLVVLLVDDLVQWDQDLLQFIDGVNGTFWGFAPDPDLLQTQIDTDHDPSHDDDSVVSSRVSVSVSSNVLSCPQLVLLVCLQVPDPQDDLRNVVSVQCNVLLFKDFCVVCVVSVVVDDPVSVVVVVVSQWDDFPTIIGRVSCLDLSSLSVLLVSLCNHVVPDSVLSVVLNCVLVVPAQKDFDDPVDDQSSLSSSQWGDQARMTGHPVLVRVLVVVLVVLLVDAPPDPPRDAQRDHDSKGFDDPVNCVSNVHDDVVSVSNLVSVFKDKDKDFAQDDDDDDDDDDDDDDDDDDDDDDDDDDDDDDDDDDDDDDDDDDDDDDDDDDDDDDDDDDDDDDDDDDDDDDDDDDDDDDDDDDDDDDDDDDDDDDDDDDDDDDDDDDDDDDDDDDDDDDDDDDDDDDDDDDDDDRGGDTTIMIHGNDDPPPPDDDDDDDDDDDDDDDDDDDDDDDDDDDDDDDDDDDDDDDDDYDDDDDDDDDDDDDDDDDCVDPVVVVVVVVVVVVPPD